Protein AF-0000000087419426 (afdb_homodimer)

Secondary structure (DSSP, 8-state):
----GGGTGGGGTT-----------PPBP-SEEEEEEEE--SSSPPPEEEEEEEETTEEEEEES--B---SEEEE-TT-EEEEPEEESSB--TTGGGSTTTTT-HHHHTTTEEEEEESGGG-S-S-HHHHHHHHHHH-BSSEEEE-EEHHHHHHHHHTT--SPPPHHHHHHHHHHHHHHHHTT--EEEEETTSTTGGG--HHHHHHHHHHHHHTT-EEEEE-S-SSTTHHHHHHHHHHHHHHHTS-EEETT----SGGGTTHHHHHHHHHHHHHHTT--EEEEE-S-S-EEEEHHHHHS-HHHHTT-HHHHHHHHT-TTTHHHHHHHHHHHHHHHTTTS-EEEEE-TT-GGGTTSBHHHHHHHHTS-HHHHHHHHHHTT--EEEE----HHHHHHHHTSTTEEE---B-----SS----THHHHHHHIIIIIIIIIS-SS-HHHHHHHHTHHHHHHHT-TTSSS--TTSB--EEEE-TTT-B----SS----PPB-EEEEEETTEEEEETTEE-----B-B--HHHHS--GGGG-/------GGGGGGS-----------PPPBP-SEEEEEEEE--SSSPPPEEEEEEEETTEEEEEES--B---SEEEE-TT-EEEEPEEESSB--TTGGGSTTTTT-HHHHTTTEEEEEESGGG-S-S-HHHHHHHHHHH-BSSEEEE-EEHHHHHHHHHTT--SPPPHHHHHHHHHHHHHHHHTT--EEEEETTSTTGGG--HHHHHHHHHHHHHTT-EEEEE-S-SSTTHHHHHHHHHHHHHHHTS-EEETT----SGGGTTHHHHHHHHHHHHHHTT--EEEEE-S-S-EEEEHHHHHS-HHHHTT-HHHHHHHHT-TTTHHHHHHHHHHHHHHHTTTS-EEEEE-TT-GGGTTSBHHHHHHHHTS-HHHHHHHHHHTT--EEEE----HHHHHHHHTSTTEEE---B-----SS----THHHHHHHIIIIIIIIIS-SS-HHHHHHHHTHHHHHHHT-TTSSS--TTSB--EEEE-TTT-B----SS----PPB-EEEEEETTEEEEETTEE-----B-B--HHHHS--GGGG-

Sequence (1070 aa):
MLLNRYSLLLLLLLGYLAIGTLPAAEPIDGDILLKGGTVFDGSGSPGLVGDVALRGNRIVAVGTFEVGEFPLVIDCNGLVVAPGFIDLHNHSDEQIVEPETRGCVNYLMQGCTTIVTGNCGFGPVNVGEYYSKINSSGAGVNVAHLLPQGSLRADVMGLADRAPTDDELQRMRALAEQAMQDGAWGMTTGLIYVPGASTKTDELVEIAKVIAAHQGFYASHMRDEGTGLLGAVQETLEIGKQAQLPVHVSHFKSNGIDAWGLIRRAAEMIEQAQAEGQKITADQYPYIASSTSLSAILFPRWVRAGGKEVMVKRLDDPEKSEEIRELVIETLKERGERAPVQIGRYKPKPDWVGRKVHEIAQAENRPAVEIVYEIVRNGDADAISFGMNEEDVRFGMQLPWVATASDGLAYLPGADKPHPRSYGTFPRKIGHYAIQEKVIPLAQAIRSCSSLPADILGLADRGRLQPGLVADIVVIDPQTFRDTADFSAPHRYATGIKYVYVAGKPAVFDGAPTGALAGRALNRREAKPDSTSNEMLLNRYSLLLLLLLGYLAIGTLPAAEPIDGDILLKGGTVFDGSGSPGLVGDVALRGNRIVAVGTFEVGEFPLVIDCNGLVVAPGFIDLHNHSDEQIVEPETRGCVNYLMQGCTTIVTGNCGFGPVNVGEYYSKINSSGAGVNVAHLLPQGSLRADVMGLADRAPTDDELQRMRALAEQAMQDGAWGMTTGLIYVPGASTKTDELVEIAKVIAAHQGFYASHMRDEGTGLLGAVQETLEIGKQAQLPVHVSHFKSNGIDAWGLIRRAAEMIEQAQAEGQKITADQYPYIASSTSLSAILFPRWVRAGGKEVMVKRLDDPEKSEEIRELVIETLKERGERAPVQIGRYKPKPDWVGRKVHEIAQAENRPAVEIVYEIVRNGDADAISFGMNEEDVRFGMQLPWVATASDGLAYLPGADKPHPRSYGTFPRKIGHYAIQEKVIPLAQAIRSCSSLPADILGLADRGRLQPGLVADIVVIDPQTFRDTADFSAPHRYATGIKYVYVAGKPAVFDGAPTGALAGRALNRREAKPDSTSNE

Radius of gyration: 34.31 Å; Cα contacts (8 Å, |Δi|>4): 2656; chains: 2; bounding box: 189×92×79 Å

Structure (mmCIF, N/CA/C/O backbone):
data_AF-0000000087419426-model_v1
#
loop_
_entity.id
_entity.type
_entity.pdbx_description
1 polymer D-aminoacylase
#
loop_
_atom_site.group_PDB
_atom_site.id
_atom_site.type_symbol
_atom_site.label_atom_id
_atom_site.label_alt_id
_atom_site.label_comp_id
_atom_site.label_asym_id
_atom_site.label_entity_id
_atom_site.label_seq_id
_atom_site.pdbx_PDB_ins_code
_atom_site.Cartn_x
_atom_site.Cartn_y
_atom_site.Cartn_z
_atom_site.occupancy
_atom_site.B_iso_or_equiv
_atom_site.auth_seq_id
_atom_site.auth_comp_id
_atom_site.auth_asym_id
_atom_site.auth_atom_id
_atom_site.pdbx_PDB_model_num
ATOM 1 N N . MET A 1 1 ? -90.438 -15.539 36.562 1 25 1 MET A N 1
ATOM 2 C CA . MET A 1 1 ? -89.812 -15.25 35.281 1 25 1 MET A CA 1
ATOM 3 C C . MET A 1 1 ? -88.312 -14.992 35.5 1 25 1 MET A C 1
ATOM 5 O O . MET A 1 1 ? -87.938 -13.875 35.844 1 25 1 MET A O 1
ATOM 9 N N . LEU A 1 2 ? -87.625 -15.898 36.188 1 31.45 2 LEU A N 1
ATOM 10 C CA . LEU A 1 2 ? -86.25 -16.094 36.625 1 31.45 2 LEU A CA 1
ATOM 11 C C . LEU A 1 2 ? -85.312 -16.172 35.438 1 31.45 2 LEU A C 1
ATOM 13 O O . LEU A 1 2 ? -85.25 -17.219 34.781 1 31.45 2 LEU A O 1
ATOM 17 N N . LEU A 1 3 ? -85.438 -15.102 34.5 1 30.72 3 LEU A N 1
ATOM 18 C CA . LEU A 1 3 ? -84.562 -14.969 33.312 1 30.72 3 LEU A CA 1
ATOM 19 C C . LEU A 1 3 ? -83.125 -15.141 33.719 1 30.72 3 LEU A C 1
ATOM 21 O O . LEU A 1 3 ? -82.75 -14.875 34.844 1 30.72 3 LEU A O 1
ATOM 25 N N . ASN A 1 4 ? -82.25 -15.703 32.719 1 29.62 4 ASN A N 1
ATOM 26 C CA . ASN A 1 4 ? -81.062 -16.375 32.281 1 29.62 4 ASN A CA 1
ATOM 27 C C . ASN A 1 4 ? -79.875 -15.438 32.25 1 29.62 4 ASN A C 1
ATOM 29 O O . ASN A 1 4 ? -79.75 -14.594 31.375 1 29.62 4 ASN A O 1
ATOM 33 N N . ARG A 1 5 ? -79.375 -14.852 33.469 1 34.78 5 ARG A N 1
ATOM 34 C CA . ARG A 1 5 ? -78.25 -13.984 33.719 1 34.78 5 ARG A CA 1
ATOM 35 C C . ARG A 1 5 ? -77 -14.586 33.156 1 34.78 5 ARG A C 1
ATOM 37 O O . ARG A 1 5 ? -75.875 -14.023 33.344 1 34.78 5 ARG A O 1
ATOM 44 N N . TYR A 1 6 ? -76.938 -15.93 32.875 1 35.84 6 TYR A N 1
ATOM 45 C CA . TYR A 1 6 ? -75.688 -16.578 32.625 1 35.84 6 TYR A CA 1
ATOM 46 C C . TYR A 1 6 ? -75.125 -16.141 31.266 1 35.84 6 TYR A C 1
ATOM 48 O O . TYR A 1 6 ? -74 -16.562 30.875 1 35.84 6 TYR A O 1
ATOM 56 N N . SER A 1 7 ? -75.938 -15.5 30.406 1 36.84 7 SER A N 1
ATOM 57 C CA . SER A 1 7 ? -75.438 -15.391 29.047 1 36.84 7 SER A CA 1
ATOM 58 C C . SER A 1 7 ? -74.25 -14.398 28.969 1 36.84 7 SER A C 1
ATOM 60 O O . SER A 1 7 ? -73.5 -14.383 27.984 1 36.84 7 SER A O 1
ATOM 62 N N . LEU A 1 8 ? -74.312 -13.367 29.859 1 37.06 8 LEU A N 1
ATOM 63 C CA . LEU A 1 8 ? -73.438 -12.258 29.516 1 37.06 8 LEU A CA 1
ATOM 64 C C . LEU A 1 8 ? -71.938 -12.617 29.797 1 37.06 8 LEU A C 1
ATOM 66 O O . LEU A 1 8 ? -71.062 -11.961 29.297 1 37.06 8 LEU A O 1
ATOM 70 N N . LEU A 1 9 ? -71.75 -13.594 30.75 1 38 9 LEU A N 1
ATOM 71 C CA . LEU A 1 9 ? -70.375 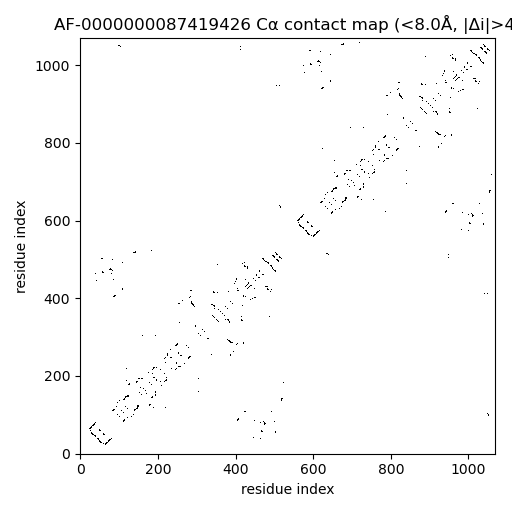-13.711 31.172 1 38 9 LEU A CA 1
ATOM 72 C C . LEU A 1 9 ? -69.5 -14.25 30.031 1 38 9 LEU A C 1
ATOM 74 O O . LEU A 1 9 ? -68.25 -14.016 30 1 38 9 LEU A O 1
ATOM 78 N N . LEU A 1 10 ? -70.125 -15.039 29.141 1 38.59 10 LEU A N 1
ATOM 79 C CA . LEU A 1 10 ? -69.25 -15.781 28.266 1 38.59 10 LEU A CA 1
ATOM 80 C C . LEU A 1 10 ? -68.562 -14.859 27.25 1 38.59 10 LEU A C 1
ATOM 82 O O . LEU A 1 10 ? -67.562 -15.211 26.656 1 38.59 10 LEU A O 1
ATOM 86 N N . LEU A 1 11 ? -69.188 -13.688 26.969 1 37.84 11 LEU A N 1
ATOM 87 C CA . LEU A 1 11 ? -68.625 -13.016 25.812 1 37.84 11 LEU A CA 1
ATOM 88 C C . LEU A 1 11 ? -67.25 -12.422 26.125 1 37.84 11 LEU A C 1
ATOM 90 O O . LEU A 1 11 ? -66.562 -11.898 25.25 1 37.84 11 LEU A O 1
ATOM 94 N N . LEU A 1 12 ? -67 -12.227 27.406 1 37.16 12 LEU A N 1
ATOM 95 C CA . LEU A 1 12 ? -65.812 -11.414 27.562 1 37.16 12 LEU A CA 1
ATOM 96 C C . LEU A 1 12 ? -64.562 -12.172 27.109 1 37.16 12 LEU A C 1
ATOM 98 O O . LEU A 1 12 ? -63.5 -11.578 26.922 1 37.16 12 LEU A O 1
ATOM 102 N N . LEU A 1 13 ? -64.625 -13.5 27.234 1 38.25 13 LEU A N 1
ATOM 103 C CA . LEU A 1 13 ? -63.25 -14.062 27.297 1 38.25 13 LEU A CA 1
ATOM 104 C C . LEU A 1 13 ? -62.594 -14.023 25.922 1 38.25 13 LEU A C 1
ATOM 106 O O . LEU A 1 13 ? -61.375 -14.234 25.812 1 38.25 13 LEU A O 1
ATOM 110 N N . LEU A 1 14 ? -63.375 -14.062 24.859 1 39.25 14 LEU A N 1
ATOM 111 C CA . LEU A 1 14 ? -62.594 -14.562 23.734 1 39.25 14 LEU A CA 1
ATOM 112 C C . LEU A 1 14 ? -61.719 -13.453 23.156 1 39.25 14 LEU A C 1
ATOM 114 O O . LEU A 1 14 ? -61.875 -13.078 22 1 39.25 14 LEU A O 1
ATOM 118 N N . GLY A 1 15 ? -61.719 -12.273 23.75 1 37.97 15 GLY A N 1
ATOM 119 C CA . GLY A 1 15 ? -60.781 -11.477 22.953 1 37.97 15 GLY A CA 1
ATOM 120 C C . GLY A 1 15 ? -59.406 -12.055 22.922 1 37.97 15 GLY A C 1
ATOM 121 O O . GLY A 1 15 ? -58.625 -11.938 23.891 1 37.97 15 GLY A O 1
ATOM 122 N N . TYR A 1 16 ? -59.219 -13.344 22.469 1 37.44 16 TYR A N 1
ATOM 123 C CA . TYR A 1 16 ? -57.844 -13.734 22.141 1 37.44 16 TYR A CA 1
ATOM 124 C C . TYR A 1 16 ? -57.125 -12.633 21.375 1 37.44 16 TYR A C 1
ATOM 126 O O . TYR A 1 16 ? -57.562 -12.219 20.312 1 37.44 16 TYR A O 1
ATOM 134 N N . LEU A 1 17 ? -56.5 -11.703 22.047 1 35.38 17 LEU A N 1
ATOM 135 C CA . LEU A 1 17 ? -55.469 -10.852 21.422 1 35.38 17 LEU A CA 1
ATOM 136 C C . LEU A 1 17 ? -54.594 -11.656 20.484 1 35.38 17 LEU A C 1
ATOM 138 O O . LEU A 1 17 ? -53.875 -12.562 20.922 1 35.38 17 LEU A O 1
ATOM 142 N N . ALA A 1 18 ? -55.031 -11.812 19.234 1 40.31 18 ALA A N 1
ATOM 143 C CA . ALA A 1 18 ? -54.031 -12.141 18.219 1 40.31 18 ALA A CA 1
ATOM 144 C C . ALA A 1 18 ? -52.719 -11.359 18.453 1 40.31 18 ALA A C 1
ATOM 146 O O . ALA A 1 18 ? -52.656 -10.156 18.188 1 40.31 18 ALA A O 1
ATOM 147 N N . ILE A 1 19 ? -52.094 -11.648 19.516 1 40.72 19 ILE A N 1
ATOM 148 C CA . ILE A 1 19 ? -50.719 -11.164 19.469 1 40.72 19 ILE A CA 1
ATOM 149 C C . ILE A 1 19 ? -50.125 -11.391 18.078 1 40.72 19 ILE A C 1
ATOM 151 O O . ILE A 1 19 ? -49.875 -12.531 17.688 1 40.72 19 ILE A O 1
ATOM 155 N N . GLY A 1 20 ? -50.594 -10.648 17.141 1 40.06 20 GLY A N 1
ATOM 156 C CA . GLY A 1 20 ? -49.812 -10.688 15.922 1 40.06 20 GLY A CA 1
ATOM 157 C C . GLY A 1 20 ? -48.344 -10.852 16.172 1 40.06 20 GLY A C 1
ATOM 158 O O . GLY A 1 20 ? -47.75 -10.094 16.953 1 40.06 20 GLY A O 1
ATOM 159 N N . THR A 1 21 ? -47.844 -12.086 16.094 1 42.97 21 THR A N 1
ATOM 160 C CA . THR A 1 21 ? -46.375 -12.25 16.031 1 42.97 21 THR A CA 1
ATOM 161 C C . THR A 1 21 ? -45.75 -11.133 15.211 1 42.97 21 THR A C 1
ATOM 163 O O . THR A 1 21 ? -46.156 -10.891 14.07 1 42.97 21 THR A O 1
ATOM 166 N N . LEU A 1 22 ? -45.375 -9.992 15.742 1 45.34 22 LEU A N 1
ATOM 167 C CA . LEU A 1 22 ? -44.5 -9.094 15 1 45.34 22 LEU A CA 1
ATOM 168 C C . LEU A 1 22 ? -43.594 -9.883 14.062 1 45.34 22 LEU A C 1
ATOM 170 O O . LEU A 1 22 ? -43 -10.875 14.469 1 45.34 22 LEU A O 1
ATOM 174 N N . PRO A 1 23 ? -43.812 -9.828 12.805 1 50.38 23 PRO A N 1
ATOM 175 C CA . PRO A 1 23 ? -42.906 -10.555 11.914 1 50.38 23 PRO A CA 1
ATOM 176 C C . PRO A 1 23 ? -41.469 -10.523 12.383 1 50.38 23 PRO A C 1
ATOM 178 O O . PRO A 1 23 ? -40.969 -9.477 12.82 1 50.38 23 PRO A O 1
ATOM 181 N N . ALA A 1 24 ? -41 -11.633 12.742 1 55.06 24 ALA A N 1
ATOM 182 C CA . ALA A 1 24 ? -39.562 -11.742 13.023 1 55.06 24 ALA A CA 1
ATOM 183 C C . ALA A 1 24 ? -38.75 -10.992 11.969 1 55.06 24 ALA A C 1
ATOM 185 O O . ALA A 1 24 ? -38.969 -11.164 10.766 1 55.06 24 ALA A O 1
ATOM 186 N N . ALA A 1 25 ? -38.062 -9.82 12.383 1 74.12 25 ALA A N 1
ATOM 187 C CA . ALA A 1 25 ? -37.188 -9.07 11.477 1 74.12 25 ALA A CA 1
ATOM 188 C C . ALA A 1 25 ? -36.344 -10.016 10.625 1 74.12 25 ALA A C 1
ATOM 190 O O . ALA A 1 25 ? -35.812 -11.016 11.125 1 74.12 25 ALA A O 1
ATOM 191 N N . GLU A 1 26 ? -36.5 -9.961 9.281 1 90.06 26 GLU A N 1
ATOM 192 C CA . GLU A 1 26 ? -35.75 -10.773 8.336 1 90.06 26 GLU A CA 1
ATOM 193 C C . GLU A 1 26 ? -34.25 -10.672 8.609 1 90.06 26 GLU A C 1
ATOM 195 O O . GLU A 1 26 ? -33.75 -9.594 8.906 1 90.06 26 GLU A O 1
ATOM 200 N N . PRO A 1 27 ? -33.625 -11.844 8.766 1 95.88 27 PRO A N 1
ATOM 201 C CA . PRO A 1 27 ? -32.188 -11.828 8.961 1 95.88 27 PRO A CA 1
ATOM 202 C C . PRO A 1 27 ? -31.469 -10.938 7.953 1 95.88 27 PRO A C 1
ATOM 204 O O . PRO A 1 27 ? -31.906 -10.82 6.805 1 95.88 27 PRO A O 1
ATOM 207 N N . ILE A 1 28 ? -30.484 -10.227 8.406 1 96.88 28 ILE A N 1
ATOM 208 C CA . ILE A 1 28 ? -29.688 -9.352 7.555 1 96.88 28 ILE A CA 1
ATOM 209 C C . ILE A 1 28 ? -28.484 -10.125 7.004 1 96.88 28 ILE A C 1
ATOM 211 O O . ILE A 1 28 ? -27.719 -10.727 7.766 1 96.88 28 ILE A O 1
ATOM 215 N N . ASP A 1 29 ? -28.375 -10.156 5.613 1 96.19 29 ASP A N 1
ATOM 216 C CA . ASP A 1 29 ? -27.219 -10.719 4.918 1 96.19 29 ASP A CA 1
ATOM 217 C C . ASP A 1 29 ? -26.234 -9.625 4.516 1 96.19 29 ASP A C 1
ATOM 219 O O . ASP A 1 29 ? -26.594 -8.445 4.461 1 96.19 29 ASP A O 1
ATOM 223 N N . GLY A 1 30 ? -25.031 -9.992 4.359 1 96.5 30 GLY A N 1
ATOM 224 C CA . GLY A 1 30 ? -24.016 -9.055 3.908 1 96.5 30 GLY A CA 1
ATOM 225 C C . GLY A 1 30 ? -22.688 -9.719 3.553 1 96.5 30 GLY A C 1
ATOM 226 O O . GLY A 1 30 ? -22.641 -10.938 3.348 1 96.5 30 GLY A O 1
ATOM 227 N N . ASP A 1 31 ? -21.703 -8.945 3.375 1 97.12 31 ASP A N 1
ATOM 228 C CA . ASP A 1 31 ? -20.391 -9.438 2.982 1 97.12 31 ASP A CA 1
ATOM 229 C C . ASP A 1 31 ? -19.5 -9.656 4.203 1 97.12 31 ASP A C 1
ATOM 231 O O . ASP A 1 31 ? -18.766 -10.656 4.281 1 97.12 31 ASP A O 1
ATOM 235 N N . ILE A 1 32 ? -19.531 -8.734 5.188 1 98.38 32 ILE A N 1
ATOM 236 C CA . ILE A 1 32 ? -18.656 -8.758 6.359 1 98.38 32 ILE A CA 1
ATOM 237 C C . ILE A 1 32 ? -19.469 -8.453 7.613 1 98.38 32 ILE A C 1
ATOM 239 O O . ILE A 1 32 ? -20.297 -7.535 7.613 1 98.38 32 ILE A O 1
ATOM 243 N N . LEU A 1 33 ? -19.297 -9.172 8.594 1 98.75 33 LEU A N 1
ATOM 244 C CA . LEU A 1 33 ? -19.875 -8.914 9.906 1 98.75 33 LEU A CA 1
ATOM 245 C C . LEU A 1 33 ? -18.781 -8.664 10.945 1 98.75 33 LEU A C 1
ATOM 247 O O . LEU A 1 33 ? -17.969 -9.547 11.219 1 98.75 33 LEU A O 1
ATOM 251 N N . LEU A 1 34 ? -18.656 -7.457 11.391 1 98.94 34 LEU A N 1
ATOM 252 C CA . LEU A 1 34 ? -17.875 -7.172 12.586 1 98.94 34 LEU A CA 1
ATOM 253 C C . LEU A 1 34 ? -18.688 -7.488 13.844 1 98.94 34 LEU A C 1
ATOM 255 O O . LEU A 1 34 ? -19.578 -6.734 14.219 1 98.94 34 LEU A O 1
ATOM 259 N N . LYS A 1 35 ? -18.344 -8.516 14.523 1 98.81 35 LYS A N 1
ATOM 260 C CA . LYS A 1 35 ? -19.25 -9.125 15.5 1 98.81 35 LYS A CA 1
ATOM 261 C C . LYS A 1 35 ? -18.797 -8.828 16.922 1 98.81 35 LYS A C 1
ATOM 263 O O . LYS A 1 35 ? -17.641 -9.078 17.281 1 98.81 35 LYS A O 1
ATOM 268 N N . GLY A 1 36 ? -19.672 -8.25 17.641 1 98.69 36 GLY A N 1
ATOM 269 C CA . GLY A 1 36 ? -19.547 -8.266 19.094 1 98.69 36 GLY A CA 1
ATOM 270 C C . GLY A 1 36 ? -18.625 -7.191 19.625 1 98.69 36 GLY A C 1
ATOM 271 O O . GLY A 1 36 ? -18.125 -7.301 20.75 1 98.69 36 GLY A O 1
ATOM 272 N N . GLY A 1 37 ? -18.312 -6.172 18.922 1 98.75 37 GLY A N 1
ATOM 273 C CA . GLY A 1 37 ? -17.453 -5.098 19.406 1 98.75 37 GLY A CA 1
ATOM 274 C C . GLY A 1 37 ? -18.203 -4.059 20.219 1 98.75 37 GLY A C 1
ATOM 275 O O . GLY A 1 37 ? -19.422 -4.086 20.297 1 98.75 37 GLY A O 1
ATOM 276 N N . THR A 1 38 ? -17.453 -3.26 20.984 1 98.88 38 THR A N 1
ATOM 277 C CA . THR A 1 38 ? -18.016 -2.045 21.547 1 98.88 38 THR A CA 1
ATOM 278 C C . THR A 1 38 ? -18.125 -0.948 20.484 1 98.88 38 THR A C 1
ATOM 280 O O . THR A 1 38 ? -17.109 -0.359 20.109 1 98.88 38 THR A O 1
ATOM 283 N N . VAL A 1 39 ? -19.328 -0.656 20.094 1 98.88 39 VAL A N 1
ATOM 284 C CA . VAL A 1 39 ? -19.562 0.223 18.953 1 98.88 39 VAL A CA 1
ATOM 285 C C . VAL A 1 39 ? -19.75 1.659 19.438 1 98.88 39 VAL A C 1
ATOM 287 O O . VAL A 1 39 ? -20.641 1.943 20.234 1 98.88 39 VAL A O 1
ATOM 290 N N . PHE A 1 40 ? -18.828 2.535 19.078 1 98.88 40 PHE A N 1
ATOM 291 C CA . PHE A 1 40 ? -19.016 3.98 19.125 1 98.88 40 PHE A CA 1
ATOM 292 C C . PHE A 1 40 ? -19.453 4.508 17.766 1 98.88 40 PHE A C 1
ATOM 294 O O . PHE A 1 40 ? -18.672 4.539 16.812 1 98.88 40 PHE A O 1
ATOM 301 N N . ASP A 1 41 ? -20.641 4.969 17.641 1 98.31 41 ASP A N 1
ATOM 302 C CA . ASP A 1 41 ? -21.219 5.219 16.312 1 98.31 41 ASP A CA 1
ATOM 303 C C . ASP A 1 41 ? -20.812 6.594 15.789 1 98.31 41 ASP A C 1
ATOM 305 O O . ASP A 1 41 ? -21.234 7.004 14.711 1 98.31 41 ASP A O 1
ATOM 309 N N . GLY A 1 42 ? -20.031 7.355 16.562 1 97.94 42 GLY A N 1
ATOM 310 C CA . GLY A 1 42 ? -19.516 8.648 16.141 1 97.94 42 GLY A CA 1
ATOM 311 C C . GLY A 1 42 ? -20.359 9.812 16.609 1 97.94 42 GLY A C 1
ATOM 312 O O . GLY A 1 42 ? -19.984 10.969 16.453 1 97.94 42 GLY A O 1
ATOM 313 N N . SER A 1 43 ? -21.484 9.562 17.25 1 95.5 43 SER A N 1
ATOM 314 C CA . SER A 1 43 ? -22.422 10.609 17.641 1 95.5 43 SER A CA 1
ATOM 315 C C . SER A 1 43 ? -22 11.289 18.938 1 95.5 43 SER A C 1
ATOM 317 O O . SER A 1 43 ? -22.516 12.359 19.281 1 95.5 43 SER A O 1
ATOM 319 N N . GLY A 1 44 ? -21.109 10.719 19.609 1 95.81 44 GLY A N 1
ATOM 320 C CA . GLY A 1 44 ? -20.75 11.195 20.938 1 95.81 44 GLY A CA 1
ATOM 321 C C . GLY A 1 44 ? -21.422 10.406 22.047 1 95.81 44 GLY A C 1
ATOM 322 O O . GLY A 1 44 ? -21.094 10.57 23.234 1 95.81 44 GLY A O 1
ATOM 323 N N . SER A 1 45 ? -22.25 9.461 21.719 1 95.88 45 SER A N 1
ATOM 324 C CA . SER A 1 45 ? -22.906 8.609 22.703 1 95.88 45 SER A CA 1
ATOM 325 C C . SER A 1 45 ? -21.969 7.531 23.219 1 95.88 45 SER A C 1
ATOM 327 O O . SER A 1 45 ? -21 7.16 22.547 1 95.88 45 SER A O 1
ATOM 329 N N . PRO A 1 46 ? -22.266 7.031 24.391 1 96.5 46 PRO A N 1
ATOM 330 C CA . PRO A 1 46 ? -21.438 5.957 24.922 1 96.5 46 PRO A CA 1
ATOM 331 C C . PRO A 1 46 ? -21.438 4.715 24.031 1 96.5 46 PRO A C 1
ATOM 333 O O . PRO A 1 46 ? -22.406 4.461 23.312 1 96.5 46 PRO A O 1
ATOM 336 N N . GLY A 1 47 ? -20.406 3.949 24.172 1 97.62 47 GLY A N 1
ATOM 337 C CA . GLY A 1 47 ? -20.281 2.719 23.406 1 97.62 47 GLY A CA 1
ATOM 338 C C . GLY A 1 47 ? -21.25 1.635 23.859 1 97.62 47 GLY A C 1
ATOM 339 O O . GLY A 1 47 ? -21.547 1.516 25.047 1 97.62 47 GLY A O 1
ATOM 340 N N . LEU A 1 48 ? -21.672 0.861 22.859 1 97.88 48 LEU A N 1
ATOM 341 C CA . LEU A 1 48 ? -22.531 -0.288 23.141 1 97.88 48 LEU A CA 1
ATOM 342 C C . LEU A 1 48 ? -22.016 -1.531 22.406 1 97.88 48 LEU A C 1
ATOM 344 O O . LEU A 1 48 ? -21.594 -1.452 21.266 1 97.88 48 LEU A O 1
ATOM 348 N N . VAL A 1 49 ? -22.125 -2.656 23.078 1 98.44 49 VAL A N 1
ATOM 349 C CA . VAL A 1 49 ? -21.719 -3.908 22.453 1 98.44 49 VAL A CA 1
ATOM 350 C C . VAL A 1 49 ? -22.719 -4.27 21.344 1 98.44 49 VAL A C 1
ATOM 352 O O . VAL A 1 49 ? -23.938 -4.199 21.547 1 98.44 49 VAL A O 1
ATOM 355 N N . GLY A 1 50 ? -22.203 -4.559 20.156 1 98.38 50 GLY A N 1
ATOM 356 C CA . GLY A 1 50 ? -23.062 -4.902 19.031 1 98.38 50 GLY A CA 1
ATOM 357 C C . GLY A 1 50 ? -22.281 -5.266 17.766 1 98.38 50 GLY A C 1
ATOM 358 O O . GLY A 1 50 ? -21.062 -5.418 17.812 1 98.38 50 GLY A O 1
ATOM 359 N N . ASP A 1 51 ? -23.078 -5.492 16.734 1 98.75 51 ASP A N 1
ATOM 360 C CA . ASP A 1 51 ? -22.516 -5.898 15.453 1 98.75 51 ASP A CA 1
ATOM 361 C C . ASP A 1 51 ? -22.594 -4.766 14.43 1 98.75 51 ASP A C 1
ATOM 363 O O . ASP A 1 51 ? -23.422 -3.854 14.578 1 98.75 51 ASP A O 1
ATOM 367 N N . VAL A 1 52 ? -21.703 -4.777 13.5 1 98.94 52 VAL A N 1
ATOM 368 C CA . VAL A 1 52 ? -21.766 -3.914 12.328 1 98.94 52 VAL A CA 1
ATOM 369 C C . VAL A 1 52 ? -21.703 -4.762 11.062 1 98.94 52 VAL A C 1
ATOM 371 O O . VAL A 1 52 ? -20.75 -5.535 10.867 1 98.94 52 VAL A O 1
ATOM 374 N N . ALA A 1 53 ? -22.719 -4.648 10.211 1 98.88 53 ALA A N 1
ATOM 375 C CA . ALA A 1 53 ? -22.812 -5.434 8.984 1 98.88 53 ALA A CA 1
ATOM 376 C C . ALA A 1 53 ? -22.516 -4.566 7.758 1 98.88 53 ALA A C 1
ATOM 378 O O . ALA A 1 53 ? -23.047 -3.459 7.633 1 98.88 53 ALA A O 1
ATOM 379 N N . LEU A 1 54 ? -21.688 -5.066 6.945 1 98.75 54 LEU A N 1
ATOM 380 C CA . LEU A 1 54 ? -21.328 -4.379 5.715 1 98.75 54 LEU A CA 1
ATOM 381 C C . LEU A 1 54 ? -21.812 -5.16 4.492 1 98.75 54 LEU A C 1
ATOM 383 O O . LEU A 1 54 ? -21.766 -6.391 4.484 1 98.75 54 LEU A O 1
ATOM 387 N N . ARG A 1 55 ? -22.266 -4.539 3.457 1 98 55 ARG A N 1
ATOM 388 C CA . ARG A 1 55 ? -22.562 -5.051 2.121 1 98 55 ARG A CA 1
ATOM 389 C C . ARG A 1 55 ? -22.031 -4.109 1.046 1 98 55 ARG A C 1
ATOM 391 O O . ARG A 1 55 ? -22.5 -2.971 0.932 1 98 55 ARG A O 1
ATOM 398 N N . GLY A 1 56 ? -21.078 -4.598 0.313 1 97.12 56 GLY A N 1
ATOM 399 C CA . GLY A 1 56 ? -20.406 -3.684 -0.593 1 97.12 56 GLY A CA 1
ATOM 400 C C . GLY A 1 56 ? -19.688 -2.557 0.124 1 97.12 56 GLY A C 1
ATOM 401 O O . GLY A 1 56 ? -18.875 -2.803 1.024 1 97.12 56 GLY A O 1
ATOM 402 N N . ASN A 1 57 ? -20.016 -1.376 -0.292 1 98.44 57 ASN A N 1
ATOM 403 C CA . ASN A 1 57 ? -19.344 -0.222 0.29 1 98.44 57 ASN A CA 1
ATOM 404 C C . ASN A 1 57 ? -20.203 0.471 1.334 1 98.44 57 ASN A C 1
ATOM 406 O O . ASN A 1 57 ? -19.953 1.626 1.686 1 98.44 57 ASN A O 1
ATOM 410 N N . ARG A 1 58 ? -21.234 -0.243 1.856 1 98.69 58 ARG A N 1
ATOM 411 C CA . ARG A 1 58 ? -22.188 0.406 2.758 1 98.69 58 ARG A CA 1
ATOM 412 C C . ARG A 1 58 ? -22.344 -0.384 4.051 1 98.69 58 ARG A C 1
ATOM 414 O O . ARG A 1 58 ? -22.172 -1.606 4.062 1 98.69 58 ARG A O 1
ATOM 421 N N . ILE A 1 59 ? -22.625 0.333 5.035 1 98.81 59 ILE A N 1
ATOM 422 C CA . ILE A 1 59 ? -23.094 -0.265 6.277 1 98.81 59 ILE A CA 1
ATOM 423 C C . ILE A 1 59 ? -24.578 -0.629 6.152 1 98.81 59 ILE A C 1
ATOM 425 O O . ILE A 1 59 ? -25.391 0.183 5.699 1 98.81 59 ILE A O 1
ATOM 429 N N . VAL A 1 60 ? -24.938 -1.843 6.547 1 98.56 60 VAL A N 1
ATOM 430 C CA . VAL A 1 60 ? -26.328 -2.221 6.32 1 98.56 60 VAL A CA 1
ATOM 431 C C . VAL A 1 60 ? -27.047 -2.418 7.656 1 98.56 60 VAL A C 1
ATOM 433 O O . VAL A 1 60 ? -28.266 -2.398 7.723 1 98.56 60 VAL A O 1
ATOM 436 N N . ALA A 1 61 ? -26.266 -2.58 8.742 1 98.62 61 ALA A N 1
ATOM 437 C CA . ALA A 1 61 ? -26.875 -2.693 10.07 1 98.62 61 ALA A CA 1
ATOM 438 C C . ALA A 1 61 ? -25.844 -2.438 11.164 1 98.62 61 ALA A C 1
ATOM 440 O O . ALA A 1 61 ? -24.656 -2.756 11 1 98.62 61 ALA A O 1
ATOM 441 N N . VAL A 1 62 ? -26.281 -1.931 12.234 1 98.62 62 VAL A N 1
ATOM 442 C CA . VAL A 1 62 ? -25.469 -1.649 13.406 1 98.62 62 VAL A CA 1
ATOM 443 C C . VAL A 1 62 ? -26.234 -2.002 14.672 1 98.62 62 VAL A C 1
ATOM 445 O O . VAL A 1 62 ? -27.422 -1.698 14.789 1 98.62 62 VAL A O 1
ATOM 448 N N . GLY A 1 63 ? -25.641 -2.598 15.609 1 97.69 63 GLY A N 1
ATOM 449 C CA . GLY A 1 63 ? -26.281 -2.93 16.875 1 97.69 63 GLY A CA 1
ATOM 450 C C . GLY A 1 63 ? -26.766 -4.363 16.938 1 97.69 63 GLY A C 1
ATOM 451 O O . GLY A 1 63 ? -26.031 -5.293 16.609 1 97.69 63 GLY A O 1
ATOM 452 N N . THR A 1 64 ? -27.922 -4.551 17.5 1 96.88 64 THR A N 1
ATOM 453 C CA . THR A 1 64 ? -28.531 -5.871 17.609 1 96.88 64 THR A CA 1
ATOM 454 C C . THR A 1 64 ? -29.5 -6.113 16.453 1 96.88 64 THR A C 1
ATOM 456 O O . THR A 1 64 ? -30.422 -5.32 16.219 1 96.88 64 THR A O 1
ATOM 459 N N . PHE A 1 65 ? -29.266 -7.156 15.656 1 97.25 65 PHE A N 1
ATOM 460 C CA . PHE A 1 65 ? -30.125 -7.566 14.555 1 97.25 65 PHE A CA 1
ATOM 461 C C . PHE A 1 65 ? -29.984 -9.062 14.289 1 97.25 65 PHE A C 1
ATOM 463 O O . PHE A 1 65 ? -29.078 -9.711 14.82 1 97.25 65 PHE A O 1
ATOM 470 N N . GLU A 1 66 ? -30.953 -9.617 13.625 1 97.25 66 GLU A N 1
ATOM 471 C CA . GLU A 1 66 ? -30.844 -11.031 13.258 1 97.25 66 GLU A CA 1
ATOM 472 C C . GLU A 1 66 ? -29.812 -11.234 12.156 1 97.25 66 GLU A C 1
ATOM 474 O O . GLU A 1 66 ? -29.938 -10.688 11.062 1 97.25 66 GLU A O 1
ATOM 479 N N . VAL A 1 67 ? -28.844 -11.977 12.414 1 97.12 67 VAL A N 1
ATOM 480 C CA . VAL A 1 67 ? -27.703 -12.172 11.516 1 97.12 67 VAL A CA 1
ATOM 481 C C . VAL A 1 67 ? -28.047 -13.258 10.5 1 97.12 67 VAL A C 1
ATOM 483 O O . VAL A 1 67 ? -28.469 -14.359 10.867 1 97.12 67 VAL A O 1
ATOM 486 N N . GLY A 1 68 ? -27.906 -12.906 9.25 1 96.62 68 GLY A N 1
ATOM 487 C CA . GLY A 1 68 ? -28.047 -13.859 8.156 1 96.62 68 GLY A CA 1
ATOM 488 C C . GLY A 1 68 ? -26.719 -14.43 7.707 1 96.62 68 GLY A C 1
ATOM 489 O O . GLY A 1 68 ? -25.906 -14.852 8.531 1 96.62 68 GLY A O 1
ATOM 490 N N . GLU A 1 69 ? -26.547 -14.477 6.418 1 94.56 69 GLU A N 1
ATOM 491 C CA . GLU A 1 69 ? -25.344 -15.07 5.848 1 94.56 69 GLU A CA 1
ATOM 492 C C . GLU A 1 69 ? -24.25 -14.023 5.641 1 94.56 69 GLU A C 1
ATOM 494 O O . GLU A 1 69 ? -24.5 -12.992 5.02 1 94.56 69 GLU A O 1
ATOM 499 N N . PHE A 1 70 ? -23.125 -14.32 6.168 1 96.06 70 PHE A N 1
ATOM 500 C CA . PHE A 1 70 ? -21.938 -13.492 5.984 1 96.06 70 PHE A CA 1
ATOM 501 C C . PHE A 1 70 ? -20.734 -14.359 5.633 1 96.06 70 PHE A C 1
ATOM 503 O O . PHE A 1 70 ? -20.25 -15.125 6.469 1 96.06 70 PHE A O 1
ATOM 510 N N . PRO A 1 71 ? -20.219 -14.203 4.445 1 94.94 71 PRO A N 1
ATOM 511 C CA . PRO A 1 71 ? -19.031 -14.977 4.059 1 94.94 71 PRO A CA 1
ATOM 512 C C . PRO A 1 71 ? -17.828 -14.703 4.965 1 94.94 71 PRO A C 1
ATOM 514 O O . PRO A 1 71 ? -16.969 -15.57 5.121 1 94.94 71 PRO A O 1
ATOM 517 N N . LEU A 1 72 ? -17.734 -13.523 5.547 1 95.94 72 LEU A N 1
ATOM 518 C CA . LEU A 1 72 ? -16.641 -13.18 6.445 1 95.94 72 LEU A CA 1
ATOM 519 C C . LEU A 1 72 ? -17.188 -12.625 7.766 1 95.94 72 LEU A C 1
ATOM 521 O O . LEU A 1 72 ? -17.891 -11.625 7.781 1 95.94 72 LEU A O 1
ATOM 525 N N . VAL A 1 73 ? -16.891 -13.258 8.812 1 97.56 73 VAL A N 1
ATOM 526 C CA . VAL A 1 73 ? -17.25 -12.82 10.164 1 97.56 73 VAL A CA 1
ATOM 527 C C . VAL A 1 73 ? -15.977 -12.539 10.961 1 97.56 73 VAL A C 1
ATOM 529 O O . VAL A 1 73 ? -15.117 -13.414 11.094 1 97.56 73 VAL A O 1
ATOM 532 N N . ILE A 1 74 ? -15.805 -11.406 11.445 1 98.44 74 ILE A N 1
ATOM 533 C CA . ILE A 1 74 ? -14.648 -10.992 12.234 1 98.44 74 ILE A CA 1
ATOM 534 C C . ILE A 1 74 ? -15.055 -10.805 13.695 1 98.44 74 ILE A C 1
ATOM 536 O O . ILE A 1 74 ? -15.961 -10.023 14 1 98.44 74 ILE A O 1
ATOM 540 N N . ASP A 1 75 ? -14.438 -11.516 14.539 1 98.56 75 ASP A N 1
ATOM 541 C CA . ASP A 1 75 ? -14.695 -11.383 15.969 1 98.56 75 ASP A CA 1
ATOM 542 C C . ASP A 1 75 ? -14.094 -10.086 16.516 1 98.56 75 ASP A C 1
ATOM 544 O O . ASP A 1 75 ? -12.867 -9.922 16.531 1 98.56 75 ASP A O 1
ATOM 548 N N . CYS A 1 76 ? -14.938 -9.219 17.031 1 98.75 76 CYS A N 1
ATOM 549 C CA . CYS A 1 76 ? -14.484 -7.934 17.547 1 98.75 76 CYS A CA 1
ATOM 550 C C . CYS A 1 76 ? -14.672 -7.852 19.047 1 98.75 76 CYS A C 1
ATOM 552 O O . CYS A 1 76 ? -14.711 -6.758 19.625 1 98.75 76 CYS A O 1
ATOM 554 N N . ASN A 1 77 ? -14.852 -9 19.703 1 98.5 77 ASN A N 1
ATOM 555 C CA . ASN A 1 77 ? -14.977 -8.992 21.156 1 98.5 77 ASN A CA 1
ATOM 556 C C . ASN A 1 77 ? -13.789 -8.312 21.828 1 98.5 77 ASN A C 1
ATOM 558 O O . ASN A 1 77 ? -12.641 -8.664 21.547 1 98.5 77 ASN A O 1
ATOM 562 N N . GLY A 1 78 ? -14.062 -7.371 22.625 1 98.38 78 GLY A N 1
ATOM 563 C CA . GLY A 1 78 ? -13.023 -6.656 23.344 1 98.38 78 GLY A CA 1
ATOM 564 C C . GLY A 1 78 ? -12.422 -5.512 22.547 1 98.38 78 GLY A C 1
ATOM 565 O O . GLY A 1 78 ? -11.594 -4.758 23.062 1 98.38 78 GLY A O 1
ATOM 566 N N . LEU A 1 79 ? -12.867 -5.336 21.359 1 98.88 79 LEU A N 1
ATOM 567 C CA . LEU A 1 79 ? -12.352 -4.277 20.5 1 98.88 79 LEU A CA 1
ATOM 568 C C . LEU A 1 79 ? -13.359 -3.135 20.391 1 98.88 79 LEU A C 1
ATOM 570 O O . LEU A 1 79 ? -14.531 -3.301 20.719 1 98.88 79 LEU A O 1
ATOM 574 N N . VAL A 1 80 ? -12.898 -1.992 20.016 1 98.94 80 VAL A N 1
ATOM 575 C CA . VAL A 1 80 ? -13.727 -0.831 19.719 1 98.94 80 VAL A CA 1
ATOM 576 C C . VAL A 1 80 ? -13.969 -0.743 18.203 1 98.94 80 VAL A C 1
ATOM 578 O O . VAL A 1 80 ? -13.031 -0.87 17.422 1 98.94 80 VAL A O 1
ATOM 581 N N . VAL A 1 81 ? -15.211 -0.619 17.797 1 98.94 81 VAL A N 1
ATOM 582 C CA . VAL A 1 81 ? -15.594 -0.374 16.406 1 98.94 81 VAL A CA 1
ATOM 583 C C . VAL A 1 81 ? -16.109 1.053 16.266 1 98.94 81 VAL A C 1
ATOM 585 O O . VAL A 1 81 ? -17.047 1.455 16.953 1 98.94 81 VAL A O 1
ATOM 588 N N . ALA A 1 82 ? -15.523 1.866 15.383 1 98.94 82 ALA A N 1
ATOM 589 C CA . ALA A 1 82 ? -15.867 3.273 15.195 1 98.94 82 ALA A CA 1
ATOM 590 C C . ALA A 1 82 ? -15.82 3.652 13.719 1 98.94 82 ALA A C 1
ATOM 592 O O . ALA A 1 82 ? -15.328 2.887 12.891 1 98.94 82 ALA A O 1
ATOM 593 N N . PRO A 1 83 ? -16.484 4.809 13.352 1 98.94 83 PRO A N 1
ATOM 594 C CA . PRO A 1 83 ? -16.234 5.297 11.992 1 98.94 83 PRO A CA 1
ATOM 595 C C . PRO A 1 83 ? -14.766 5.574 11.711 1 98.94 83 PRO A C 1
ATOM 597 O O . PRO A 1 83 ? -14.023 5.945 12.625 1 98.94 83 PRO A O 1
ATOM 600 N N . GLY A 1 84 ? -14.383 5.316 10.492 1 98.94 84 GLY A N 1
ATOM 601 C CA . GLY A 1 84 ? -13.055 5.762 10.125 1 98.94 84 GLY A CA 1
ATOM 602 C C . GLY A 1 84 ? -12.812 7.23 10.422 1 98.94 84 GLY A C 1
ATOM 603 O O . GLY A 1 84 ? -13.695 8.062 10.227 1 98.94 84 GLY A O 1
ATOM 604 N N . PHE A 1 85 ? -11.68 7.574 10.898 1 98.94 85 PHE A N 1
ATOM 605 C CA . PHE A 1 85 ? -11.383 8.945 11.312 1 98.94 85 PHE A CA 1
ATOM 606 C C . PHE A 1 85 ? -11.18 9.844 10.109 1 98.94 85 PHE A C 1
ATOM 608 O O . PHE A 1 85 ? -10.766 9.383 9.039 1 98.94 85 PHE A O 1
ATOM 615 N N . ILE A 1 86 ? -11.531 11.086 10.25 1 98.94 86 ILE A N 1
ATOM 616 C CA . ILE A 1 86 ? -11.391 12.125 9.234 1 98.94 86 ILE A CA 1
ATOM 617 C C . ILE A 1 86 ? -10.375 13.164 9.703 1 98.94 86 ILE A C 1
ATOM 619 O O . ILE A 1 86 ? -10.602 13.867 10.688 1 98.94 86 ILE A O 1
ATOM 623 N N . ASP A 1 87 ? -9.266 13.227 9.039 1 98.94 87 ASP A N 1
ATOM 624 C CA . ASP A 1 87 ? -8.258 14.25 9.328 1 98.94 87 ASP A CA 1
ATOM 625 C C . ASP A 1 87 ? -8.578 15.547 8.586 1 98.94 87 ASP A C 1
ATOM 627 O O . ASP A 1 87 ? -8.148 15.742 7.445 1 98.94 87 ASP A O 1
ATOM 631 N N . LEU A 1 88 ? -9.102 16.469 9.281 1 98.31 88 LEU A N 1
ATOM 632 C CA . LEU A 1 88 ? -9.625 17.703 8.719 1 98.31 88 LEU A CA 1
ATOM 633 C C . LEU A 1 88 ? -8.492 18.625 8.258 1 98.31 88 LEU A C 1
ATOM 635 O O . LEU A 1 88 ? -8.711 19.562 7.5 1 98.31 88 LEU A O 1
ATOM 639 N N . HIS A 1 89 ? -7.293 18.359 8.695 1 98.81 89 HIS A N 1
ATOM 640 C CA . HIS A 1 89 ? -6.156 19.234 8.414 1 98.81 89 HIS A CA 1
ATOM 641 C C . HIS A 1 89 ? -4.914 18.422 8.062 1 98.81 89 HIS A C 1
ATOM 643 O O . HIS A 1 89 ? -4.109 18.109 8.938 1 98.81 89 HIS A O 1
ATOM 649 N N . ASN A 1 90 ? -4.762 18.219 6.766 1 98.75 90 ASN A N 1
ATOM 650 C CA . ASN A 1 90 ? -3.664 17.406 6.254 1 98.75 90 ASN A CA 1
ATOM 651 C C . ASN A 1 90 ? -2.957 18.094 5.086 1 98.75 90 ASN A C 1
ATOM 653 O O . ASN A 1 90 ? -3.604 18.719 4.242 1 98.75 90 ASN A O 1
ATOM 657 N N . HIS A 1 91 ? -1.675 18 5.008 1 98.62 91 HIS A N 1
ATOM 658 C CA . HIS A 1 91 ? -0.882 18.672 3.994 1 98.62 91 HIS A CA 1
ATOM 659 C C . HIS A 1 91 ? -0.368 17.703 2.941 1 98.62 91 HIS A C 1
ATOM 661 O O . HIS A 1 91 ? 0.63 17.969 2.271 1 98.62 91 HIS A O 1
ATOM 667 N N . SER A 1 92 ? -0.994 16.562 2.76 1 98.62 92 SER A N 1
ATOM 668 C CA . SER A 1 92 ? -0.562 15.57 1.781 1 98.62 92 SER A CA 1
ATOM 669 C C . SER A 1 92 ? -1.024 15.938 0.376 1 98.62 92 SER A C 1
ATOM 671 O O . SER A 1 92 ? -1.477 15.078 -0.382 1 98.62 92 SER A O 1
ATOM 673 N N . ASP A 1 93 ? -0.873 17.141 -0.017 1 98.62 93 ASP A N 1
ATOM 674 C CA . ASP A 1 93 ? -1.352 17.625 -1.305 1 98.62 93 ASP A CA 1
ATOM 675 C C . ASP A 1 93 ? -0.62 16.953 -2.459 1 98.62 93 ASP A C 1
ATOM 677 O O . ASP A 1 93 ? -1.251 16.453 -3.396 1 98.62 93 ASP A O 1
ATOM 681 N N . GLU A 1 94 ? 0.66 16.906 -2.373 1 98 94 GLU A N 1
ATOM 682 C CA . GLU A 1 94 ? 1.452 16.266 -3.418 1 98 94 GLU A CA 1
ATOM 683 C C . GLU A 1 94 ? 1.622 14.773 -3.143 1 98 94 GLU A C 1
ATOM 685 O O . GLU A 1 94 ? 1.594 13.961 -4.066 1 98 94 GLU A O 1
ATOM 690 N N . GLN A 1 95 ? 1.738 14.43 -1.919 1 98 95 GLN A N 1
ATOM 691 C CA . GLN A 1 95 ? 2.037 13.062 -1.503 1 98 95 GLN A CA 1
ATOM 692 C C . GLN A 1 95 ? 0.921 12.109 -1.914 1 98 95 GLN A C 1
ATOM 694 O O . GLN A 1 95 ? 1.178 10.945 -2.229 1 98 95 GLN A O 1
ATOM 699 N N . ILE A 1 96 ? -0.337 12.586 -1.965 1 98.31 96 ILE A N 1
ATOM 700 C CA . ILE A 1 96 ? -1.493 11.719 -2.182 1 98.31 96 ILE A CA 1
ATOM 701 C C . ILE A 1 96 ? -1.59 11.344 -3.658 1 98.31 96 ILE A C 1
ATOM 703 O O . ILE A 1 96 ? -2.332 10.438 -4.027 1 98.31 96 ILE A O 1
ATOM 707 N N . VAL A 1 97 ? -0.781 12.031 -4.574 1 97.44 97 VAL A N 1
ATOM 708 C CA . VAL A 1 97 ? -0.824 11.711 -5.996 1 97.44 97 VAL A CA 1
ATOM 709 C C . VAL A 1 97 ? 0.517 11.125 -6.434 1 97.44 97 VAL A C 1
ATOM 711 O O . VAL A 1 97 ? 0.749 10.914 -7.625 1 97.44 97 VAL A O 1
ATOM 714 N N . GLU A 1 98 ? 1.392 10.898 -5.453 1 96.94 98 GLU A N 1
ATOM 715 C CA . GLU A 1 98 ? 2.689 10.297 -5.734 1 96.94 98 GLU A CA 1
ATOM 716 C C . GLU A 1 98 ? 2.676 8.797 -5.434 1 96.94 98 GLU A C 1
ATOM 718 O O . GLU A 1 98 ? 2.199 8.375 -4.379 1 96.94 98 GLU A O 1
ATOM 723 N N . PRO A 1 99 ? 3.232 7.953 -6.305 1 96.62 99 PRO A N 1
ATOM 724 C CA . PRO A 1 99 ? 3.18 6.496 -6.148 1 96.62 99 PRO A CA 1
ATOM 725 C C . PRO A 1 99 ? 3.773 6.023 -4.828 1 96.62 99 PRO A C 1
ATOM 727 O O . PRO A 1 99 ? 3.289 5.051 -4.238 1 96.62 99 PRO A O 1
ATOM 730 N N . GLU A 1 100 ? 4.738 6.707 -4.316 1 96.31 100 GLU A N 1
ATOM 731 C CA . GLU A 1 100 ? 5.465 6.238 -3.141 1 96.31 100 GLU A CA 1
ATOM 732 C C . GLU A 1 100 ? 4.699 6.547 -1.857 1 96.31 100 GLU A C 1
ATOM 734 O O . GLU A 1 100 ? 4.922 5.91 -0.827 1 96.31 100 GLU A O 1
ATOM 739 N N . THR A 1 101 ? 3.756 7.543 -1.968 1 98 101 THR A N 1
ATOM 740 C CA . THR A 1 101 ? 3.166 7.98 -0.708 1 98 101 THR A CA 1
ATOM 741 C C . THR A 1 101 ? 1.643 7.977 -0.794 1 98 101 THR A C 1
ATOM 743 O O . THR A 1 101 ? 0.958 8.164 0.214 1 98 101 THR A O 1
ATOM 746 N N . ARG A 1 102 ? 1.022 7.695 -1.932 1 98.19 102 ARG A N 1
ATOM 747 C CA . ARG A 1 102 ? -0.418 7.824 -2.131 1 98.19 102 ARG A CA 1
ATOM 748 C C . ARG A 1 102 ? -1.182 6.82 -1.273 1 98.19 102 ARG A C 1
ATOM 750 O O . ARG A 1 102 ? -2.389 6.965 -1.07 1 98.19 102 ARG A O 1
ATOM 757 N N . GLY A 1 103 ? -0.503 5.805 -0.766 1 98.25 103 GLY A N 1
ATOM 758 C CA . GLY A 1 103 ? -1.148 4.844 0.114 1 98.25 103 GLY A CA 1
ATOM 759 C C . GLY A 1 103 ? -1.5 5.418 1.473 1 98.25 103 GLY A C 1
ATOM 760 O O . GLY A 1 103 ? -2.371 4.895 2.168 1 98.25 103 GLY A O 1
ATOM 761 N N . CYS A 1 104 ? -0.756 6.504 1.886 1 98.5 104 CYS A N 1
ATOM 762 C CA . CYS A 1 104 ? -1.018 7.191 3.145 1 98.5 104 CYS A CA 1
ATOM 763 C C . CYS A 1 104 ? -1.056 6.211 4.309 1 98.5 104 CYS A C 1
ATOM 765 O O . CYS A 1 104 ? -1.93 6.301 5.172 1 98.5 104 CYS A O 1
ATOM 767 N N . VAL A 1 105 ? -0.145 5.324 4.371 1 98.75 105 VAL A N 1
ATOM 768 C CA . VAL A 1 105 ? -0.198 4.219 5.324 1 98.75 105 VAL A CA 1
ATOM 769 C C . VAL A 1 105 ? -0.035 4.754 6.746 1 98.75 105 VAL A C 1
ATOM 771 O O . VAL A 1 105 ? -0.654 4.242 7.68 1 98.75 105 VAL A O 1
ATOM 774 N N . ASN A 1 106 ? 0.805 5.828 6.895 1 98.62 106 ASN A N 1
ATOM 775 C CA . ASN A 1 106 ? 0.962 6.379 8.234 1 98.62 106 ASN A CA 1
ATOM 776 C C . ASN A 1 106 ? -0.359 6.914 8.781 1 98.62 106 ASN A C 1
ATOM 778 O O . ASN A 1 106 ? -0.551 6.98 10 1 98.62 106 ASN A O 1
ATOM 782 N N . TYR A 1 107 ? -1.309 7.23 7.957 1 98.88 107 TYR A N 1
ATOM 783 C CA . TYR A 1 107 ? -2.617 7.684 8.414 1 98.88 107 TYR A CA 1
ATOM 784 C C . TYR A 1 107 ? -3.576 6.508 8.57 1 98.88 107 TYR A C 1
ATOM 786 O O . TYR A 1 107 ? -4.371 6.469 9.516 1 98.88 107 TYR A O 1
ATOM 794 N N . LEU A 1 108 ? -3.506 5.555 7.625 1 98.88 108 LEU A N 1
ATOM 795 C CA . LEU A 1 108 ? -4.316 4.352 7.781 1 98.88 108 LEU A CA 1
ATOM 796 C C . LEU A 1 108 ? -4.02 3.67 9.109 1 98.88 108 LEU A C 1
ATOM 798 O O . LEU A 1 108 ? -4.938 3.205 9.789 1 98.88 108 LEU A O 1
ATOM 802 N N . MET A 1 109 ? -2.795 3.684 9.516 1 98.81 109 MET A N 1
ATOM 803 C CA . MET A 1 109 ? -2.371 3.008 10.742 1 98.81 109 MET A CA 1
ATOM 804 C C . MET A 1 109 ? -2.771 3.812 11.977 1 98.81 109 MET A C 1
ATOM 806 O O . MET A 1 109 ? -2.574 3.361 13.102 1 98.81 109 MET A O 1
ATOM 810 N N . GLN A 1 110 ? -3.348 4.98 11.742 1 98.88 110 GLN A N 1
ATOM 811 C CA . GLN A 1 110 ? -3.939 5.762 12.82 1 98.88 110 GLN A CA 1
ATOM 812 C C . GLN A 1 110 ? -5.457 5.617 12.844 1 98.88 110 GLN A C 1
ATOM 814 O O . GLN A 1 110 ? -6.125 6.133 13.742 1 98.88 110 GLN A O 1
ATOM 819 N N . GLY A 1 111 ? -6.016 4.969 11.82 1 98.88 111 GLY A N 1
ATOM 820 C CA . GLY A 1 111 ? -7.457 4.797 11.727 1 98.88 111 GLY A CA 1
ATOM 821 C C . GLY A 1 111 ? -8.117 5.789 10.789 1 98.88 111 GLY A C 1
ATOM 822 O O . GLY A 1 111 ? -9.344 5.801 10.648 1 98.88 111 GLY A O 1
ATOM 823 N N . CYS A 1 112 ? -7.32 6.57 10.07 1 98.94 112 CYS A N 1
ATOM 824 C CA . CYS A 1 112 ? -7.883 7.582 9.18 1 98.94 112 CYS A CA 1
ATOM 825 C C . CYS A 1 112 ? -8.305 6.969 7.852 1 98.94 112 CYS A C 1
ATOM 827 O O . CYS A 1 112 ? -7.543 6.215 7.242 1 98.94 112 CYS A O 1
ATOM 829 N N . THR A 1 113 ? -9.523 7.262 7.461 1 98.94 113 THR A N 1
ATOM 830 C CA . THR A 1 113 ? -10.016 6.812 6.164 1 98.94 113 THR A CA 1
ATOM 831 C C . THR A 1 113 ? -10.227 7.996 5.223 1 98.94 113 THR A C 1
ATOM 833 O O . THR A 1 113 ? -10.43 7.809 4.02 1 98.94 113 THR A O 1
ATOM 836 N N . THR A 1 114 ? -10.141 9.227 5.734 1 98.88 114 THR A N 1
ATOM 837 C CA . THR A 1 114 ? -10.344 10.445 4.953 1 98.88 114 THR A CA 1
ATOM 838 C C . THR A 1 114 ? -9.383 11.539 5.406 1 98.88 114 THR A C 1
ATOM 840 O O . THR A 1 114 ? -9.172 11.734 6.605 1 98.88 114 THR A O 1
ATOM 843 N N . ILE A 1 115 ? -8.781 12.188 4.449 1 98.88 115 ILE A N 1
ATOM 844 C CA . ILE A 1 115 ? -7.988 13.375 4.762 1 98.88 115 ILE A CA 1
ATOM 845 C C . ILE A 1 115 ? -8.516 14.57 3.982 1 98.88 115 ILE A C 1
ATOM 847 O O . ILE A 1 115 ? -9.109 14.414 2.91 1 98.88 115 ILE A O 1
ATOM 851 N N . VAL A 1 116 ? -8.352 15.758 4.539 1 98.88 116 VAL A N 1
ATOM 852 C CA . VAL A 1 116 ? -8.695 17.016 3.875 1 98.88 116 VAL A CA 1
ATOM 853 C C . VAL A 1 116 ? -7.418 17.766 3.504 1 98.88 116 VAL A C 1
ATOM 855 O O . VAL A 1 116 ? -6.586 18.047 4.367 1 98.88 116 VAL A O 1
ATOM 858 N N . THR A 1 117 ? -7.234 18.031 2.215 1 98.81 117 THR A N 1
ATOM 859 C CA . THR A 1 117 ? -6.047 18.703 1.701 1 98.81 117 THR A CA 1
ATOM 860 C C . THR A 1 117 ? -6.359 20.172 1.376 1 98.81 117 THR A C 1
ATOM 862 O O . THR A 1 117 ? -7.5 20.609 1.516 1 98.81 117 THR A O 1
ATOM 865 N N . GLY A 1 118 ? -5.336 20.938 1.015 1 98.81 118 GLY A N 1
ATOM 866 C CA . GLY A 1 118 ? -5.488 22.328 0.648 1 98.81 118 GLY A CA 1
ATOM 867 C C . GLY A 1 118 ? -5.438 23.266 1.84 1 98.81 118 GLY A C 1
ATOM 868 O O . GLY A 1 118 ? -5.887 24.422 1.756 1 98.81 118 GLY A O 1
ATOM 869 N N . ASN A 1 119 ? -4.914 22.797 2.904 1 98.75 119 ASN A N 1
ATOM 870 C CA . ASN A 1 119 ? -4.953 23.562 4.152 1 98.75 119 ASN A CA 1
ATOM 871 C C . ASN A 1 119 ? -3.871 24.625 4.191 1 98.75 119 ASN A C 1
ATOM 873 O O . ASN A 1 119 ? -2.9 24.578 3.434 1 98.75 119 ASN A O 1
ATOM 877 N N . CYS A 1 120 ? -4.094 25.672 4.973 1 98.31 120 CYS A N 1
ATOM 878 C CA . CYS A 1 120 ? -3.176 26.766 5.281 1 98.31 120 CYS A CA 1
ATOM 879 C C . CYS A 1 120 ? -2.848 27.578 4.031 1 98.31 120 CYS A C 1
ATOM 881 O O . CYS A 1 120 ? -1.769 28.156 3.932 1 98.31 120 CYS A O 1
ATOM 883 N N . GLY A 1 121 ? -3.715 27.469 3.029 1 98.25 121 GLY A N 1
ATOM 884 C CA . GLY A 1 121 ? -3.582 28.328 1.857 1 98.25 121 GLY A CA 1
ATOM 885 C C . GLY A 1 121 ? -2.607 27.781 0.83 1 98.25 121 GLY A C 1
ATOM 886 O O . GLY A 1 121 ? -2.236 28.484 -0.114 1 98.25 121 GLY A O 1
ATOM 887 N N . PHE A 1 122 ? -2.195 26.516 0.946 1 97.62 122 PHE A N 1
ATOM 888 C CA . PHE A 1 122 ? -1.244 25.938 0.003 1 97.62 122 PHE A CA 1
ATOM 889 C C . PHE A 1 122 ? -1.797 24.656 -0.606 1 97.62 122 PHE A C 1
ATOM 891 O O . PHE A 1 122 ? -2.463 23.875 0.076 1 97.62 122 PHE A O 1
ATOM 898 N N . GLY A 1 123 ? -1.506 24.391 -1.896 1 98.12 123 GLY A N 1
ATOM 899 C CA . GLY A 1 123 ? -1.943 23.188 -2.588 1 98.12 123 GLY A CA 1
ATOM 900 C C . GLY A 1 123 ? -2.461 23.469 -3.988 1 98.12 123 GLY A C 1
ATOM 901 O O . GLY A 1 123 ? -2.334 24.578 -4.496 1 98.12 123 GLY A O 1
ATOM 902 N N . PRO A 1 124 ? -3.045 22.516 -4.605 1 98.56 124 PRO A N 1
ATOM 903 C CA . PRO A 1 124 ? -3.564 22.656 -5.965 1 98.56 124 PRO A CA 1
ATOM 904 C C . PRO A 1 124 ? -4.762 23.609 -6.039 1 98.56 124 PRO A C 1
ATOM 906 O O . PRO A 1 124 ? -5.691 23.5 -5.234 1 98.56 124 PRO A O 1
ATOM 909 N N . VAL A 1 125 ? -4.691 24.469 -6.977 1 98.75 125 VAL A N 1
ATOM 910 C CA . VAL A 1 125 ? -5.785 25.422 -7.188 1 98.75 125 VAL A CA 1
ATOM 911 C C . VAL A 1 125 ? -6.805 24.828 -8.156 1 98.75 125 VAL A C 1
ATOM 913 O O . VAL A 1 125 ? -8.016 25.016 -7.992 1 98.75 125 VAL A O 1
ATOM 916 N N . ASN A 1 126 ? -6.273 24.031 -9.18 1 98.69 126 ASN A N 1
ATOM 917 C CA . ASN A 1 126 ? -7.141 23.359 -10.141 1 98.69 126 ASN A CA 1
ATOM 918 C C . ASN A 1 126 ? -7.746 22.078 -9.555 1 98.69 126 ASN A C 1
ATOM 920 O O . ASN A 1 126 ? -7.242 20.984 -9.797 1 98.69 126 ASN A O 1
ATOM 924 N N . VAL A 1 127 ? -8.867 22.234 -8.945 1 98.69 127 VAL A N 1
ATOM 925 C CA . VAL A 1 127 ? -9.5 21.172 -8.172 1 98.69 127 VAL A CA 1
ATOM 926 C C . VAL A 1 127 ? -9.891 20.031 -9.094 1 98.69 127 VAL A C 1
ATOM 928 O O . VAL A 1 127 ? -9.711 18.859 -8.75 1 98.69 127 VAL A O 1
ATOM 931 N N . GLY A 1 128 ? -10.367 20.297 -10.242 1 98.56 128 GLY A N 1
ATOM 932 C CA . GLY A 1 128 ? -10.758 19.25 -11.188 1 98.56 128 GLY A CA 1
ATOM 933 C C . GLY A 1 128 ? -9.609 18.344 -11.586 1 98.56 128 GLY A C 1
ATOM 934 O O . GLY A 1 128 ? -9.742 17.125 -11.57 1 98.56 128 GLY A O 1
ATOM 935 N N . GLU A 1 129 ? -8.578 18.938 -11.961 1 98.56 129 GLU A N 1
ATOM 936 C CA . GLU A 1 129 ? -7.387 18.172 -12.336 1 98.56 129 GLU A CA 1
ATOM 937 C C . GLU A 1 129 ? -6.852 17.375 -11.156 1 98.56 129 GLU A C 1
ATOM 939 O O . GLU A 1 129 ? -6.449 16.219 -11.312 1 98.56 129 GLU A O 1
ATOM 944 N N . TYR A 1 130 ? -6.844 18.031 -10.023 1 98.69 130 TYR A N 1
ATOM 945 C CA . TYR A 1 130 ? -6.359 17.391 -8.805 1 98.69 130 TYR A CA 1
ATOM 946 C C . TYR A 1 130 ? -7.176 16.141 -8.484 1 98.69 130 TYR A C 1
ATOM 948 O O . TYR A 1 130 ? -6.617 15.07 -8.242 1 98.69 130 TYR A O 1
ATOM 956 N N . TYR A 1 131 ? -8.492 16.234 -8.539 1 98.69 131 TYR A N 1
ATOM 957 C CA . TYR A 1 131 ? -9.375 15.102 -8.289 1 98.69 131 TYR A CA 1
ATOM 958 C C . TYR A 1 131 ? -9.203 14.023 -9.352 1 98.69 131 TYR A C 1
ATOM 960 O O . TYR A 1 131 ? -9.242 12.828 -9.039 1 98.69 131 TYR A O 1
ATOM 968 N N . SER A 1 132 ? -8.953 14.414 -10.555 1 98.19 132 SER A N 1
ATOM 969 C CA . SER A 1 132 ? -8.727 13.453 -11.625 1 98.19 132 SER A CA 1
ATOM 970 C C . SER A 1 132 ? -7.473 12.625 -11.375 1 98.19 132 SER A C 1
ATOM 972 O O . SER A 1 132 ? -7.469 11.414 -11.594 1 98.19 132 SER A O 1
ATOM 974 N N . LYS A 1 133 ? -6.445 13.305 -10.961 1 97.25 133 LYS A N 1
ATOM 975 C CA . LYS A 1 133 ? -5.199 12.609 -10.648 1 97.25 133 LYS A CA 1
ATOM 976 C C . LYS A 1 133 ? -5.406 11.578 -9.539 1 97.25 133 LYS A C 1
ATOM 978 O O . LYS A 1 133 ? -4.871 10.469 -9.602 1 97.25 133 LYS A O 1
ATOM 983 N N . ILE A 1 134 ? -6.152 11.938 -8.523 1 98 134 ILE A N 1
ATOM 984 C CA . ILE A 1 134 ? -6.422 11.047 -7.402 1 98 134 ILE A CA 1
ATOM 985 C C . ILE A 1 134 ? -7.227 9.844 -7.883 1 98 134 ILE A C 1
ATOM 987 O O . ILE A 1 134 ? -6.875 8.695 -7.594 1 98 134 ILE A O 1
ATOM 991 N N . ASN A 1 135 ? -8.234 10.086 -8.664 1 97.12 135 ASN A N 1
ATOM 992 C CA . ASN A 1 135 ? -9.164 9.039 -9.07 1 97.12 135 ASN A CA 1
ATOM 993 C C . ASN A 1 135 ? -8.539 8.102 -10.102 1 97.12 135 ASN A C 1
ATOM 995 O O . ASN A 1 135 ? -8.883 6.918 -10.164 1 97.12 135 ASN A O 1
ATOM 999 N N . SER A 1 136 ? -7.664 8.586 -10.875 1 94.62 136 SER A N 1
ATOM 1000 C CA . SER A 1 136 ? -7.078 7.785 -11.945 1 94.62 136 SER A CA 1
ATOM 1001 C C . SER A 1 136 ? -6.18 6.684 -11.391 1 94.62 136 SER A C 1
ATOM 1003 O O . SER A 1 136 ? -6.16 5.566 -11.914 1 94.62 136 S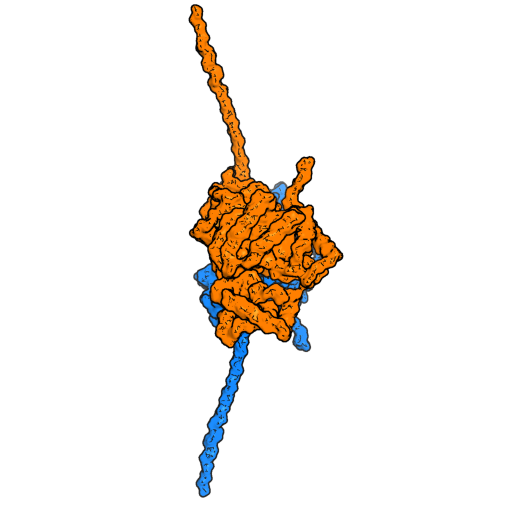ER A O 1
ATOM 1005 N N . SER A 1 137 ? -5.523 6.934 -10.352 1 92.88 137 SER A N 1
ATOM 1006 C CA . SER A 1 137 ? -4.547 5.98 -9.836 1 92.88 137 SER A CA 1
ATOM 1007 C C . SER A 1 137 ? -5.008 5.363 -8.523 1 92.88 137 SER A C 1
ATOM 1009 O O . SER A 1 137 ? -4.488 4.332 -8.094 1 92.88 137 SER A O 1
ATOM 1011 N N . GLY A 1 138 ? -5.977 5.996 -7.922 1 94.31 138 GLY A N 1
ATOM 1012 C CA . GLY A 1 138 ? -6.418 5.547 -6.613 1 94.31 138 GLY A CA 1
ATOM 1013 C C . GLY A 1 138 ? -5.602 6.133 -5.477 1 94.31 138 GLY A C 1
ATOM 1014 O O . GLY A 1 138 ? -4.535 6.707 -5.699 1 94.31 138 GLY A O 1
ATOM 1015 N N . ALA A 1 139 ? -6.121 6.062 -4.254 1 97.75 139 ALA A N 1
ATOM 1016 C CA . ALA A 1 139 ? -5.48 6.52 -3.023 1 97.75 139 ALA A CA 1
ATOM 1017 C C . ALA A 1 139 ? -5.855 5.621 -1.847 1 97.75 139 ALA A C 1
ATOM 1019 O O . ALA A 1 139 ? -6.883 4.938 -1.882 1 97.75 139 ALA A O 1
ATOM 1020 N N . GLY A 1 140 ? -4.969 5.59 -0.879 1 98.62 140 GLY A N 1
ATOM 1021 C CA . GLY A 1 140 ? -5.254 4.762 0.282 1 98.62 140 GLY A CA 1
ATOM 1022 C C . GLY A 1 140 ? -6.418 5.27 1.109 1 98.62 140 GLY A C 1
ATOM 1023 O O . GLY A 1 140 ? -7.098 4.492 1.781 1 98.62 140 GLY A O 1
ATOM 1024 N N . VAL A 1 141 ? -6.617 6.586 1.072 1 98.81 141 VAL A N 1
ATOM 1025 C CA . VAL A 1 141 ? -7.68 7.227 1.844 1 98.81 141 VAL A CA 1
ATOM 1026 C C . VAL A 1 141 ? -8.531 8.102 0.926 1 98.81 141 VAL A C 1
ATOM 1028 O O . VAL A 1 141 ? -8.102 8.461 -0.172 1 98.81 141 VAL A O 1
ATOM 1031 N N . ASN A 1 142 ? -9.773 8.406 1.395 1 98.81 142 ASN A N 1
ATOM 1032 C CA . ASN A 1 142 ? -10.578 9.414 0.711 1 98.81 142 ASN A CA 1
ATOM 1033 C C . ASN A 1 142 ? -9.977 10.812 0.878 1 98.81 142 ASN A C 1
ATOM 1035 O O . ASN A 1 142 ? -9.336 11.094 1.891 1 98.81 142 ASN A O 1
ATOM 1039 N N . VAL A 1 143 ? -10.266 11.672 -0.158 1 98.81 143 VAL A N 1
ATOM 1040 C CA . VAL A 1 143 ? -9.648 12.992 -0.116 1 98.81 143 VAL A CA 1
ATOM 1041 C C . VAL A 1 143 ? -10.703 14.062 -0.386 1 98.81 143 VAL A C 1
ATOM 1043 O O . VAL A 1 143 ? -11.375 14.039 -1.423 1 98.81 143 VAL A O 1
ATOM 1046 N N . ALA A 1 144 ? -10.922 14.883 0.557 1 98.81 144 ALA A N 1
ATOM 1047 C CA . ALA A 1 144 ? -11.602 16.156 0.335 1 98.81 144 ALA A CA 1
ATOM 1048 C C . ALA A 1 144 ? -10.602 17.297 0.201 1 98.81 144 ALA A C 1
ATOM 1050 O O . ALA A 1 144 ? -9.539 17.281 0.826 1 98.81 144 ALA A O 1
ATOM 1051 N N . HIS A 1 145 ? -10.945 18.281 -0.668 1 98.81 145 HIS A N 1
ATOM 1052 C CA . HIS A 1 145 ? -9.969 19.328 -0.94 1 98.81 145 HIS A CA 1
ATOM 1053 C C . HIS A 1 145 ? -10.57 20.719 -0.728 1 98.81 145 HIS A C 1
ATOM 1055 O O . HIS A 1 145 ? -11.727 20.953 -1.092 1 98.81 145 HIS A O 1
ATOM 1061 N N . LEU A 1 146 ? -9.852 21.562 -0.067 1 98.88 146 LEU A N 1
ATOM 1062 C CA . LEU A 1 146 ? -10.18 22.984 0.092 1 98.88 146 LEU A CA 1
ATOM 1063 C C . LEU A 1 146 ? -9.336 23.844 -0.834 1 98.88 146 LEU A C 1
ATOM 1065 O O . LEU A 1 146 ? -8.172 23.531 -1.086 1 98.88 146 LEU A O 1
ATOM 1069 N N . LEU A 1 147 ? -9.922 24.922 -1.35 1 98.81 147 LEU A N 1
ATOM 1070 C CA . LEU A 1 147 ? -9.203 25.844 -2.205 1 98.81 147 LEU A CA 1
ATOM 1071 C C . LEU A 1 147 ? -8.172 26.641 -1.399 1 98.81 147 LEU A C 1
ATOM 1073 O O . LEU A 1 147 ? -8.523 27.391 -0.49 1 98.81 147 LEU A O 1
ATOM 1077 N N . PRO A 1 148 ? -6.941 26.484 -1.738 1 98.88 148 PRO A N 1
ATOM 1078 C CA . PRO A 1 148 ? -5.902 27.203 -1.008 1 98.88 148 PRO A CA 1
ATOM 1079 C C . PRO A 1 148 ? -5.742 28.641 -1.496 1 98.88 148 PRO A C 1
ATOM 1081 O O . PRO A 1 148 ? -5.184 28.875 -2.572 1 98.88 148 PRO A O 1
ATOM 1084 N N . GLN A 1 149 ? -6.145 29.562 -0.732 1 98.62 149 GLN A N 1
ATOM 1085 C CA . GLN A 1 149 ? -6.207 30.969 -1.116 1 98.62 149 GLN A CA 1
ATOM 1086 C C . GLN A 1 149 ? -4.812 31.516 -1.399 1 98.62 149 GLN A C 1
ATOM 1088 O O . GLN A 1 149 ? -4.641 32.344 -2.299 1 98.62 149 GLN A O 1
ATOM 1093 N N . GLY A 1 150 ? -3.803 31.141 -0.57 1 97.94 150 GLY A N 1
ATOM 1094 C CA . GLY A 1 150 ? -2.449 31.609 -0.832 1 97.94 150 GLY A CA 1
ATOM 1095 C C . GLY A 1 150 ? -1.936 31.203 -2.201 1 97.94 150 GLY A C 1
ATOM 1096 O O . GLY A 1 150 ? -1.354 32.031 -2.916 1 97.94 150 GLY A O 1
ATOM 1097 N N . SER A 1 151 ? -2.15 29.953 -2.57 1 98.38 151 SER A N 1
ATOM 1098 C CA . SER A 1 151 ? -1.769 29.469 -3.893 1 98.38 151 SER A CA 1
ATOM 1099 C C . SER A 1 151 ? -2.557 30.172 -4.992 1 98.38 151 SER A C 1
ATOM 1101 O O . SER A 1 151 ? -2.004 30.5 -6.039 1 98.38 151 SER A O 1
ATOM 1103 N N . LEU A 1 152 ? -3.801 30.344 -4.738 1 98.5 152 LEU A N 1
ATOM 1104 C CA . LEU A 1 152 ? -4.664 31.062 -5.672 1 98.5 152 LEU A CA 1
ATOM 1105 C C . LEU A 1 152 ? -4.145 32.469 -5.93 1 98.5 152 LEU A C 1
ATOM 1107 O O . LEU A 1 152 ? -4.051 32.906 -7.078 1 98.5 152 LEU A O 1
ATOM 1111 N N . ARG A 1 153 ? -3.881 33.156 -4.859 1 98 153 ARG A N 1
ATOM 1112 C CA . ARG A 1 153 ? -3.365 34.531 -4.953 1 98 153 ARG A CA 1
ATOM 1113 C C . ARG A 1 153 ? -2.047 34.562 -5.715 1 98 153 ARG A C 1
ATOM 1115 O O . ARG A 1 153 ? -1.839 35.438 -6.566 1 98 153 ARG A O 1
ATOM 1122 N N . ALA A 1 154 ? -1.14 33.656 -5.426 1 97.5 154 ALA A N 1
ATOM 1123 C CA . ALA A 1 154 ? 0.153 33.562 -6.102 1 97.5 154 ALA A CA 1
ATOM 1124 C C . ALA A 1 154 ? -0.022 33.344 -7.598 1 97.5 154 ALA A C 1
ATOM 1126 O O . ALA A 1 154 ? 0.743 33.875 -8.406 1 97.5 154 ALA A O 1
ATOM 1127 N N . ASP A 1 155 ? -1.004 32.531 -7.984 1 97.62 155 ASP A N 1
ATOM 1128 C CA . ASP A 1 155 ? -1.273 32.25 -9.391 1 97.62 155 ASP A CA 1
ATOM 1129 C C . ASP A 1 155 ? -1.661 33.531 -10.141 1 97.62 155 ASP A C 1
ATOM 1131 O O . ASP A 1 155 ? -1.381 33.656 -11.328 1 97.62 155 ASP A O 1
ATOM 1135 N N . VAL A 1 156 ? -2.285 34.438 -9.414 1 97.94 156 VAL A N 1
ATOM 1136 C CA . VAL A 1 156 ? -2.865 35.594 -10.078 1 97.94 156 VAL A CA 1
ATOM 1137 C C . VAL A 1 156 ? -1.895 36.781 -9.992 1 97.94 156 VAL A C 1
ATOM 1139 O O . VAL A 1 156 ? -1.751 37.531 -10.953 1 97.94 156 VAL A O 1
ATOM 1142 N N . MET A 1 157 ? -1.178 36.938 -8.844 1 95.81 157 MET A N 1
ATOM 1143 C CA . MET A 1 157 ? -0.415 38.188 -8.688 1 95.81 157 MET A CA 1
ATOM 1144 C C . MET A 1 157 ? 0.95 37.906 -8.07 1 95.81 157 MET A C 1
ATOM 1146 O O . MET A 1 157 ? 1.617 38.812 -7.59 1 95.81 157 MET A O 1
ATOM 1150 N N . GLY A 1 158 ? 1.367 36.594 -8.078 1 94.81 158 GLY A N 1
ATOM 1151 C CA . GLY A 1 158 ? 2.664 36.25 -7.527 1 94.81 158 GLY A CA 1
ATOM 1152 C C . GLY A 1 158 ? 2.742 36.438 -6.023 1 94.81 158 GLY A C 1
ATOM 1153 O O . GLY A 1 158 ? 1.797 36.094 -5.301 1 94.81 158 GLY A O 1
ATOM 1154 N N . LEU A 1 159 ? 3.889 36.906 -5.547 1 92.94 159 LEU A N 1
ATOM 1155 C CA . LEU A 1 159 ? 4.125 37.031 -4.109 1 92.94 159 LEU A CA 1
ATOM 1156 C C . LEU A 1 159 ? 4.121 38.469 -3.68 1 92.94 159 LEU A C 1
ATOM 1158 O O . LEU A 1 159 ? 4.695 38.844 -2.646 1 92.94 159 LEU A O 1
ATOM 1162 N N . ALA A 1 160 ? 3.416 39.312 -4.402 1 89.81 160 ALA A N 1
ATOM 1163 C CA . ALA A 1 160 ? 3.422 40.75 -4.191 1 89.81 160 ALA A CA 1
ATOM 1164 C C . ALA A 1 160 ? 2.779 41.125 -2.854 1 89.81 160 ALA A C 1
ATOM 1166 O O . ALA A 1 160 ? 1.762 40.531 -2.471 1 89.81 160 ALA A O 1
ATOM 1167 N N . ASP A 1 161 ? 3.35 42.062 -2.209 1 90.56 161 ASP A N 1
ATOM 1168 C CA . ASP A 1 161 ? 2.807 42.562 -0.953 1 90.56 161 ASP A CA 1
ATOM 1169 C C . ASP A 1 161 ? 1.997 43.844 -1.179 1 90.56 161 ASP A C 1
ATOM 1171 O O . ASP A 1 161 ? 2.387 44.906 -0.724 1 90.56 161 ASP A O 1
ATOM 1175 N N . ARG A 1 162 ? 0.92 43.688 -1.821 1 92.81 162 ARG A N 1
ATOM 1176 C CA . ARG A 1 162 ? -0.004 44.781 -2.115 1 92.81 162 ARG A CA 1
ATOM 1177 C C . ARG A 1 162 ? -1.43 44.281 -2.277 1 92.81 162 ARG A C 1
ATOM 1179 O O . ARG A 1 162 ? -1.644 43.062 -2.424 1 92.81 162 ARG A O 1
ATOM 1186 N N . ALA A 1 163 ? -2.361 45.188 -2.289 1 95.75 163 ALA A N 1
ATOM 1187 C CA . ALA A 1 163 ? -3.744 44.812 -2.602 1 95.75 163 ALA A CA 1
ATOM 1188 C C . ALA A 1 163 ? -3.896 44.438 -4.074 1 95.75 163 ALA A C 1
ATOM 1190 O O . ALA A 1 163 ? -3.188 44.969 -4.934 1 95.75 163 ALA A O 1
ATOM 1191 N N . PRO A 1 164 ? -4.816 43.625 -4.352 1 97.62 164 PRO A N 1
ATOM 1192 C CA . PRO A 1 164 ? -5.062 43.312 -5.758 1 97.62 164 PRO A CA 1
ATOM 1193 C C . PRO A 1 164 ? -5.758 44.438 -6.508 1 97.62 164 PRO A C 1
ATOM 1195 O O . PRO A 1 164 ? -6.504 45.219 -5.906 1 97.62 164 PRO A O 1
ATOM 1198 N N . THR A 1 165 ? -5.473 44.531 -7.828 1 97.88 165 THR A N 1
ATOM 1199 C CA . THR A 1 165 ? -6.316 45.375 -8.695 1 97.88 165 THR A CA 1
ATOM 1200 C C . THR A 1 165 ? -7.707 44.75 -8.836 1 97.88 165 THR A C 1
ATOM 1202 O O . THR A 1 165 ? -7.926 43.594 -8.445 1 97.88 165 THR A O 1
ATOM 1205 N N . ASP A 1 166 ? -8.594 45.562 -9.328 1 97.75 166 ASP A N 1
ATOM 1206 C CA . ASP A 1 166 ? -9.945 45.062 -9.555 1 97.75 166 ASP A CA 1
ATOM 1207 C C . ASP A 1 166 ? -9.922 43.844 -10.469 1 97.75 166 ASP A C 1
ATOM 1209 O O . ASP A 1 166 ? -10.648 42.875 -10.234 1 97.75 166 ASP A O 1
ATOM 1213 N N . ASP A 1 167 ? -9.102 43.875 -11.453 1 98.25 167 ASP A N 1
ATOM 1214 C CA . ASP A 1 167 ? -8.992 42.781 -12.391 1 98.25 167 ASP A CA 1
ATOM 1215 C C . ASP A 1 167 ? -8.422 41.531 -11.719 1 98.25 167 ASP A C 1
ATOM 1217 O O . ASP A 1 167 ? -8.875 40.406 -11.969 1 98.25 167 ASP A O 1
ATOM 1221 N N . GLU A 1 168 ? -7.445 41.719 -10.922 1 98.38 168 GLU A N 1
ATOM 1222 C CA . GLU A 1 168 ? -6.832 40.625 -10.188 1 98.38 168 GLU A CA 1
ATOM 1223 C C . GLU A 1 168 ? -7.828 39.969 -9.227 1 98.38 168 GLU A C 1
ATOM 1225 O O . GLU A 1 168 ? -7.902 38.75 -9.125 1 98.38 168 GLU A O 1
ATOM 1230 N N . LEU A 1 169 ? -8.547 40.812 -8.547 1 98.44 169 LEU A N 1
ATOM 1231 C CA . LEU A 1 169 ? -9.555 40.312 -7.617 1 98.44 169 LEU A CA 1
ATOM 1232 C C . LEU A 1 169 ? -10.633 39.5 -8.352 1 98.44 169 LEU A C 1
ATOM 1234 O O . LEU A 1 169 ? -11.07 38.469 -7.879 1 98.44 169 LEU A O 1
ATOM 1238 N N . GLN A 1 170 ? -11.023 40.031 -9.523 1 98.44 170 GLN A N 1
ATOM 1239 C CA . GLN A 1 170 ? -12.031 39.344 -10.312 1 98.44 170 GLN A CA 1
ATOM 1240 C C . GLN A 1 170 ? -11.516 37.969 -10.797 1 98.44 170 GLN A C 1
ATOM 1242 O O . GLN A 1 170 ? -12.273 37 -10.852 1 98.44 170 GLN A O 1
ATOM 1247 N N . ARG A 1 171 ? -10.289 37.969 -11.141 1 98.5 171 ARG A N 1
ATOM 1248 C CA . ARG A 1 171 ? -9.688 36.688 -11.562 1 98.5 171 ARG A CA 1
ATOM 1249 C C . ARG A 1 171 ? -9.648 35.688 -10.406 1 98.5 171 ARG A C 1
ATOM 1251 O O . ARG A 1 171 ? -9.93 34.531 -10.602 1 98.5 171 ARG A O 1
ATOM 1258 N N . MET A 1 172 ? -9.273 36.156 -9.211 1 98.62 172 MET A N 1
ATOM 1259 C CA . MET A 1 172 ? -9.266 35.281 -8.039 1 98.62 172 MET A CA 1
ATOM 1260 C C . MET A 1 172 ? -10.664 34.75 -7.746 1 98.62 172 MET A C 1
ATOM 1262 O O . MET A 1 172 ? -10.836 33.562 -7.441 1 98.62 172 MET A O 1
ATOM 1266 N N . ARG A 1 173 ? -11.648 35.625 -7.871 1 98.69 173 ARG A N 1
ATOM 1267 C CA . ARG A 1 173 ? -13.031 35.219 -7.641 1 98.69 173 ARG A CA 1
ATOM 1268 C C . ARG A 1 173 ? -13.469 34.188 -8.656 1 98.69 173 ARG A C 1
ATOM 1270 O O . ARG A 1 173 ? -14.156 33.219 -8.305 1 98.69 173 ARG A O 1
ATOM 1277 N N . ALA A 1 174 ? -13.078 34.312 -9.898 1 98.69 174 ALA A N 1
ATOM 1278 C CA . ALA A 1 174 ? -13.438 33.375 -10.953 1 98.69 174 ALA A CA 1
ATOM 1279 C C . ALA A 1 174 ? -12.812 32 -10.711 1 98.69 174 ALA A C 1
ATOM 1281 O O . ALA A 1 174 ? -13.445 30.969 -10.938 1 98.69 174 ALA A O 1
ATOM 1282 N N . LEU A 1 175 ? -11.586 32 -10.305 1 98.62 175 LEU A N 1
ATOM 1283 C CA . LEU A 1 175 ? -10.898 30.766 -10 1 98.62 175 LEU A CA 1
ATOM 1284 C C . LEU A 1 175 ? -11.547 30.062 -8.805 1 98.62 175 LEU A C 1
ATOM 1286 O O . LEU A 1 175 ? -11.672 28.844 -8.781 1 98.62 175 LEU A O 1
ATOM 1290 N N . ALA A 1 176 ? -11.922 30.859 -7.832 1 98.81 176 ALA A N 1
ATOM 1291 C CA . ALA A 1 176 ? -12.625 30.312 -6.676 1 98.81 176 ALA A CA 1
ATOM 1292 C C . ALA A 1 176 ? -13.945 29.672 -7.09 1 98.81 176 ALA A C 1
ATOM 1294 O O . ALA A 1 176 ? -14.297 28.594 -6.613 1 98.81 176 ALA A O 1
ATOM 1295 N N . GLU A 1 177 ? -14.648 30.359 -7.938 1 98.62 177 GLU A N 1
ATOM 1296 C CA . GLU A 1 177 ? -15.906 29.844 -8.453 1 98.62 177 GLU A CA 1
ATOM 1297 C C . GLU A 1 177 ? -15.703 28.5 -9.148 1 98.62 177 GLU A C 1
ATOM 1299 O O . GLU A 1 177 ? -16.438 27.547 -8.906 1 98.62 177 GLU A O 1
ATOM 1304 N N . GLN A 1 178 ? -14.703 28.453 -9.977 1 98.62 178 GLN A N 1
ATOM 1305 C CA . GLN A 1 178 ? -14.406 27.219 -10.703 1 98.62 178 GLN A CA 1
ATOM 1306 C C . GLN A 1 178 ? -14.039 26.094 -9.742 1 98.62 178 GLN A C 1
ATOM 1308 O O . GLN A 1 178 ? -14.477 24.953 -9.922 1 98.62 178 GLN A O 1
ATOM 1313 N N . ALA A 1 179 ? -13.219 26.406 -8.75 1 98.75 179 ALA A N 1
ATOM 1314 C CA . ALA A 1 179 ? -12.82 25.406 -7.77 1 98.75 179 ALA A CA 1
ATOM 1315 C C . ALA A 1 179 ? -14.039 24.812 -7.059 1 98.75 179 ALA A C 1
ATOM 1317 O O . ALA A 1 179 ? -14.133 23.594 -6.875 1 98.75 179 ALA A O 1
ATOM 1318 N N . MET A 1 180 ? -14.953 25.688 -6.688 1 98.44 180 MET A N 1
ATOM 1319 C CA . MET A 1 180 ? -16.156 25.234 -6 1 98.44 180 MET A CA 1
ATOM 1320 C C . MET A 1 180 ? -17.031 24.391 -6.926 1 98.44 180 MET A C 1
ATOM 1322 O O . MET A 1 180 ? -17.594 23.391 -6.504 1 98.44 180 MET A O 1
ATOM 1326 N N . GLN A 1 181 ? -17.078 24.734 -8.18 1 98.06 181 GLN A N 1
ATOM 1327 C CA . GLN A 1 181 ? -17.844 23.984 -9.164 1 98.06 181 GLN A CA 1
ATOM 1328 C C . GLN A 1 181 ? -17.219 22.609 -9.414 1 98.06 181 GLN A C 1
ATOM 1330 O O . GLN A 1 181 ? -17.922 21.641 -9.703 1 98.06 181 GLN A O 1
ATOM 1335 N N . ASP A 1 182 ? -15.93 22.625 -9.258 1 98.19 182 ASP A N 1
ATOM 1336 C CA . ASP A 1 182 ? -15.211 21.375 -9.484 1 98.19 182 ASP A CA 1
ATOM 1337 C C . ASP A 1 182 ? -15.281 20.469 -8.258 1 98.19 182 ASP A C 1
ATOM 1339 O O . ASP A 1 182 ? -14.828 19.312 -8.297 1 98.19 182 ASP A O 1
ATOM 1343 N N . GLY A 1 183 ? -15.758 20.984 -7.156 1 98.06 183 GLY A N 1
ATOM 1344 C CA . GLY A 1 183 ? -16.062 20.078 -6.055 1 98.06 183 GLY A CA 1
ATOM 1345 C C . GLY A 1 183 ? -15.273 20.406 -4.797 1 98.06 183 GLY A C 1
ATOM 1346 O O . GLY A 1 183 ? -15.203 19.578 -3.881 1 98.06 183 GLY A O 1
ATOM 1347 N N . ALA A 1 184 ? -14.625 21.594 -4.664 1 98.62 184 ALA A N 1
ATOM 1348 C CA . ALA A 1 184 ? -13.969 21.984 -3.42 1 98.62 184 ALA A CA 1
ATOM 1349 C C . ALA A 1 184 ? -14.992 22.156 -2.295 1 98.62 184 ALA A C 1
ATOM 1351 O O . ALA A 1 184 ? -16.172 22.422 -2.549 1 98.62 184 ALA A O 1
ATOM 1352 N N . TRP A 1 185 ? -14.508 22.016 -1.086 1 98.5 185 TRP A N 1
ATOM 1353 C CA . TRP A 1 185 ? -15.422 22.031 0.051 1 98.5 185 TRP A CA 1
ATOM 1354 C C . TRP A 1 185 ? -15.398 23.375 0.759 1 98.5 185 TRP A C 1
ATOM 1356 O O . TRP A 1 185 ? -16.203 23.641 1.647 1 98.5 185 TRP A O 1
ATOM 1366 N N . GLY A 1 186 ? -14.547 24.219 0.411 1 98.69 186 GLY A N 1
ATOM 1367 C CA . GLY A 1 186 ? -14.336 25.547 0.979 1 98.69 186 GLY A CA 1
ATOM 1368 C C . GLY A 1 186 ? -12.992 26.156 0.613 1 98.69 186 GLY A C 1
ATOM 1369 O O . GLY A 1 186 ? -12.406 25.797 -0.411 1 98.69 186 GLY A O 1
ATOM 1370 N N . MET A 1 187 ? -12.586 27.125 1.374 1 98.75 187 MET A N 1
ATOM 1371 C CA . MET A 1 187 ? -11.328 27.828 1.15 1 98.75 187 MET A CA 1
ATOM 1372 C C . MET A 1 187 ? -10.508 27.906 2.436 1 98.75 187 MET A C 1
ATOM 1374 O O . MET A 1 187 ? -11.07 27.938 3.531 1 98.75 187 MET A O 1
ATOM 1378 N N . THR A 1 188 ? -9.203 27.844 2.238 1 98.88 188 THR A N 1
ATOM 1379 C CA . THR A 1 188 ? -8.32 27.969 3.391 1 98.88 188 THR A CA 1
ATOM 1380 C C . THR A 1 188 ? -7.32 29.109 3.191 1 98.88 188 THR A C 1
ATOM 1382 O O . THR A 1 188 ? -7.031 29.484 2.059 1 98.88 188 THR A O 1
ATOM 1385 N N . THR A 1 189 ? -6.852 29.641 4.32 1 98.62 189 THR A N 1
ATOM 1386 C CA . THR A 1 189 ? -5.789 30.625 4.297 1 98.62 189 THR A CA 1
ATOM 1387 C C . THR A 1 189 ? -4.668 30.25 5.258 1 98.62 189 THR A C 1
ATOM 1389 O O . THR A 1 189 ? -4.891 29.516 6.215 1 98.62 189 THR A O 1
ATOM 1392 N N . GLY A 1 190 ? -3.5 30.594 4.941 1 97.75 190 GLY A N 1
ATOM 1393 C CA . GLY A 1 190 ? -2.346 30.703 5.82 1 97.75 190 GLY A CA 1
ATOM 1394 C C . GLY A 1 190 ? -1.812 32.125 5.934 1 97.75 190 GLY A C 1
ATOM 1395 O O . GLY A 1 190 ? -0.88 32.5 5.219 1 97.75 190 GLY A O 1
ATOM 1396 N N . LEU A 1 191 ? -2.328 32.844 6.91 1 96.62 191 LEU A N 1
ATOM 1397 C CA . LEU A 1 191 ? -2.121 34.281 6.934 1 96.62 191 LEU A CA 1
ATOM 1398 C C . LEU A 1 191 ? -0.812 34.625 7.633 1 96.62 191 LEU A C 1
ATOM 1400 O O . LEU A 1 191 ? -0.383 35.781 7.613 1 96.62 191 LEU A O 1
ATOM 1404 N N . ILE A 1 192 ? -0.194 33.594 8.156 1 92.56 192 ILE A N 1
ATOM 1405 C CA . ILE A 1 192 ? 1.139 33.781 8.719 1 92.56 192 ILE A CA 1
ATOM 1406 C C . ILE A 1 192 ? 2.189 33.625 7.617 1 92.56 192 ILE A C 1
ATOM 1408 O O . ILE A 1 192 ? 3.33 34.062 7.773 1 92.56 192 ILE A O 1
ATOM 1412 N N . TYR A 1 193 ? 1.79 33.062 6.496 1 91.94 193 TYR A N 1
ATOM 1413 C CA . TYR A 1 193 ? 2.721 32.688 5.43 1 91.94 193 TYR A CA 1
ATOM 1414 C C . TYR A 1 193 ? 2.584 33.656 4.246 1 91.94 193 TYR A C 1
ATOM 1416 O O . TYR A 1 193 ? 1.487 34.125 3.951 1 91.94 193 TYR A O 1
ATOM 1424 N N . VAL A 1 194 ? 3.691 33.812 3.576 1 90.88 194 VAL A N 1
ATOM 1425 C CA . VAL A 1 194 ? 3.648 34.5 2.285 1 90.88 194 VAL A CA 1
ATOM 1426 C C . VAL A 1 194 ? 3.113 33.531 1.218 1 90.88 194 VAL A C 1
ATOM 1428 O O . VAL A 1 194 ? 3.576 32.406 1.104 1 90.88 194 VAL A O 1
ATOM 1431 N N . PRO A 1 195 ? 2.105 33.969 0.455 1 92.75 195 PRO A N 1
ATOM 1432 C CA . PRO A 1 195 ? 1.613 35.344 0.269 1 92.75 195 PRO A CA 1
ATOM 1433 C C . PRO A 1 195 ? 0.416 35.656 1.161 1 92.75 195 PRO A C 1
ATOM 1435 O O . PRO A 1 195 ? -0.061 36.812 1.174 1 92.75 195 PRO A O 1
ATOM 1438 N N . GLY A 1 196 ? -0.084 34.75 1.902 1 92.75 196 GLY A N 1
ATOM 1439 C CA . GLY A 1 196 ? -1.247 34.969 2.748 1 92.75 196 GLY A CA 1
ATOM 1440 C C . GLY A 1 196 ? -1.065 36.125 3.725 1 92.75 196 GLY A C 1
ATOM 1441 O O . GLY A 1 196 ? -2.006 36.875 3.986 1 92.75 196 GLY A O 1
ATOM 1442 N N . ALA A 1 197 ? 0.108 36.25 4.152 1 91.25 197 ALA A N 1
ATOM 1443 C CA . ALA A 1 197 ? 0.417 37.281 5.148 1 91.25 197 ALA A CA 1
ATOM 1444 C C . ALA A 1 197 ? 0.167 38.688 4.594 1 91.25 197 ALA A C 1
ATOM 1446 O O . ALA A 1 197 ? -0.078 39.625 5.355 1 91.25 197 ALA A O 1
ATOM 1447 N N . SER A 1 198 ? 0.178 38.781 3.301 1 91.06 198 SER A N 1
ATOM 1448 C CA . SER A 1 198 ? 0.021 40.062 2.645 1 91.06 198 SER A CA 1
ATOM 1449 C C . SER A 1 198 ? -1.443 40.375 2.334 1 91.06 198 SER A C 1
ATOM 1451 O O . SER A 1 198 ? -1.783 41.469 1.879 1 91.06 198 SER A O 1
ATOM 1453 N N . THR A 1 199 ? -2.289 39.438 2.582 1 95.25 199 THR A N 1
ATOM 1454 C CA . THR A 1 199 ? -3.686 39.594 2.188 1 95.25 199 THR A CA 1
ATOM 1455 C C . THR A 1 199 ? -4.473 40.375 3.229 1 95.25 199 THR A C 1
ATOM 1457 O O . THR A 1 199 ? -4.453 40.031 4.414 1 95.25 199 THR A O 1
ATOM 1460 N N . LYS A 1 200 ? -5.188 41.312 2.787 1 96 200 LYS A N 1
ATOM 1461 C CA . LYS A 1 200 ? -6.02 42.094 3.686 1 96 200 LYS A CA 1
ATOM 1462 C C . LYS A 1 200 ? -7.391 41.469 3.879 1 96 200 LYS A C 1
ATOM 1464 O O . LYS A 1 200 ? -7.844 40.688 3.033 1 96 200 LYS A O 1
ATOM 1469 N N . THR A 1 201 ? -8.023 41.844 4.945 1 97.88 201 THR A N 1
ATOM 1470 C CA . THR A 1 201 ? -9.289 41.25 5.344 1 97.88 201 THR A CA 1
ATOM 1471 C C . THR A 1 201 ? -10.359 41.469 4.273 1 97.88 201 THR A C 1
ATOM 1473 O O . THR A 1 201 ? -11.141 40.562 3.975 1 97.88 201 THR A O 1
ATOM 1476 N N . ASP A 1 202 ? -10.383 42.625 3.654 1 97.62 202 ASP A N 1
ATOM 1477 C CA . ASP A 1 202 ? -11.391 42.938 2.648 1 97.62 202 ASP A CA 1
ATOM 1478 C C . ASP A 1 202 ? -11.25 42.031 1.428 1 97.62 202 ASP A C 1
ATOM 1480 O O . ASP A 1 202 ? -12.25 41.625 0.823 1 97.62 202 ASP A O 1
ATOM 1484 N N . GLU A 1 203 ? -10.008 41.812 1.042 1 97.88 203 GLU A N 1
ATOM 1485 C CA . GLU A 1 203 ? -9.742 40.875 -0.049 1 97.88 203 GLU A CA 1
ATOM 1486 C C . GLU A 1 203 ? -10.266 39.469 0.272 1 97.88 203 GLU A C 1
ATOM 1488 O O . GLU A 1 203 ? -10.914 38.844 -0.564 1 97.88 203 GLU A O 1
ATOM 1493 N N . LEU A 1 204 ? -10.07 39.031 1.487 1 98.62 204 LEU A N 1
ATOM 1494 C CA . LEU A 1 204 ? -10.523 37.688 1.927 1 98.62 204 LEU A CA 1
ATOM 1495 C C . LEU A 1 204 ? -12.039 37.625 1.923 1 98.62 204 LEU A C 1
ATOM 1497 O O . LEU A 1 204 ? -12.609 36.594 1.523 1 98.62 204 LEU A O 1
ATOM 1501 N N . VAL A 1 205 ? -12.711 38.688 2.373 1 98.69 205 VAL A N 1
ATOM 1502 C CA . VAL A 1 205 ? -14.164 38.719 2.441 1 98.69 205 VAL A CA 1
ATOM 1503 C C . VAL A 1 205 ? -14.75 38.562 1.039 1 98.69 205 VAL A C 1
ATOM 1505 O O . VAL A 1 205 ? -15.727 37.844 0.844 1 98.69 205 VAL A O 1
ATOM 1508 N N . GLU A 1 206 ? -14.164 39.188 0.057 1 98.38 206 GLU A N 1
ATOM 1509 C CA . GLU A 1 206 ? -14.688 39.156 -1.308 1 98.38 206 GLU A CA 1
ATOM 1510 C C . GLU A 1 206 ? -14.602 37.75 -1.888 1 98.38 206 GLU A C 1
ATOM 1512 O O . GLU A 1 206 ? -15.523 37.312 -2.57 1 98.38 206 GLU A O 1
ATOM 1517 N N . ILE A 1 207 ? -13.523 37.094 -1.653 1 98.69 207 ILE A N 1
ATOM 1518 C CA . ILE A 1 207 ? -13.383 35.719 -2.143 1 98.69 207 ILE A CA 1
ATOM 1519 C C . ILE A 1 207 ? -14.281 34.781 -1.334 1 98.69 207 ILE A C 1
ATOM 1521 O O . ILE A 1 207 ? -14.891 33.875 -1.888 1 98.69 207 ILE A O 1
ATOM 1525 N N . ALA A 1 208 ? -14.375 35.031 -0.026 1 98.81 208 ALA A N 1
ATOM 1526 C CA . ALA A 1 208 ? -15.203 34.219 0.864 1 98.81 208 ALA A CA 1
ATOM 1527 C C . ALA A 1 208 ? -16.672 34.281 0.449 1 98.81 208 ALA A C 1
ATOM 1529 O O . ALA A 1 208 ? -17.406 33.312 0.597 1 98.81 208 ALA A O 1
ATOM 1530 N N . LYS A 1 209 ? -17.094 35.406 -0.061 1 98.75 209 LYS A N 1
ATOM 1531 C CA . LYS A 1 209 ? -18.469 35.531 -0.54 1 98.75 209 LYS A CA 1
ATOM 1532 C C . LYS A 1 209 ? -18.766 34.531 -1.663 1 98.75 209 LYS A C 1
ATOM 1534 O O . LYS A 1 209 ? -19.875 34 -1.77 1 98.75 209 LYS A O 1
ATOM 1539 N N . VAL A 1 210 ? -17.766 34.281 -2.551 1 98.69 210 VAL A N 1
ATOM 1540 C CA . VAL A 1 210 ? -17.906 33.281 -3.607 1 98.69 210 VAL A CA 1
ATOM 1541 C C . VAL A 1 210 ? -18.047 31.906 -2.99 1 98.69 210 VAL A C 1
ATOM 1543 O O . VAL A 1 210 ? -18.891 31.109 -3.416 1 98.69 210 VAL A O 1
ATOM 1546 N N . ILE A 1 211 ? -17.266 31.625 -1.981 1 98.75 211 ILE A N 1
ATOM 1547 C CA . ILE A 1 211 ? -17.297 30.344 -1.286 1 98.75 211 ILE A CA 1
ATOM 1548 C C . ILE A 1 211 ? -18.672 30.141 -0.648 1 98.75 211 ILE A C 1
ATOM 1550 O O . ILE A 1 211 ? -19.25 29.047 -0.746 1 98.75 211 ILE A O 1
ATOM 1554 N N . ALA A 1 212 ? -19.172 31.188 -0.058 1 98.5 212 ALA A N 1
ATOM 1555 C CA . ALA A 1 212 ? -20.469 31.172 0.611 1 98.5 212 ALA A CA 1
ATOM 1556 C C . ALA A 1 212 ? -21.594 30.859 -0.377 1 98.5 212 ALA A C 1
ATOM 1558 O O . ALA A 1 212 ? -22.516 30.109 -0.065 1 98.5 212 ALA A O 1
ATOM 1559 N N . ALA A 1 213 ? -21.484 31.438 -1.508 1 98 213 ALA A N 1
ATOM 1560 C CA . ALA A 1 213 ? -22.5 31.25 -2.535 1 98 213 ALA A CA 1
ATOM 1561 C C . ALA A 1 213 ? -22.625 29.797 -2.943 1 98 213 ALA A C 1
ATOM 1563 O O . ALA A 1 213 ? -23.656 29.359 -3.426 1 98 213 ALA A O 1
ATOM 1564 N N . HIS A 1 214 ? -21.578 29.078 -2.707 1 96.69 214 HIS A N 1
ATOM 1565 C CA . HIS A 1 214 ? -21.562 27.656 -3.053 1 96.69 214 HIS A CA 1
ATOM 1566 C C . HIS A 1 214 ? -21.641 26.797 -1.803 1 96.69 214 HIS A C 1
ATOM 1568 O O . HIS A 1 214 ? -21.328 25.609 -1.848 1 96.69 214 HIS A O 1
ATOM 1574 N N . GLN A 1 215 ? -21.906 27.422 -0.666 1 95.38 215 GLN A N 1
ATOM 1575 C CA . GLN A 1 215 ? -22.172 26.75 0.6 1 95.38 215 GLN A CA 1
ATOM 1576 C C . GLN A 1 215 ? -20.922 26.094 1.154 1 95.38 215 GLN A C 1
ATOM 1578 O O . GLN A 1 215 ? -21 25 1.741 1 95.38 215 GLN A O 1
ATOM 1583 N N . GLY A 1 216 ? -19.781 26.641 0.809 1 97.31 216 GLY A N 1
ATOM 1584 C CA . GLY A 1 216 ? -18.531 26.203 1.418 1 97.31 216 GLY A CA 1
ATOM 1585 C C . GLY A 1 216 ? -18.234 26.891 2.74 1 97.31 216 GLY A C 1
ATOM 1586 O O . GLY A 1 216 ? -19.047 27.688 3.225 1 97.31 216 GLY A O 1
ATOM 1587 N N . PHE A 1 217 ? -17.141 26.5 3.371 1 97.94 217 PHE A N 1
ATOM 1588 C CA . PHE A 1 217 ? -16.719 27.156 4.602 1 97.94 217 PHE A CA 1
ATOM 1589 C C . PHE A 1 217 ? -15.32 27.75 4.449 1 97.94 217 PHE A C 1
ATOM 1591 O O . PHE A 1 217 ? -14.664 27.562 3.424 1 97.94 217 PHE A O 1
ATOM 1598 N N . TYR A 1 218 ? -14.93 28.562 5.391 1 98.62 218 TYR A N 1
ATOM 1599 C CA . TYR A 1 218 ? -13.641 29.25 5.41 1 98.62 218 TYR A CA 1
ATOM 1600 C C . TYR A 1 218 ? -12.797 28.781 6.594 1 98.62 218 TYR A C 1
ATOM 1602 O O . TYR A 1 218 ? -13.203 28.953 7.75 1 98.62 218 TYR A O 1
ATOM 1610 N N . ALA A 1 219 ? -11.656 28.125 6.297 1 98.81 219 ALA A N 1
ATOM 1611 C CA . ALA A 1 219 ? -10.719 27.719 7.336 1 98.81 219 ALA A CA 1
ATOM 1612 C C . ALA A 1 219 ? -9.445 28.562 7.297 1 98.81 219 ALA A C 1
ATOM 1614 O O . ALA A 1 219 ? -8.945 28.891 6.219 1 98.81 219 ALA A O 1
ATOM 1615 N N . SER A 1 220 ? -8.859 28.844 8.508 1 98.5 220 SER A N 1
ATOM 1616 C CA . SER A 1 220 ? -7.727 29.75 8.492 1 98.5 220 SER A CA 1
ATOM 1617 C C . SER A 1 220 ? -6.641 29.312 9.461 1 98.5 220 SER A C 1
ATOM 1619 O O . SER A 1 220 ? -6.914 29.047 10.641 1 98.5 220 SER A O 1
ATOM 1621 N N . HIS A 1 221 ? -5.469 29.016 8.906 1 98.38 221 HIS A N 1
ATOM 1622 C CA . HIS A 1 221 ? -4.305 29.312 9.742 1 98.38 221 HIS A CA 1
ATOM 1623 C C . HIS A 1 221 ? -4.176 30.812 9.984 1 98.38 221 HIS A C 1
ATOM 1625 O O . HIS A 1 221 ? -3.676 31.547 9.125 1 98.38 221 HIS A O 1
ATOM 1631 N N . MET A 1 222 ? -4.52 31.25 11.133 1 98.06 222 MET A N 1
ATOM 1632 C CA . MET A 1 222 ? -4.789 32.656 11.398 1 98.06 222 MET A CA 1
ATOM 1633 C C . MET A 1 222 ? -3.502 33.469 11.344 1 98.06 222 MET A C 1
ATOM 1635 O O . MET A 1 222 ? -2.41 32.906 11.234 1 98.06 222 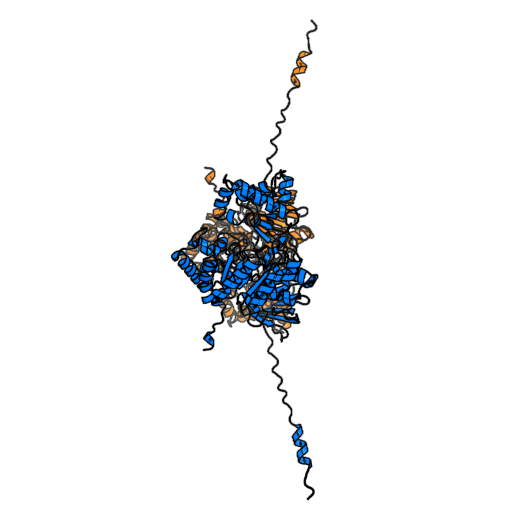MET A O 1
ATOM 1639 N N . ARG A 1 223 ? -3.738 34.719 11.32 1 96.06 223 ARG A N 1
ATOM 1640 C CA . ARG A 1 223 ? -2.654 35.688 11.102 1 96.06 223 ARG A CA 1
ATOM 1641 C C . ARG A 1 223 ? -1.648 35.625 12.25 1 96.06 223 ARG A C 1
ATOM 1643 O O . ARG A 1 223 ? -0.476 35.969 12.062 1 96.06 223 ARG A O 1
ATOM 1650 N N . ASP A 1 224 ? -2.152 35.25 13.391 1 95.19 224 ASP A N 1
ATOM 1651 C CA . ASP A 1 224 ? -1.29 35.188 14.57 1 95.19 224 ASP A CA 1
ATOM 1652 C C . ASP A 1 224 ? -1.772 34.125 15.547 1 95.19 224 ASP A C 1
ATOM 1654 O O . ASP A 1 224 ? -2.977 33.969 15.758 1 95.19 224 ASP A O 1
ATOM 1658 N N . GLU A 1 225 ? -0.821 33.375 16.094 1 95.69 225 GLU A N 1
ATOM 1659 C CA . GLU A 1 225 ? -1.137 32.344 17.078 1 95.69 225 GLU A CA 1
ATOM 1660 C C . GLU A 1 225 ? -0.442 32.625 18.406 1 95.69 225 GLU A C 1
ATOM 1662 O O . GLU A 1 225 ? -0.546 31.812 19.344 1 95.69 225 GLU A O 1
ATOM 1667 N N . GLY A 1 226 ? 0.302 33.719 18.469 1 94.38 226 GLY A N 1
ATOM 1668 C CA . GLY A 1 226 ? 0.976 34.125 19.688 1 94.38 226 GLY A CA 1
ATOM 1669 C C . GLY A 1 226 ? 0.202 35.188 20.453 1 94.38 226 GLY A C 1
ATOM 1670 O O . GLY A 1 226 ? -0.984 35 20.734 1 94.38 226 GLY A O 1
ATOM 1671 N N . THR A 1 227 ? 0.834 36.281 20.734 1 94.19 227 THR A N 1
ATOM 1672 C CA . THR A 1 227 ? 0.217 37.312 21.562 1 94.19 227 THR A CA 1
ATOM 1673 C C . THR A 1 227 ? -0.893 38.031 20.797 1 94.19 227 THR A C 1
ATOM 1675 O O . THR A 1 227 ? -1.75 38.688 21.391 1 94.19 227 THR A O 1
ATOM 1678 N N . GLY A 1 228 ? -0.915 37.906 19.516 1 96.25 228 GLY A N 1
ATOM 1679 C CA . GLY A 1 228 ? -1.963 38.5 18.688 1 96.25 228 GLY A CA 1
ATOM 1680 C C . GLY A 1 228 ? -3.111 37.531 18.422 1 96.25 228 GLY A C 1
ATOM 1681 O O . GLY A 1 228 ? -3.939 37.781 17.547 1 96.25 228 GLY A O 1
ATOM 1682 N N . LEU A 1 229 ? -3.186 36.5 19.188 1 97.88 229 LEU A N 1
ATOM 1683 C CA . LEU A 1 229 ? -4.152 35.438 18.969 1 97.88 229 LEU A CA 1
ATOM 1684 C C . LEU A 1 229 ? -5.578 35.969 18.984 1 97.88 229 LEU A C 1
ATOM 1686 O O . LEU A 1 229 ? -6.375 35.625 18.109 1 97.88 229 LEU A O 1
ATOM 1690 N N . LEU A 1 230 ? -5.965 36.812 19.922 1 98.44 230 LEU A N 1
ATOM 1691 C CA . LEU A 1 230 ? -7.336 37.281 20.062 1 98.44 230 LEU A CA 1
ATOM 1692 C C . LEU A 1 230 ? -7.73 38.156 18.875 1 98.44 230 LEU A C 1
ATOM 1694 O O . LEU A 1 230 ? -8.859 38.062 18.391 1 98.44 230 LEU A O 1
ATOM 1698 N N . GLY A 1 231 ? -6.773 38.969 18.438 1 98.38 231 GLY A N 1
ATOM 1699 C CA . GLY A 1 231 ? -7.023 39.75 17.234 1 98.38 231 GLY A CA 1
ATOM 1700 C C . GLY A 1 231 ? -7.234 38.875 16 1 98.38 231 GLY A C 1
ATOM 1701 O O . GLY A 1 231 ? -8.07 39.219 15.148 1 98.38 231 GLY A O 1
ATOM 1702 N N . ALA A 1 232 ? -6.461 37.875 15.922 1 98.44 232 ALA A N 1
ATOM 1703 C CA . ALA A 1 232 ? -6.578 36.938 14.797 1 98.44 232 ALA A CA 1
ATOM 1704 C C . ALA A 1 232 ? -7.93 36.219 14.812 1 98.44 232 ALA A C 1
ATOM 1706 O O . ALA A 1 232 ? -8.547 36.031 13.766 1 98.44 232 ALA A O 1
ATOM 1707 N N . VAL A 1 233 ? -8.406 35.781 15.977 1 98.75 233 VAL A N 1
ATOM 1708 C CA . VAL A 1 233 ? -9.719 35.188 16.125 1 98.75 233 VAL A CA 1
ATOM 1709 C C . VAL A 1 233 ? -10.805 36.156 15.703 1 98.75 233 VAL A C 1
ATOM 1711 O O . VAL A 1 233 ? -11.734 35.812 14.977 1 98.75 233 VAL A O 1
ATOM 1714 N N . GLN A 1 234 ? -10.625 37.375 16.141 1 98.62 234 GLN A N 1
ATOM 1715 C CA . GLN A 1 234 ? -11.594 38.406 15.773 1 98.62 234 GLN A CA 1
ATOM 1716 C C . GLN A 1 234 ? -11.656 38.594 14.266 1 98.62 234 GLN A C 1
ATOM 1718 O O . GLN A 1 234 ? -12.742 38.75 13.703 1 98.62 234 GLN A O 1
ATOM 1723 N N . GLU A 1 235 ? -10.531 38.594 13.633 1 98.62 235 GLU A N 1
ATOM 1724 C CA . GLU A 1 235 ? -10.5 38.719 12.18 1 98.62 235 GLU A CA 1
ATOM 1725 C C . GLU A 1 235 ? -11.258 37.562 11.516 1 98.62 235 GLU A C 1
ATOM 1727 O O . GLU A 1 235 ? -12.008 37.781 10.562 1 98.62 235 GLU A O 1
ATOM 1732 N N . THR A 1 236 ? -11.047 36.375 11.992 1 98.75 236 THR A N 1
ATOM 1733 C CA . THR A 1 236 ? -11.727 35.219 11.461 1 98.75 236 THR A CA 1
ATOM 1734 C C . THR A 1 236 ? -13.242 35.344 11.625 1 98.75 236 THR A C 1
ATOM 1736 O O . THR A 1 236 ? -14 35.062 10.688 1 98.75 236 THR A O 1
ATOM 1739 N N . LEU A 1 237 ? -13.711 35.781 12.797 1 98.69 237 LEU A N 1
ATOM 1740 C CA . LEU A 1 237 ? -15.125 36 13.07 1 98.69 237 LEU A CA 1
ATOM 1741 C C . LEU A 1 237 ? -15.711 37.031 12.125 1 98.69 237 LEU A C 1
ATOM 1743 O O . LEU A 1 237 ? -16.812 36.844 11.609 1 98.69 237 LEU A O 1
ATOM 1747 N N . GLU A 1 238 ? -14.938 38.062 11.891 1 98.56 238 GLU A N 1
ATOM 1748 C CA . GLU A 1 238 ? -15.391 39.156 11.039 1 98.56 238 GLU A CA 1
ATOM 1749 C C . GLU A 1 238 ? -15.562 38.688 9.594 1 98.56 238 GLU A C 1
ATOM 1751 O O . GLU A 1 238 ? -16.531 39.031 8.93 1 98.56 238 GLU A O 1
ATOM 1756 N N . ILE A 1 239 ? -14.641 37.938 9.109 1 98.69 239 ILE A N 1
ATOM 1757 C CA . ILE A 1 239 ? -14.727 37.406 7.75 1 98.69 239 ILE A CA 1
ATOM 1758 C C . ILE A 1 239 ? -15.977 36.531 7.605 1 98.69 239 ILE A C 1
ATOM 1760 O O . ILE A 1 239 ? -16.719 36.656 6.633 1 98.69 239 ILE A O 1
ATOM 1764 N N . GLY A 1 240 ? -16.203 35.688 8.594 1 98.62 240 GLY A N 1
ATOM 1765 C CA . GLY A 1 240 ? -17.406 34.875 8.578 1 98.62 240 GLY A CA 1
ATOM 1766 C C . GLY A 1 240 ? -18.688 35.656 8.594 1 98.62 240 GLY A C 1
ATOM 1767 O O . GLY A 1 240 ? -19.625 35.344 7.859 1 98.62 240 GLY A O 1
ATOM 1768 N N . LYS A 1 241 ? -18.719 36.688 9.406 1 98.25 241 LYS A N 1
ATOM 1769 C CA . LYS A 1 241 ? -19.906 37.5 9.531 1 98.25 241 LYS A CA 1
ATOM 1770 C C . LYS A 1 241 ? -20.188 38.25 8.234 1 98.25 241 LYS A C 1
ATOM 1772 O O . LYS A 1 241 ? -21.328 38.281 7.754 1 98.25 241 LYS A O 1
ATOM 1777 N N . GLN A 1 242 ? -19.203 38.844 7.66 1 98.44 242 GLN A N 1
ATOM 1778 C CA . GLN A 1 242 ? -19.375 39.688 6.469 1 98.44 242 GLN A CA 1
ATOM 1779 C C . GLN A 1 242 ? -19.719 38.812 5.25 1 98.44 242 GLN A C 1
ATOM 1781 O O . GLN A 1 242 ? -20.531 39.219 4.422 1 98.44 242 GLN A O 1
ATOM 1786 N N . ALA A 1 243 ? -19.094 37.688 5.148 1 98.44 243 ALA A N 1
ATOM 1787 C CA . ALA A 1 243 ? -19.312 36.844 3.986 1 98.44 243 ALA A CA 1
ATOM 1788 C C . ALA A 1 243 ? -20.469 35.875 4.223 1 98.44 243 ALA A C 1
ATOM 1790 O O . ALA A 1 243 ? -20.938 35.219 3.291 1 98.44 243 ALA A O 1
ATOM 1791 N N . GLN A 1 244 ? -20.922 35.781 5.48 1 97.56 244 GLN A N 1
ATOM 1792 C CA . GLN A 1 244 ? -22.047 34.906 5.859 1 97.56 244 GLN A CA 1
ATOM 1793 C C . GLN A 1 244 ? -21.766 33.438 5.543 1 97.56 244 GLN A C 1
ATOM 1795 O O . GLN A 1 244 ? -22.547 32.781 4.855 1 97.56 244 GLN A O 1
ATOM 1800 N N . LEU A 1 245 ? -20.75 32.938 6.035 1 97.88 245 LEU A N 1
ATOM 1801 C CA . LEU A 1 245 ? -20.391 31.547 5.879 1 97.88 245 LEU A CA 1
ATOM 1802 C C . LEU A 1 245 ? -19.766 31 7.156 1 97.88 245 LEU A C 1
ATOM 1804 O O . LEU A 1 245 ? -19.266 31.766 7.984 1 97.88 245 LEU A O 1
ATOM 1808 N N . PRO A 1 246 ? -19.875 29.688 7.367 1 98.62 246 PRO A N 1
ATOM 1809 C CA . PRO A 1 246 ? -19.172 29.078 8.508 1 98.62 246 PRO A CA 1
ATOM 1810 C C . PRO A 1 246 ? -17.656 29.281 8.453 1 98.62 246 PRO A C 1
ATOM 1812 O O . PRO A 1 246 ? -17.078 29.25 7.367 1 98.62 246 PRO A O 1
ATOM 1815 N N . VAL A 1 247 ? -17.047 29.5 9.617 1 98.75 247 VAL A N 1
ATOM 1816 C CA . VAL A 1 247 ? -15.594 29.656 9.664 1 98.75 247 VAL A CA 1
ATOM 1817 C C . VAL A 1 247 ? -14.992 28.594 10.586 1 98.75 247 VAL A C 1
ATOM 1819 O O . VAL A 1 247 ? -15.695 28 11.406 1 98.75 247 VAL A O 1
ATOM 1822 N N . HIS A 1 248 ? -13.75 28.297 10.367 1 98.88 248 HIS A N 1
ATOM 1823 C CA . HIS A 1 248 ? -13 27.25 11.062 1 98.88 248 HIS A CA 1
ATOM 1824 C C . HIS A 1 248 ? -11.586 27.719 11.391 1 98.88 248 HIS A C 1
ATOM 1826 O O . HIS A 1 248 ? -10.867 28.203 10.508 1 98.88 248 HIS A O 1
ATOM 1832 N N . VAL A 1 249 ? -11.211 27.594 12.664 1 98.81 249 VAL A N 1
ATOM 1833 C CA . VAL A 1 249 ? -9.859 27.922 13.109 1 98.81 249 VAL A CA 1
ATOM 1834 C C . VAL A 1 249 ? -8.969 26.688 13.039 1 98.81 249 VAL A C 1
ATOM 1836 O O . VAL A 1 249 ? -9.203 25.719 13.758 1 98.81 249 VAL A O 1
ATOM 1839 N N . SER A 1 250 ? -7.973 26.703 12.242 1 98.62 250 SER A N 1
ATOM 1840 C CA . SER A 1 250 ? -7.055 25.594 12.094 1 98.62 250 SER A CA 1
ATOM 1841 C C . SER A 1 250 ? -6.074 25.516 13.258 1 98.62 250 SER A C 1
ATOM 1843 O O . SER A 1 250 ? -5.566 26.547 13.719 1 98.62 250 SER A O 1
ATOM 1845 N N . HIS A 1 251 ? -5.797 24.25 13.734 1 97.94 251 HIS A N 1
ATOM 1846 C CA . HIS A 1 251 ? -4.848 23.906 14.789 1 97.94 251 HIS A CA 1
ATOM 1847 C C . HIS A 1 251 ? -4.855 24.938 15.906 1 97.94 251 HIS A C 1
ATOM 1849 O O . HIS A 1 251 ? -3.83 25.562 16.188 1 97.94 251 HIS A O 1
ATOM 1855 N N . PHE A 1 252 ? -5.961 25.078 16.562 1 98.5 252 PHE A N 1
ATOM 1856 C CA . PHE A 1 252 ? -6.277 25.984 17.656 1 98.5 252 PHE A CA 1
ATOM 1857 C C . PHE A 1 252 ? -5.266 25.844 18.781 1 98.5 252 PHE A C 1
ATOM 1859 O O . PHE A 1 252 ? -5.164 24.781 19.406 1 98.5 252 PHE A O 1
ATOM 1866 N N . LYS A 1 253 ? -4.492 26.969 19.016 1 97.88 253 LYS A N 1
ATOM 1867 C CA . LYS A 1 253 ? -3.418 26.922 20 1 97.88 253 LYS A CA 1
ATOM 1868 C C . LYS A 1 253 ? -2.998 28.328 20.422 1 97.88 253 LYS A C 1
ATOM 1870 O O . LYS A 1 253 ? -3.373 29.312 19.797 1 97.88 253 LYS A O 1
ATOM 1875 N N . SER A 1 254 ? -2.375 28.391 21.547 1 96 254 SER A N 1
ATOM 1876 C CA . SER A 1 254 ? -1.516 29.5 21.953 1 96 254 SER A CA 1
ATOM 1877 C C . SER A 1 254 ? -0.042 29.141 21.797 1 96 254 SER A C 1
ATOM 1879 O O . SER A 1 254 ? 0.48 28.297 22.547 1 96 254 SER A O 1
ATOM 1881 N N . ASN A 1 255 ? 0.534 29.766 20.859 1 93.56 255 ASN A N 1
ATOM 1882 C CA . ASN A 1 255 ? 1.92 29.438 20.547 1 93.56 255 ASN A CA 1
ATOM 1883 C C . ASN A 1 255 ? 2.881 30.5 21.047 1 93.56 255 ASN A C 1
ATOM 1885 O O . ASN A 1 255 ? 2.699 31.688 20.766 1 93.56 255 ASN A O 1
ATOM 1889 N N . GLY A 1 256 ? 3.947 30.125 21.703 1 91.94 256 GLY A N 1
ATOM 1890 C CA . GLY A 1 256 ? 4.883 31.031 22.359 1 91.94 256 GLY A CA 1
ATOM 1891 C C . GLY A 1 256 ? 4.633 31.156 23.859 1 91.94 256 GLY A C 1
ATOM 1892 O O . GLY A 1 256 ? 3.482 31.25 24.297 1 91.94 256 GLY A O 1
ATOM 1893 N N . ILE A 1 257 ? 5.66 31.281 24.609 1 91.06 257 ILE A N 1
ATOM 1894 C CA . ILE A 1 257 ? 5.574 31.266 26.078 1 91.06 257 ILE A CA 1
ATOM 1895 C C . ILE A 1 257 ? 4.727 32.438 26.547 1 91.06 257 ILE A C 1
ATOM 1897 O O . ILE A 1 257 ? 3.891 32.281 27.438 1 91.06 257 ILE A O 1
ATOM 1901 N N . ASP A 1 258 ? 4.828 33.531 25.938 1 92.25 258 ASP A N 1
ATOM 1902 C CA . ASP A 1 258 ? 4.129 34.75 26.359 1 92.25 258 ASP A CA 1
ATOM 1903 C C . ASP A 1 258 ? 2.639 34.656 26.031 1 92.25 258 ASP A C 1
ATOM 1905 O O . ASP A 1 258 ? 1.842 35.438 26.547 1 92.25 258 ASP A O 1
ATOM 1909 N N . ALA A 1 259 ? 2.293 33.719 25.25 1 95.12 259 ALA A N 1
ATOM 1910 C CA . ALA A 1 259 ? 0.905 33.625 24.797 1 95.12 259 ALA A CA 1
ATOM 1911 C C . ALA A 1 259 ? 0.183 32.5 25.531 1 95.12 259 ALA A C 1
ATOM 1913 O O . ALA A 1 259 ? -1.025 32.312 25.359 1 95.12 259 ALA A O 1
ATOM 1914 N N . TRP A 1 260 ? 0.898 31.734 26.391 1 95.56 260 TRP A N 1
ATOM 1915 C CA . TRP A 1 260 ? 0.291 30.594 27.078 1 95.56 260 TRP A CA 1
ATOM 1916 C C . TRP A 1 260 ? -0.941 31.031 27.85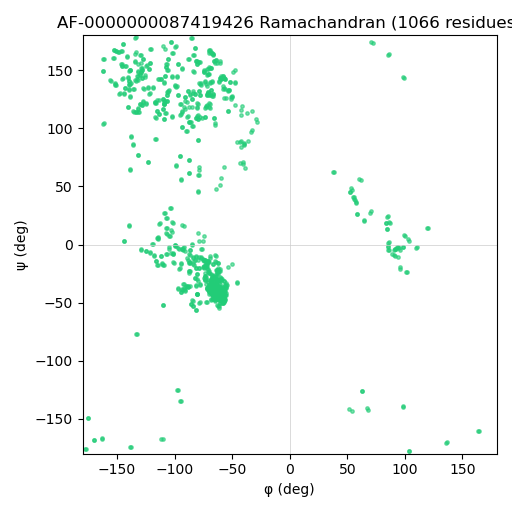9 1 95.56 260 TRP A C 1
ATOM 1918 O O . TRP A 1 260 ? -0.929 32.062 28.531 1 95.56 260 TRP A O 1
ATOM 1928 N N . GLY A 1 261 ? -2.014 30.25 27.703 1 97 261 GLY A N 1
ATOM 1929 C CA . GLY A 1 261 ? -3.248 30.547 28.422 1 97 261 GLY A CA 1
ATOM 1930 C C . GLY A 1 261 ? -4.242 31.344 27.594 1 97 261 GLY A C 1
ATOM 1931 O O . GLY A 1 261 ? -5.441 31.328 27.891 1 97 261 GLY A O 1
ATOM 1932 N N . LEU A 1 262 ? -3.816 32.031 26.578 1 97.81 262 LEU A N 1
ATOM 1933 C CA . LEU A 1 262 ? -4.672 32.906 25.781 1 97.81 262 LEU A CA 1
ATOM 1934 C C . LEU A 1 262 ? -5.75 32.094 25.062 1 97.81 262 LEU A C 1
ATOM 1936 O O . LEU A 1 262 ? -6.781 32.625 24.672 1 97.81 262 LEU A O 1
ATOM 1940 N N . ILE A 1 263 ? -5.488 30.859 24.906 1 98.44 263 ILE A N 1
ATOM 1941 C CA . ILE A 1 263 ? -6.438 29.984 24.219 1 98.44 263 ILE A CA 1
ATOM 1942 C C . ILE A 1 263 ? -7.766 29.969 24.969 1 98.44 263 ILE A C 1
ATOM 1944 O O . ILE A 1 263 ? -8.828 29.828 24.375 1 98.44 263 ILE A O 1
ATOM 1948 N N . ARG A 1 264 ? -7.781 30.156 26.281 1 98.62 264 ARG A N 1
ATOM 1949 C CA . ARG A 1 264 ? -9 30.188 27.078 1 98.62 264 ARG A CA 1
ATOM 1950 C C . ARG A 1 264 ? -9.867 31.391 26.719 1 98.62 264 ARG A C 1
ATOM 1952 O O . ARG A 1 264 ? -11.086 31.281 26.578 1 98.62 264 ARG A O 1
ATOM 1959 N N . ARG A 1 265 ? -9.172 32.5 26.562 1 98.56 265 ARG A N 1
ATOM 1960 C CA . ARG A 1 265 ? -9.891 33.688 26.156 1 98.56 265 ARG A CA 1
ATOM 1961 C C . ARG A 1 265 ? -10.391 33.594 24.719 1 98.56 265 ARG A C 1
ATOM 1963 O O . ARG A 1 265 ? -11.492 34.031 24.406 1 98.56 265 ARG A O 1
ATOM 1970 N N . ALA A 1 266 ? -9.555 33.062 23.891 1 98.81 266 ALA A N 1
ATOM 1971 C CA . ALA A 1 266 ? -9.969 32.812 22.516 1 98.81 266 ALA A CA 1
ATOM 1972 C C . ALA A 1 266 ? -11.203 31.906 22.469 1 98.81 266 ALA A C 1
ATOM 1974 O O . ALA A 1 266 ? -12.125 32.156 21.672 1 98.81 266 ALA A O 1
ATOM 1975 N N . ALA A 1 267 ? -11.25 30.875 23.281 1 98.88 267 ALA A N 1
ATOM 1976 C CA . ALA A 1 267 ? -12.391 29.969 23.344 1 98.88 267 ALA A CA 1
ATOM 1977 C C . ALA A 1 267 ? -13.656 30.703 23.781 1 98.88 267 ALA A C 1
ATOM 1979 O O . ALA A 1 267 ? -14.742 30.453 23.25 1 98.88 267 ALA A O 1
ATOM 1980 N N . GLU A 1 268 ? -13.516 31.578 24.719 1 98.69 268 GLU A N 1
ATOM 1981 C CA . GLU A 1 268 ? -14.648 32.375 25.188 1 98.69 268 GLU A CA 1
ATOM 1982 C C . GLU A 1 268 ? -15.219 33.219 24.047 1 98.69 268 GLU A C 1
ATOM 1984 O O . GLU A 1 268 ? -16.438 33.344 23.906 1 98.69 268 GLU A O 1
ATOM 1989 N N . MET A 1 269 ? -14.289 33.812 23.312 1 98.62 269 MET A N 1
ATOM 1990 C CA . MET A 1 269 ? -14.703 34.625 22.172 1 98.62 269 MET A CA 1
ATOM 1991 C C . MET A 1 269 ? -15.477 33.781 21.172 1 98.62 269 MET A C 1
ATOM 1993 O O . MET A 1 269 ? -16.516 34.219 20.656 1 98.62 269 MET A O 1
ATOM 1997 N N . ILE A 1 270 ? -15 32.625 20.891 1 98.81 270 ILE A N 1
ATOM 1998 C CA . ILE A 1 270 ? -15.617 31.734 19.922 1 98.81 270 ILE A CA 1
ATOM 1999 C C . ILE A 1 270 ? -16.984 31.281 20.422 1 98.81 270 ILE A C 1
ATOM 2001 O O . ILE A 1 270 ? -17.969 31.297 19.688 1 98.81 270 ILE A O 1
ATOM 2005 N N . GLU A 1 271 ? -17.094 30.922 21.672 1 98.75 271 GLU A N 1
ATOM 2006 C CA . GLU A 1 271 ? -18.344 30.453 22.266 1 98.75 271 GLU A CA 1
ATOM 2007 C C . GLU A 1 271 ? -19.391 31.562 22.312 1 98.75 271 GLU A C 1
ATOM 2009 O O . GLU A 1 271 ? -20.578 31.312 22.125 1 98.75 271 GLU A O 1
ATOM 2014 N N . GLN A 1 272 ? -18.906 32.781 22.547 1 98.62 272 GLN A N 1
ATOM 2015 C CA . GLN A 1 272 ? -19.812 33.906 22.484 1 98.62 272 GLN A CA 1
ATOM 2016 C C . GLN A 1 272 ? -20.375 34.094 21.078 1 98.62 272 GLN A C 1
ATOM 2018 O O . GLN A 1 272 ? -21.562 34.344 20.906 1 98.62 272 GLN A O 1
ATOM 2023 N N . ALA A 1 273 ? -19.453 34 20.109 1 98.69 273 ALA A N 1
ATOM 2024 C CA . ALA A 1 273 ? -19.891 34.125 18.719 1 98.69 273 ALA A CA 1
ATOM 2025 C C . ALA A 1 273 ? -20.875 33 18.375 1 98.69 273 ALA A C 1
ATOM 2027 O O . ALA A 1 273 ? -21.859 33.25 17.672 1 98.69 273 ALA A O 1
ATOM 2028 N N . GLN A 1 274 ? -20.656 31.812 18.859 1 98.56 274 GLN A N 1
ATOM 2029 C CA . GLN A 1 274 ? -21.578 30.703 18.656 1 98.56 274 GLN A CA 1
ATOM 2030 C C . GLN A 1 274 ? -22.938 30.984 19.281 1 98.56 274 GLN A C 1
ATOM 2032 O O . GLN A 1 274 ? -23.969 30.719 18.656 1 98.56 274 GLN A O 1
ATOM 2037 N N . ALA A 1 275 ? -22.938 31.531 20.422 1 98.38 275 ALA A N 1
ATOM 2038 C CA . ALA A 1 275 ? -24.172 31.859 21.141 1 98.38 275 ALA A CA 1
ATOM 2039 C C . ALA A 1 275 ? -24.969 32.906 20.375 1 98.38 275 ALA A C 1
ATOM 2041 O O . ALA A 1 275 ? -26.203 32.938 20.453 1 98.38 275 ALA A O 1
ATOM 2042 N N . GLU A 1 276 ? -24.281 33.625 19.625 1 98 276 GLU A N 1
ATOM 2043 C CA . GLU A 1 276 ? -24.922 34.688 18.859 1 98 276 GLU A CA 1
ATOM 2044 C C . GLU A 1 276 ? -25.328 34.188 17.469 1 98 276 GLU A C 1
ATOM 2046 O O . GLU A 1 276 ? -25.797 34.969 16.641 1 98 276 GLU A O 1
ATOM 2051 N N . GLY A 1 277 ? -25 33 17.188 1 97.88 277 GLY A N 1
ATOM 2052 C CA . GLY A 1 277 ? -25.547 32.375 15.992 1 97.88 277 GLY A CA 1
ATOM 2053 C C . GLY A 1 277 ? -24.5 32.156 14.914 1 97.88 277 GLY A C 1
ATOM 2054 O O . GLY A 1 277 ? -24.797 31.594 13.859 1 97.88 277 GLY A O 1
ATOM 2055 N N . GLN A 1 278 ? -23.281 32.562 15.133 1 98.25 278 GLN A N 1
ATOM 2056 C CA . GLN A 1 278 ? -22.234 32.344 14.141 1 98.25 278 GLN A CA 1
ATOM 2057 C C . GLN A 1 278 ? -21.75 30.891 14.164 1 98.25 278 GLN A C 1
ATOM 2059 O O . GLN A 1 278 ? -21.609 30.297 15.242 1 98.25 278 GLN A O 1
ATOM 2064 N N . LYS A 1 279 ? -21.562 30.312 13 1 98.25 279 LYS A N 1
ATOM 2065 C CA . LYS A 1 279 ? -21 28.969 12.891 1 98.25 279 LYS A CA 1
ATOM 2066 C C . LYS A 1 279 ? -19.484 29.016 12.844 1 98.25 279 LYS A C 1
ATOM 2068 O O . LYS A 1 279 ? -18.891 29.359 11.812 1 98.25 279 LYS A O 1
ATOM 2073 N N . ILE A 1 280 ? -18.875 28.656 13.93 1 98.69 280 ILE A N 1
ATOM 2074 C CA . ILE A 1 280 ? -17.406 28.641 14.023 1 98.69 280 ILE A CA 1
ATOM 2075 C C . ILE A 1 280 ? -16.953 27.406 14.781 1 98.69 280 ILE A C 1
ATOM 2077 O O . ILE A 1 280 ? -17.578 27 15.766 1 98.69 280 ILE A O 1
ATOM 2081 N N . THR A 1 281 ? -15.992 26.734 14.266 1 98.88 281 THR A N 1
ATOM 2082 C CA . THR A 1 281 ? -15.367 25.562 14.867 1 98.88 281 THR A CA 1
ATOM 2083 C C . THR A 1 281 ? -13.844 25.672 14.781 1 98.88 281 THR A C 1
ATOM 2085 O O . THR A 1 281 ? -13.312 26.672 14.32 1 98.88 281 THR A O 1
ATOM 2088 N N . ALA A 1 282 ? -13.141 24.672 15.344 1 98.94 282 ALA A N 1
ATOM 2089 C CA . ALA A 1 282 ? -11.68 24.625 15.305 1 98.94 282 ALA A CA 1
ATOM 2090 C C . ALA A 1 282 ? -11.18 23.188 15.266 1 98.94 282 ALA A C 1
ATOM 2092 O O . ALA A 1 282 ? -11.977 22.25 15.383 1 98.94 282 ALA A O 1
ATOM 2093 N N . ASP A 1 283 ? -9.945 23.016 14.945 1 98.88 283 ASP A N 1
ATOM 2094 C CA . ASP A 1 283 ? -9.281 21.734 15.109 1 98.88 283 ASP A CA 1
ATOM 2095 C C . ASP A 1 283 ? -7.961 21.891 15.859 1 98.88 283 ASP A C 1
ATOM 2097 O O . ASP A 1 283 ? -7.5 23 16.094 1 98.88 283 ASP A O 1
ATOM 2101 N N . GLN A 1 284 ? -7.469 20.781 16.344 1 98.75 284 GLN A N 1
ATOM 2102 C CA . GLN A 1 284 ? -6.25 20.766 17.156 1 98.75 284 GLN A CA 1
ATOM 2103 C C . GLN A 1 284 ? -5.52 19.438 17.016 1 98.75 284 GLN A C 1
ATOM 2105 O O . GLN A 1 284 ? -6.152 18.375 16.906 1 98.75 284 GLN A O 1
ATOM 2110 N N . TYR A 1 285 ? -4.219 19.453 16.922 1 98.62 285 TYR A N 1
ATOM 2111 C CA . TYR A 1 285 ? -3.42 18.25 17.125 1 98.62 285 TYR A CA 1
ATOM 2112 C C . TYR A 1 285 ? -2.947 18.141 18.562 1 98.62 285 TYR A C 1
ATOM 2114 O O . TYR A 1 285 ? -2.721 19.156 19.219 1 98.62 285 TYR A O 1
ATOM 2122 N N . PRO A 1 286 ? -2.73 16.953 19.078 1 98.62 286 PRO A N 1
ATOM 2123 C CA . PRO A 1 286 ? -2.457 16.766 20.516 1 98.62 286 PRO A CA 1
ATOM 2124 C C . PRO A 1 286 ? -0.964 16.719 20.828 1 98.62 286 PRO A C 1
ATOM 2126 O O . PRO A 1 286 ? -0.489 15.773 21.453 1 98.62 286 PRO A O 1
ATOM 2129 N N . TYR A 1 287 ? -0.238 17.688 20.469 1 98.38 287 TYR A N 1
ATOM 2130 C CA . TYR A 1 287 ? 1.192 17.812 20.734 1 98.38 287 TYR A CA 1
ATOM 2131 C C . TYR A 1 287 ? 1.534 19.219 21.25 1 98.38 287 TYR A C 1
ATOM 2133 O O . TYR A 1 287 ? 0.771 20.156 21.047 1 98.38 287 TYR A O 1
ATOM 2141 N N . ILE A 1 288 ? 2.729 19.406 21.812 1 97.12 288 ILE A N 1
ATOM 2142 C CA . ILE A 1 288 ? 3.113 20.672 22.438 1 97.12 288 ILE A CA 1
ATOM 2143 C C . ILE A 1 288 ? 4.082 21.406 21.516 1 97.12 288 ILE A C 1
ATOM 2145 O O . ILE A 1 288 ? 4.715 22.391 21.938 1 97.12 288 ILE A O 1
ATOM 2149 N N . ALA A 1 289 ? 4.254 20.844 20.312 1 97.56 289 ALA A N 1
ATOM 2150 C CA . ALA A 1 289 ? 5.148 21.469 19.344 1 97.56 289 ALA A CA 1
ATOM 2151 C C . ALA A 1 289 ? 4.457 21.656 18 1 97.56 289 ALA A C 1
ATOM 2153 O O . ALA A 1 289 ? 3.598 20.844 17.625 1 97.56 289 ALA A O 1
ATOM 2154 N N . SER A 1 290 ? 4.746 22.703 17.359 1 96.69 290 SER A N 1
ATOM 2155 C CA . SER A 1 290 ? 4.324 22.938 15.977 1 96.69 290 SER A CA 1
ATOM 2156 C C . SER A 1 290 ? 5.449 22.625 15 1 96.69 290 SER A C 1
ATOM 2158 O O . SER A 1 290 ? 6.555 22.266 15.406 1 96.69 290 SER A O 1
ATOM 2160 N N . SER A 1 291 ? 5.121 22.609 13.719 1 96.69 291 SER A N 1
ATOM 2161 C CA . SER A 1 291 ? 6.129 22.375 12.695 1 96.69 291 SER A CA 1
ATOM 2162 C C . SER A 1 291 ? 5.859 23.203 11.445 1 96.69 291 SER A C 1
ATOM 2164 O O . SER A 1 291 ? 4.723 23.281 10.977 1 96.69 291 SER A O 1
ATOM 2166 N N . THR A 1 292 ? 6.812 23.859 11.031 1 94.38 292 THR A N 1
ATOM 2167 C CA . THR A 1 292 ? 6.801 24.672 9.828 1 94.38 292 THR A CA 1
ATOM 2168 C C . THR A 1 292 ? 8.219 25 9.375 1 94.38 292 THR A C 1
ATOM 2170 O O . THR A 1 292 ? 9.172 24.328 9.773 1 94.38 292 THR A O 1
ATOM 2173 N N . SER A 1 293 ? 8.375 25.922 8.477 1 94.62 293 SER A N 1
ATOM 2174 C CA . SER A 1 293 ? 9.711 26.297 8.023 1 94.62 293 SER A CA 1
ATOM 2175 C C . SER A 1 293 ? 10.469 27.047 9.117 1 94.62 293 SER A C 1
ATOM 2177 O O . SER A 1 293 ? 9.867 27.781 9.906 1 94.62 293 SER A O 1
ATOM 2179 N N . LEU A 1 294 ? 11.758 26.859 9.156 1 96.31 294 LEU A N 1
ATOM 2180 C CA . LEU A 1 294 ? 12.602 27.531 10.133 1 96.31 294 LEU A CA 1
ATOM 2181 C C . LEU A 1 294 ? 12.453 29.047 10.023 1 96.31 294 LEU A C 1
ATOM 2183 O O . LEU A 1 294 ? 12.375 29.734 11.039 1 96.31 294 LEU A O 1
ATOM 2187 N N . SER A 1 295 ? 12.359 29.516 8.852 1 95.12 295 SER A N 1
ATOM 2188 C CA . SER A 1 295 ? 12.234 30.953 8.641 1 95.12 295 SER A CA 1
ATOM 2189 C C . SER A 1 295 ? 10.93 31.484 9.211 1 95.12 295 SER A C 1
ATOM 2191 O O . SER A 1 295 ? 10.891 32.594 9.781 1 95.12 295 SER A O 1
ATOM 2193 N N . ALA A 1 296 ? 9.867 30.734 9.086 1 91.31 296 ALA A N 1
ATOM 2194 C CA . ALA A 1 296 ? 8.562 31.156 9.609 1 91.31 296 ALA A CA 1
ATOM 2195 C C . ALA A 1 296 ? 8.586 31.219 11.133 1 91.31 296 ALA A C 1
ATOM 2197 O O . ALA A 1 296 ? 7.848 32 11.734 1 91.31 296 ALA A O 1
ATOM 2198 N N . ILE A 1 297 ? 9.422 30.438 11.711 1 92.62 297 ILE A N 1
ATOM 2199 C CA . ILE A 1 297 ? 9.5 30.344 13.172 1 92.62 297 ILE A CA 1
ATOM 2200 C C . ILE A 1 297 ? 10.336 31.5 13.711 1 92.62 297 ILE A C 1
ATOM 2202 O O . ILE A 1 297 ? 9.992 32.094 14.734 1 92.62 297 ILE A O 1
ATOM 2206 N N . LEU A 1 298 ? 11.398 31.922 12.953 1 94.25 298 LEU A N 1
ATOM 2207 C CA . LEU A 1 298 ? 12.43 32.719 13.625 1 94.25 298 LEU A CA 1
ATOM 2208 C C . LEU A 1 298 ? 12.5 34.125 13.031 1 94.25 298 LEU A C 1
ATOM 2210 O O . LEU A 1 298 ? 13.109 35 13.633 1 94.25 298 LEU A O 1
ATOM 2214 N N . PHE A 1 299 ? 11.891 34.281 11.898 1 94.25 299 PHE A N 1
ATOM 2215 C CA . PHE A 1 299 ? 12 35.594 11.25 1 94.25 299 PHE A CA 1
ATOM 2216 C C . PHE A 1 299 ? 10.664 36.312 11.258 1 94.25 299 PHE A C 1
ATOM 2218 O O . PHE A 1 299 ? 9.617 35.688 11.039 1 94.25 299 PHE A O 1
ATOM 2225 N N . PRO A 1 300 ? 10.664 37.562 11.445 1 91.25 300 PRO A N 1
ATOM 2226 C CA . PRO A 1 300 ? 9.406 38.344 11.398 1 91.25 300 PRO A CA 1
ATOM 2227 C C . PRO A 1 300 ? 8.836 38.438 9.984 1 91.25 300 PRO A C 1
ATOM 2229 O O . PRO A 1 300 ? 9.555 38.219 9.008 1 91.25 300 PRO A O 1
ATOM 2232 N N . ARG A 1 301 ? 7.668 38.812 9.938 1 88.12 301 ARG A N 1
ATOM 2233 C CA . ARG A 1 301 ? 6.902 38.812 8.695 1 88.12 301 ARG A CA 1
ATOM 2234 C C . ARG A 1 301 ? 7.555 39.719 7.66 1 88.12 301 ARG A C 1
ATOM 2236 O O . ARG A 1 301 ? 7.633 39.375 6.484 1 88.12 301 ARG A O 1
ATOM 2243 N N . TRP A 1 302 ? 7.98 40.875 8.125 1 89.31 302 TRP A N 1
ATOM 2244 C CA . TRP A 1 302 ? 8.492 41.844 7.164 1 89.31 302 TRP A CA 1
ATOM 2245 C C . TRP A 1 302 ? 9.781 41.344 6.512 1 89.31 302 TRP A C 1
ATOM 2247 O O . TRP A 1 302 ? 10.078 41.656 5.363 1 89.31 302 TRP A O 1
ATOM 2257 N N . VAL A 1 303 ? 10.508 40.531 7.238 1 92.62 303 VAL A N 1
ATOM 2258 C CA . VAL A 1 303 ? 11.734 39.969 6.684 1 92.62 303 VAL A CA 1
ATOM 2259 C C . VAL A 1 303 ? 11.383 38.906 5.633 1 92.62 303 VAL A C 1
ATOM 2261 O O . VAL A 1 303 ? 12.07 38.781 4.617 1 92.62 303 VAL A O 1
ATOM 2264 N N . ARG A 1 304 ? 10.305 38.188 5.828 1 91.69 304 ARG A N 1
ATOM 2265 C CA . ARG A 1 304 ? 9.906 37.094 4.961 1 91.69 304 ARG A CA 1
ATOM 2266 C C . ARG A 1 304 ? 9.125 37.594 3.754 1 91.69 304 ARG A C 1
ATOM 2268 O O . ARG A 1 304 ? 8.922 36.844 2.787 1 91.69 304 ARG A O 1
ATOM 2275 N N . ALA A 1 305 ? 8.734 38.812 3.779 1 88 305 ALA A N 1
ATOM 2276 C CA . ALA A 1 305 ? 7.914 39.406 2.713 1 88 305 ALA A CA 1
ATOM 2277 C C . ALA A 1 305 ? 8.609 39.281 1.359 1 88 305 ALA A C 1
ATOM 2279 O O . ALA A 1 305 ? 9.82 39.469 1.253 1 88 305 ALA A O 1
ATOM 2280 N N . GLY A 1 306 ? 7.852 38.875 0.385 1 87.62 306 GLY A N 1
ATOM 2281 C CA . GLY A 1 306 ? 8.383 38.781 -0.964 1 87.62 306 GLY A CA 1
ATOM 2282 C C . GLY A 1 306 ? 8.914 37.375 -1.288 1 87.62 306 GLY A C 1
ATOM 2283 O O . GLY A 1 306 ? 9.266 37.094 -2.436 1 87.62 306 GLY A O 1
ATOM 2284 N N . GLY A 1 307 ? 9.023 36.531 -0.278 1 87.44 307 GLY A N 1
ATOM 2285 C CA . GLY A 1 307 ? 9.43 35.156 -0.539 1 87.44 307 GLY A CA 1
ATOM 2286 C C . GLY A 1 307 ? 10.875 34.906 -0.163 1 87.44 307 GLY A C 1
ATOM 2287 O O . GLY A 1 307 ? 11.586 35.781 0.287 1 87.44 307 GLY A O 1
ATOM 2288 N N . LYS A 1 308 ? 11.312 33.719 -0.405 1 87.38 308 LYS A N 1
ATOM 2289 C CA . LYS A 1 308 ? 12.594 33.219 0.079 1 87.38 308 LYS A CA 1
ATOM 2290 C C . LYS A 1 308 ? 13.758 33.969 -0.569 1 87.38 308 LYS A C 1
ATOM 2292 O O . LYS A 1 308 ? 14.711 34.344 0.11 1 87.38 308 LYS A O 1
ATOM 2297 N N . GLU A 1 309 ? 13.656 34.188 -1.86 1 89 309 GLU A N 1
ATOM 2298 C CA . GLU A 1 309 ? 14.742 34.875 -2.566 1 89 309 GLU A CA 1
ATOM 2299 C C . GLU A 1 309 ? 14.914 36.312 -2.086 1 89 309 GLU A C 1
ATOM 2301 O O . GLU A 1 309 ? 16.031 36.75 -1.854 1 89 309 GLU A O 1
ATOM 2306 N N . VAL A 1 310 ? 13.852 36.938 -1.93 1 90.31 310 VAL A N 1
ATOM 2307 C CA . VAL A 1 310 ? 13.867 38.312 -1.474 1 90.31 310 VAL A CA 1
ATOM 2308 C C . VAL A 1 310 ? 14.344 38.375 -0.022 1 90.31 310 VAL A C 1
ATOM 2310 O O . VAL A 1 310 ? 15.07 39.281 0.363 1 90.31 310 VAL A O 1
ATOM 2313 N N . MET A 1 311 ? 13.938 37.438 0.727 1 91.25 311 MET A N 1
ATOM 2314 C CA . MET A 1 311 ? 14.352 37.344 2.123 1 91.25 311 MET A CA 1
ATOM 2315 C C . MET A 1 311 ? 15.867 37.219 2.232 1 91.25 311 MET A C 1
ATOM 2317 O O . MET A 1 311 ? 16.5 37.906 3.025 1 91.25 311 MET A O 1
ATOM 2321 N N . VAL A 1 312 ? 16.438 36.344 1.417 1 93.12 312 VAL A N 1
ATOM 2322 C CA . VAL A 1 312 ? 17.875 36.125 1.461 1 93.12 312 VAL A CA 1
ATOM 2323 C C . VAL A 1 312 ? 18.609 37.406 1.069 1 93.12 312 VAL A C 1
ATOM 2325 O O . VAL A 1 312 ? 19.625 37.75 1.675 1 93.12 312 VAL A O 1
ATOM 2328 N N . LYS A 1 313 ? 18.078 38.094 0.089 1 92.62 313 LYS A N 1
ATOM 2329 C CA . LYS A 1 313 ? 18.672 39.375 -0.307 1 92.62 313 LYS A CA 1
ATOM 2330 C C . LYS A 1 313 ? 18.609 40.406 0.832 1 92.62 313 LYS A C 1
ATOM 2332 O O . LYS A 1 313 ? 19.531 41.188 1.013 1 92.62 313 LYS A O 1
ATOM 2337 N N . ARG A 1 314 ? 17.516 40.375 1.6 1 93.25 314 ARG A N 1
ATOM 2338 C CA . ARG A 1 314 ? 17.328 41.281 2.723 1 93.25 314 ARG A CA 1
ATOM 2339 C C . ARG A 1 314 ? 18.312 40.969 3.842 1 93.25 314 ARG A C 1
ATOM 2341 O O . ARG A 1 314 ? 18.781 41.875 4.527 1 93.25 314 ARG A O 1
ATOM 2348 N N . LEU A 1 315 ? 18.672 39.719 3.988 1 93 315 LEU A N 1
ATOM 2349 C CA . LEU A 1 315 ? 19.625 39.312 5.012 1 93 315 LEU A CA 1
ATOM 2350 C C . LEU A 1 315 ? 21 39.906 4.723 1 93 315 LEU A C 1
ATOM 2352 O O . LEU A 1 315 ? 21.797 40.094 5.645 1 93 315 LEU A O 1
ATOM 2356 N N . ASP A 1 316 ? 21.25 40.125 3.475 1 89 316 ASP A N 1
ATOM 2357 C CA . ASP A 1 316 ? 22.562 40.594 3.068 1 89 316 ASP A CA 1
ATOM 2358 C C . ASP A 1 316 ? 22.547 42.094 2.838 1 89 316 ASP A C 1
ATOM 2360 O O . ASP A 1 316 ? 23.547 42.688 2.461 1 89 316 ASP A O 1
ATOM 2364 N N . ASP A 1 317 ? 21.438 42.719 3.01 1 91.5 317 ASP A N 1
ATOM 2365 C CA . ASP A 1 317 ? 21.312 44.156 2.859 1 91.5 317 ASP A CA 1
ATOM 2366 C C . ASP A 1 317 ? 22.047 44.906 3.971 1 91.5 317 ASP A C 1
ATOM 2368 O O . ASP A 1 317 ? 21.75 44.719 5.152 1 91.5 317 ASP A O 1
ATOM 2372 N N . PRO A 1 318 ? 22.969 45.719 3.633 1 88.38 318 PRO A N 1
ATOM 2373 C CA . PRO A 1 318 ? 23.812 46.375 4.641 1 88.38 318 PRO A CA 1
ATOM 2374 C C . PRO A 1 318 ? 23 47.219 5.617 1 88.38 318 PRO A C 1
ATOM 2376 O O . PRO A 1 318 ? 23.391 47.375 6.777 1 88.38 318 PRO A O 1
ATOM 2379 N N . GLU A 1 319 ? 21.891 47.781 5.188 1 89.81 319 GLU A N 1
ATOM 2380 C CA . GLU A 1 319 ? 21.078 48.656 6.035 1 89.81 319 GLU A CA 1
ATOM 2381 C C . GLU A 1 319 ? 20.203 47.844 6.984 1 89.81 319 GLU A C 1
ATOM 2383 O O . GLU A 1 319 ? 19.891 48.281 8.094 1 89.81 319 GLU A O 1
ATOM 2388 N N . LYS A 1 320 ? 19.766 46.625 6.578 1 91.38 320 LYS A N 1
ATOM 2389 C CA . LYS A 1 320 ? 18.766 45.875 7.332 1 91.38 320 LYS A CA 1
ATOM 2390 C C . LYS A 1 320 ? 19.391 44.656 8.016 1 91.38 320 LYS A C 1
ATOM 2392 O O . LYS A 1 320 ? 18.828 44.125 8.977 1 91.38 320 LYS A O 1
ATOM 2397 N N . SER A 1 321 ? 20.516 44.281 7.582 1 91.56 321 SER A N 1
ATOM 2398 C CA . SER A 1 321 ? 21.109 43.031 7.988 1 91.56 321 SER A CA 1
ATOM 2399 C C . SER A 1 321 ? 21.328 42.969 9.492 1 91.56 321 SER A C 1
ATOM 2401 O O . SER A 1 321 ? 21.047 41.969 10.141 1 91.56 321 SER A O 1
ATOM 2403 N N . GLU A 1 322 ? 21.844 44.031 10.008 1 93.25 322 GLU A N 1
ATOM 2404 C CA . GLU A 1 322 ? 22.141 44.062 11.438 1 93.25 322 GLU A CA 1
ATOM 2405 C C . GLU A 1 322 ? 20.859 44.031 12.266 1 93.25 322 GLU A C 1
ATOM 2407 O O . GLU A 1 322 ? 20.812 43.344 13.305 1 93.25 322 GLU A O 1
ATOM 2412 N N . GLU A 1 323 ? 19.953 44.75 11.828 1 95 323 GLU A N 1
ATOM 2413 C CA . GLU A 1 323 ? 18.672 44.75 12.523 1 95 323 GLU A CA 1
ATOM 2414 C C . GLU A 1 323 ? 18.047 43.344 12.531 1 95 323 GLU A C 1
ATOM 2416 O O . GLU A 1 323 ? 17.562 42.875 13.562 1 95 323 GLU A O 1
ATOM 2421 N N . ILE A 1 324 ? 18.047 42.719 11.422 1 96.25 324 ILE A N 1
ATOM 2422 C CA . ILE A 1 324 ? 17.469 41.406 11.281 1 96.25 324 ILE A CA 1
ATOM 2423 C C . ILE A 1 324 ? 18.219 40.406 12.18 1 96.25 324 ILE A C 1
ATOM 2425 O O . ILE A 1 324 ? 17.609 39.594 12.867 1 96.25 324 ILE A O 1
ATOM 2429 N N . ARG A 1 325 ? 19.5 40.5 12.172 1 95.25 325 ARG A N 1
ATOM 2430 C CA . ARG A 1 325 ? 20.328 39.625 12.977 1 95.25 325 ARG A CA 1
ATOM 2431 C C . ARG A 1 325 ? 19.984 39.75 14.461 1 95.25 325 ARG A C 1
ATOM 2433 O O . ARG A 1 325 ? 19.844 38.75 15.156 1 95.25 325 ARG A O 1
ATOM 2440 N N . GLU A 1 326 ? 19.859 40.969 14.883 1 95.38 326 GLU A N 1
ATOM 2441 C CA . GLU A 1 326 ? 19.531 41.219 16.281 1 95.38 326 GLU A CA 1
ATOM 2442 C C . GLU A 1 326 ? 18.172 40.656 16.641 1 95.38 326 GLU A C 1
ATOM 2444 O O . GLU A 1 326 ? 17.969 40.094 17.734 1 95.38 326 GLU A O 1
ATOM 2449 N N . LEU A 1 327 ? 17.281 40.844 15.766 1 94.88 327 LEU A N 1
ATOM 2450 C CA . LEU A 1 327 ? 15.938 40.312 16 1 94.88 327 LEU A CA 1
ATOM 2451 C C . LEU A 1 327 ? 15.961 38.781 16.125 1 94.88 327 LEU A C 1
ATOM 2453 O O . LEU A 1 327 ? 15.281 38.219 17 1 94.88 327 LEU A O 1
ATOM 2457 N N . VAL A 1 328 ? 16.703 38.125 15.32 1 95.44 328 VAL A N 1
ATOM 2458 C CA . VAL A 1 328 ? 16.797 36.656 15.344 1 95.44 328 VAL A CA 1
ATOM 2459 C C . VAL A 1 328 ? 17.484 36.219 16.625 1 95.44 328 VAL A C 1
ATOM 2461 O O . VAL A 1 328 ? 17.062 35.219 17.266 1 95.44 328 VAL A O 1
ATOM 2464 N N . ILE A 1 329 ? 18.531 36.938 17.016 1 95.56 329 ILE A N 1
ATOM 2465 C CA . ILE A 1 329 ? 19.25 36.625 18.25 1 95.56 329 ILE A CA 1
ATOM 2466 C C . ILE A 1 329 ? 18.297 36.719 19.438 1 95.56 329 ILE A C 1
ATOM 2468 O O . ILE A 1 329 ? 18.281 35.875 20.312 1 95.56 329 ILE A O 1
ATOM 2472 N N . GLU A 1 330 ? 17.547 37.781 19.422 1 94 330 GLU A N 1
ATOM 2473 C CA . GLU A 1 330 ? 16.594 38 20.5 1 94 330 GLU A CA 1
ATOM 2474 C C . GLU A 1 330 ? 15.531 36.875 20.531 1 94 330 GLU A C 1
ATOM 2476 O O . GLU A 1 330 ? 15.164 36.406 21.609 1 94 330 GLU A O 1
ATOM 2481 N N . THR A 1 331 ? 15.039 36.562 19.375 1 92.75 331 THR A N 1
ATOM 2482 C CA . THR A 1 331 ? 14.047 35.5 19.281 1 92.75 331 THR A CA 1
ATOM 2483 C C . THR A 1 331 ? 14.602 34.188 19.812 1 92.75 331 THR A C 1
ATOM 2485 O O . THR A 1 331 ? 13.922 33.469 20.562 1 92.75 331 THR A O 1
ATOM 2488 N N . LEU A 1 332 ? 15.805 33.844 19.469 1 93.88 332 LEU A N 1
ATOM 2489 C CA . LEU A 1 332 ? 16.453 32.625 19.922 1 93.88 332 LEU A CA 1
ATOM 2490 C C . LEU A 1 332 ? 16.672 32.656 21.422 1 93.88 332 LEU A C 1
ATOM 2492 O O . LEU A 1 332 ? 16.516 31.641 22.109 1 93.88 332 LEU A O 1
ATOM 2496 N N . LYS A 1 333 ? 17.016 33.812 21.906 1 91.12 333 LYS A N 1
ATOM 2497 C CA . LYS A 1 333 ? 17.234 34 23.344 1 91.12 333 LYS A CA 1
ATOM 2498 C C . LYS A 1 333 ? 15.938 33.844 24.125 1 91.12 333 LYS A C 1
ATOM 2500 O O . LYS A 1 333 ? 15.914 33.188 25.172 1 91.12 333 LYS A O 1
ATOM 2505 N N . GLU A 1 334 ? 14.945 34.469 23.625 1 88.5 334 GLU A N 1
ATOM 2506 C CA . GLU A 1 334 ? 13.641 34.375 24.281 1 88.5 334 GLU A CA 1
ATOM 2507 C C . GLU A 1 334 ? 13.133 32.938 24.344 1 88.5 334 GLU A C 1
ATOM 2509 O O . GLU A 1 334 ? 12.523 32.531 25.328 1 88.5 334 GLU A O 1
ATOM 2514 N N . ARG A 1 335 ? 13.281 32.219 23.297 1 89.19 335 ARG A N 1
ATOM 2515 C CA . ARG A 1 335 ? 12.883 30.828 23.25 1 89.19 335 ARG A CA 1
ATOM 2516 C C . ARG A 1 335 ? 13.742 29.984 24.188 1 89.19 335 ARG A C 1
ATOM 2518 O O . ARG A 1 335 ? 13.219 29.172 24.969 1 89.19 335 ARG A O 1
ATOM 2525 N N . GLY A 1 336 ? 15.039 30.188 24.109 1 80.81 336 GLY A N 1
ATOM 2526 C CA . GLY A 1 336 ? 15.984 29.469 24.938 1 80.81 336 GLY A CA 1
ATOM 2527 C C . GLY A 1 336 ? 15.797 27.953 24.906 1 80.81 336 GLY A C 1
ATOM 2528 O O . GLY A 1 336 ? 15.484 27.391 23.859 1 80.81 336 GLY A O 1
ATOM 2529 N N . GLU A 1 337 ? 16 27.359 26.125 1 79.94 337 GLU A N 1
ATOM 2530 C CA . GLU A 1 337 ? 15.898 25.906 26.234 1 79.94 337 GLU A CA 1
ATOM 2531 C C . GLU A 1 337 ? 14.453 25.484 26.5 1 79.94 337 GLU A C 1
ATOM 2533 O O . GLU A 1 337 ? 14.109 24.312 26.359 1 79.94 337 GLU A O 1
ATOM 2538 N N . ARG A 1 338 ? 13.656 26.438 26.734 1 83.25 338 ARG A N 1
ATOM 2539 C CA . ARG A 1 338 ? 12.266 26.156 27.078 1 83.25 338 ARG A CA 1
ATOM 2540 C C . ARG A 1 338 ? 11.438 25.906 25.812 1 83.25 338 ARG A C 1
ATOM 2542 O O . ARG A 1 338 ? 10.43 25.188 25.875 1 83.25 338 ARG A O 1
ATOM 2549 N N . ALA A 1 339 ? 11.812 26.469 24.766 1 89.62 339 ALA A N 1
ATOM 2550 C CA . ALA A 1 339 ? 11.086 26.312 23.5 1 89.62 339 ALA A CA 1
ATOM 2551 C C . ALA A 1 339 ? 12.055 26.156 22.328 1 89.62 339 ALA A C 1
ATOM 2553 O O . ALA A 1 339 ? 12.094 27 21.438 1 89.62 339 ALA A O 1
ATOM 2554 N N . PRO A 1 340 ? 12.75 25.109 22.391 1 93.44 340 PRO A N 1
ATOM 2555 C CA . PRO A 1 340 ? 13.773 24.922 21.359 1 93.44 340 PRO A CA 1
ATOM 2556 C C . PRO A 1 340 ? 13.188 24.719 19.969 1 93.44 340 PRO A C 1
ATOM 2558 O O . PRO A 1 340 ? 11.977 24.5 19.828 1 93.44 340 PRO A O 1
ATOM 2561 N N . VAL A 1 341 ? 14.047 24.875 18.953 1 96.38 341 VAL A N 1
ATOM 2562 C CA . VAL A 1 341 ? 13.719 24.594 17.547 1 96.38 341 VAL A CA 1
ATOM 2563 C C . VAL A 1 341 ? 14.562 23.438 17.047 1 96.38 341 VAL A C 1
ATOM 2565 O O . VAL A 1 341 ? 15.789 23.453 17.141 1 96.38 341 VAL A O 1
ATOM 2568 N N . GLN A 1 342 ? 13.898 22.422 16.547 1 97.25 342 GLN A N 1
ATOM 2569 C CA . GLN A 1 342 ? 14.555 21.219 16.031 1 97.25 342 GLN A CA 1
ATOM 2570 C C . GLN A 1 342 ? 14.453 21.141 14.516 1 97.25 342 GLN A C 1
ATOM 2572 O O . GLN A 1 342 ? 13.406 21.453 13.938 1 97.25 342 GLN A O 1
ATOM 2577 N N . ILE A 1 343 ? 15.539 20.734 13.875 1 97.19 343 ILE A N 1
ATOM 2578 C CA . ILE A 1 343 ? 15.547 20.594 12.422 1 97.19 343 ILE A CA 1
ATOM 2579 C C . ILE A 1 343 ? 14.883 19.281 12.023 1 97.19 343 ILE A C 1
ATOM 2581 O O . ILE A 1 343 ? 15.305 18.203 12.461 1 97.19 343 ILE A O 1
ATOM 2585 N N . GLY A 1 344 ? 13.844 19.344 11.242 1 96.31 344 GLY A N 1
ATOM 2586 C CA . GLY A 1 344 ? 13.125 18.156 10.812 1 96.31 344 GLY A CA 1
ATOM 2587 C C . GLY A 1 344 ? 13.594 17.609 9.484 1 96.31 344 GLY A C 1
ATOM 2588 O O . GLY A 1 344 ? 13.656 16.406 9.281 1 96.31 344 GLY A O 1
ATOM 2589 N N . ARG A 1 345 ? 13.914 18.484 8.555 1 94.38 345 ARG A N 1
ATOM 2590 C CA . ARG A 1 345 ? 14.406 18.141 7.227 1 94.38 345 ARG A CA 1
ATOM 2591 C C . ARG A 1 345 ? 15.375 19.203 6.711 1 94.38 345 ARG A C 1
ATOM 2593 O O . ARG A 1 345 ? 15.055 20.406 6.727 1 94.38 345 ARG A O 1
ATOM 2600 N N . TYR A 1 346 ? 16.469 18.781 6.281 1 96 346 TYR A N 1
ATOM 2601 C CA . TYR A 1 346 ? 17.5 19.656 5.73 1 96 346 TYR A CA 1
ATOM 2602 C C . TYR A 1 346 ? 18.5 18.875 4.891 1 96 346 TYR A C 1
ATOM 2604 O O . TYR A 1 346 ? 19.422 18.266 5.426 1 96 346 TYR A O 1
ATOM 2612 N N . LYS A 1 347 ? 18.438 18.953 3.604 1 90.12 347 LYS A N 1
ATOM 2613 C CA . LYS A 1 347 ? 19.188 18.109 2.67 1 90.12 347 LYS A CA 1
ATOM 2614 C C . LYS A 1 347 ? 20.672 18.453 2.689 1 90.12 347 LYS A C 1
ATOM 2616 O O . LYS A 1 347 ? 21.516 17.547 2.619 1 90.12 347 LYS A O 1
ATOM 2621 N N . PRO A 1 348 ? 21.031 19.766 2.834 1 92.5 348 PRO A N 1
ATOM 2622 C CA . PRO A 1 348 ? 22.438 20.125 2.703 1 92.5 348 PRO A CA 1
ATOM 2623 C C . PRO A 1 348 ? 23.297 19.547 3.822 1 92.5 348 PRO A C 1
ATOM 2625 O O . PRO A 1 348 ? 24.5 19.297 3.625 1 92.5 348 PRO A O 1
ATOM 2628 N N . LYS A 1 349 ? 22.719 19.406 4.949 1 94.5 349 LYS A N 1
ATOM 2629 C CA . LYS A 1 349 ? 23.453 18.844 6.078 1 94.5 349 LYS A CA 1
ATOM 2630 C C . LYS A 1 349 ? 22.594 17.812 6.824 1 94.5 349 LYS A C 1
ATOM 2632 O O . LYS A 1 349 ? 22.078 18.094 7.902 1 94.5 349 LYS A O 1
ATOM 2637 N N . PRO A 1 350 ? 22.656 16.625 6.359 1 91.81 350 PRO A N 1
ATOM 2638 C CA . PRO A 1 350 ? 21.812 15.57 6.953 1 91.81 350 PRO A CA 1
ATOM 2639 C C . PRO A 1 350 ? 22.156 15.32 8.422 1 91.81 350 PRO A C 1
ATOM 2641 O O . PRO A 1 350 ? 21.281 14.906 9.188 1 91.81 350 PRO A O 1
ATOM 2644 N N . ASP A 1 351 ? 23.312 15.695 8.852 1 92.56 351 ASP A N 1
ATOM 2645 C CA . ASP A 1 351 ? 23.734 15.477 10.227 1 92.56 351 ASP A CA 1
ATOM 2646 C C . ASP A 1 351 ? 23 16.406 11.188 1 92.56 351 ASP A C 1
ATOM 2648 O O . ASP A 1 351 ? 22.984 16.156 12.398 1 92.56 351 ASP A O 1
ATOM 2652 N N . TRP A 1 352 ? 22.422 17.469 10.672 1 96.31 352 TRP A N 1
ATOM 2653 C CA . TRP A 1 352 ? 21.703 18.422 11.508 1 96.31 352 TRP A CA 1
ATOM 2654 C C . TRP A 1 352 ? 20.281 17.969 11.758 1 96.31 352 TRP A C 1
ATOM 2656 O O . TRP A 1 352 ? 19.609 18.453 12.68 1 96.31 352 TRP A O 1
ATOM 2666 N N . VAL A 1 353 ? 19.828 17.031 10.93 1 96 353 VAL A N 1
ATOM 2667 C CA . VAL A 1 353 ? 18.438 16.578 11.016 1 96 353 VAL A CA 1
ATOM 2668 C C . VAL A 1 353 ? 18.203 15.844 12.328 1 96 353 VAL A C 1
ATOM 2670 O O . VAL A 1 353 ? 18.984 14.961 12.703 1 96 353 VAL A O 1
ATOM 2673 N N . GLY A 1 354 ? 17.156 16.25 13.031 1 95.69 354 GLY A N 1
ATOM 2674 C CA . GLY A 1 354 ? 16.812 15.656 14.305 1 95.69 354 GLY A CA 1
ATOM 2675 C C . GLY A 1 354 ? 17.422 16.375 15.492 1 95.69 354 GLY A C 1
ATOM 2676 O O . GLY A 1 354 ? 17.109 16.062 16.641 1 95.69 354 GLY A O 1
ATOM 2677 N N . ARG A 1 355 ? 18.234 17.375 15.227 1 96.25 355 ARG A N 1
ATOM 2678 C CA . ARG A 1 355 ? 18.906 18.109 16.297 1 96.25 355 ARG A CA 1
ATOM 2679 C C . ARG A 1 355 ? 18.297 19.5 16.484 1 96.25 355 ARG A C 1
ATOM 2681 O O . ARG A 1 355 ? 17.781 20.078 15.523 1 96.25 355 ARG A O 1
ATOM 2688 N N . LYS A 1 356 ? 18.469 20 17.672 1 96.81 356 LYS A N 1
ATOM 2689 C CA . LYS A 1 356 ? 18.031 21.359 17.969 1 96.81 356 LYS A CA 1
ATOM 2690 C C . LYS A 1 356 ? 19.078 22.375 17.562 1 96.81 356 LYS A C 1
ATOM 2692 O O . LYS A 1 356 ? 20.281 22.094 17.609 1 96.81 356 LYS A O 1
ATOM 2697 N N . VAL A 1 357 ? 18.625 23.578 17.172 1 96.69 357 VAL A N 1
ATOM 2698 C CA . VAL A 1 357 ? 19.5 24.625 16.672 1 96.69 357 VAL A CA 1
ATOM 2699 C C . VAL A 1 357 ? 20.594 24.922 17.688 1 96.69 357 VAL A C 1
ATOM 2701 O O . VAL A 1 357 ? 21.766 25.047 17.328 1 96.69 357 VAL A O 1
ATOM 2704 N N . HIS A 1 358 ? 20.25 25.016 19 1 94.81 358 HIS A N 1
ATOM 2705 C CA . HIS A 1 358 ? 21.25 25.344 20.016 1 94.81 358 HIS A CA 1
ATOM 2706 C C . HIS A 1 358 ? 22.266 24.219 20.172 1 94.81 358 HIS A C 1
ATOM 2708 O O . HIS A 1 358 ? 23.438 24.469 20.453 1 94.81 358 HIS A O 1
ATOM 2714 N N . GLU A 1 359 ? 21.828 22.938 19.984 1 95.56 359 GLU A N 1
ATOM 2715 C CA . GLU A 1 359 ? 22.75 21.797 20.062 1 95.56 359 GLU A CA 1
ATOM 2716 C C . GLU A 1 359 ? 23.719 21.797 18.891 1 95.56 359 GLU A C 1
ATOM 2718 O O . GLU A 1 359 ? 24.906 21.484 19.047 1 95.56 359 GLU A O 1
ATOM 2723 N N . ILE A 1 360 ? 23.234 22.109 17.703 1 96.69 360 ILE A N 1
ATOM 2724 C CA . ILE A 1 360 ? 24.078 22.203 16.516 1 96.69 360 ILE A CA 1
ATOM 2725 C C . ILE A 1 360 ? 25.109 23.312 16.719 1 96.69 360 ILE A C 1
ATOM 2727 O O . ILE A 1 360 ? 26.297 23.094 16.438 1 96.69 360 ILE A O 1
ATOM 2731 N N . ALA A 1 361 ? 24.656 24.469 17.203 1 96.38 361 ALA A N 1
ATOM 2732 C CA . ALA A 1 361 ? 25.531 25.609 17.453 1 96.38 361 ALA A CA 1
ATOM 2733 C C . ALA A 1 361 ? 26.656 25.234 18.422 1 96.38 361 ALA A C 1
ATOM 2735 O O . ALA A 1 361 ? 27.812 25.578 18.188 1 96.38 361 ALA A O 1
ATOM 2736 N N . GLN A 1 362 ? 26.312 24.562 19.469 1 95.56 362 GLN A N 1
ATOM 2737 C CA . GLN A 1 362 ? 27.281 24.125 20.469 1 95.56 362 GLN A CA 1
ATOM 2738 C C . GLN A 1 362 ? 28.281 23.141 19.859 1 95.56 362 GLN A C 1
ATOM 2740 O O . GLN A 1 362 ? 29.5 23.281 20.047 1 95.56 362 GLN A O 1
ATOM 2745 N N . ALA A 1 363 ? 27.781 22.188 19.141 1 96.25 363 ALA A N 1
ATOM 2746 C CA . ALA A 1 363 ? 28.625 21.156 18.562 1 96.25 363 ALA A CA 1
ATOM 2747 C C . ALA A 1 363 ? 29.594 21.766 17.531 1 96.25 363 ALA A C 1
ATOM 2749 O O . ALA A 1 363 ? 30.719 21.297 17.391 1 96.25 363 ALA A O 1
ATOM 2750 N N . GLU A 1 364 ? 29.172 22.797 16.812 1 96.31 364 GLU A N 1
ATOM 2751 C CA . GLU A 1 364 ? 29.984 23.422 15.758 1 96.31 364 GLU A CA 1
ATOM 2752 C C . GLU A 1 364 ? 30.781 24.609 16.312 1 96.31 364 GLU A C 1
ATOM 2754 O O . GLU A 1 364 ? 31.578 25.219 15.594 1 96.31 364 GLU A O 1
ATOM 2759 N N . ASN A 1 365 ? 30.609 24.938 17.484 1 96.81 365 ASN A N 1
ATOM 2760 C CA . ASN A 1 365 ? 31.25 26.094 18.125 1 96.81 365 ASN A CA 1
ATOM 2761 C C . ASN A 1 365 ? 31.016 27.375 17.328 1 96.81 365 ASN A C 1
ATOM 2763 O O . ASN A 1 365 ? 31.969 28.062 16.969 1 96.81 365 ASN A O 1
ATOM 2767 N N . ARG A 1 366 ? 29.734 27.641 16.938 1 96.69 366 ARG A N 1
ATOM 2768 C CA . ARG A 1 366 ? 29.25 28.812 16.234 1 96.69 366 ARG A CA 1
ATOM 2769 C C . ARG A 1 366 ? 28.016 29.375 16.906 1 96.69 366 ARG A C 1
ATOM 2771 O O . ARG A 1 366 ? 27.234 28.641 17.531 1 96.69 366 ARG A O 1
ATOM 2778 N N . PRO A 1 367 ? 27.844 30.719 16.812 1 96.25 367 PRO A N 1
ATOM 2779 C CA . PRO A 1 367 ? 26.578 31.266 17.328 1 96.25 367 PRO A CA 1
ATOM 2780 C C . PRO A 1 367 ? 25.359 30.688 16.609 1 96.25 367 PRO A C 1
ATOM 2782 O O . PRO A 1 367 ? 25.391 30.453 15.398 1 96.25 367 PRO A O 1
ATOM 2785 N N . ALA A 1 368 ? 24.297 30.484 17.359 1 96.62 368 ALA A N 1
ATOM 2786 C CA . ALA A 1 368 ? 23.062 29.891 16.828 1 96.62 368 ALA A CA 1
ATOM 2787 C C . ALA A 1 368 ? 22.547 30.672 15.625 1 96.62 368 ALA A C 1
ATOM 2789 O O . ALA A 1 368 ? 22.031 30.094 14.672 1 96.62 368 ALA A O 1
ATOM 2790 N N . VAL A 1 369 ? 22.703 32 15.688 1 96.44 369 VAL A N 1
ATOM 2791 C CA . VAL A 1 369 ? 22.203 32.844 14.625 1 96.44 369 VAL A CA 1
ATOM 2792 C C . VAL A 1 369 ? 22.906 32.531 13.312 1 96.44 369 VAL A C 1
ATOM 2794 O O . VAL A 1 369 ? 22.297 32.594 12.242 1 96.44 369 VAL A O 1
ATOM 2797 N N . GLU A 1 370 ? 24.156 32.094 13.367 1 96.06 370 GLU A N 1
ATOM 2798 C CA . GLU A 1 370 ? 24.906 31.75 12.164 1 96.06 370 GLU A CA 1
ATOM 2799 C C . GLU A 1 370 ? 24.391 30.453 11.547 1 96.06 370 GLU A C 1
ATOM 2801 O O . GLU A 1 370 ? 24.406 30.297 10.328 1 96.06 370 GLU A O 1
ATOM 2806 N N . ILE A 1 371 ? 24.031 29.531 12.406 1 96.94 371 ILE A N 1
ATOM 2807 C CA . ILE A 1 371 ? 23.422 28.281 11.945 1 96.94 371 ILE A CA 1
ATOM 2808 C C . ILE A 1 371 ? 22.125 28.578 11.211 1 96.94 371 ILE A C 1
ATOM 2810 O O . ILE A 1 371 ? 21.891 28.078 10.109 1 96.94 371 ILE A O 1
ATOM 2814 N N . VAL A 1 372 ? 21.328 29.438 11.781 1 97.5 372 VAL A N 1
ATOM 2815 C CA . VAL A 1 372 ? 20.031 29.812 11.234 1 97.5 372 VAL A CA 1
ATOM 2816 C C . VAL A 1 372 ? 20.219 30.484 9.867 1 97.5 372 VAL A C 1
ATOM 2818 O O . VAL A 1 372 ? 19.531 30.141 8.906 1 97.5 372 VAL A O 1
ATOM 2821 N N . TYR A 1 373 ? 21.156 31.359 9.789 1 95.94 373 TYR A N 1
ATOM 2822 C CA . TYR A 1 373 ? 21.406 32.062 8.547 1 95.94 373 TYR A CA 1
ATOM 2823 C C . TYR A 1 373 ? 21.891 31.125 7.457 1 95.94 373 TYR A C 1
ATOM 2825 O O . TYR A 1 373 ? 21.484 31.25 6.297 1 95.94 373 TYR A O 1
ATOM 2833 N N . GLU A 1 374 ? 22.703 30.234 7.855 1 96.06 374 GLU A N 1
ATOM 2834 C CA . GLU A 1 374 ? 23.188 29.266 6.887 1 96.06 374 GLU A CA 1
ATOM 2835 C C . GLU A 1 374 ? 22.031 28.438 6.309 1 96.06 374 GLU A C 1
ATOM 2837 O O . GLU A 1 374 ? 21.969 28.219 5.098 1 96.06 374 GLU A O 1
ATOM 2842 N N . ILE A 1 375 ? 21.172 27.969 7.176 1 97.25 375 ILE A N 1
ATOM 2843 C CA . ILE A 1 375 ? 20.031 27.141 6.758 1 97.25 375 ILE A CA 1
ATOM 2844 C C . ILE A 1 375 ? 19.156 27.938 5.797 1 97.25 375 ILE A C 1
ATOM 2846 O O . ILE A 1 375 ? 18.812 27.438 4.719 1 97.25 375 ILE A O 1
ATOM 2850 N N . VAL A 1 376 ? 18.844 29.141 6.145 1 95.81 376 VAL A N 1
ATOM 2851 C CA . VAL A 1 376 ? 17.906 29.938 5.367 1 95.81 376 VAL A CA 1
ATOM 2852 C C . VAL A 1 376 ? 18.531 30.312 4.027 1 95.81 376 VAL A C 1
ATOM 2854 O O . VAL A 1 376 ? 17.859 30.312 2.996 1 95.81 376 VAL A O 1
ATOM 2857 N N . ARG A 1 377 ? 19.844 30.578 3.971 1 94.75 377 ARG A N 1
ATOM 2858 C CA . ARG A 1 377 ? 20.547 30.922 2.742 1 94.75 377 ARG A CA 1
ATOM 2859 C C . ARG A 1 377 ? 20.609 29.734 1.79 1 94.75 377 ARG A C 1
ATOM 2861 O O . ARG A 1 377 ? 20.734 29.922 0.576 1 94.75 377 ARG A O 1
ATOM 2868 N N . ASN A 1 378 ? 20.531 28.562 2.41 1 94.81 378 ASN A N 1
ATOM 2869 C CA . ASN A 1 378 ? 20.641 27.344 1.604 1 94.81 378 ASN A CA 1
ATOM 2870 C C . ASN A 1 378 ? 19.281 26.688 1.398 1 94.81 378 ASN A C 1
ATOM 2872 O O . ASN A 1 378 ? 19.172 25.453 1.437 1 94.81 378 ASN A O 1
ATOM 2876 N N . GLY A 1 379 ? 18.219 27.438 1.348 1 92.31 379 GLY A N 1
ATOM 2877 C CA . GLY A 1 379 ? 16.922 26.922 0.939 1 92.31 379 GLY A CA 1
ATOM 2878 C C . GLY A 1 379 ? 15.984 26.672 2.105 1 92.31 379 GLY A C 1
ATOM 2879 O O . GLY A 1 379 ? 14.898 26.125 1.926 1 92.31 379 GLY A O 1
ATOM 2880 N N . ASP A 1 380 ? 16.375 27.031 3.348 1 95.31 380 ASP A N 1
ATOM 2881 C CA . ASP A 1 380 ? 15.547 26.906 4.543 1 95.31 380 ASP A CA 1
ATOM 2882 C C . ASP A 1 380 ? 15.375 25.438 4.941 1 95.31 380 ASP A C 1
ATOM 2884 O O . ASP A 1 380 ? 15.992 24.547 4.352 1 95.31 380 ASP A O 1
ATOM 2888 N N . ALA A 1 381 ? 14.734 25.109 6.082 1 96.25 381 ALA A N 1
ATOM 2889 C CA . ALA A 1 381 ? 14.5 23.766 6.613 1 96.25 381 ALA A CA 1
ATOM 2890 C C . ALA A 1 381 ? 13.094 23.641 7.191 1 96.25 381 ALA A C 1
ATOM 2892 O O . ALA A 1 381 ? 12.484 24.641 7.57 1 96.25 381 ALA A O 1
ATOM 2893 N N . ASP A 1 382 ? 12.562 22.438 7.125 1 96.31 382 ASP A N 1
ATOM 2894 C CA . ASP A 1 382 ? 11.43 22.125 7.992 1 96.31 382 ASP A CA 1
ATOM 2895 C C . ASP A 1 382 ? 11.875 22 9.445 1 96.31 382 ASP A C 1
ATOM 2897 O O . ASP A 1 382 ? 12.891 21.359 9.742 1 96.31 382 ASP A O 1
ATOM 2901 N N . ALA A 1 383 ? 11.164 22.656 10.305 1 97.38 383 ALA A N 1
ATOM 2902 C CA . ALA A 1 383 ? 11.586 22.688 11.703 1 97.38 383 ALA A CA 1
ATOM 2903 C C . ALA A 1 383 ? 10.406 22.438 12.633 1 97.38 383 ALA A C 1
ATOM 2905 O O . ALA A 1 383 ? 9.25 22.594 12.234 1 97.38 383 ALA A O 1
ATOM 2906 N N . ILE A 1 384 ? 10.672 22 13.812 1 97.75 384 ILE A N 1
ATOM 2907 C CA . ILE A 1 384 ? 9.719 21.766 14.891 1 97.75 384 ILE A CA 1
ATOM 2908 C C . ILE A 1 384 ? 9.938 22.797 16 1 97.75 384 ILE A C 1
ATOM 2910 O O . ILE A 1 384 ? 11.062 23 16.453 1 97.75 384 ILE A O 1
ATOM 2914 N N . SER A 1 385 ? 8.914 23.484 16.344 1 96.56 385 SER A N 1
ATOM 2915 C CA . SER A 1 385 ? 8.969 24.547 17.344 1 96.56 385 SER A CA 1
ATOM 2916 C C . SER A 1 385 ? 8.234 24.141 18.609 1 96.56 385 SER A C 1
ATOM 2918 O O . SER A 1 385 ? 7.016 23.953 18.594 1 96.56 385 SER A O 1
ATOM 2920 N N . PHE A 1 386 ? 8.945 24.047 19.688 1 95.75 386 PHE A N 1
ATOM 2921 C CA . PHE A 1 386 ? 8.359 23.672 20.969 1 95.75 386 PHE A CA 1
ATOM 2922 C C . PHE A 1 386 ? 7.844 24.906 21.703 1 95.75 386 PHE A C 1
ATOM 2924 O O . PHE A 1 386 ? 8.383 25.281 22.734 1 95.75 386 PHE A O 1
ATOM 2931 N N . GLY A 1 387 ? 6.738 25.422 21.188 1 93.69 387 GLY A N 1
ATOM 2932 C CA . GLY A 1 387 ? 6.258 26.688 21.734 1 93.69 387 GLY A CA 1
ATOM 2933 C C . GLY A 1 387 ? 4.918 26.562 22.438 1 93.69 387 GLY A C 1
ATOM 2934 O O . GLY A 1 387 ? 4.367 27.562 22.906 1 93.69 387 GLY A O 1
ATOM 2935 N N . MET A 1 388 ? 4.363 25.375 22.578 1 96.06 388 MET A N 1
ATOM 2936 C CA . MET A 1 388 ? 3.053 25.172 23.188 1 96.06 388 MET A CA 1
ATOM 2937 C C . MET A 1 388 ? 3.184 24.516 24.562 1 96.06 388 MET A C 1
ATOM 2939 O O . MET A 1 388 ? 4.285 24.172 24.984 1 96.06 388 MET A O 1
ATOM 2943 N N . ASN A 1 389 ? 2.143 24.5 25.297 1 94.38 389 ASN A N 1
ATOM 2944 C CA . ASN A 1 389 ? 2.23 23.844 26.609 1 94.38 389 ASN A CA 1
ATOM 2945 C C . ASN A 1 389 ? 1.105 22.844 26.812 1 94.38 389 ASN A C 1
ATOM 2947 O O . ASN A 1 389 ? 0.026 22.984 26.234 1 94.38 389 ASN A O 1
ATOM 2951 N N . GLU A 1 390 ? 1.326 21.922 27.656 1 97.62 390 GLU A N 1
ATOM 2952 C CA . GLU A 1 390 ? 0.469 20.75 27.859 1 97.62 390 GLU A CA 1
ATOM 2953 C C . GLU A 1 390 ? -0.898 21.172 28.391 1 97.62 390 GLU A C 1
ATOM 2955 O O . GLU A 1 390 ? -1.922 20.609 28 1 97.62 390 GLU A O 1
ATOM 2960 N N . GLU A 1 391 ? -0.956 22.094 29.266 1 98.06 391 GLU A N 1
ATOM 2961 C CA . GLU A 1 391 ? -2.217 22.531 29.844 1 98.06 391 GLU A CA 1
ATOM 2962 C C . GLU A 1 391 ? -3.156 23.094 28.781 1 98.06 391 GLU A C 1
ATOM 2964 O O . GLU A 1 391 ? -4.355 22.812 28.797 1 98.06 391 GLU A O 1
ATOM 2969 N N . ASP A 1 392 ? -2.604 23.891 27.875 1 98.44 392 ASP A N 1
ATOM 2970 C CA . ASP A 1 392 ? -3.396 24.469 26.797 1 98.44 392 ASP A CA 1
ATOM 2971 C C . ASP A 1 392 ? -3.891 23.375 25.844 1 98.44 392 ASP A C 1
ATOM 2973 O O . ASP A 1 392 ? -5.023 23.422 25.375 1 98.44 392 ASP A O 1
ATOM 2977 N N . VAL A 1 393 ? -3.033 22.375 25.578 1 98.62 393 VAL A N 1
ATOM 2978 C CA . VAL A 1 393 ? -3.408 21.266 24.703 1 98.62 393 VAL A CA 1
ATOM 2979 C C . VAL A 1 393 ? -4.578 20.5 25.312 1 98.62 393 VAL A C 1
ATOM 2981 O O . VAL A 1 393 ? -5.57 20.234 24.641 1 98.62 393 VAL A O 1
ATOM 2984 N N . ARG A 1 394 ? -4.496 20.219 26.594 1 98.69 394 ARG A N 1
ATOM 2985 C CA . ARG A 1 394 ? -5.535 19.484 27.312 1 98.69 394 ARG A CA 1
ATOM 2986 C C . ARG A 1 394 ? -6.836 20.281 27.359 1 98.69 394 ARG A C 1
ATOM 2988 O O . ARG A 1 394 ? -7.922 19.719 27.203 1 98.69 394 ARG A O 1
ATOM 2995 N N . PHE A 1 395 ? -6.711 21.547 27.562 1 98.62 395 PHE A N 1
ATOM 2996 C CA . PHE A 1 395 ? -7.895 22.391 27.594 1 98.62 395 PHE A CA 1
ATOM 2997 C C . PHE A 1 395 ? -8.617 22.375 26.266 1 98.62 395 PHE A C 1
ATOM 2999 O O . PHE A 1 395 ? -9.828 22.125 26.203 1 98.62 395 PHE A O 1
ATOM 3006 N N . GLY A 1 396 ? -7.871 22.656 25.188 1 98.62 396 GLY A N 1
ATOM 3007 C CA . GLY A 1 396 ? -8.461 22.75 23.859 1 98.62 396 GLY A CA 1
ATOM 3008 C C . GLY A 1 396 ? -9.156 21.469 23.422 1 98.62 396 GLY A C 1
ATOM 3009 O O . GLY A 1 396 ? -10.219 21.516 22.812 1 98.62 396 GLY A O 1
ATOM 3010 N N . MET A 1 397 ? -8.594 20.297 23.797 1 98.62 397 MET A N 1
ATOM 3011 C CA . MET A 1 397 ? -9.102 19.047 23.266 1 98.62 397 MET A CA 1
ATOM 3012 C C . MET A 1 397 ? -10.422 18.672 23.938 1 98.62 397 MET A C 1
ATOM 3014 O O . MET A 1 397 ? -11.148 17.797 23.453 1 98.62 397 MET A O 1
ATOM 3018 N N . GLN A 1 398 ? -10.75 19.328 25.016 1 98.62 398 GLN A N 1
ATOM 3019 C CA . GLN A 1 398 ? -11.977 19.016 25.734 1 98.62 398 GLN A CA 1
ATOM 3020 C C . GLN A 1 398 ? -13.164 19.781 25.188 1 98.62 398 GLN A C 1
ATOM 3022 O O . GLN A 1 398 ? -14.312 19.484 25.516 1 98.62 398 GLN A O 1
ATOM 3027 N N . LEU A 1 399 ? -12.914 20.828 24.391 1 98.69 399 LEU A N 1
ATOM 3028 C CA . LEU A 1 399 ? -13.984 21.656 23.828 1 98.69 399 LEU A CA 1
ATOM 3029 C C . LEU A 1 399 ? -14.758 20.875 22.766 1 98.69 399 LEU A C 1
ATOM 3031 O O . LEU A 1 399 ? -14.164 20.328 21.844 1 98.69 399 LEU A O 1
ATOM 3035 N N . PRO A 1 400 ? -16.062 20.812 22.812 1 97.88 400 PRO A N 1
ATOM 3036 C CA . PRO A 1 400 ? -16.859 19.938 21.953 1 97.88 400 PRO A CA 1
ATOM 3037 C C . PRO A 1 400 ? -16.875 20.375 20.484 1 97.88 400 PRO A C 1
ATOM 3039 O O . PRO A 1 400 ? -17.297 19.625 19.609 1 97.88 400 PRO A O 1
ATOM 3042 N N . TRP A 1 401 ? -16.453 21.625 20.203 1 98.5 401 TRP A N 1
ATOM 3043 C CA . TRP A 1 401 ? -16.469 22.156 18.844 1 98.5 401 TRP A CA 1
ATOM 3044 C C . TRP A 1 401 ? -15.062 22.156 18.25 1 98.5 401 TRP A C 1
ATOM 3046 O O . TRP A 1 401 ? -14.828 22.734 17.188 1 98.5 401 TRP A O 1
ATOM 3056 N N . VAL A 1 402 ? -14.102 21.453 18.906 1 98.88 402 VAL A N 1
ATOM 3057 C CA . VAL A 1 402 ? -12.734 21.328 18.422 1 98.88 402 VAL A CA 1
ATOM 3058 C C . VAL A 1 402 ? -12.492 19.906 17.906 1 98.88 402 VAL A C 1
ATOM 3060 O O . VAL A 1 402 ? -12.477 18.953 18.703 1 98.88 402 VAL A O 1
ATOM 3063 N N . ALA A 1 403 ? -12.289 19.781 16.641 1 98.88 403 ALA A N 1
ATOM 3064 C CA . ALA A 1 403 ? -12 18.484 16.016 1 98.88 403 ALA A CA 1
ATOM 3065 C C . ALA A 1 403 ? -10.531 18.109 16.203 1 98.88 403 ALA A C 1
ATOM 3067 O O . ALA A 1 403 ? -9.695 18.969 16.5 1 98.88 403 ALA A O 1
ATOM 3068 N N . THR A 1 404 ? -10.25 16.828 16.109 1 98.88 404 THR A N 1
ATOM 3069 C CA . THR A 1 404 ? -8.875 16.344 16.078 1 98.88 404 THR A CA 1
ATOM 3070 C C . THR A 1 404 ? -8.344 16.344 14.641 1 98.88 404 THR A C 1
ATOM 3072 O O . THR A 1 404 ? -9.016 15.867 13.727 1 98.88 404 THR A O 1
ATOM 3075 N N . ALA A 1 405 ? -7.195 16.922 14.398 1 98.88 405 ALA A N 1
ATOM 3076 C CA . ALA A 1 405 ? -6.559 16.953 13.086 1 98.88 405 ALA A CA 1
ATOM 3077 C C . ALA A 1 405 ? -5.039 16.891 13.211 1 98.88 405 ALA A C 1
ATOM 3079 O O . ALA A 1 405 ? -4.477 17.281 14.234 1 98.88 405 ALA A O 1
ATOM 3080 N N . SER A 1 406 ? -4.395 16.438 12.219 1 98.75 406 SER A N 1
ATOM 3081 C CA . SER A 1 406 ? -2.986 16.109 12.391 1 98.75 406 SER A CA 1
ATOM 3082 C C . SER A 1 406 ? -2.09 17.297 12.039 1 98.75 406 SER A C 1
ATOM 3084 O O . SER A 1 406 ? -1.062 17.516 12.688 1 98.75 406 SER A O 1
ATOM 3086 N N . ASP A 1 407 ? -2.531 18.062 10.961 1 98.62 407 ASP A N 1
ATOM 3087 C CA . ASP A 1 407 ? -1.64 19.094 10.422 1 98.62 407 ASP A CA 1
ATOM 3088 C C . ASP A 1 407 ? -0.323 18.484 9.953 1 98.62 407 ASP A C 1
ATOM 3090 O O . ASP A 1 407 ? 0.737 19.094 10.094 1 98.62 407 ASP A O 1
ATOM 3094 N N . GLY A 1 408 ? -0.366 17.219 9.586 1 98.06 408 GLY A N 1
ATOM 3095 C CA . GLY A 1 408 ? 0.789 16.484 9.102 1 98.06 408 GLY A CA 1
ATOM 3096 C C . GLY A 1 408 ? 0.694 16.125 7.629 1 98.06 408 GLY A C 1
ATOM 3097 O O . GLY A 1 408 ? -0.079 16.734 6.887 1 98.06 408 GLY A O 1
ATOM 3098 N N . LEU A 1 409 ? 1.52 15.289 7.156 1 96.81 409 LEU A N 1
ATOM 3099 C CA . LEU A 1 409 ? 1.455 14.836 5.773 1 96.81 409 LEU A CA 1
ATOM 3100 C C . LEU A 1 409 ? 1.895 13.375 5.66 1 96.81 409 LEU A C 1
ATOM 3102 O O . LEU A 1 409 ? 2.348 12.781 6.641 1 96.81 409 LEU A O 1
ATOM 3106 N N . ALA A 1 410 ? 1.638 12.773 4.562 1 98.06 410 ALA A N 1
ATOM 3107 C CA . ALA A 1 410 ? 2.027 11.391 4.285 1 98.06 410 ALA A CA 1
ATOM 3108 C C . ALA A 1 410 ? 3.531 11.281 4.062 1 98.06 410 ALA A C 1
ATOM 3110 O O . ALA A 1 410 ? 4.133 12.133 3.402 1 98.06 410 ALA A O 1
ATOM 3111 N N . TYR A 1 411 ? 4.125 10.227 4.672 1 96.56 411 TYR A N 1
ATOM 3112 C CA . TYR A 1 411 ? 5.562 10.016 4.578 1 96.56 411 TYR A CA 1
ATOM 3113 C C . TYR A 1 411 ? 5.879 8.57 4.203 1 96.56 411 TYR A C 1
ATOM 3115 O O . TYR A 1 411 ? 5.137 7.652 4.559 1 96.56 411 TYR A O 1
ATOM 3123 N N . LEU A 1 412 ? 6.906 8.445 3.457 1 96.12 412 LEU A N 1
ATOM 3124 C CA . LEU A 1 412 ? 7.66 7.191 3.455 1 96.12 412 LEU A CA 1
ATOM 3125 C C . LEU A 1 412 ? 8.734 7.203 4.535 1 96.12 412 LEU A C 1
ATOM 3127 O O . LEU A 1 412 ? 9.438 8.203 4.703 1 96.12 412 LEU A O 1
ATOM 3131 N N . PRO A 1 413 ? 8.836 6.152 5.336 1 96.44 413 PRO A N 1
ATOM 3132 C CA . PRO A 1 413 ? 9.891 6.148 6.355 1 96.44 413 PRO A CA 1
ATOM 3133 C C . PRO A 1 413 ? 11.281 6.352 5.77 1 96.44 413 PRO A C 1
ATOM 3135 O O . PRO A 1 413 ? 11.578 5.848 4.684 1 96.44 413 PRO A O 1
ATOM 3138 N N . GLY A 1 414 ? 12.125 7.086 6.465 1 94 414 GLY A N 1
ATOM 3139 C CA . GLY A 1 414 ? 13.453 7.414 5.969 1 94 414 GLY A CA 1
ATOM 3140 C C . GLY A 1 414 ? 14.297 8.172 6.977 1 94 414 GLY A C 1
ATOM 3141 O O . GLY A 1 414 ? 14.156 7.969 8.188 1 94 414 GLY A O 1
ATOM 3142 N N . ALA A 1 415 ? 15.188 9.039 6.457 1 93.75 415 ALA A N 1
ATOM 3143 C CA . ALA A 1 415 ? 16.203 9.672 7.293 1 93.75 415 ALA A CA 1
ATOM 3144 C C . ALA A 1 415 ? 15.672 10.953 7.926 1 93.75 415 ALA A C 1
ATOM 3146 O O . ALA A 1 415 ? 16.188 11.398 8.953 1 93.75 415 ALA A O 1
ATOM 3147 N N . ASP A 1 416 ? 14.625 11.562 7.305 1 94.19 416 ASP A N 1
ATOM 3148 C CA . ASP A 1 416 ? 14.047 12.789 7.859 1 94.19 416 ASP A CA 1
ATOM 3149 C C . ASP A 1 416 ? 13.414 12.523 9.227 1 94.19 416 ASP A C 1
ATOM 3151 O O . ASP A 1 416 ? 13.156 11.375 9.586 1 94.19 416 ASP A O 1
ATOM 3155 N N . LYS A 1 417 ? 13.281 13.609 9.969 1 96.31 417 LYS A N 1
ATOM 3156 C CA . LYS A 1 417 ? 12.664 13.539 11.289 1 96.31 417 LYS A CA 1
ATOM 3157 C C . LYS A 1 417 ? 11.469 14.492 11.391 1 96.31 417 LYS A C 1
ATOM 3159 O O . LYS A 1 417 ? 11.508 15.461 12.148 1 96.31 417 LYS A O 1
ATOM 3164 N N . PRO A 1 418 ? 10.445 14.109 10.688 1 96.62 418 PRO A N 1
ATOM 3165 C CA . PRO A 1 418 ? 9.258 14.969 10.742 1 96.62 418 PRO A CA 1
ATOM 3166 C C . PRO A 1 418 ? 8.594 14.977 12.117 1 96.62 418 PRO A C 1
ATOM 3168 O O . PRO A 1 418 ? 8.93 14.156 12.969 1 96.62 418 PRO A O 1
ATOM 3171 N N . HIS A 1 419 ? 7.738 15.961 12.297 1 98.06 419 HIS A N 1
ATOM 3172 C CA . HIS A 1 419 ? 6.906 15.992 13.492 1 98.06 419 HIS A CA 1
ATOM 3173 C C . HIS A 1 419 ? 6.145 14.688 13.664 1 98.06 419 HIS A C 1
ATOM 3175 O O . HIS A 1 419 ? 5.551 14.172 12.711 1 98.06 419 HIS A O 1
ATOM 3181 N N . PRO A 1 420 ? 6.121 14.078 14.844 1 98.31 420 PRO A N 1
ATOM 3182 C CA . PRO A 1 420 ? 5.469 12.789 15.062 1 98.31 420 PRO A CA 1
ATOM 3183 C C . PRO A 1 420 ? 3.957 12.852 14.867 1 98.31 420 PRO A C 1
ATOM 3185 O O . PRO A 1 420 ? 3.297 11.812 14.789 1 98.31 420 PRO A O 1
ATOM 3188 N N . ARG A 1 421 ? 3.389 14 14.719 1 98.75 421 ARG A N 1
ATOM 3189 C CA . ARG A 1 421 ? 1.947 14.164 14.555 1 98.75 421 ARG A CA 1
ATOM 3190 C C . ARG A 1 421 ? 1.466 13.492 13.273 1 98.75 421 ARG A C 1
ATOM 3192 O O . ARG A 1 421 ? 0.289 13.148 13.148 1 98.75 421 ARG A O 1
ATOM 3199 N N . SER A 1 422 ? 2.348 13.297 12.305 1 98.44 422 SER A N 1
ATOM 3200 C CA . SER A 1 422 ? 1.996 12.641 11.055 1 98.44 422 SER A CA 1
ATOM 3201 C C . SER A 1 422 ? 1.773 11.141 11.258 1 98.44 422 SER A C 1
ATOM 3203 O O . SER A 1 422 ? 1.189 10.469 10.406 1 98.44 422 SER A O 1
ATOM 3205 N N . TYR A 1 423 ? 2.197 10.562 12.43 1 98.56 423 TYR A N 1
ATOM 3206 C CA . TYR A 1 423 ? 2.123 9.125 12.703 1 98.56 423 TYR A CA 1
ATOM 3207 C C . TYR A 1 423 ? 1.293 8.859 13.953 1 98.56 423 TYR A C 1
ATOM 3209 O O . TYR A 1 423 ? 0.968 7.703 14.25 1 98.56 423 TYR A O 1
ATOM 3217 N N . GLY A 1 424 ? 0.896 9.945 14.664 1 98.75 424 GLY A N 1
ATOM 3218 C CA . GLY A 1 424 ? 0.459 9.578 16 1 98.75 424 GLY A CA 1
ATOM 3219 C C . GLY A 1 424 ? -0.708 10.414 16.5 1 98.75 424 GLY A C 1
ATOM 3220 O O . GLY A 1 424 ? -1.213 10.195 17.594 1 98.75 424 GLY A O 1
ATOM 3221 N N . THR A 1 425 ? -1.246 11.305 15.727 1 98.88 425 THR A N 1
ATOM 3222 C CA . THR A 1 425 ? -2.24 12.273 16.188 1 98.88 425 THR A CA 1
ATOM 3223 C C . THR A 1 425 ? -3.457 11.555 16.766 1 98.88 425 THR A C 1
ATOM 3225 O O . THR A 1 425 ? -3.836 11.805 17.922 1 98.88 425 THR A O 1
ATOM 3228 N N . PHE A 1 426 ? -4.023 10.648 16.141 1 98.94 426 PHE A N 1
ATOM 3229 C CA . PHE A 1 426 ? -5.293 10.047 16.516 1 98.94 426 PHE A CA 1
ATOM 3230 C C . PHE A 1 426 ? -5.094 9.008 17.609 1 98.94 426 PHE A C 1
ATOM 3232 O O . PHE A 1 426 ? -5.812 9.008 18.609 1 98.94 426 PHE A O 1
ATOM 3239 N N . PRO A 1 427 ? -4.059 8.156 17.516 1 98.88 427 PRO A N 1
ATOM 3240 C CA . PRO A 1 427 ? -3.809 7.25 18.641 1 98.88 427 PRO A CA 1
ATOM 3241 C C . PRO A 1 427 ? -3.41 7.984 19.922 1 98.88 427 PRO A C 1
ATOM 3243 O O . PRO A 1 427 ? -3.709 7.52 21.016 1 98.88 427 PRO A O 1
ATOM 3246 N N . ARG A 1 428 ? -2.738 9.125 19.766 1 98.81 428 ARG A N 1
ATOM 3247 C CA . ARG A 1 428 ? -2.398 9.906 20.953 1 98.81 428 ARG A CA 1
ATOM 3248 C C . ARG A 1 428 ? -3.646 10.492 21.594 1 98.81 428 ARG A C 1
ATOM 3250 O O . ARG A 1 428 ? -3.812 10.422 22.812 1 98.81 428 ARG A O 1
ATOM 3257 N N . LYS A 1 429 ? -4.527 11.109 20.797 1 98.88 429 LYS A N 1
ATOM 3258 C CA . LYS A 1 429 ? -5.789 11.648 21.297 1 98.88 429 LYS A CA 1
ATOM 3259 C C . LYS A 1 429 ? -6.613 10.562 21.984 1 98.88 429 LYS A C 1
ATOM 3261 O O . LYS A 1 429 ? -7.07 10.75 23.109 1 98.88 429 LYS A O 1
ATOM 3266 N N . ILE A 1 430 ? -6.773 9.422 21.328 1 98.81 430 ILE A N 1
ATOM 3267 C CA . ILE A 1 430 ? -7.688 8.383 21.797 1 98.81 430 ILE A CA 1
ATOM 3268 C C . ILE A 1 430 ? -6.992 7.512 22.844 1 98.81 430 ILE A C 1
ATOM 3270 O O . ILE A 1 430 ? -7.5 7.344 23.953 1 98.81 430 ILE A O 1
ATOM 3274 N N . GLY A 1 431 ? -5.832 6.98 22.516 1 98.69 431 GLY A N 1
ATOM 3275 C CA . GLY A 1 431 ? -5.145 6.043 23.391 1 98.69 431 GLY A CA 1
ATOM 3276 C C . GLY A 1 431 ? -4.551 6.699 24.625 1 98.69 431 GLY A C 1
ATOM 3277 O O . GLY A 1 431 ? -4.75 6.223 25.75 1 98.69 431 GLY A O 1
ATOM 3278 N N . HIS A 1 432 ? -3.832 7.758 24.438 1 98.31 432 HIS A N 1
ATOM 3279 C CA . HIS A 1 432 ? -3.133 8.406 25.531 1 98.31 432 HIS A CA 1
ATOM 3280 C C . HIS A 1 432 ? -4.07 9.312 26.328 1 98.31 432 HIS A C 1
ATOM 3282 O O . HIS A 1 432 ? -4.27 9.117 27.531 1 98.31 432 HIS A O 1
ATOM 3288 N N . TYR A 1 433 ? -4.723 10.266 25.719 1 98.81 433 TYR A N 1
ATOM 3289 C CA . TYR A 1 433 ? -5.441 11.312 26.422 1 98.81 433 TYR A CA 1
ATOM 3290 C C . TYR A 1 433 ? -6.809 10.812 26.891 1 98.81 433 TYR A C 1
ATOM 3292 O O . TYR A 1 433 ? -7.25 11.141 28 1 98.81 433 TYR A O 1
ATOM 3300 N N . ALA A 1 434 ? -7.5 10.07 26.031 1 98.75 434 ALA A N 1
ATOM 3301 C CA . ALA A 1 434 ? -8.867 9.68 26.391 1 98.75 434 ALA A CA 1
ATOM 3302 C C . ALA A 1 434 ? -8.867 8.422 27.25 1 98.75 434 ALA A C 1
ATOM 3304 O O . ALA A 1 434 ? -9.539 8.367 28.281 1 98.75 434 ALA A O 1
ATOM 3305 N N . ILE A 1 435 ? -8.117 7.387 26.844 1 98.44 435 ILE A N 1
ATOM 3306 C CA . ILE A 1 435 ? -8.203 6.094 27.5 1 98.44 435 ILE A CA 1
ATOM 3307 C C . ILE A 1 435 ? -7.262 6.07 28.703 1 98.44 435 ILE A C 1
ATOM 3309 O O . ILE A 1 435 ? -7.688 5.801 29.828 1 98.44 435 ILE A O 1
ATOM 3313 N N . GLN A 1 436 ? -6.02 6.422 28.562 1 98.12 436 GLN A N 1
ATOM 3314 C CA . GLN A 1 436 ? -5.027 6.285 29.625 1 98.12 436 GLN A CA 1
ATOM 3315 C C . GLN A 1 436 ? -5.164 7.406 30.656 1 98.12 436 GLN A C 1
ATOM 3317 O O . GLN A 1 436 ? -5.266 7.145 31.859 1 98.12 436 GLN A O 1
ATOM 3322 N N . GLU A 1 437 ? -5.223 8.695 30.188 1 98.31 437 GLU A N 1
ATOM 3323 C CA . GLU A 1 437 ? -5.199 9.852 31.094 1 98.31 437 GLU A CA 1
ATOM 3324 C C . GLU A 1 437 ? -6.613 10.32 31.422 1 98.31 437 GLU A C 1
ATOM 3326 O O . GLU A 1 437 ? -6.812 11.078 32.375 1 98.31 437 GLU A O 1
ATOM 3331 N N . LYS A 1 438 ? -7.59 9.891 30.641 1 98.31 438 LYS A N 1
ATOM 3332 C CA . LYS A 1 438 ? -9 10.195 30.859 1 98.31 438 LYS A CA 1
ATOM 3333 C C . LYS A 1 438 ? -9.234 11.703 30.891 1 98.31 438 LYS A C 1
ATOM 3335 O O . LYS A 1 438 ? -9.961 12.203 31.75 1 98.31 438 LYS A O 1
ATOM 3340 N N . VAL A 1 439 ? -8.477 12.375 30.031 1 98.5 439 VAL A N 1
ATOM 3341 C CA . VAL A 1 439 ? -8.625 13.82 29.906 1 98.5 439 VAL A CA 1
ATOM 3342 C C . VAL A 1 439 ? -9.977 14.141 29.266 1 98.5 439 VAL A C 1
ATOM 3344 O O . VAL A 1 439 ? -10.594 15.164 29.594 1 98.5 439 VAL A O 1
ATOM 3347 N N . ILE A 1 440 ? -10.461 13.375 28.391 1 98.12 440 ILE A N 1
ATOM 3348 C CA . ILE A 1 440 ? -11.703 13.516 27.641 1 98.12 440 ILE A CA 1
ATOM 3349 C C . ILE A 1 440 ? -12.391 12.164 27.516 1 98.12 440 ILE A C 1
ATOM 3351 O O . ILE A 1 440 ? -11.727 11.133 27.359 1 98.12 440 ILE A O 1
ATOM 3355 N N . PRO A 1 441 ? -13.75 12.102 27.625 1 98.31 441 PRO A N 1
ATOM 3356 C CA . PRO A 1 441 ? -14.422 10.82 27.406 1 98.31 441 PRO A CA 1
ATOM 3357 C C . PRO A 1 441 ? -14.133 10.211 26.047 1 98.31 441 PRO A C 1
ATOM 3359 O O . PRO A 1 441 ? -14.047 10.938 25.047 1 98.31 441 PRO A O 1
ATOM 3362 N N . LEU A 1 442 ? -14.023 8.906 26.031 1 98.56 442 LEU A N 1
ATOM 3363 C CA . LEU A 1 442 ? -13.688 8.203 24.797 1 98.56 442 LEU A CA 1
ATOM 3364 C C . LEU A 1 442 ? -14.688 8.523 23.703 1 98.56 442 LEU A C 1
ATOM 3366 O O . LEU A 1 442 ? -14.305 8.734 22.547 1 98.56 442 LEU A O 1
ATOM 3370 N N . ALA A 1 443 ? -15.961 8.586 24.031 1 98.75 443 ALA A N 1
ATOM 3371 C CA . ALA A 1 443 ? -17 8.883 23.047 1 98.75 443 ALA A CA 1
ATOM 3372 C C . ALA A 1 443 ? -16.766 10.258 22.422 1 98.75 443 ALA A C 1
ATOM 3374 O O . ALA A 1 443 ? -16.953 10.422 21.203 1 98.75 443 ALA A O 1
ATOM 3375 N N . GLN A 1 444 ? -16.406 11.195 23.203 1 98.56 444 GLN A N 1
ATOM 3376 C CA . GLN A 1 444 ? -16.141 12.539 22.703 1 98.56 444 GLN A CA 1
ATOM 3377 C C . GLN A 1 444 ? -14.867 12.562 21.844 1 98.56 444 GLN A C 1
ATOM 3379 O O . GLN A 1 444 ? -14.805 13.266 20.844 1 98.56 444 GLN A O 1
ATOM 3384 N N . ALA A 1 445 ? -13.852 11.836 22.281 1 98.81 445 ALA A N 1
ATOM 3385 C CA . ALA A 1 445 ? -12.625 11.758 21.5 1 98.81 445 ALA A CA 1
ATOM 3386 C C . ALA A 1 445 ? -12.891 11.172 20.109 1 98.81 445 ALA A C 1
ATOM 3388 O O . ALA A 1 445 ? -12.406 11.703 19.109 1 98.81 445 ALA A O 1
ATOM 3389 N N . ILE A 1 446 ? -13.68 10.141 20.078 1 98.88 446 ILE A N 1
ATOM 3390 C CA . ILE A 1 446 ? -14.016 9.5 18.797 1 98.88 446 ILE A CA 1
ATOM 3391 C C . ILE A 1 446 ? -14.852 10.453 17.953 1 98.88 446 ILE A C 1
ATOM 3393 O O . ILE A 1 446 ? -14.617 10.586 16.75 1 98.88 446 ILE A O 1
ATOM 3397 N N . ARG A 1 447 ? -15.797 11.148 18.547 1 98.88 447 ARG A N 1
ATOM 3398 C CA . ARG A 1 447 ? -16.594 12.133 17.812 1 98.88 447 ARG A CA 1
ATOM 3399 C C . ARG A 1 447 ? -15.695 13.211 17.219 1 98.88 447 ARG A C 1
ATOM 3401 O O . ARG A 1 447 ? -15.898 13.633 16.078 1 98.88 447 ARG A O 1
ATOM 3408 N N . SER A 1 448 ? -14.719 13.68 17.953 1 98.88 448 SER A N 1
ATOM 3409 C CA . SER A 1 448 ? -13.828 14.734 17.484 1 98.88 448 SER A CA 1
ATOM 3410 C C . SER A 1 448 ? -13.016 14.281 16.281 1 98.88 448 SER A C 1
ATOM 3412 O O . SER A 1 448 ? -12.43 15.109 15.57 1 98.88 448 SER A O 1
ATOM 3414 N N . CYS A 1 449 ? -12.977 12.945 16.016 1 98.88 449 CYS A N 1
ATOM 3415 C CA . CYS A 1 449 ? -12.195 12.367 14.922 1 98.88 449 CYS A CA 1
ATOM 3416 C C . CYS A 1 449 ? -13.102 11.906 13.781 1 98.88 449 CYS A C 1
ATOM 3418 O O . CYS A 1 449 ? -12.617 11.508 12.727 1 98.88 449 CYS A O 1
ATOM 3420 N N . SER A 1 450 ? -14.406 11.914 13.953 1 98.75 450 SER A N 1
ATOM 3421 C CA . SER A 1 450 ? -15.266 11.234 12.992 1 98.75 450 SER A CA 1
ATOM 3422 C C . SER A 1 450 ? -16.438 12.117 12.586 1 98.75 450 SER A C 1
ATOM 3424 O O . SER A 1 450 ? -16.328 12.922 11.664 1 98.75 450 SER A O 1
ATOM 3426 N N . SER A 1 451 ? -17.469 12.25 13.43 1 98.69 451 SER A N 1
ATOM 3427 C CA . SER A 1 451 ? -18.672 12.961 13.023 1 98.69 451 SER A CA 1
ATOM 3428 C C . SER A 1 451 ? -18.469 14.469 13.078 1 98.69 451 SER A C 1
ATOM 3430 O O . SER A 1 451 ? -19.047 15.211 12.273 1 98.69 451 SER A O 1
ATOM 3432 N N . LEU A 1 452 ? -17.703 14.977 14.008 1 98.75 452 LEU A N 1
ATOM 3433 C CA . LEU A 1 452 ? -17.516 16.422 14.078 1 98.75 452 LEU A CA 1
ATOM 3434 C C . LEU A 1 452 ? -16.828 16.938 12.82 1 98.75 452 LEU A C 1
ATOM 3436 O O . LEU A 1 452 ? -17.328 17.859 12.172 1 98.75 452 LEU A O 1
ATOM 3440 N N . PRO A 1 453 ? -15.68 16.328 12.445 1 98.81 453 PRO A N 1
ATOM 3441 C CA . PRO A 1 453 ? -15.117 16.797 11.18 1 98.81 453 PRO A CA 1
ATOM 3442 C C . PRO A 1 453 ? -16.062 16.594 10 1 98.81 453 PRO A C 1
ATOM 3444 O O . PRO A 1 453 ? -16.078 17.406 9.07 1 98.81 453 PRO A O 1
ATOM 3447 N N . ALA A 1 454 ? -16.812 15.508 9.969 1 98.31 454 ALA A N 1
ATOM 3448 C CA . ALA A 1 454 ? -17.812 15.305 8.914 1 98.31 454 ALA A CA 1
ATOM 3449 C C . ALA A 1 454 ? -18.828 16.438 8.898 1 98.31 454 ALA A C 1
ATOM 3451 O O . ALA A 1 454 ? -19.156 16.969 7.84 1 98.31 454 ALA A O 1
ATOM 3452 N N . ASP A 1 455 ? -19.312 16.828 10.055 1 97.75 455 ASP A N 1
ATOM 3453 C CA . ASP A 1 455 ? -20.281 17.922 10.195 1 97.75 455 ASP A CA 1
ATOM 3454 C C . ASP A 1 455 ? -19.688 19.25 9.75 1 97.75 455 ASP A C 1
ATOM 3456 O O . ASP A 1 455 ? -20.344 20.047 9.078 1 97.75 455 ASP A O 1
ATOM 3460 N N . ILE A 1 456 ? -18.469 19.453 10.117 1 97.94 456 ILE A N 1
ATOM 3461 C CA . ILE A 1 456 ? -17.797 20.703 9.75 1 97.94 456 ILE A CA 1
ATOM 3462 C C . ILE A 1 456 ? -17.688 20.797 8.234 1 97.94 456 ILE A C 1
ATOM 3464 O O . ILE A 1 456 ? -17.922 21.859 7.652 1 97.94 456 ILE A O 1
ATOM 3468 N N . LEU A 1 457 ? -17.359 19.703 7.598 1 96 457 LEU A N 1
ATOM 3469 C CA . LEU A 1 457 ? -17.219 19.641 6.148 1 96 457 LEU A CA 1
ATOM 3470 C C . LEU A 1 457 ? -18.578 19.672 5.469 1 96 457 LEU A C 1
ATOM 3472 O O . LEU A 1 457 ? -18.703 20.125 4.328 1 96 457 LEU A O 1
ATOM 3476 N N . GLY A 1 458 ? -19.516 19.188 6.082 1 95.06 458 GLY A N 1
ATOM 3477 C CA . GLY A 1 458 ? -20.797 18.906 5.465 1 95.06 458 GLY A CA 1
ATOM 3478 C C . GLY A 1 458 ? -20.844 17.562 4.766 1 95.06 458 GLY A C 1
ATOM 3479 O O . GLY A 1 458 ? -21.578 17.391 3.785 1 95.06 458 GLY A O 1
ATOM 3480 N N . LEU A 1 459 ? -20.016 16.703 5.188 1 95 459 LEU A N 1
ATOM 3481 C CA . LEU A 1 459 ? -19.969 15.344 4.656 1 95 459 LEU A CA 1
ATOM 3482 C C . LEU A 1 459 ? -21.062 14.477 5.277 1 95 459 LEU A C 1
ATOM 3484 O O . LEU A 1 459 ? -20.922 14.008 6.41 1 95 459 LEU A O 1
ATOM 3488 N N . ALA A 1 460 ? -22.047 14.078 4.512 1 93.06 460 ALA A N 1
ATOM 3489 C CA . ALA A 1 460 ? -23.281 13.539 5.078 1 93.06 460 ALA A CA 1
ATOM 3490 C C . ALA A 1 460 ? -23.234 12.016 5.109 1 93.06 460 ALA A C 1
ATOM 3492 O O . ALA A 1 460 ? -23.984 11.383 5.859 1 93.06 460 ALA A O 1
ATOM 3493 N N . ASP A 1 461 ? -22.422 11.445 4.324 1 96.56 461 ASP A N 1
ATOM 3494 C CA . ASP A 1 461 ? -22.531 10 4.176 1 96.56 461 ASP A CA 1
ATOM 3495 C C . ASP A 1 461 ? -21.391 9.273 4.887 1 96.56 461 ASP A C 1
ATOM 3497 O O . ASP A 1 461 ? -21.156 8.086 4.641 1 96.56 461 ASP A O 1
ATOM 3501 N N . ARG A 1 462 ? -20.688 9.961 5.734 1 97.25 462 ARG A N 1
ATOM 3502 C CA . ARG A 1 462 ? -19.562 9.391 6.473 1 97.25 462 ARG A CA 1
ATOM 3503 C C . ARG A 1 462 ? -19.484 9.984 7.875 1 97.25 462 ARG A C 1
ATOM 3505 O O . ARG A 1 462 ? -20.219 10.906 8.219 1 97.25 462 ARG A O 1
ATOM 3512 N N . GLY A 1 463 ? -18.625 9.453 8.656 1 98.31 463 GLY A N 1
ATOM 3513 C CA . GLY A 1 463 ? -18.328 9.992 9.969 1 98.31 463 GLY A CA 1
ATOM 3514 C C . GLY A 1 463 ? -19.188 9.398 11.07 1 98.31 463 GLY A C 1
ATOM 3515 O O . GLY A 1 463 ? -19 9.711 12.25 1 98.31 463 GLY A O 1
ATOM 3516 N N . ARG A 1 464 ? -20.156 8.539 10.703 1 98.69 464 ARG A N 1
ATOM 3517 C CA . ARG A 1 464 ? -21.016 7.832 11.641 1 98.69 464 ARG A CA 1
ATOM 3518 C C . ARG A 1 464 ? -21.219 6.383 11.211 1 98.69 464 ARG A C 1
ATOM 3520 O O . ARG A 1 464 ? -21.062 6.055 10.031 1 98.69 464 ARG A O 1
ATOM 3527 N N . LEU A 1 465 ? -21.422 5.496 12.164 1 98.75 465 LEU A N 1
ATOM 3528 C CA . LEU A 1 465 ? -21.875 4.145 11.859 1 98.75 465 LEU A CA 1
ATOM 3529 C C . LEU A 1 465 ? -23.391 4.066 11.844 1 98.75 465 LEU A C 1
ATOM 3531 O O . LEU A 1 465 ? -24.031 3.906 12.891 1 98.75 465 LEU A O 1
ATOM 3535 N N . GLN A 1 466 ? -23.906 4.141 10.664 1 98.31 466 GLN A N 1
ATOM 3536 C CA . GLN A 1 466 ? -25.344 4.086 10.438 1 98.31 466 GLN A CA 1
ATOM 3537 C C . GLN A 1 466 ? -25.672 3.365 9.133 1 98.31 466 GLN A C 1
ATOM 3539 O O . GLN A 1 466 ? -24.938 3.49 8.148 1 98.31 466 GLN A O 1
ATOM 3544 N N . PRO A 1 467 ? -26.812 2.582 9.195 1 98.31 467 PRO A N 1
ATOM 3545 C CA . PRO A 1 467 ? -27.203 1.953 7.934 1 98.31 467 PRO A CA 1
ATOM 3546 C C . PRO A 1 467 ? -27.328 2.955 6.789 1 98.31 467 PRO A C 1
ATOM 3548 O O . PRO A 1 467 ? -27.859 4.051 6.977 1 98.31 467 PRO A O 1
ATOM 3551 N N . GLY A 1 468 ? -26.75 2.605 5.668 1 98.12 468 GLY A N 1
ATOM 3552 C CA . GLY A 1 468 ? -26.828 3.463 4.496 1 98.12 468 GLY A CA 1
ATOM 3553 C C . GLY A 1 468 ? -25.562 4.27 4.262 1 98.12 468 GLY A C 1
ATOM 3554 O O . GLY A 1 468 ? -25.281 4.672 3.131 1 98.12 468 GLY A O 1
ATOM 3555 N N . LEU A 1 469 ? -24.781 4.512 5.262 1 98.5 469 LEU A N 1
ATOM 3556 C CA . LEU A 1 469 ? -23.562 5.305 5.129 1 98.5 469 LEU A CA 1
ATOM 3557 C C . LEU A 1 469 ? -22.422 4.461 4.586 1 98.5 469 LEU A C 1
ATOM 3559 O O . LEU A 1 469 ? -22.5 3.229 4.574 1 98.5 469 LEU A O 1
ATOM 3563 N N . VAL A 1 470 ? -21.438 5.105 4.004 1 98.62 470 VAL A N 1
ATOM 3564 C CA . VAL A 1 470 ? -20.281 4.434 3.438 1 98.62 470 VAL A CA 1
ATOM 3565 C C . VAL A 1 470 ? -19.531 3.68 4.531 1 98.62 470 VAL A C 1
ATOM 3567 O O . VAL A 1 470 ? -19.406 4.164 5.66 1 98.62 470 VAL A O 1
ATOM 3570 N N . ALA A 1 471 ? -19.062 2.512 4.203 1 98.81 471 ALA A N 1
ATOM 3571 C CA . ALA A 1 471 ? -18.391 1.627 5.152 1 98.81 471 ALA A CA 1
ATOM 3572 C C . ALA A 1 471 ? -16.938 2.051 5.367 1 98.81 471 ALA A C 1
ATOM 3574 O O . ALA A 1 471 ? -16.016 1.286 5.082 1 98.81 471 ALA A O 1
ATOM 3575 N N . ASP A 1 472 ? -16.734 3.223 5.828 1 98.88 472 ASP A N 1
ATOM 3576 C CA . ASP A 1 472 ? -15.477 3.664 6.41 1 98.88 472 ASP A CA 1
ATOM 3577 C C . ASP A 1 472 ? -15.43 3.379 7.91 1 98.88 472 ASP A C 1
ATOM 3579 O O . ASP A 1 472 ? -16.109 4.039 8.695 1 98.88 472 ASP A O 1
ATOM 3583 N N . ILE A 1 473 ? -14.562 2.393 8.289 1 98.94 473 ILE A N 1
ATOM 3584 C CA . ILE A 1 473 ? -14.641 1.871 9.648 1 98.94 473 ILE A CA 1
ATOM 3585 C C . ILE A 1 473 ? -13.234 1.633 10.195 1 98.94 473 ILE A C 1
ATOM 3587 O O . ILE A 1 473 ? -12.328 1.262 9.453 1 98.94 473 ILE A O 1
ATOM 3591 N N . VAL A 1 474 ? -13.055 1.879 11.453 1 98.94 474 VAL A N 1
ATOM 3592 C CA . VAL A 1 474 ? -11.828 1.509 12.148 1 98.94 474 VAL A CA 1
ATOM 3593 C C . VAL A 1 474 ? -12.148 0.613 13.336 1 98.94 474 VAL A C 1
ATOM 3595 O O . VAL A 1 474 ? -13.148 0.825 14.023 1 98.94 474 VAL A O 1
ATOM 3598 N N . VAL A 1 475 ? -11.43 -0.446 13.547 1 98.94 475 VAL A N 1
ATOM 3599 C CA . VAL A 1 475 ? -11.492 -1.35 14.695 1 98.94 475 VAL A CA 1
ATOM 3600 C C . VAL A 1 475 ? -10.172 -1.312 15.453 1 98.94 475 VAL A C 1
ATOM 3602 O O . VAL A 1 475 ? -9.109 -1.571 14.883 1 98.94 475 VAL A O 1
ATOM 3605 N N . ILE A 1 476 ? -10.18 -0.972 16.766 1 98.88 476 ILE A N 1
ATOM 3606 C CA . ILE A 1 476 ? -8.945 -0.828 17.516 1 98.88 476 ILE A CA 1
ATOM 3607 C C . ILE A 1 476 ? -9.031 -1.649 18.797 1 98.88 476 ILE A C 1
ATOM 3609 O O . ILE A 1 476 ? -10.125 -1.92 19.312 1 98.88 476 ILE A O 1
ATOM 3613 N N . ASP A 1 477 ? -7.902 -2.08 19.266 1 98.88 477 ASP A N 1
ATOM 3614 C CA . ASP A 1 477 ? -7.75 -2.621 20.609 1 98.88 477 ASP A CA 1
ATOM 3615 C C . ASP A 1 477 ? -7.477 -1.508 21.625 1 98.88 477 ASP A C 1
ATOM 3617 O O . ASP A 1 477 ? -6.375 -0.962 21.672 1 98.88 477 ASP A O 1
ATOM 3621 N N . PRO A 1 478 ? -8.453 -1.191 22.391 1 98.38 478 PRO A N 1
ATOM 3622 C CA . PRO A 1 478 ? -8.305 -0.038 23.281 1 98.38 478 PRO A CA 1
ATOM 3623 C C . PRO A 1 478 ? -7.18 -0.22 24.297 1 98.38 478 PRO A C 1
ATOM 3625 O O . PRO A 1 478 ? -6.707 0.758 24.875 1 98.38 478 PRO A O 1
ATOM 3628 N N . GLN A 1 479 ? -6.688 -1.389 24.516 1 97.94 479 GLN A N 1
ATOM 3629 C CA . GLN A 1 479 ? -5.629 -1.646 25.484 1 97.94 479 GLN A CA 1
ATOM 3630 C C . GLN A 1 479 ? -4.262 -1.288 24.906 1 97.94 479 GLN A C 1
ATOM 3632 O O . GLN A 1 479 ? -3.34 -0.941 25.656 1 97.94 479 GLN A O 1
ATOM 3637 N N . THR A 1 480 ? -4.195 -1.34 23.609 1 98.38 480 THR A N 1
ATOM 3638 C CA . THR A 1 480 ? -2.863 -1.213 23.031 1 98.38 480 THR A CA 1
ATOM 3639 C C . THR A 1 480 ? -2.82 -0.074 22.016 1 98.38 480 THR A C 1
ATOM 3641 O O . THR A 1 480 ? -1.75 0.281 21.516 1 98.38 480 THR A O 1
ATOM 3644 N N . PHE A 1 481 ? -3.973 0.528 21.734 1 98.56 481 PHE A N 1
ATOM 3645 C CA . PHE A 1 481 ? -3.984 1.615 20.766 1 98.56 481 PHE A CA 1
ATOM 3646 C C . PHE A 1 481 ? -3.199 2.814 21.281 1 98.56 481 PHE A C 1
ATOM 3648 O O . PHE A 1 481 ? -3.666 3.531 22.172 1 98.56 481 PHE A O 1
ATOM 3655 N N . ARG A 1 482 ? -1.932 3.047 20.594 1 98.12 482 ARG A N 1
ATOM 3656 C CA . ARG A 1 482 ? -1.006 4.059 21.094 1 98.12 482 ARG A CA 1
ATOM 3657 C C . ARG A 1 482 ? -0.088 4.555 19.984 1 98.12 482 ARG A C 1
ATOM 3659 O O . ARG A 1 482 ? 0.294 3.789 19.094 1 98.12 482 ARG A O 1
ATOM 3666 N N . ASP A 1 483 ? 0.15 5.93 20.062 1 98.12 483 ASP A N 1
ATOM 3667 C CA . ASP A 1 483 ? 1.242 6.422 19.234 1 98.12 483 ASP A CA 1
ATOM 3668 C C . ASP A 1 483 ? 2.594 5.941 19.75 1 98.12 483 ASP A C 1
ATOM 3670 O O . ASP A 1 483 ? 2.803 5.867 20.969 1 98.12 483 ASP A O 1
ATOM 3674 N N . THR A 1 484 ? 3.457 5.574 18.859 1 97.69 484 THR A N 1
ATOM 3675 C CA . THR A 1 484 ? 4.801 5.152 19.234 1 97.69 484 THR A CA 1
ATOM 3676 C C . THR A 1 484 ? 5.852 6.078 18.625 1 97.69 484 THR A C 1
ATOM 3678 O O . THR A 1 484 ? 7.016 6.055 19.031 1 97.69 484 THR A O 1
ATOM 3681 N N . ALA A 1 485 ? 5.418 6.934 17.75 1 97.62 485 ALA A N 1
ATOM 3682 C CA . ALA A 1 485 ? 6.305 7.922 17.141 1 97.62 485 ALA A CA 1
ATOM 3683 C C . ALA A 1 485 ? 6.664 9.023 18.125 1 97.62 485 ALA A C 1
ATOM 3685 O O . ALA A 1 485 ? 5.816 9.461 18.906 1 97.62 485 ALA A O 1
ATOM 3686 N N . ASP A 1 486 ? 7.883 9.453 18.109 1 97 486 ASP A N 1
ATOM 3687 C CA . ASP A 1 486 ? 8.32 10.594 18.906 1 97 486 ASP A CA 1
ATOM 3688 C C . ASP A 1 486 ? 9.25 11.508 18.109 1 97 486 ASP A C 1
ATOM 3690 O O . ASP A 1 486 ? 9.391 11.344 16.891 1 97 486 ASP A O 1
ATOM 3694 N N . PHE A 1 487 ? 9.812 12.492 18.703 1 96.06 487 PHE A N 1
ATOM 3695 C CA . PHE A 1 487 ? 10.547 13.531 18 1 96.06 487 PHE A CA 1
ATOM 3696 C C . PHE A 1 487 ? 11.914 13.016 17.547 1 96.06 487 PHE A C 1
ATOM 3698 O O . PHE A 1 487 ? 12.539 13.602 16.656 1 96.06 487 PHE A O 1
ATOM 3705 N N . SER A 1 488 ? 12.398 11.922 18.172 1 94.38 488 SER A N 1
ATOM 3706 C CA . SER A 1 488 ? 13.672 11.328 17.797 1 94.38 488 SER A CA 1
ATOM 3707 C C . SER A 1 488 ? 13.492 10.227 16.75 1 94.38 488 SER A C 1
ATOM 3709 O O . SER A 1 488 ? 14.359 10.031 15.898 1 94.38 488 SER A O 1
ATOM 3711 N N . ALA A 1 489 ? 12.344 9.484 16.844 1 95.56 489 ALA A N 1
ATOM 3712 C CA . ALA A 1 489 ? 12 8.398 15.938 1 95.56 489 ALA A CA 1
ATOM 3713 C C . ALA A 1 489 ? 10.562 8.539 15.43 1 95.56 489 ALA A C 1
ATOM 3715 O O . ALA A 1 489 ? 9.688 7.754 15.805 1 95.56 489 ALA A O 1
ATOM 3716 N N . PRO A 1 490 ? 10.43 9.422 14.523 1 96.31 490 PRO A N 1
ATOM 3717 C CA . PRO A 1 490 ? 9.047 9.773 14.156 1 96.31 490 PRO A CA 1
ATOM 3718 C C . PRO A 1 490 ? 8.406 8.742 13.227 1 96.31 490 PRO A C 1
ATOM 3720 O O . PRO A 1 490 ? 7.184 8.672 13.133 1 96.31 490 PRO A O 1
ATOM 3723 N N . HIS A 1 491 ? 9.227 7.906 12.523 1 96.88 491 HIS A N 1
ATOM 3724 C CA . HIS A 1 491 ? 8.68 6.965 11.547 1 96.88 491 HIS A CA 1
ATOM 3725 C C . HIS A 1 491 ? 8.297 5.648 12.219 1 96.88 491 HIS A C 1
ATOM 3727 O O . HIS A 1 491 ? 8.812 4.59 11.859 1 96.88 491 HIS A O 1
ATOM 3733 N N . ARG A 1 492 ? 7.371 5.715 13.141 1 97.56 492 ARG A N 1
ATOM 3734 C CA . ARG A 1 492 ? 6.824 4.539 13.812 1 97.56 492 ARG A CA 1
ATOM 3735 C C . ARG A 1 492 ? 5.301 4.531 13.742 1 97.56 492 ARG A C 1
ATOM 3737 O O . ARG A 1 492 ? 4.648 5.5 14.141 1 97.56 492 ARG A O 1
ATOM 3744 N N . TYR A 1 493 ? 4.797 3.451 13.195 1 98.12 493 TYR A N 1
ATOM 3745 C CA . TYR A 1 493 ? 3.348 3.314 13.102 1 98.12 493 TYR A CA 1
ATOM 3746 C C . TYR A 1 493 ? 2.74 3.061 14.477 1 98.12 493 TYR A C 1
ATOM 3748 O O . TYR A 1 493 ? 3.389 2.488 15.359 1 98.12 493 TYR A O 1
ATOM 3756 N N . ALA A 1 494 ? 1.545 3.49 14.625 1 98.12 494 ALA A N 1
ATOM 3757 C CA . ALA A 1 494 ? 0.81 3.262 15.867 1 98.12 494 ALA A CA 1
ATOM 3758 C C . ALA A 1 494 ? 0.536 1.776 16.078 1 98.12 494 ALA A C 1
ATOM 3760 O O . ALA A 1 494 ? 0.562 0.992 15.133 1 98.12 494 ALA A O 1
ATOM 3761 N N . THR A 1 495 ? 0.293 1.367 17.312 1 98.12 495 THR A N 1
ATOM 3762 C CA . THR A 1 495 ? -0.099 0.008 17.656 1 98.12 495 THR A CA 1
ATOM 3763 C C . THR A 1 495 ? -1.599 -0.068 17.938 1 98.12 495 THR A C 1
ATOM 3765 O O . THR A 1 495 ? -2.271 0.961 18.031 1 98.12 495 THR A O 1
ATOM 3768 N N . GLY A 1 496 ? -2.123 -1.232 17.953 1 98.62 496 GLY A N 1
ATOM 3769 C CA . GLY A 1 496 ? -3.473 -1.468 18.453 1 98.62 496 GLY A CA 1
ATOM 3770 C C . GLY A 1 496 ? -4.527 -1.354 17.359 1 98.62 496 GLY A C 1
ATOM 3771 O O . GLY A 1 496 ? -5.707 -1.619 17.609 1 98.62 496 GLY A O 1
ATOM 3772 N N . ILE A 1 497 ? -4.172 -0.899 16.188 1 98.44 497 ILE A N 1
ATOM 3773 C CA . ILE A 1 497 ? -5.086 -0.908 15.055 1 98.44 497 ILE A CA 1
ATOM 3774 C C . ILE A 1 497 ? -5.293 -2.342 14.562 1 98.44 497 ILE A C 1
ATOM 3776 O O . ILE A 1 497 ? -4.328 -3.084 14.375 1 98.44 497 ILE A O 1
ATOM 3780 N N . LYS A 1 498 ? -6.52 -2.785 14.383 1 98.75 498 LYS A N 1
ATOM 3781 C CA . LYS A 1 498 ? -6.777 -4.156 13.961 1 98.75 498 LYS A CA 1
ATOM 3782 C C . LYS A 1 498 ? -7.309 -4.195 12.531 1 98.75 498 LYS A C 1
ATOM 3784 O O . LYS A 1 498 ? -6.809 -4.953 11.695 1 98.75 498 LYS A O 1
ATOM 3789 N N . TYR A 1 499 ? -8.375 -3.408 12.266 1 98.88 499 TYR A N 1
ATOM 3790 C CA . TYR A 1 499 ? -8.977 -3.352 10.938 1 98.88 499 TYR A CA 1
ATOM 3791 C C . TYR A 1 499 ? -9.328 -1.917 10.562 1 98.88 499 TYR A C 1
ATOM 3793 O O . TYR A 1 499 ? -9.781 -1.14 11.406 1 98.88 499 TYR A O 1
ATOM 3801 N N . VAL A 1 500 ? -9.086 -1.557 9.359 1 98.94 500 VAL A N 1
ATOM 3802 C CA . VAL A 1 500 ? -9.57 -0.327 8.742 1 98.94 500 VAL A CA 1
ATOM 3803 C C . VAL A 1 500 ? -10.211 -0.644 7.395 1 98.94 500 VAL A C 1
ATOM 3805 O O . VAL A 1 500 ? -9.594 -1.279 6.539 1 98.94 500 VAL A O 1
ATOM 3808 N N . TYR A 1 501 ? -11.398 -0.313 7.27 1 98.88 501 TYR A N 1
ATOM 3809 C CA . TYR A 1 501 ? -12.094 -0.43 5.988 1 98.88 501 TYR A CA 1
ATOM 3810 C C . TYR A 1 501 ? -12.305 0.941 5.359 1 98.88 501 TYR A C 1
ATOM 3812 O O . TYR A 1 501 ? -12.75 1.876 6.031 1 98.88 501 TYR A O 1
ATOM 3820 N N . VAL A 1 502 ? -11.938 1.11 4.148 1 98.88 502 VAL A N 1
ATOM 3821 C CA . VAL A 1 502 ? -12.25 2.273 3.326 1 98.88 502 VAL A CA 1
ATOM 3822 C C . VAL A 1 502 ? -13.25 1.884 2.244 1 98.88 502 VAL A C 1
ATOM 3824 O O . VAL A 1 502 ? -12.938 1.093 1.352 1 98.88 502 VAL A O 1
ATOM 3827 N N . ALA A 1 503 ? -14.461 2.326 2.385 1 98.38 503 ALA A N 1
ATOM 3828 C CA . ALA A 1 503 ? -15.547 1.983 1.474 1 98.38 503 ALA A CA 1
ATOM 3829 C C . ALA A 1 503 ? -15.711 0.47 1.36 1 98.38 503 ALA A C 1
ATOM 3831 O O . ALA A 1 503 ? -15.812 -0.069 0.256 1 98.38 503 ALA A O 1
ATOM 3832 N N . GLY A 1 504 ? -15.602 -0.162 2.465 1 98.5 504 GLY A N 1
ATOM 3833 C CA . GLY A 1 504 ? -15.875 -1.588 2.531 1 98.5 504 GLY A CA 1
ATOM 3834 C C . GLY A 1 504 ? -14.68 -2.447 2.162 1 98.5 504 GLY A C 1
ATOM 3835 O O . GLY A 1 504 ? -14.742 -3.676 2.26 1 98.5 504 GLY A O 1
ATOM 3836 N N . LYS A 1 505 ? -13.586 -1.889 1.74 1 98.56 505 LYS A N 1
ATOM 3837 C CA . LYS A 1 505 ? -12.375 -2.629 1.38 1 98.56 505 LYS A CA 1
ATOM 3838 C C . LYS A 1 505 ? -11.352 -2.598 2.512 1 98.56 505 LYS A C 1
ATOM 3840 O O . LYS A 1 505 ? -11.141 -1.555 3.135 1 98.56 505 LYS A O 1
ATOM 3845 N N . PRO A 1 506 ? -10.703 -3.689 2.834 1 98.62 506 PRO A N 1
ATOM 3846 C CA . PRO A 1 506 ? -9.75 -3.715 3.945 1 98.62 506 PRO A CA 1
ATOM 3847 C C . PRO A 1 506 ? -8.445 -2.998 3.617 1 98.62 506 PRO A C 1
ATOM 3849 O O . PRO A 1 506 ? -7.648 -3.496 2.818 1 98.62 506 PRO A O 1
ATOM 3852 N N . ALA A 1 507 ? -8.211 -1.892 4.211 1 98.81 507 ALA A N 1
ATOM 3853 C CA . ALA A 1 507 ? -6.957 -1.154 4.09 1 98.81 507 ALA A CA 1
ATOM 3854 C C . ALA A 1 507 ? -5.941 -1.618 5.129 1 98.81 507 ALA A C 1
ATOM 3856 O O . ALA A 1 507 ? -4.734 -1.573 4.895 1 98.81 507 ALA A O 1
ATOM 3857 N N . VAL A 1 508 ? -6.371 -1.93 6.281 1 98.81 508 VAL A N 1
ATOM 3858 C CA . VAL A 1 508 ? -5.629 -2.633 7.324 1 98.81 508 VAL A CA 1
ATOM 3859 C C . VAL A 1 508 ? -6.367 -3.914 7.707 1 98.81 508 VAL A C 1
ATOM 3861 O O . VAL A 1 508 ? -7.578 -3.895 7.941 1 98.81 508 VAL A O 1
ATOM 3864 N N . PHE A 1 509 ? -5.77 -5.008 7.754 1 98.25 509 PHE A N 1
ATOM 3865 C CA . PHE A 1 509 ? -6.34 -6.312 8.07 1 98.25 509 PHE A CA 1
ATOM 3866 C C . PHE A 1 509 ? -5.488 -7.039 9.109 1 98.25 509 PHE A C 1
ATOM 3868 O O . PHE A 1 509 ? -4.324 -7.348 8.852 1 98.25 509 PHE A O 1
ATOM 3875 N N . ASP A 1 510 ? -6.047 -7.234 10.258 1 96.81 510 ASP A N 1
ATOM 3876 C CA . ASP A 1 510 ? -5.375 -7.875 11.391 1 96.81 510 ASP A CA 1
ATOM 3877 C C . ASP A 1 510 ? -4.078 -7.152 11.734 1 96.81 510 ASP A C 1
ATOM 3879 O O . ASP A 1 510 ? -3.031 -7.789 11.891 1 96.81 510 ASP A O 1
ATOM 3883 N N . GLY A 1 511 ? -4.113 -5.883 11.664 1 97.69 511 GLY A N 1
ATOM 3884 C CA . GLY A 1 511 ? -3.031 -5.035 12.141 1 97.69 511 GLY A CA 1
ATOM 3885 C C . GLY A 1 511 ? -2.033 -4.68 11.055 1 97.69 511 GLY A C 1
ATOM 3886 O O . GLY A 1 511 ? -1.123 -3.879 11.281 1 97.69 511 GLY A O 1
ATOM 3887 N N . ALA A 1 512 ? -2.201 -5.191 9.844 1 97.44 512 ALA A N 1
ATOM 3888 C CA . ALA A 1 512 ? -1.212 -4.953 8.797 1 97.44 512 ALA A CA 1
ATOM 3889 C C . ALA A 1 512 ? -1.829 -4.207 7.621 1 97.44 512 ALA A C 1
ATOM 3891 O O . ALA A 1 512 ? -2.934 -4.535 7.18 1 97.44 512 ALA A O 1
ATOM 3892 N N . PRO A 1 513 ? -1.102 -3.166 7.117 1 98.56 513 PRO A N 1
ATOM 3893 C CA . PRO A 1 513 ? -1.591 -2.525 5.895 1 98.56 513 PRO A CA 1
ATOM 3894 C C . PRO A 1 513 ? -1.674 -3.492 4.715 1 98.56 513 PRO A C 1
ATOM 3896 O O . PRO A 1 513 ? -0.808 -4.359 4.559 1 98.56 513 PRO A O 1
ATOM 3899 N N . THR A 1 514 ? -2.715 -3.33 3.871 1 98.56 514 THR A N 1
ATOM 3900 C CA . THR A 1 514 ? -2.938 -4.277 2.783 1 98.56 514 THR A CA 1
ATOM 3901 C C . THR A 1 514 ? -2.43 -3.711 1.461 1 98.56 514 THR A C 1
ATOM 3903 O O . THR A 1 514 ? -2.295 -4.441 0.478 1 98.56 514 THR A O 1
ATOM 3906 N N . GLY A 1 515 ? -2.191 -2.359 1.455 1 98.12 515 GLY A N 1
ATOM 3907 C CA . GLY A 1 515 ? -1.774 -1.714 0.22 1 98.12 515 GLY A CA 1
ATOM 3908 C C . GLY A 1 515 ? -2.939 -1.305 -0.662 1 98.12 515 GLY A C 1
ATOM 3909 O O . GLY A 1 515 ? -2.74 -0.729 -1.733 1 98.12 515 GLY A O 1
ATOM 3910 N N . ALA A 1 516 ? -4.184 -1.513 -0.243 1 98.44 516 ALA A N 1
ATOM 3911 C CA . ALA A 1 516 ? -5.355 -1.194 -1.053 1 98.44 516 ALA A CA 1
ATOM 3912 C C . ALA A 1 516 ? -5.496 0.312 -1.248 1 98.44 516 ALA A C 1
ATOM 3914 O O . ALA A 1 516 ? -5.414 1.079 -0.286 1 98.44 516 ALA A O 1
ATOM 3915 N N . LEU A 1 517 ? -5.617 0.699 -2.447 1 98.56 517 LEU A N 1
ATOM 3916 C CA . LEU A 1 517 ? -5.973 2.076 -2.771 1 98.56 517 LEU A CA 1
ATOM 3917 C C . LEU A 1 517 ? -7.473 2.215 -3.002 1 98.56 517 LEU A C 1
ATOM 3919 O O . LEU A 1 517 ? -7.918 2.4 -4.137 1 98.56 517 LEU A O 1
ATOM 3923 N N . ALA A 1 518 ? -8.219 2.205 -1.888 1 98.12 518 ALA A N 1
ATOM 3924 C CA . ALA A 1 518 ? -9.68 2.113 -1.94 1 98.12 518 ALA A CA 1
ATOM 3925 C C . ALA A 1 518 ? -10.32 3.488 -1.771 1 98.12 518 ALA A C 1
ATOM 3927 O O . ALA A 1 518 ? -11.547 3.615 -1.802 1 98.12 518 ALA A O 1
ATOM 3928 N N . GLY A 1 519 ? -9.492 4.535 -1.58 1 98.19 519 GLY A N 1
ATOM 3929 C CA . GLY A 1 519 ? -10.008 5.891 -1.425 1 98.19 519 GLY A CA 1
ATOM 3930 C C . GLY A 1 519 ? -10.305 6.566 -2.746 1 98.19 519 GLY A C 1
ATOM 3931 O O . GLY A 1 519 ? -9.953 6.055 -3.811 1 98.19 519 GLY A O 1
ATOM 3932 N N . ARG A 1 520 ? -10.953 7.66 -2.678 1 97.38 520 ARG A N 1
ATOM 3933 C CA . ARG A 1 520 ? -11.297 8.469 -3.846 1 97.38 520 ARG A CA 1
ATOM 3934 C C . ARG A 1 520 ? -11.398 9.945 -3.479 1 97.38 520 ARG A C 1
ATOM 3936 O O . ARG A 1 520 ? -11.469 10.289 -2.299 1 97.38 520 ARG A O 1
ATOM 3943 N N . ALA A 1 521 ? -11.422 10.727 -4.512 1 98.38 521 ALA A N 1
ATOM 3944 C CA . ALA A 1 521 ? -11.734 12.141 -4.297 1 98.38 521 ALA A CA 1
ATOM 3945 C C . ALA A 1 521 ? -13.203 12.328 -3.949 1 98.38 521 ALA A C 1
ATOM 3947 O O . ALA A 1 521 ? -14.086 11.758 -4.598 1 98.38 521 ALA A O 1
ATOM 3948 N N . LEU A 1 522 ? -13.445 13.016 -2.904 1 98.19 522 LEU A N 1
ATOM 3949 C CA . LEU A 1 522 ? -14.812 13.336 -2.504 1 98.19 522 LEU A CA 1
ATOM 3950 C C . LEU A 1 522 ? -15.242 14.688 -3.064 1 98.19 522 LEU A C 1
ATOM 3952 O O . LEU A 1 522 ? -14.883 15.727 -2.52 1 98.19 522 LEU A O 1
ATOM 3956 N N . ASN A 1 523 ? -15.992 14.641 -4.102 1 96.12 523 ASN A N 1
ATOM 3957 C CA . ASN A 1 523 ? -16.531 15.836 -4.746 1 96.12 523 ASN A CA 1
ATOM 3958 C C . ASN A 1 523 ? -17.766 16.359 -4.02 1 96.12 523 ASN A C 1
ATOM 3960 O O . ASN A 1 523 ? -18.766 15.648 -3.891 1 96.12 523 ASN A O 1
ATOM 3964 N N . ARG A 1 524 ? -17.656 17.516 -3.543 1 92.44 524 ARG A N 1
ATOM 3965 C CA . ARG A 1 524 ? -18.75 18.078 -2.74 1 92.44 524 ARG A CA 1
ATOM 3966 C C . ARG A 1 524 ? -20.062 18.062 -3.508 1 92.44 524 ARG A C 1
ATOM 3968 O O . ARG A 1 524 ? -21.125 17.844 -2.92 1 92.44 524 ARG A O 1
ATOM 3975 N N . ARG A 1 525 ? -20.109 18.219 -4.746 1 83.25 525 ARG A N 1
ATOM 3976 C CA . ARG A 1 525 ? -21.312 18.297 -5.555 1 83.25 525 ARG A CA 1
ATOM 3977 C C . ARG A 1 525 ? -21.969 16.922 -5.695 1 83.25 525 ARG A C 1
ATOM 3979 O O . ARG A 1 525 ? -23.172 16.812 -5.871 1 83.25 525 ARG A O 1
ATOM 3986 N N . GLU A 1 526 ? -21.109 15.953 -5.613 1 75.25 526 GLU A N 1
ATOM 3987 C CA . GLU A 1 526 ? -21.609 14.594 -5.75 1 75.25 526 GLU A CA 1
ATOM 3988 C C . GLU A 1 526 ? -22.062 14.039 -4.402 1 75.25 526 GLU A C 1
ATOM 3990 O O . GLU A 1 526 ? -22.859 13.086 -4.348 1 75.25 526 GLU A O 1
ATOM 3995 N N . ALA A 1 527 ? -21.531 14.555 -3.334 1 67.12 527 ALA A N 1
ATOM 3996 C CA . ALA A 1 527 ? -21.828 14.055 -1.993 1 67.12 527 ALA A CA 1
ATOM 3997 C C . ALA A 1 527 ? -23.172 14.578 -1.497 1 67.12 527 ALA A C 1
ATOM 3999 O O . ALA A 1 527 ? -23.703 14.078 -0.504 1 67.12 527 ALA A O 1
ATOM 4000 N N . LYS A 1 528 ? -23.828 15.508 -2.109 1 56.66 528 LYS A N 1
ATOM 4001 C CA . LYS A 1 528 ? -25.094 16.062 -1.674 1 56.66 528 LYS A CA 1
ATOM 4002 C C . LYS A 1 528 ? -26.266 15.242 -2.227 1 56.66 528 LYS A C 1
ATOM 4004 O O . LYS A 1 528 ? -26.312 14.938 -3.42 1 56.66 528 LYS A O 1
ATOM 4009 N N . PRO A 1 529 ? -27.125 14.609 -1.239 1 47.88 529 PRO A N 1
ATOM 4010 C CA . PRO A 1 529 ? -28.344 13.938 -1.718 1 47.88 529 PRO A CA 1
ATOM 4011 C C . PRO A 1 529 ? -29.172 14.812 -2.648 1 47.88 529 PRO A C 1
ATOM 4013 O O . PRO A 1 529 ? -29.125 16.047 -2.551 1 47.88 529 PRO A O 1
ATOM 4016 N N . ASP A 1 530 ? -29.516 14.273 -3.826 1 36.66 530 ASP A N 1
ATOM 4017 C CA . ASP A 1 530 ? -30.469 14.969 -4.695 1 36.66 530 ASP A CA 1
ATOM 4018 C C . ASP A 1 530 ? -31.625 15.539 -3.893 1 36.66 530 ASP A C 1
ATOM 4020 O O . ASP A 1 530 ? -32.344 14.805 -3.23 1 36.66 530 ASP A O 1
ATOM 4024 N N . SER A 1 531 ? -31.562 16.656 -3.422 1 35.88 531 SER A N 1
ATOM 4025 C CA . SER A 1 531 ? -32.781 17.266 -2.863 1 35.88 531 SER A CA 1
ATOM 4026 C C . SER A 1 531 ? -33.969 17.078 -3.791 1 35.88 531 SER A C 1
ATOM 4028 O O . SER A 1 531 ? -35.094 17.391 -3.422 1 35.88 531 SER A O 1
ATOM 4030 N N . THR A 1 532 ? -33.781 17.062 -5.148 1 32.44 532 THR A N 1
ATOM 4031 C CA . THR A 1 532 ? -34.969 17.219 -5.965 1 32.44 532 THR A CA 1
ATOM 4032 C C . THR A 1 532 ? -35.812 15.938 -5.957 1 32.44 532 THR A C 1
ATOM 4034 O O . THR A 1 532 ? -36.781 15.82 -6.688 1 32.44 532 THR A O 1
ATOM 4037 N N . SER A 1 533 ? -35.344 14.812 -5.516 1 28.84 533 SER A N 1
ATOM 4038 C CA . SER A 1 533 ? -36.344 13.766 -5.766 1 28.84 533 SER A CA 1
ATOM 4039 C C . SER A 1 533 ? -37.562 13.945 -4.879 1 28.84 533 SER A C 1
ATOM 4041 O O . SER A 1 533 ? -38.438 13.07 -4.828 1 28.84 533 SER A O 1
ATOM 4043 N N . ASN A 1 534 ? -37.5 14.836 -3.848 1 25.7 534 ASN A N 1
ATOM 4044 C CA . ASN A 1 534 ? -38.875 14.922 -3.305 1 25.7 534 ASN A CA 1
ATOM 4045 C C . ASN A 1 534 ? -39.781 15.719 -4.227 1 25.7 534 ASN A C 1
ATOM 4047 O O . ASN A 1 534 ? -40.875 16.141 -3.812 1 25.7 534 ASN A O 1
ATOM 4051 N N . GLU A 1 535 ? -39.438 16.188 -5.5 1 20.06 535 GLU A N 1
ATOM 4052 C CA . GLU A 1 535 ? -40.719 16.562 -6.094 1 20.06 535 GLU A CA 1
ATOM 4053 C C . GLU A 1 535 ? -41.406 15.336 -6.684 1 20.06 535 GLU A C 1
ATOM 4055 O O . GLU A 1 535 ? -40.75 14.477 -7.297 1 20.06 535 GLU A O 1
ATOM 4060 N N . MET B 1 1 ? 100 -5.289 2.695 1 25.16 1 MET B N 1
ATOM 4061 C CA . MET B 1 1 ? 99.062 -4.508 1.896 1 25.16 1 MET B CA 1
ATOM 4062 C C . MET B 1 1 ? 97.625 -4.945 2.166 1 25.16 1 MET B C 1
ATOM 4064 O O . MET B 1 1 ? 97.125 -5.93 1.593 1 25.16 1 MET B O 1
ATOM 4068 N N . LEU B 1 2 ? 97.188 -4.984 3.475 1 31.38 2 LEU B N 1
ATOM 4069 C CA . LEU B 1 2 ? 96.062 -5.332 4.285 1 31.38 2 LEU B CA 1
ATOM 4070 C C . LEU B 1 2 ? 94.875 -4.43 3.951 1 31.38 2 LEU B C 1
ATOM 4072 O O . LEU B 1 2 ? 94.75 -3.301 4.445 1 31.38 2 LEU B O 1
ATOM 4076 N N . LEU B 1 3 ? 94.562 -4.262 2.533 1 29.58 3 LEU B N 1
ATOM 4077 C CA . LEU B 1 3 ? 93.438 -3.473 1.999 1 29.58 3 LEU B CA 1
ATOM 4078 C C . LEU B 1 3 ? 92.125 -3.83 2.693 1 29.58 3 LEU B C 1
ATOM 4080 O O . LEU B 1 3 ? 92 -4.961 3.158 1 29.58 3 LEU B O 1
ATOM 4084 N N . ASN B 1 4 ? 91.188 -2.779 2.805 1 28.09 4 ASN B N 1
ATOM 4085 C CA . ASN B 1 4 ? 90.062 -2.152 3.441 1 28.09 4 ASN B CA 1
ATOM 4086 C C . ASN B 1 4 ? 88.75 -2.807 3.002 1 28.09 4 ASN B C 1
ATOM 4088 O O . ASN B 1 4 ? 88.312 -2.613 1.87 1 28.09 4 ASN B O 1
ATOM 4092 N N . ARG B 1 5 ? 88.438 -4.137 3.357 1 33.75 5 ARG B N 1
ATOM 4093 C CA . ARG B 1 5 ? 87.25 -4.984 3.176 1 33.75 5 ARG B CA 1
ATOM 4094 C C . ARG B 1 5 ? 86 -4.273 3.633 1 33.75 5 ARG B C 1
ATOM 4096 O O . ARG B 1 5 ? 84.875 -4.863 3.645 1 33.75 5 ARG B O 1
ATOM 4103 N N . TYR B 1 6 ? 86.062 -3.141 4.449 1 34.28 6 TYR B N 1
ATOM 4104 C CA . TYR B 1 6 ? 84.875 -2.666 5.18 1 34.28 6 TYR B CA 1
ATOM 4105 C C . TYR B 1 6 ? 83.875 -1.98 4.246 1 34.28 6 TYR B C 1
ATOM 4107 O O . TYR B 1 6 ? 82.812 -1.57 4.668 1 34.28 6 TYR B O 1
ATOM 4115 N N . SER B 1 7 ? 84.312 -1.556 3.027 1 35.66 7 SER B N 1
ATOM 4116 C CA . SER B 1 7 ? 83.438 -0.57 2.377 1 35.66 7 SER B CA 1
ATOM 4117 C C . SER B 1 7 ? 82.125 -1.203 1.89 1 35.66 7 SER B C 1
ATOM 4119 O O . SER B 1 7 ? 81.188 -0.497 1.547 1 35.66 7 SER B O 1
ATOM 4121 N N . LEU B 1 8 ? 82.188 -2.498 1.528 1 35.78 8 LEU B N 1
ATOM 4122 C CA . LEU B 1 8 ? 81.062 -2.943 0.7 1 35.78 8 LEU B CA 1
ATOM 4123 C C . LEU B 1 8 ? 79.812 -3.102 1.535 1 35.78 8 LEU B C 1
ATOM 4125 O O . LEU B 1 8 ? 78.688 -3.318 0.991 1 35.78 8 LEU B O 1
ATOM 4129 N N . LEU B 1 9 ? 79.938 -3.205 2.91 1 36.81 9 LEU B N 1
ATOM 4130 C CA . LEU B 1 9 ? 78.75 -3.629 3.623 1 36.81 9 LEU B CA 1
ATOM 4131 C C . LEU B 1 9 ? 77.688 -2.525 3.617 1 36.81 9 LEU B C 1
ATOM 4133 O O . LEU B 1 9 ? 76.562 -2.777 3.914 1 36.81 9 LEU B O 1
ATOM 4137 N N . LEU B 1 10 ? 78.125 -1.271 3.393 1 37.44 10 LEU B N 1
ATOM 4138 C CA . LEU B 1 10 ? 77.188 -0.223 3.738 1 37.44 10 LEU B CA 1
ATOM 4139 C C . LEU B 1 10 ? 76.062 -0.163 2.719 1 37.44 10 LEU B C 1
ATOM 4141 O O . LEU B 1 10 ? 74.938 0.32 3.027 1 37.44 10 LEU B O 1
ATOM 4145 N N . LEU B 1 11 ? 76.312 -0.582 1.466 1 37.22 11 LEU B N 1
ATOM 4146 C CA . LEU B 1 11 ? 75.312 -0.119 0.502 1 37.22 11 LEU B CA 1
ATOM 4147 C C . LEU B 1 11 ? 74 -0.895 0.652 1 37.22 11 LEU B C 1
ATOM 4149 O O . LEU B 1 11 ? 73 -0.603 -0.034 1 37.22 11 LEU B O 1
ATOM 4153 N N . LEU B 1 12 ? 74.062 -2.035 1.261 1 36.78 12 LEU B N 1
ATOM 4154 C CA . LEU B 1 12 ? 72.812 -2.801 1.019 1 36.78 12 LEU B CA 1
ATOM 4155 C C . LEU B 1 12 ? 71.625 -2.174 1.742 1 36.78 12 LEU B C 1
ATOM 4157 O O . LEU B 1 12 ? 70.5 -2.605 1.559 1 36.78 12 LEU B O 1
ATOM 4161 N N . LEU B 1 13 ? 71.938 -1.4 2.795 1 36.88 13 LEU B N 1
ATOM 4162 C CA . LEU B 1 13 ? 70.75 -1.354 3.691 1 36.88 13 LEU B CA 1
ATOM 4163 C C . LEU B 1 13 ? 69.625 -0.515 3.09 1 36.88 13 LEU B C 1
ATOM 4165 O O . LEU B 1 13 ? 68.438 -0.69 3.441 1 36.88 13 LEU B O 1
ATOM 4169 N N . LEU B 1 14 ? 69.938 0.583 2.404 1 39.69 14 LEU B N 1
ATOM 4170 C CA . LEU B 1 14 ? 68.875 1.562 2.551 1 39.69 14 LEU B CA 1
ATOM 4171 C C . LEU B 1 14 ? 67.688 1.25 1.604 1 39.69 14 LEU B C 1
ATOM 4173 O O . LEU B 1 14 ? 67.5 1.948 0.607 1 39.69 14 LEU B O 1
ATOM 4177 N N . GLY B 1 15 ? 67.625 0.113 0.947 1 38.97 15 GLY B N 1
ATOM 4178 C CA . GLY B 1 15 ? 66.438 0.143 0.183 1 38.97 15 GLY B CA 1
ATOM 4179 C C . GLY B 1 15 ? 65.188 0.36 1.045 1 38.97 15 GLY B C 1
ATOM 4180 O O . GLY B 1 15 ? 64.75 -0.548 1.76 1 38.97 15 GLY B O 1
ATOM 4181 N N . TYR B 1 16 ? 65 1.552 1.701 1 38.34 16 TYR B N 1
ATOM 4182 C CA . TYR B 1 16 ? 63.719 1.878 2.264 1 38.34 16 TYR B CA 1
ATOM 4183 C C . TYR B 1 16 ? 62.625 1.562 1.272 1 38.34 16 TYR B C 1
ATOM 4185 O O . TYR B 1 16 ? 62.562 2.133 0.18 1 38.34 16 TYR B O 1
ATOM 4193 N N . LEU B 1 17 ? 62.094 0.368 1.235 1 38.34 17 LEU B N 1
ATOM 4194 C CA . LEU B 1 17 ? 60.781 0.099 0.625 1 38.34 17 LEU B CA 1
ATOM 4195 C C . LEU B 1 17 ? 59.781 1.175 1.004 1 38.34 17 LEU B C 1
ATOM 4197 O O . LEU B 1 17 ? 59.406 1.309 2.176 1 38.34 17 LEU B O 1
ATOM 4201 N N . ALA B 1 18 ? 59.812 2.266 0.257 1 41.91 18 ALA B N 1
ATOM 4202 C CA . ALA B 1 18 ? 58.594 3.088 0.3 1 41.91 18 ALA B CA 1
ATOM 4203 C C . ALA B 1 18 ? 57.344 2.219 0.294 1 41.91 18 ALA B C 1
ATOM 4205 O O . ALA B 1 18 ? 57 1.623 -0.729 1 41.91 18 ALA B O 1
ATOM 4206 N N . ILE B 1 19 ? 57.125 1.542 1.341 1 42.75 19 ILE B N 1
ATOM 4207 C CA . ILE B 1 19 ? 55.75 1.049 1.444 1 42.75 19 ILE B CA 1
ATOM 4208 C C . ILE B 1 19 ? 54.781 2.148 1.038 1 42.75 19 ILE B C 1
ATOM 4210 O O . ILE B 1 19 ? 54.562 3.119 1.775 1 42.75 19 ILE B O 1
ATOM 4214 N N . GLY B 1 20 ? 54.75 2.477 -0.224 1 41.47 20 GLY B N 1
ATOM 4215 C CA . GLY B 1 20 ? 53.594 3.271 -0.625 1 41.47 20 GLY B CA 1
ATOM 4216 C C . GLY B 1 20 ? 52.344 2.932 0.151 1 41.47 20 GLY B C 1
ATOM 4217 O O . GLY B 1 20 ? 51.938 1.769 0.211 1 41.47 20 GLY B O 1
ATOM 4218 N N . THR B 1 21 ? 52.031 3.684 1.146 1 42.09 21 THR B N 1
ATOM 4219 C CA . THR B 1 21 ? 50.688 3.572 1.741 1 42.09 21 THR B CA 1
ATOM 4220 C C . THR B 1 21 ? 49.625 3.373 0.663 1 42.09 21 THR B C 1
ATOM 4222 O O . THR B 1 21 ? 49.562 4.148 -0.292 1 42.09 21 THR B O 1
ATOM 4225 N N . LEU B 1 22 ? 49.312 2.176 0.232 1 48.94 22 LEU B N 1
ATOM 4226 C CA . LEU B 1 22 ? 48.094 2.023 -0.554 1 48.94 22 LEU B CA 1
ATOM 4227 C C . LEU B 1 22 ? 47.062 3.08 -0.171 1 48.94 22 LEU B C 1
ATOM 4229 O O . LEU B 1 22 ? 46.812 3.32 1.015 1 48.94 22 LEU B O 1
ATOM 4233 N N . PRO B 1 23 ? 46.875 4.059 -0.997 1 52.12 23 PRO B N 1
ATOM 4234 C CA . PRO B 1 23 ? 45.844 5.047 -0.64 1 52.12 23 PRO B CA 1
ATOM 4235 C C . PRO B 1 23 ? 44.688 4.434 0.124 1 52.12 23 PRO B C 1
ATOM 4237 O O . PRO B 1 23 ? 44.188 3.367 -0.248 1 52.12 23 PRO B O 1
ATOM 4240 N N . ALA B 1 24 ? 44.531 4.816 1.341 1 58.44 24 ALA B N 1
ATOM 4241 C CA . ALA B 1 24 ? 43.344 4.477 2.107 1 58.44 24 ALA B CA 1
ATOM 4242 C C . ALA B 1 24 ? 42.094 4.641 1.26 1 58.44 24 ALA B C 1
ATOM 4244 O O . ALA B 1 24 ? 41.938 5.645 0.56 1 58.44 24 ALA B O 1
ATOM 4245 N N . ALA B 1 25 ? 41.312 3.545 0.956 1 71.81 25 ALA B N 1
ATOM 4246 C CA . ALA B 1 25 ? 40.094 3.588 0.191 1 71.81 25 ALA B CA 1
ATOM 4247 C C . ALA B 1 25 ? 39.156 4.707 0.688 1 71.81 25 ALA B C 1
ATOM 4249 O O . ALA B 1 25 ? 39 4.887 1.896 1 71.81 25 ALA B O 1
ATOM 4250 N N . GLU B 1 26 ? 38.844 5.645 -0.196 1 90.06 26 GLU B N 1
ATOM 4251 C CA . GLU B 1 26 ? 37.938 6.75 0.121 1 90.06 26 GLU B CA 1
ATOM 4252 C C . GLU B 1 26 ? 36.656 6.242 0.728 1 90.06 26 GLU B C 1
ATOM 4254 O O . GLU B 1 26 ? 36.094 5.234 0.28 1 90.06 26 GLU B O 1
ATOM 4259 N N . PRO B 1 27 ? 36.312 6.75 1.895 1 96 27 PRO B N 1
ATOM 4260 C CA . PRO B 1 27 ? 35.062 6.355 2.5 1 96 27 PRO B CA 1
ATOM 4261 C C . PRO B 1 27 ? 33.875 6.41 1.513 1 96 27 PRO B C 1
ATOM 4263 O O . PRO B 1 27 ? 33.875 7.27 0.628 1 96 27 PRO B O 1
ATOM 4266 N N . ILE B 1 28 ? 33.031 5.449 1.578 1 96.81 28 ILE B N 1
ATOM 4267 C CA . ILE B 1 28 ? 31.844 5.379 0.725 1 96.81 28 ILE B CA 1
ATOM 4268 C C . ILE B 1 28 ? 30.672 6.09 1.406 1 96.81 28 ILE B C 1
ATOM 4270 O O . ILE B 1 28 ? 30.328 5.781 2.553 1 96.81 28 ILE B O 1
ATOM 4274 N N . ASP B 1 29 ? 30.094 7.129 0.674 1 96.12 29 ASP B N 1
ATOM 4275 C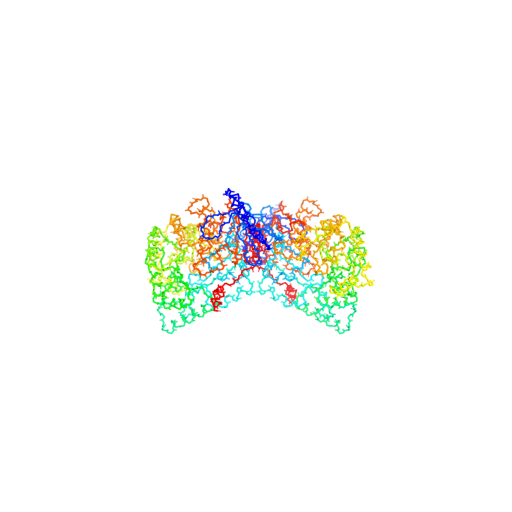 CA . ASP B 1 29 ? 28.875 7.816 1.101 1 96.12 29 ASP B CA 1
ATOM 4276 C C . ASP B 1 29 ? 27.641 7.234 0.407 1 96.12 29 ASP B C 1
ATOM 4278 O O . ASP B 1 29 ? 27.766 6.562 -0.62 1 96.12 29 ASP B O 1
ATOM 4282 N N . GLY B 1 30 ? 26.531 7.391 1.02 1 96.5 30 GLY B N 1
ATOM 4283 C CA . GLY B 1 30 ? 25.281 6.945 0.423 1 96.5 30 GLY B CA 1
ATOM 4284 C C . GLY B 1 30 ? 24.062 7.422 1.18 1 96.5 30 GLY B C 1
ATOM 4285 O O . GLY B 1 30 ? 24.141 8.352 1.982 1 96.5 30 GLY B O 1
ATOM 4286 N N . ASP B 1 31 ? 22.953 6.887 0.855 1 97.12 31 ASP B N 1
ATOM 4287 C CA . ASP B 1 31 ? 21.688 7.281 1.465 1 97.12 31 ASP B CA 1
ATOM 4288 C C . ASP B 1 31 ? 21.328 6.367 2.635 1 97.12 31 ASP B C 1
ATOM 4290 O O . ASP B 1 31 ? 20.875 6.832 3.676 1 97.12 31 ASP B O 1
ATOM 4294 N N . ILE B 1 32 ? 21.547 5.035 2.492 1 98.38 32 ILE B N 1
ATOM 4295 C CA . ILE B 1 32 ? 21.172 4.035 3.48 1 98.38 32 ILE B CA 1
ATOM 4296 C C . ILE B 1 32 ? 22.312 3.043 3.68 1 98.38 32 ILE B C 1
ATOM 4298 O O . ILE B 1 32 ? 22.922 2.584 2.709 1 98.38 32 ILE B O 1
ATOM 4302 N N . LEU B 1 33 ? 22.625 2.756 4.84 1 98.75 33 LEU B N 1
ATOM 4303 C CA . LEU B 1 33 ? 23.578 1.712 5.191 1 98.75 33 LEU B CA 1
ATOM 4304 C C . LEU B 1 33 ? 22.906 0.597 5.98 1 98.75 33 LEU B C 1
ATOM 4306 O O . LEU B 1 33 ? 22.406 0.829 7.082 1 98.75 33 LEU B O 1
ATOM 4310 N N . LEU B 1 34 ? 22.75 -0.54 5.379 1 98.94 34 LEU B N 1
ATOM 4311 C CA . LEU B 1 34 ? 22.406 -1.747 6.121 1 98.94 34 LEU B CA 1
ATOM 4312 C C . LEU B 1 34 ? 23.641 -2.342 6.789 1 98.94 34 LEU B C 1
ATOM 4314 O O . LEU B 1 34 ? 24.484 -2.947 6.121 1 98.94 34 LEU B O 1
ATOM 4318 N N . LYS B 1 35 ? 23.734 -2.236 8.07 1 98.81 35 LYS B N 1
ATOM 4319 C CA . LYS B 1 35 ? 25.016 -2.422 8.758 1 98.81 35 LYS B CA 1
ATOM 4320 C C . LYS B 1 35 ? 25.047 -3.748 9.508 1 98.81 35 LYS B C 1
ATOM 4322 O O . LYS B 1 35 ? 24.156 -4.039 10.297 1 98.81 35 LYS B O 1
ATOM 4327 N N . GLY B 1 36 ? 26 -4.508 9.18 1 98.69 36 GLY B N 1
ATOM 4328 C CA . GLY B 1 36 ? 26.406 -5.594 10.062 1 98.69 36 GLY B CA 1
ATOM 4329 C C . GLY B 1 36 ? 25.562 -6.844 9.891 1 98.69 36 GLY B C 1
ATOM 4330 O O . GLY B 1 36 ? 25.516 -7.695 10.781 1 98.69 36 GLY B O 1
ATOM 4331 N N . GLY B 1 37 ? 24.859 -7.027 8.844 1 98.75 37 GLY B N 1
ATOM 4332 C CA . GLY B 1 37 ? 24.062 -8.227 8.617 1 98.75 37 GLY B CA 1
ATOM 4333 C C . GLY B 1 37 ? 24.859 -9.383 8.055 1 98.75 37 GLY B C 1
ATOM 4334 O O . GLY B 1 37 ? 26.031 -9.211 7.68 1 98.75 37 GLY B O 1
ATOM 4335 N N . THR B 1 38 ? 24.297 -10.586 8.148 1 98.88 38 THR B N 1
ATOM 4336 C CA . THR B 1 38 ? 24.828 -11.695 7.371 1 98.88 38 THR B CA 1
ATOM 4337 C C . THR B 1 38 ? 24.359 -11.609 5.918 1 98.88 38 THR B C 1
ATOM 4339 O O . THR B 1 38 ? 23.203 -11.883 5.621 1 98.88 38 THR B O 1
ATOM 4342 N N . VAL B 1 39 ? 25.281 -11.305 5.047 1 98.88 39 VAL B N 1
ATOM 4343 C CA . VAL B 1 39 ? 24.953 -10.992 3.662 1 98.88 39 VAL B CA 1
ATOM 4344 C C . VAL B 1 39 ? 25.047 -12.25 2.807 1 98.88 39 VAL B C 1
ATOM 4346 O O . VAL B 1 39 ? 26.109 -12.883 2.738 1 98.88 39 VAL B O 1
ATOM 4349 N N . PHE B 1 40 ? 23.938 -12.711 2.283 1 98.88 40 PHE B N 1
ATOM 4350 C CA . PHE B 1 40 ? 23.891 -13.641 1.165 1 98.88 40 PHE B CA 1
ATOM 4351 C C . PHE B 1 40 ? 23.734 -12.898 -0.156 1 98.88 40 PHE B C 1
ATOM 4353 O O . PHE B 1 40 ? 22.672 -12.344 -0.436 1 98.88 40 PHE B O 1
ATOM 4360 N N . ASP B 1 41 ? 24.703 -12.906 -0.989 1 98.31 41 ASP B N 1
ATOM 4361 C CA . ASP B 1 41 ? 24.719 -12 -2.129 1 98.31 41 ASP B CA 1
ATOM 4362 C C . ASP B 1 41 ? 23.938 -12.562 -3.305 1 98.31 41 ASP B C 1
ATOM 4364 O O . ASP B 1 41 ? 23.875 -11.945 -4.371 1 98.31 41 ASP B O 1
ATOM 4368 N N . GLY B 1 42 ? 23.344 -13.766 -3.152 1 97.94 42 GLY B N 1
ATOM 4369 C CA . GLY B 1 42 ? 22.5 -14.375 -4.176 1 97.94 42 GLY B CA 1
ATOM 4370 C C . GLY B 1 42 ? 23.266 -15.336 -5.074 1 97.94 42 GLY B C 1
ATOM 4371 O O . GLY B 1 42 ? 22.656 -16.047 -5.879 1 97.94 42 GLY B O 1
ATOM 4372 N N . SER B 1 43 ? 24.547 -15.469 -4.902 1 95.56 43 SER B N 1
ATOM 4373 C CA . SER B 1 43 ? 25.375 -16.266 -5.793 1 95.56 43 SER B CA 1
ATOM 4374 C C . SER B 1 43 ? 25.328 -17.75 -5.414 1 95.56 43 SER B C 1
ATOM 4376 O O . SER B 1 43 ? 25.75 -18.609 -6.191 1 95.56 43 SER B O 1
ATOM 4378 N N . GLY B 1 44 ? 24.844 -18.031 -4.293 1 95.81 44 GLY B N 1
ATOM 4379 C CA . GLY B 1 44 ? 24.906 -19.391 -3.766 1 95.81 44 GLY B CA 1
ATOM 4380 C C . GLY B 1 44 ? 26.047 -19.594 -2.789 1 95.81 44 GLY B C 1
ATOM 4381 O O . GLY B 1 44 ? 26.125 -20.625 -2.123 1 95.81 44 GLY B O 1
ATOM 4382 N N . SER B 1 45 ? 26.844 -18.594 -2.559 1 95.88 45 SER B N 1
ATOM 4383 C CA . SER B 1 45 ? 27.938 -18.656 -1.599 1 95.88 45 SER B CA 1
ATOM 4384 C C . SER B 1 45 ? 27.438 -18.5 -0.169 1 95.88 45 SER B C 1
ATOM 4386 O O . SER B 1 45 ? 26.375 -17.906 0.059 1 95.88 45 SER B O 1
ATOM 4388 N N . PRO B 1 46 ? 28.219 -19 0.755 1 96.56 46 PRO B N 1
ATOM 4389 C CA . PRO B 1 46 ? 27.812 -18.828 2.152 1 96.56 46 PRO B CA 1
ATOM 4390 C C . PRO B 1 46 ? 27.703 -17.359 2.57 1 96.56 46 PRO B C 1
ATOM 4392 O O . PRO B 1 46 ? 28.391 -16.5 2.002 1 96.56 46 PRO B O 1
ATOM 4395 N N . GLY B 1 47 ? 26.953 -17.156 3.58 1 97.62 47 GLY B N 1
ATOM 4396 C CA . GLY B 1 47 ? 26.766 -15.805 4.105 1 97.62 47 GLY B CA 1
ATOM 4397 C C . GLY B 1 47 ? 28 -15.273 4.82 1 97.62 47 GLY B C 1
ATOM 4398 O O . GLY B 1 47 ? 28.719 -16.031 5.484 1 97.62 47 GLY B O 1
ATOM 4399 N N . LEU B 1 48 ? 28.172 -13.953 4.664 1 97.88 48 LEU B N 1
ATOM 4400 C CA . LEU B 1 48 ? 29.25 -13.273 5.371 1 97.88 48 LEU B CA 1
ATOM 4401 C C . LEU B 1 48 ? 28.734 -12.016 6.062 1 97.88 48 LEU B C 1
ATOM 4403 O O . LEU B 1 48 ? 27.922 -11.281 5.5 1 97.88 48 LEU B O 1
ATOM 4407 N N . VAL B 1 49 ? 29.25 -11.766 7.242 1 98.38 49 VAL B N 1
ATOM 4408 C CA . VAL B 1 49 ? 28.875 -10.555 7.953 1 98.38 49 VAL B CA 1
ATOM 4409 C C . VAL B 1 49 ? 29.453 -9.336 7.246 1 98.38 49 VAL B C 1
ATOM 4411 O O . VAL B 1 49 ? 30.641 -9.328 6.879 1 98.38 49 VAL B O 1
ATOM 4414 N N . GLY B 1 50 ? 28.609 -8.336 6.965 1 98.38 50 GLY B N 1
ATOM 4415 C CA . GLY B 1 50 ? 29.047 -7.133 6.277 1 98.38 50 GLY B CA 1
ATOM 4416 C C . GLY B 1 50 ? 27.953 -6.102 6.109 1 98.38 50 GLY B C 1
ATOM 4417 O O . GLY B 1 50 ? 26.875 -6.242 6.676 1 98.38 50 GLY B O 1
ATOM 4418 N N . ASP B 1 51 ? 28.375 -5.047 5.402 1 98.75 51 ASP B N 1
ATOM 4419 C CA . ASP B 1 51 ? 27.469 -3.926 5.172 1 98.75 51 ASP B CA 1
ATOM 4420 C C . ASP B 1 51 ? 27 -3.891 3.721 1 98.75 51 ASP B C 1
ATOM 4422 O O . ASP B 1 51 ? 27.641 -4.453 2.838 1 98.75 51 ASP B O 1
ATOM 4426 N N . VAL B 1 52 ? 25.844 -3.334 3.52 1 98.94 52 VAL B N 1
ATOM 4427 C CA . VAL B 1 52 ? 25.328 -3.012 2.189 1 98.94 52 VAL B CA 1
ATOM 4428 C C . VAL B 1 52 ? 24.969 -1.531 2.123 1 98.94 52 VAL B C 1
ATOM 4430 O O . VAL B 1 52 ? 24.156 -1.05 2.918 1 98.94 52 VAL B O 1
ATOM 4433 N N . ALA B 1 53 ? 25.594 -0.807 1.2 1 98.88 53 ALA B N 1
ATOM 4434 C CA . ALA B 1 53 ? 25.375 0.629 1.048 1 98.88 53 ALA B CA 1
ATOM 4435 C C . ALA B 1 53 ? 24.531 0.928 -0.186 1 98.88 53 ALA B C 1
ATOM 4437 O O . ALA B 1 53 ? 24.781 0.391 -1.267 1 98.88 53 ALA B O 1
ATOM 4438 N N . LEU B 1 54 ? 23.562 1.717 0.006 1 98.81 54 LEU B N 1
ATOM 4439 C CA . LEU B 1 54 ? 22.672 2.123 -1.082 1 98.81 54 LEU B CA 1
ATOM 4440 C C . LEU B 1 54 ? 22.812 3.615 -1.364 1 98.81 54 LEU B C 1
ATOM 4442 O O . LEU B 1 54 ? 22.969 4.414 -0.438 1 98.81 54 LEU B O 1
ATOM 4446 N N . ARG B 1 55 ? 22.75 4.059 -2.576 1 98.06 55 ARG B N 1
ATOM 4447 C CA . ARG B 1 55 ? 22.641 5.43 -3.057 1 98.06 55 ARG B CA 1
ATOM 4448 C C . ARG B 1 55 ? 21.609 5.531 -4.188 1 98.06 55 ARG B C 1
ATOM 4450 O O . ARG B 1 55 ? 21.812 4.957 -5.262 1 98.06 55 ARG B O 1
ATOM 4457 N N . GLY B 1 56 ? 20.578 6.23 -3.902 1 97.06 56 GLY B N 1
ATOM 4458 C CA . GLY B 1 56 ? 19.484 6.199 -4.859 1 97.06 56 GLY B CA 1
ATOM 4459 C C . GLY B 1 56 ? 18.875 4.816 -5.035 1 97.06 56 GLY B C 1
ATOM 4460 O O . GLY B 1 56 ? 18.5 4.168 -4.059 1 97.06 56 GLY B O 1
ATOM 4461 N N . ASN B 1 57 ? 18.844 4.418 -6.25 1 98.44 57 ASN B N 1
ATOM 4462 C CA . ASN B 1 57 ? 18.234 3.125 -6.539 1 98.44 57 ASN B CA 1
ATOM 4463 C C . ASN B 1 57 ? 19.297 2.047 -6.77 1 98.44 57 ASN B C 1
ATOM 4465 O O . ASN B 1 57 ? 19 0.998 -7.344 1 98.44 57 ASN B O 1
ATOM 4469 N N . ARG B 1 58 ? 20.547 2.295 -6.305 1 98.69 58 ARG B N 1
ATOM 4470 C CA . ARG B 1 58 ? 21.625 1.369 -6.609 1 98.69 58 ARG B CA 1
ATOM 4471 C C . ARG B 1 58 ? 22.359 0.944 -5.344 1 98.69 58 ARG B C 1
ATOM 4473 O O . ARG B 1 58 ? 22.422 1.702 -4.371 1 98.69 58 ARG B O 1
ATOM 4480 N N . ILE B 1 59 ? 22.844 -0.205 -5.414 1 98.81 59 ILE B N 1
ATOM 4481 C CA . ILE B 1 59 ? 23.812 -0.666 -4.43 1 98.81 59 ILE B CA 1
ATOM 4482 C C . ILE B 1 59 ? 25.188 -0.088 -4.75 1 98.81 59 ILE B C 1
ATOM 4484 O O . ILE B 1 59 ? 25.641 -0.145 -5.895 1 98.81 59 ILE B O 1
ATOM 4488 N N . VAL B 1 60 ? 25.875 0.471 -3.754 1 98.56 60 VAL B N 1
ATOM 4489 C CA . VAL B 1 60 ? 27.141 1.117 -4.094 1 98.56 60 VAL B CA 1
ATOM 4490 C C . VAL B 1 60 ? 28.297 0.37 -3.436 1 98.56 60 VAL B C 1
ATOM 4492 O O . VAL B 1 60 ? 29.453 0.513 -3.848 1 98.56 60 VAL B O 1
ATOM 4495 N N . ALA B 1 61 ? 28 -0.454 -2.426 1 98.62 61 ALA B N 1
ATOM 4496 C CA . ALA B 1 61 ? 29.047 -1.265 -1.801 1 98.62 61 ALA B CA 1
ATOM 4497 C C . ALA B 1 61 ? 28.438 -2.416 -1.003 1 98.62 61 ALA B C 1
ATOM 4499 O O . ALA B 1 61 ? 27.344 -2.287 -0.446 1 98.62 61 ALA B O 1
ATOM 4500 N N . VAL B 1 62 ? 29.141 -3.473 -0.932 1 98.62 62 VAL B N 1
ATOM 4501 C CA . VAL B 1 62 ? 28.75 -4.66 -0.181 1 98.62 62 VAL B CA 1
ATOM 4502 C C . VAL B 1 62 ? 29.969 -5.246 0.531 1 98.62 62 VAL B C 1
ATOM 4504 O O . VAL B 1 62 ? 31.047 -5.324 -0.046 1 98.62 62 VAL B O 1
ATOM 4507 N N . GLY B 1 63 ? 29.844 -5.66 1.716 1 97.75 63 GLY B N 1
ATOM 4508 C CA . GLY B 1 63 ? 30.938 -6.285 2.453 1 97.75 63 GLY B CA 1
ATOM 4509 C C . GLY B 1 63 ? 31.641 -5.32 3.385 1 97.75 63 GLY B C 1
ATOM 4510 O O . GLY B 1 63 ? 31 -4.605 4.156 1 97.75 63 GLY B O 1
ATOM 4511 N N . THR B 1 64 ? 32.938 -5.422 3.422 1 96.88 64 THR B N 1
ATOM 4512 C CA . THR B 1 64 ? 33.781 -4.543 4.25 1 96.88 64 THR B CA 1
ATOM 4513 C C . THR B 1 64 ? 34.281 -3.363 3.434 1 96.88 64 THR B C 1
ATOM 4515 O O . THR B 1 64 ? 34.906 -3.551 2.393 1 96.88 64 THR B O 1
ATOM 4518 N N . PHE B 1 65 ? 33.969 -2.145 3.838 1 97.25 65 PHE B N 1
ATOM 4519 C CA . PHE B 1 65 ? 34.406 -0.912 3.215 1 97.25 65 PHE B CA 1
ATOM 4520 C C . PHE B 1 65 ? 34.469 0.227 4.227 1 97.25 65 PHE B C 1
ATOM 4522 O O . PHE B 1 65 ? 33.906 0.102 5.328 1 97.25 65 PHE B O 1
ATOM 4529 N N . GLU B 1 66 ? 35.188 1.25 3.922 1 97.25 66 GLU B N 1
ATOM 4530 C CA . GLU B 1 66 ? 35.219 2.422 4.793 1 97.25 66 GLU B CA 1
ATOM 4531 C C . GLU B 1 66 ? 33.906 3.199 4.688 1 97.25 66 GLU B C 1
ATOM 4533 O O . GLU B 1 66 ? 33.531 3.682 3.611 1 97.25 66 GLU B O 1
ATOM 4538 N N . VAL B 1 67 ? 33.219 3.334 5.73 1 97.12 67 VAL B N 1
ATOM 4539 C CA . VAL B 1 67 ? 31.891 3.936 5.766 1 97.12 67 VAL B CA 1
ATOM 4540 C C . VAL B 1 67 ? 32.031 5.453 5.879 1 97.12 67 VAL B C 1
ATOM 4542 O O . VAL B 1 67 ? 32.719 5.965 6.758 1 97.12 67 VAL B O 1
ATOM 4545 N N . GLY B 1 68 ? 31.406 6.137 4.938 1 96.62 68 GLY B N 1
ATOM 4546 C CA . GLY B 1 68 ? 31.297 7.586 4.984 1 96.62 68 GLY B CA 1
ATOM 4547 C C . GLY B 1 68 ? 30 8.07 5.625 1 96.62 68 GLY B C 1
ATOM 4548 O O . GLY B 1 68 ? 29.625 7.59 6.691 1 96.62 68 GLY B O 1
ATOM 4549 N N . GLU B 1 69 ? 29.422 9.016 4.98 1 94.56 69 GLU B N 1
ATOM 4550 C CA . GLU B 1 69 ? 28.203 9.625 5.527 1 94.56 69 GLU B CA 1
ATOM 4551 C C . GLU B 1 69 ? 26.953 8.914 5.016 1 94.56 69 GLU B C 1
ATOM 4553 O O . GLU B 1 69 ? 26.781 8.742 3.807 1 94.56 69 GLU B O 1
ATOM 4558 N N . PHE B 1 70 ? 26.156 8.531 5.93 1 95.88 70 PHE B N 1
ATOM 4559 C CA . PHE B 1 70 ? 24.859 7.934 5.633 1 95.88 70 PHE B CA 1
ATOM 4560 C C . PHE B 1 70 ? 23.766 8.555 6.5 1 95.88 70 PHE B C 1
ATOM 4562 O O . PHE B 1 70 ? 23.734 8.352 7.715 1 95.88 70 PHE B O 1
ATOM 4569 N N . PRO B 1 71 ? 22.844 9.258 5.887 1 94.81 71 PRO B N 1
ATOM 4570 C CA . PRO B 1 71 ? 21.75 9.844 6.656 1 94.81 71 PRO B CA 1
ATOM 4571 C C . PRO B 1 71 ? 20.922 8.797 7.395 1 94.81 71 PRO B C 1
ATOM 4573 O O . PRO B 1 71 ? 20.328 9.094 8.43 1 94.81 71 PRO B O 1
ATOM 4576 N N . LEU B 1 72 ? 20.844 7.574 6.879 1 95.81 72 LEU B N 1
ATOM 4577 C CA . LEU B 1 72 ? 20.094 6.5 7.52 1 95.81 72 LEU B CA 1
ATOM 4578 C C . LEU B 1 72 ? 20.969 5.254 7.676 1 95.81 72 LEU B C 1
ATOM 4580 O O . LEU B 1 72 ? 21.469 4.711 6.684 1 95.81 72 LEU B O 1
ATOM 4584 N N . VAL B 1 73 ? 21.172 4.828 8.844 1 97.56 73 VAL B N 1
ATOM 4585 C CA . VAL B 1 73 ? 21.906 3.604 9.156 1 97.56 73 VAL B CA 1
ATOM 4586 C C . VAL B 1 73 ? 20.969 2.617 9.859 1 97.56 73 VAL B C 1
ATOM 4588 O O . VAL B 1 73 ? 20.375 2.943 10.883 1 97.56 73 VAL B O 1
ATOM 4591 N N . ILE B 1 74 ? 20.797 1.484 9.352 1 98.44 74 ILE B N 1
ATOM 4592 C CA . ILE B 1 74 ? 19.938 0.441 9.906 1 98.44 74 ILE B CA 1
ATOM 4593 C C . ILE B 1 74 ? 20.797 -0.695 10.453 1 98.44 74 ILE B C 1
ATOM 4595 O O . ILE B 1 74 ? 21.609 -1.273 9.727 1 98.44 74 ILE B O 1
ATOM 4599 N N . ASP B 1 75 ? 20.641 -0.961 11.68 1 98.56 75 ASP B N 1
ATOM 4600 C CA . ASP B 1 75 ? 21.359 -2.068 12.305 1 98.56 75 ASP B CA 1
ATOM 4601 C C . ASP B 1 75 ? 20.781 -3.414 11.867 1 98.56 75 ASP B C 1
ATOM 4603 O O . ASP B 1 75 ? 19.641 -3.736 12.18 1 98.56 75 ASP B O 1
ATOM 4607 N N . CYS B 1 76 ? 21.594 -4.215 11.203 1 98.75 76 CYS B N 1
ATOM 4608 C CA . CYS B 1 76 ? 21.141 -5.508 10.703 1 98.75 76 CYS B CA 1
ATOM 4609 C C . CYS B 1 76 ? 21.844 -6.648 11.438 1 98.75 76 CYS B C 1
ATOM 4611 O O . CYS B 1 76 ? 21.891 -7.773 10.938 1 98.75 76 CYS B O 1
ATOM 4613 N N . ASN B 1 77 ? 22.422 -6.355 12.602 1 98.5 77 ASN B N 1
ATOM 4614 C CA . ASN B 1 77 ? 23.062 -7.418 13.375 1 98.5 77 ASN B CA 1
ATOM 4615 C C . ASN B 1 77 ? 22.078 -8.547 13.68 1 98.5 77 ASN B C 1
ATOM 4617 O O . ASN B 1 77 ? 20.984 -8.312 14.188 1 98.5 77 ASN B O 1
ATOM 4621 N N . GLY B 1 78 ? 22.453 -9.719 13.336 1 98.38 78 GLY B N 1
ATOM 4622 C CA . GLY B 1 78 ? 21.625 -10.891 13.578 1 98.38 78 GLY B CA 1
ATOM 4623 C C . GLY B 1 78 ? 20.609 -11.133 12.484 1 98.38 78 GLY B C 1
ATOM 4624 O O . GLY B 1 78 ? 19.891 -12.148 12.5 1 98.38 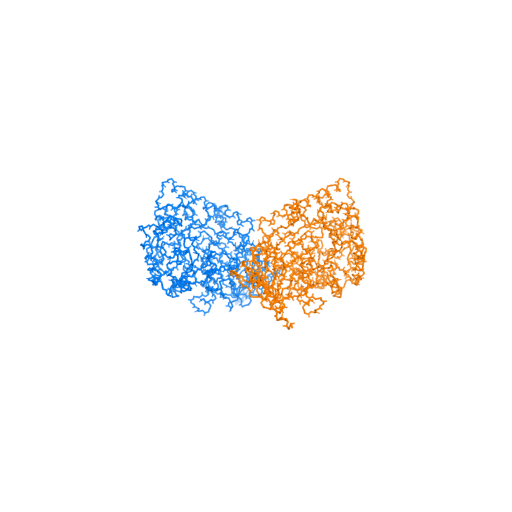78 GLY B O 1
ATOM 4625 N N . LEU B 1 79 ? 20.562 -10.297 11.523 1 98.88 79 LEU B N 1
ATOM 4626 C CA . LEU B 1 79 ? 19.609 -10.43 10.43 1 98.88 79 LEU B CA 1
ATOM 4627 C C . LEU B 1 79 ? 20.312 -10.914 9.164 1 98.88 79 LEU B C 1
ATOM 4629 O O . LEU B 1 79 ? 21.531 -10.867 9.062 1 98.88 79 LEU B O 1
ATOM 4633 N N . VAL B 1 80 ? 19.562 -11.453 8.266 1 98.94 80 VAL B N 1
ATOM 4634 C CA . VAL B 1 80 ? 20.031 -11.852 6.938 1 98.94 80 VAL B CA 1
ATOM 4635 C C . VAL B 1 80 ? 19.703 -10.75 5.93 1 98.94 80 VAL B C 1
ATOM 4637 O O . VAL B 1 80 ? 18.594 -10.234 5.906 1 98.94 80 VAL B O 1
ATOM 4640 N N . VAL B 1 81 ? 20.688 -10.32 5.164 1 98.94 81 VAL B N 1
ATOM 4641 C CA . VAL B 1 81 ? 20.5 -9.383 4.059 1 98.94 81 VAL B CA 1
ATOM 4642 C C . VAL B 1 81 ? 20.688 -10.109 2.73 1 98.94 81 VAL B C 1
ATOM 4644 O O . VAL B 1 81 ? 21.734 -10.734 2.5 1 98.94 81 VAL B O 1
ATOM 4647 N N . ALA B 1 82 ? 19.703 -10.078 1.829 1 98.94 82 ALA B N 1
ATOM 4648 C CA . ALA B 1 82 ? 19.719 -10.789 0.554 1 98.94 82 ALA B CA 1
ATOM 4649 C C . ALA B 1 82 ? 19.094 -9.945 -0.552 1 98.94 82 ALA B C 1
ATOM 4651 O O . ALA B 1 82 ? 18.469 -8.914 -0.28 1 98.94 82 ALA B O 1
ATOM 4652 N N . PRO B 1 83 ? 19.375 -10.312 -1.845 1 98.94 83 PRO B N 1
ATOM 4653 C CA . PRO B 1 83 ? 18.594 -9.656 -2.9 1 98.94 83 PRO B CA 1
ATOM 4654 C C . PRO B 1 83 ? 17.094 -9.875 -2.746 1 98.94 83 PRO B C 1
ATOM 4656 O O . PRO B 1 83 ? 16.656 -10.914 -2.242 1 98.94 83 PRO B O 1
ATOM 4659 N N . GLY B 1 84 ? 16.359 -8.867 -3.109 1 98.94 84 GLY B N 1
ATOM 4660 C CA . GLY B 1 84 ? 14.93 -9.109 -3.184 1 98.94 84 GLY B CA 1
ATOM 4661 C C . GLY B 1 84 ? 14.562 -10.32 -4.023 1 98.94 84 GLY B C 1
ATOM 4662 O O . GLY B 1 84 ? 15.18 -10.562 -5.062 1 98.94 84 GLY B O 1
ATOM 4663 N N . PHE B 1 85 ? 13.633 -11.078 -3.611 1 98.94 85 PHE B N 1
ATOM 4664 C CA . PHE B 1 85 ? 13.281 -12.32 -4.289 1 98.94 85 PHE B CA 1
ATOM 4665 C C . PHE B 1 85 ? 12.516 -12.039 -5.574 1 98.94 85 PHE B C 1
ATOM 4667 O O . PHE B 1 85 ? 11.836 -11.016 -5.691 1 98.94 85 PHE B O 1
ATOM 4674 N N . ILE B 1 86 ? 12.688 -12.898 -6.531 1 98.94 86 ILE B N 1
ATOM 4675 C CA . ILE B 1 86 ? 12.023 -12.844 -7.832 1 98.94 86 ILE B CA 1
ATOM 4676 C C . ILE B 1 86 ? 11.078 -14.031 -7.984 1 98.94 86 ILE B C 1
ATOM 4678 O O . ILE B 1 86 ? 11.523 -15.188 -8.016 1 98.94 86 ILE B O 1
ATOM 4682 N N . ASP B 1 87 ? 9.812 -13.766 -8.016 1 98.94 87 ASP B N 1
ATOM 4683 C CA . ASP B 1 87 ? 8.82 -14.805 -8.258 1 98.94 87 ASP B CA 1
ATOM 4684 C C . ASP B 1 87 ? 8.633 -15.047 -9.75 1 98.94 87 ASP B C 1
ATOM 4686 O O . ASP B 1 87 ? 7.805 -14.398 -10.391 1 98.94 87 ASP B O 1
ATOM 4690 N N . LEU B 1 88 ? 9.203 -16.078 -10.227 1 98.31 88 LEU B N 1
ATOM 4691 C CA . LEU B 1 88 ? 9.273 -16.375 -11.656 1 98.31 88 LEU B CA 1
ATOM 4692 C C . LEU B 1 88 ? 7.914 -16.812 -12.188 1 98.31 88 LEU B C 1
ATOM 4694 O O . LEU B 1 88 ? 7.691 -16.812 -13.398 1 98.31 88 LEU B O 1
ATOM 4698 N N . HIS B 1 89 ? 7.02 -17.172 -11.328 1 98.81 89 HIS B N 1
ATOM 4699 C CA . HIS B 1 89 ? 5.73 -17.719 -11.742 1 98.81 89 HIS B CA 1
ATOM 4700 C C . HIS B 1 89 ? 4.598 -17.141 -10.898 1 98.81 89 HIS B C 1
ATOM 4702 O O . HIS B 1 89 ? 4.223 -17.703 -9.875 1 98.81 89 HIS B O 1
ATOM 4708 N N . ASN B 1 90 ? 4.023 -16.078 -11.438 1 98.81 90 ASN B N 1
ATOM 4709 C CA . ASN B 1 90 ? 2.969 -15.352 -10.734 1 98.81 90 ASN B CA 1
ATOM 4710 C C . ASN B 1 90 ? 1.795 -15.039 -11.656 1 98.81 90 ASN B C 1
ATOM 4712 O O . ASN B 1 90 ? 1.991 -14.711 -12.828 1 98.81 90 ASN B O 1
ATOM 4716 N N . HIS B 1 91 ? 0.608 -15.125 -11.172 1 98.62 91 HIS B N 1
ATOM 4717 C CA . HIS B 1 91 ? -0.592 -14.945 -11.984 1 98.62 91 HIS B CA 1
ATOM 4718 C C . HIS B 1 91 ? -1.273 -13.617 -11.672 1 98.62 91 HIS B C 1
ATOM 4720 O O . HIS B 1 91 ? -2.475 -13.461 -11.906 1 98.62 91 HIS B O 1
ATOM 4726 N N . SER B 1 92 ? -0.58 -12.648 -11.148 1 98.62 92 SER B N 1
ATOM 4727 C CA . SER B 1 92 ? -1.155 -11.344 -10.812 1 98.62 92 SER B CA 1
ATOM 4728 C C . SER B 1 92 ? -1.282 -10.469 -12.055 1 98.62 92 SER B C 1
ATOM 4730 O O . SER B 1 92 ? -0.984 -9.273 -12.008 1 98.62 92 SER B O 1
ATOM 4732 N N . ASP B 1 93 ? -1.762 -10.977 -13.117 1 98.62 93 ASP B N 1
ATOM 4733 C CA . ASP B 1 93 ? -1.856 -10.258 -14.383 1 98.62 93 ASP B CA 1
ATOM 4734 C C . ASP B 1 93 ? -2.824 -9.078 -14.281 1 98.62 93 ASP B C 1
ATOM 4736 O O . ASP B 1 93 ? -2.486 -7.957 -14.664 1 98.62 93 ASP B O 1
ATOM 4740 N N . GLU B 1 94 ? -3.965 -9.336 -13.766 1 98 94 GLU B N 1
ATOM 4741 C CA . GLU B 1 94 ? -4.957 -8.273 -13.602 1 98 94 GLU B CA 1
ATOM 4742 C C . GLU B 1 94 ? -4.766 -7.539 -12.281 1 98 94 GLU B C 1
ATOM 4744 O O . GLU B 1 94 ? -4.93 -6.32 -12.211 1 98 94 GLU B O 1
ATOM 4749 N N . GLN B 1 95 ? -4.387 -8.242 -11.281 1 98 95 GLN B N 1
ATOM 4750 C CA . GLN B 1 95 ? -4.289 -7.715 -9.93 1 98 95 GLN B CA 1
ATOM 4751 C C . GLN B 1 95 ? -3.248 -6.605 -9.836 1 98 95 GLN B C 1
ATOM 4753 O O . GLN B 1 95 ? -3.406 -5.656 -9.062 1 98 95 GLN B O 1
ATOM 4758 N N . ILE B 1 96 ? -2.182 -6.664 -10.656 1 98.31 96 ILE B N 1
ATOM 4759 C CA . ILE B 1 96 ? -1.049 -5.75 -10.547 1 98.31 96 ILE B CA 1
ATOM 4760 C C . ILE B 1 96 ? -1.417 -4.395 -11.148 1 98.31 96 ILE B C 1
ATOM 4762 O O . ILE B 1 96 ? -0.708 -3.406 -10.945 1 98.31 96 ILE B O 1
ATOM 4766 N N . VAL B 1 97 ? -2.605 -4.289 -11.883 1 97.44 97 VAL B N 1
ATOM 4767 C CA . VAL B 1 97 ? -3.012 -3.016 -12.469 1 97.44 97 VAL B CA 1
ATOM 4768 C C . VAL B 1 97 ? -4.305 -2.535 -11.812 1 97.44 97 VAL B C 1
ATOM 4770 O O . VAL B 1 97 ? -4.902 -1.549 -12.25 1 97.44 97 VAL B O 1
ATOM 4773 N N . GLU B 1 98 ? -4.73 -3.268 -10.789 1 96.94 98 GLU B N 1
ATOM 4774 C CA . GLU B 1 98 ? -5.926 -2.883 -10.039 1 96.94 98 GLU B CA 1
ATOM 4775 C C . GLU B 1 98 ? -5.559 -2.133 -8.766 1 96.94 98 GLU B C 1
ATOM 4777 O O . GLU B 1 98 ? -4.68 -2.561 -8.016 1 96.94 98 GLU B O 1
ATOM 4782 N N . PRO B 1 99 ? -6.238 -1.042 -8.438 1 96.62 99 PRO B N 1
ATOM 4783 C CA . PRO B 1 99 ? -5.895 -0.203 -7.285 1 96.62 99 PRO B CA 1
ATOM 4784 C C . PRO B 1 99 ? -5.895 -0.978 -5.969 1 96.62 99 PRO B C 1
ATOM 4786 O O . PRO B 1 99 ? -5.074 -0.702 -5.086 1 96.62 99 PRO B O 1
ATOM 4789 N N . GLU B 1 100 ? -6.715 -1.959 -5.848 1 96.31 100 GLU B N 1
ATOM 4790 C CA . GLU B 1 100 ? -6.891 -2.648 -4.574 1 96.31 100 GLU B CA 1
ATOM 4791 C C . GLU B 1 100 ? -5.785 -3.678 -4.344 1 96.31 100 GLU B C 1
ATOM 4793 O O . GLU B 1 100 ? -5.516 -4.059 -3.203 1 96.31 100 GLU B O 1
ATOM 4798 N N . THR B 1 101 ? -5.129 -4.086 -5.477 1 98.06 101 THR B N 1
ATOM 4799 C CA . THR B 1 101 ? -4.215 -5.207 -5.297 1 98.06 101 THR B CA 1
ATOM 4800 C C . THR B 1 101 ? -2.842 -4.891 -5.883 1 98.06 101 THR B C 1
ATOM 4802 O O . THR B 1 101 ? -1.888 -5.648 -5.691 1 98.06 101 THR B O 1
ATOM 4805 N N . ARG B 1 102 ? -2.621 -3.758 -6.531 1 98.19 102 ARG B N 1
ATOM 4806 C CA . ARG B 1 102 ? -1.388 -3.453 -7.25 1 98.19 102 ARG B CA 1
ATOM 4807 C C . ARG B 1 102 ? -0.212 -3.318 -6.289 1 98.19 102 ARG B C 1
ATOM 4809 O O . ARG B 1 102 ? 0.947 -3.363 -6.707 1 98.19 102 ARG B O 1
ATOM 4816 N N . GLY B 1 103 ? -0.488 -3.15 -5.004 1 98.25 103 GLY B N 1
ATOM 4817 C CA . GLY B 1 103 ? 0.579 -3.072 -4.02 1 98.25 103 GLY B CA 1
ATOM 4818 C C . GLY B 1 103 ? 1.286 -4.395 -3.801 1 98.25 103 GLY B C 1
ATOM 4819 O O . GLY B 1 103 ? 2.422 -4.426 -3.322 1 98.25 103 GLY B O 1
ATOM 4820 N N . CYS B 1 104 ? 0.564 -5.523 -4.105 1 98.5 104 CYS B N 1
ATOM 4821 C CA . CYS B 1 104 ? 1.133 -6.863 -3.99 1 98.5 104 CYS B CA 1
ATOM 4822 C C . CYS B 1 104 ? 1.742 -7.082 -2.611 1 98.5 104 CYS B C 1
ATOM 4824 O O . CYS B 1 104 ? 2.838 -7.637 -2.492 1 98.5 104 CYS B O 1
ATOM 4826 N N . VAL B 1 105 ? 1.078 -6.703 -1.603 1 98.75 105 VAL B N 1
ATOM 4827 C CA . VAL B 1 105 ? 1.648 -6.684 -0.259 1 98.75 105 VAL B CA 1
ATOM 4828 C C . VAL B 1 105 ? 1.911 -8.109 0.214 1 98.75 105 VAL B C 1
ATOM 4830 O O . VAL B 1 105 ? 2.898 -8.367 0.908 1 98.75 105 VAL B O 1
ATOM 4833 N N . ASN B 1 106 ? 1.018 -9.062 -0.198 1 98.62 106 ASN B N 1
ATOM 4834 C CA . ASN B 1 106 ? 1.256 -10.438 0.217 1 98.62 106 ASN B CA 1
ATOM 4835 C C . ASN B 1 106 ? 2.576 -10.969 -0.334 1 98.62 106 ASN B C 1
ATOM 4837 O O . ASN B 1 106 ? 3.174 -11.883 0.245 1 98.62 106 ASN B O 1
ATOM 4841 N N . TYR B 1 107 ? 3.104 -10.406 -1.374 1 98.88 107 TYR B N 1
ATOM 4842 C CA . TYR B 1 107 ? 4.395 -10.828 -1.908 1 98.88 107 TYR B CA 1
ATOM 4843 C C . TYR B 1 107 ? 5.527 -10.023 -1.29 1 98.88 107 TYR B C 1
ATOM 4845 O O . TYR B 1 107 ? 6.602 -10.562 -1.007 1 98.88 107 TYR B O 1
ATOM 4853 N N . LEU B 1 108 ? 5.289 -8.711 -1.101 1 98.94 108 LEU B N 1
ATOM 4854 C CA . LEU B 1 108 ? 6.289 -7.91 -0.401 1 98.94 108 LEU B CA 1
ATOM 4855 C C . LEU B 1 108 ? 6.602 -8.508 0.967 1 98.94 108 LEU B C 1
ATOM 4857 O O . LEU B 1 108 ? 7.762 -8.562 1.376 1 98.94 108 LEU B O 1
ATOM 4861 N N . MET B 1 109 ? 5.617 -9.016 1.621 1 98.81 109 MET B N 1
ATOM 4862 C CA . MET B 1 109 ? 5.77 -9.562 2.969 1 98.81 109 MET B CA 1
ATOM 4863 C C . MET B 1 109 ? 6.438 -10.93 2.932 1 98.81 109 MET B C 1
ATOM 4865 O O . MET B 1 109 ? 6.738 -11.508 3.979 1 98.81 109 MET B O 1
ATOM 4869 N N . GLN B 1 110 ? 6.684 -11.422 1.736 1 98.88 110 GLN B N 1
ATOM 4870 C CA . GLN B 1 110 ? 7.48 -12.633 1.56 1 98.88 110 GLN B CA 1
ATOM 4871 C C . GLN B 1 110 ? 8.906 -12.297 1.142 1 98.88 110 GLN B C 1
ATOM 4873 O O . GLN B 1 110 ? 9.75 -13.188 1.033 1 98.88 110 GLN B O 1
ATOM 4878 N N . GLY B 1 111 ? 9.172 -11.031 0.848 1 98.88 111 GLY B N 1
ATOM 4879 C CA . GLY B 1 111 ? 10.492 -10.609 0.414 1 98.88 111 GLY B CA 1
ATOM 4880 C C . GLY B 1 111 ? 10.609 -10.453 -1.091 1 98.88 111 GLY B C 1
ATOM 4881 O O . GLY B 1 111 ? 11.68 -10.148 -1.61 1 98.88 111 GLY B O 1
ATOM 4882 N N . CYS B 1 112 ? 9.484 -10.547 -1.803 1 98.94 112 CYS B N 1
ATOM 4883 C CA . CYS B 1 112 ? 9.523 -10.453 -3.258 1 98.94 112 CYS B CA 1
ATOM 4884 C C . CYS B 1 112 ? 9.547 -9 -3.709 1 98.94 112 CYS B C 1
ATOM 4886 O O . CYS B 1 112 ? 8.75 -8.188 -3.234 1 98.94 112 CYS B O 1
ATOM 4888 N N . THR B 1 113 ? 10.477 -8.695 -4.574 1 98.94 113 THR B N 1
ATOM 4889 C CA . THR B 1 113 ? 10.555 -7.352 -5.148 1 98.94 113 THR B CA 1
ATOM 4890 C C . THR B 1 113 ? 10.219 -7.383 -6.637 1 98.94 113 THR B C 1
ATOM 4892 O O . THR B 1 113 ? 10.016 -6.336 -7.254 1 98.94 113 THR B O 1
ATOM 4895 N N . THR B 1 114 ? 10.117 -8.578 -7.234 1 98.88 114 THR B N 1
ATOM 4896 C CA . THR B 1 114 ? 9.82 -8.75 -8.656 1 98.88 114 THR B CA 1
ATOM 4897 C C . THR B 1 114 ? 8.914 -9.961 -8.875 1 98.88 114 THR B C 1
ATOM 4899 O O . THR B 1 114 ? 9.117 -11.008 -8.266 1 98.88 114 THR B O 1
ATOM 4902 N N . ILE B 1 115 ? 7.922 -9.766 -9.68 1 98.94 115 ILE B N 1
ATOM 4903 C CA . ILE B 1 115 ? 7.102 -10.898 -10.102 1 98.94 115 ILE B CA 1
ATOM 4904 C C . ILE B 1 115 ? 7.113 -11.008 -11.625 1 98.94 115 ILE B C 1
ATOM 4906 O O . ILE B 1 115 ? 7.305 -10.008 -12.32 1 98.94 115 ILE B O 1
ATOM 4910 N N . VAL B 1 116 ? 6.961 -12.219 -12.125 1 98.88 116 VAL B N 1
ATOM 4911 C CA . VAL B 1 116 ? 6.832 -12.477 -13.555 1 98.88 116 VAL B CA 1
ATOM 4912 C C . VAL B 1 116 ? 5.402 -12.906 -13.875 1 98.88 116 VAL B C 1
ATOM 4914 O O . VAL B 1 116 ? 4.891 -13.867 -13.305 1 98.88 116 VAL B O 1
ATOM 4917 N N . THR B 1 117 ? 4.734 -12.148 -14.742 1 98.81 117 THR B N 1
ATOM 4918 C CA . THR B 1 117 ? 3.352 -12.406 -15.125 1 98.81 117 THR B CA 1
ATOM 4919 C C . THR B 1 117 ? 3.279 -13.055 -16.5 1 98.81 117 THR B C 1
ATOM 4921 O O . THR B 1 117 ? 4.305 -13.25 -17.156 1 98.81 117 THR B O 1
ATOM 4924 N N . GLY B 1 118 ? 2.084 -13.453 -16.922 1 98.81 118 GLY B N 1
ATOM 4925 C CA . GLY B 1 118 ? 1.861 -14.062 -18.219 1 98.81 118 GLY B CA 1
ATOM 4926 C C . GLY B 1 118 ? 2.084 -15.562 -18.219 1 98.81 118 GLY B C 1
ATOM 4927 O O . GLY B 1 118 ? 2.289 -16.156 -19.281 1 98.81 118 GLY B O 1
ATOM 4928 N N . ASN B 1 119 ? 2.047 -16.141 -17.078 1 98.75 119 ASN B N 1
ATOM 4929 C CA . ASN B 1 119 ? 2.395 -17.547 -16.953 1 98.75 119 ASN B CA 1
ATOM 4930 C C . ASN B 1 119 ? 1.232 -18.453 -17.344 1 98.75 119 ASN B C 1
ATOM 4932 O O . ASN B 1 119 ? 0.083 -18.016 -17.391 1 98.75 119 ASN B O 1
ATOM 4936 N N . CYS B 1 120 ? 1.54 -19.672 -17.75 1 98.38 120 CYS B N 1
ATOM 4937 C CA . CYS B 1 120 ? 0.621 -20.766 -18.062 1 98.38 120 CYS B CA 1
ATOM 4938 C C . CYS B 1 120 ? -0.252 -20.422 -19.266 1 98.38 120 CYS B C 1
ATOM 4940 O O . CYS B 1 120 ? -1.378 -20.906 -19.375 1 98.38 120 CYS B O 1
ATOM 4942 N N . GLY B 1 121 ? 0.213 -19.469 -20.062 1 98.25 121 GLY B N 1
ATOM 4943 C CA . GLY B 1 121 ? -0.462 -19.172 -21.312 1 98.25 121 GLY B CA 1
ATOM 4944 C C . GLY B 1 121 ? -1.63 -18.219 -21.156 1 98.25 121 GLY B C 1
ATOM 4945 O O . GLY B 1 121 ? -2.426 -18.031 -22.078 1 98.25 121 GLY B O 1
ATOM 4946 N N . PHE B 1 122 ? -1.759 -17.547 -20 1 97.69 122 PHE B N 1
ATOM 4947 C CA . PHE B 1 122 ? -2.869 -16.625 -19.781 1 97.69 122 PHE B CA 1
ATOM 4948 C C . PHE B 1 122 ? -2.357 -15.258 -19.375 1 97.69 122 PHE B C 1
ATOM 4950 O O . PHE B 1 122 ? -1.372 -15.148 -18.641 1 97.69 122 PHE B O 1
ATOM 4957 N N . GLY B 1 123 ? -3.051 -14.18 -19.797 1 98.19 123 GLY B N 1
ATOM 4958 C CA . GLY B 1 123 ? -2.689 -12.82 -19.453 1 98.19 123 GLY B CA 1
ATOM 4959 C C . GLY B 1 123 ? -2.75 -11.867 -20.625 1 98.19 123 GLY B C 1
ATOM 4960 O O . GLY B 1 123 ? -3.227 -12.234 -21.703 1 98.19 123 GLY B O 1
ATOM 4961 N N . PRO B 1 124 ? -2.275 -10.688 -20.469 1 98.62 124 PRO B N 1
ATOM 4962 C CA . PRO B 1 124 ? -2.301 -9.688 -21.547 1 98.62 124 PRO B CA 1
ATOM 4963 C C . PRO B 1 124 ? -1.382 -10.039 -22.703 1 98.62 124 PRO B C 1
ATOM 4965 O O . PRO B 1 124 ? -0.223 -10.414 -22.5 1 98.62 124 PRO B O 1
ATOM 4968 N N . VAL B 1 125 ? -1.922 -9.914 -23.859 1 98.75 125 VAL B N 1
ATOM 4969 C CA . VAL B 1 125 ? -1.148 -10.188 -25.078 1 98.75 125 VAL B CA 1
ATOM 4970 C C . VAL B 1 125 ? -0.453 -8.914 -25.547 1 98.75 125 VAL B C 1
ATOM 4972 O O . VAL B 1 125 ? 0.683 -8.953 -26.016 1 98.75 125 VAL B O 1
ATOM 4975 N N . ASN B 1 126 ? -1.17 -7.727 -25.344 1 98.69 126 ASN B N 1
ATOM 4976 C CA . ASN B 1 126 ? -0.6 -6.434 -25.703 1 98.69 126 ASN B CA 1
ATOM 4977 C C . ASN B 1 126 ? 0.378 -5.941 -24.641 1 98.69 126 ASN B C 1
ATOM 4979 O O . ASN B 1 126 ? 0.014 -5.141 -23.781 1 98.69 126 ASN B O 1
ATOM 4983 N N . VAL B 1 127 ? 1.6 -6.309 -24.812 1 98.69 127 VAL B N 1
ATOM 4984 C CA . VAL B 1 127 ? 2.635 -6.09 -23.797 1 98.69 127 VAL B CA 1
ATOM 4985 C C . VAL B 1 127 ? 2.863 -4.594 -23.609 1 98.69 127 VAL B C 1
ATOM 4987 O O . VAL B 1 127 ? 3.008 -4.121 -22.484 1 98.69 127 VAL B O 1
ATOM 4990 N N . GLY B 1 128 ? 2.838 -3.83 -24.625 1 98.56 128 GLY B N 1
ATOM 4991 C CA . GLY B 1 128 ? 3.037 -2.393 -24.531 1 98.56 128 GLY B CA 1
ATOM 4992 C C . GLY B 1 128 ? 1.994 -1.701 -23.672 1 98.56 128 GLY B C 1
ATOM 4993 O O . GLY B 1 128 ? 2.332 -0.895 -22.812 1 98.56 128 GLY B O 1
ATOM 4994 N N . GLU B 1 129 ? 0.823 -1.979 -23.953 1 98.56 129 GLU B N 1
ATOM 4995 C CA . GLU B 1 129 ? -0.276 -1.405 -23.188 1 98.56 129 GLU B CA 1
ATOM 4996 C C . GLU B 1 129 ? -0.219 -1.851 -21.734 1 98.56 129 GLU B C 1
ATOM 4998 O O . GLU B 1 129 ? -0.454 -1.051 -20.812 1 98.56 129 GLU B O 1
ATOM 5003 N N . TYR B 1 130 ? 0.059 -3.123 -21.578 1 98.69 130 TYR B N 1
ATOM 5004 C CA . TYR B 1 130 ? 0.149 -3.689 -20.234 1 98.69 130 TYR B CA 1
ATOM 5005 C C . TYR B 1 130 ? 1.223 -2.982 -19.422 1 98.69 130 TYR B C 1
ATOM 5007 O O . TYR B 1 130 ? 0.973 -2.564 -18.281 1 98.69 130 TYR B O 1
ATOM 5015 N N . TYR B 1 131 ? 2.404 -2.771 -19.984 1 98.69 131 TYR B N 1
ATOM 5016 C CA . TYR B 1 131 ? 3.498 -2.078 -19.312 1 98.69 131 TYR B CA 1
ATOM 5017 C C . TYR B 1 131 ? 3.143 -0.619 -19.047 1 98.69 131 TYR B C 1
ATOM 5019 O O . TYR B 1 131 ? 3.482 -0.066 -18 1 98.69 131 TYR B O 1
ATOM 5027 N N . SER B 1 132 ? 2.412 -0.019 -19.938 1 98.19 132 SER B N 1
ATOM 5028 C CA . SER B 1 132 ? 1.985 1.364 -19.75 1 98.19 132 SER B CA 1
ATOM 5029 C C . SER B 1 132 ? 1.058 1.504 -18.547 1 98.19 132 SER B C 1
ATOM 5031 O O . SER B 1 132 ? 1.179 2.453 -17.766 1 98.19 132 SER B O 1
ATOM 5033 N N . LYS B 1 133 ? 0.144 0.573 -18.453 1 97.31 133 LYS B N 1
ATOM 5034 C CA . LYS B 1 133 ? -0.776 0.59 -17.328 1 97.31 133 LYS B CA 1
ATOM 5035 C C . LYS B 1 133 ? -0.023 0.465 -16 1 97.31 133 LYS B C 1
ATOM 5037 O O . LYS B 1 133 ? -0.348 1.147 -15.023 1 97.31 133 LYS B O 1
ATOM 5042 N N . ILE B 1 134 ? 0.963 -0.394 -15.953 1 98.06 134 ILE B N 1
ATOM 5043 C CA . ILE B 1 134 ? 1.755 -0.605 -14.742 1 98.06 134 ILE B CA 1
ATOM 5044 C C . ILE B 1 134 ? 2.529 0.667 -14.406 1 98.06 134 ILE B C 1
ATOM 5046 O O . ILE B 1 134 ? 2.5 1.135 -13.266 1 98.06 134 ILE B O 1
ATOM 5050 N N . ASN B 1 135 ? 3.143 1.26 -15.391 1 97.19 135 ASN B N 1
ATOM 5051 C CA . ASN B 1 135 ? 4.031 2.396 -15.164 1 97.19 135 ASN B CA 1
ATOM 5052 C C . ASN B 1 135 ? 3.248 3.664 -14.844 1 97.19 135 ASN B C 1
ATOM 5054 O O . ASN B 1 135 ? 3.732 4.527 -14.109 1 97.19 135 ASN B O 1
ATOM 5058 N N . SER B 1 136 ? 2.092 3.785 -15.328 1 94.75 136 SER B N 1
ATOM 5059 C CA . SER B 1 136 ? 1.304 5 -15.141 1 94.75 136 SER B CA 1
ATOM 5060 C C . SER B 1 136 ? 0.854 5.141 -13.688 1 94.75 136 SER B C 1
ATOM 5062 O O . SER B 1 136 ? 0.839 6.25 -13.141 1 94.75 136 SER B O 1
ATOM 5064 N N . SER B 1 137 ? 0.57 4.102 -13.055 1 93.06 137 SER B N 1
ATOM 5065 C CA . SER B 1 137 ? 0.006 4.168 -11.711 1 93.06 137 SER B CA 1
ATOM 5066 C C . SER B 1 137 ? 1 3.67 -10.664 1 93.06 137 SER B C 1
ATOM 5068 O O . SER B 1 137 ? 0.842 3.938 -9.469 1 93.06 137 SER B O 1
ATOM 5070 N N . GLY B 1 138 ? 1.998 2.971 -11.133 1 94.38 138 GLY B N 1
ATOM 5071 C CA . GLY B 1 138 ? 2.941 2.361 -10.211 1 94.38 138 GLY B CA 1
ATOM 5072 C C . GLY B 1 138 ? 2.498 0.996 -9.719 1 94.38 138 GLY B C 1
ATOM 5073 O O . GLY B 1 138 ? 1.339 0.613 -9.898 1 94.38 138 GLY B O 1
ATOM 5074 N N . ALA B 1 139 ? 3.42 0.229 -9.148 1 97.81 139 ALA B N 1
ATOM 5075 C CA . ALA B 1 139 ? 3.193 -1.09 -8.562 1 97.81 139 ALA B CA 1
ATOM 5076 C C . ALA B 1 139 ? 4.098 -1.317 -7.355 1 97.81 139 ALA B C 1
ATOM 5078 O O . ALA B 1 139 ? 5.141 -0.668 -7.223 1 97.81 139 ALA B O 1
ATOM 5079 N N . GLY B 1 140 ? 3.623 -2.17 -6.477 1 98.62 140 GLY B N 1
ATOM 5080 C CA . GLY B 1 140 ? 4.43 -2.447 -5.301 1 98.62 140 GLY B CA 1
ATOM 5081 C C . GLY B 1 140 ? 5.707 -3.197 -5.613 1 98.62 140 GLY B C 1
ATOM 5082 O O . GLY B 1 140 ? 6.699 -3.08 -4.887 1 98.62 140 GLY B O 1
ATOM 5083 N N . VAL B 1 141 ? 5.664 -3.984 -6.68 1 98.81 141 VAL B N 1
ATOM 5084 C CA . VAL B 1 141 ? 6.809 -4.797 -7.086 1 98.81 141 VAL B CA 1
ATOM 5085 C C . VAL B 1 141 ? 7.125 -4.539 -8.562 1 98.81 141 VAL B C 1
ATOM 5087 O O . VAL B 1 141 ? 6.285 -4.02 -9.297 1 98.81 141 VAL B O 1
ATOM 5090 N N . ASN B 1 142 ? 8.383 -4.875 -8.961 1 98.81 142 ASN B N 1
ATOM 5091 C CA . ASN B 1 142 ? 8.711 -4.887 -10.383 1 98.81 142 ASN B CA 1
ATOM 5092 C C . ASN B 1 142 ? 7.988 -6.016 -11.117 1 98.81 142 ASN B C 1
ATOM 5094 O O . ASN B 1 142 ? 7.707 -7.062 -10.523 1 98.81 142 ASN B O 1
ATOM 5098 N N . VAL B 1 143 ? 7.742 -5.758 -12.445 1 98.81 143 VAL B N 1
ATOM 5099 C CA . VAL B 1 143 ? 6.969 -6.75 -13.188 1 98.81 143 VAL B CA 1
ATOM 5100 C C . VAL B 1 143 ? 7.668 -7.066 -14.508 1 98.81 143 VAL B C 1
ATOM 5102 O O . VAL B 1 143 ? 7.922 -6.168 -15.312 1 98.81 143 VAL B O 1
ATOM 5105 N N . ALA B 1 144 ? 8.07 -8.258 -14.648 1 98.81 144 ALA B N 1
ATOM 5106 C CA . ALA B 1 144 ? 8.406 -8.805 -15.961 1 98.81 144 ALA B CA 1
ATOM 5107 C C . ALA B 1 144 ? 7.25 -9.617 -16.531 1 98.81 144 ALA B C 1
ATOM 5109 O O . ALA B 1 144 ? 6.504 -10.258 -15.789 1 98.81 144 ALA B O 1
ATOM 5110 N N . HIS B 1 145 ? 7.086 -9.539 -17.875 1 98.81 145 HIS B N 1
ATOM 5111 C CA . HIS B 1 145 ? 5.918 -10.18 -18.469 1 98.81 145 HIS B CA 1
ATOM 5112 C C . HIS B 1 145 ? 6.32 -11.133 -19.594 1 98.81 145 HIS B C 1
ATOM 5114 O O . HIS B 1 145 ? 7.211 -10.82 -20.391 1 98.81 145 HIS B O 1
ATOM 5120 N N . LEU B 1 146 ? 5.754 -12.297 -19.578 1 98.88 146 LEU B N 1
ATOM 5121 C CA . LEU B 1 146 ? 5.879 -13.273 -20.656 1 98.88 146 LEU B CA 1
ATOM 5122 C C . LEU B 1 146 ? 4.629 -13.289 -21.531 1 98.88 146 LEU B C 1
ATOM 5124 O O . LEU B 1 146 ? 3.518 -13.102 -21.031 1 98.88 146 LEU B O 1
ATOM 5128 N N . LEU B 1 147 ? 4.812 -13.5 -22.844 1 98.81 147 LEU B N 1
ATOM 5129 C CA . LEU B 1 147 ? 3.688 -13.594 -23.766 1 98.81 147 LEU B CA 1
ATOM 5130 C C . LEU B 1 147 ? 2.891 -14.867 -23.531 1 98.81 147 LEU B C 1
ATOM 5132 O O . LEU B 1 147 ? 3.416 -15.969 -23.703 1 98.81 147 LEU B O 1
ATOM 5136 N N . PRO B 1 148 ? 1.669 -14.727 -23.172 1 98.88 148 PRO B N 1
ATOM 5137 C CA . PRO B 1 148 ? 0.849 -15.922 -22.938 1 98.88 148 PRO B CA 1
ATOM 5138 C C . PRO B 1 148 ? 0.288 -16.516 -24.219 1 98.88 148 PRO B C 1
ATOM 5140 O O . PRO B 1 148 ? -0.643 -15.953 -24.812 1 98.88 148 PRO B O 1
ATOM 5143 N N . GLN B 1 149 ? 0.771 -17.609 -24.609 1 98.62 149 GLN B N 1
ATOM 5144 C CA . GLN B 1 149 ? 0.46 -18.219 -25.891 1 98.62 149 GLN B CA 1
ATOM 5145 C C . GLN B 1 149 ? -1.015 -18.594 -25.969 1 98.62 149 GLN B C 1
ATOM 5147 O O . GLN B 1 149 ? -1.63 -18.5 -27.031 1 98.62 149 GLN B O 1
ATOM 5152 N N . GLY B 1 150 ? -1.592 -19.156 -24.875 1 98 150 GLY B N 1
ATOM 5153 C CA . GLY B 1 150 ? -3.008 -19.484 -24.891 1 98 150 GLY B CA 1
ATOM 5154 C C . GLY B 1 150 ? -3.896 -18.297 -25.203 1 98 150 GLY B C 1
ATOM 5155 O O . GLY B 1 150 ? -4.82 -18.391 -26 1 98 150 GLY B O 1
ATOM 5156 N N . SER B 1 151 ? -3.629 -17.172 -24.531 1 98.44 151 SER B N 1
ATOM 5157 C CA . SER B 1 151 ? -4.363 -15.93 -24.781 1 98.44 151 SER B CA 1
ATOM 5158 C C . SER B 1 151 ? -4.141 -15.438 -26.219 1 98.44 151 SER B C 1
ATOM 5160 O O . SER B 1 151 ? -5.074 -14.961 -26.859 1 98.44 151 SER B O 1
ATOM 5162 N N . LEU B 1 152 ? -2.926 -15.539 -26.641 1 98.56 152 LEU B N 1
ATOM 5163 C CA . LEU B 1 152 ? -2.576 -15.156 -28.016 1 98.56 152 LEU B CA 1
ATOM 5164 C C . LEU B 1 152 ? -3.381 -15.969 -29.016 1 98.56 152 LEU B C 1
ATOM 5166 O O . LEU B 1 152 ? -3.943 -15.406 -29.969 1 98.56 152 LEU B O 1
ATOM 5170 N N . ARG B 1 153 ? -3.375 -17.25 -28.828 1 98.06 153 ARG B N 1
ATOM 5171 C CA . ARG B 1 153 ? -4.109 -18.156 -29.719 1 98.06 153 ARG B CA 1
ATOM 5172 C C . ARG B 1 153 ? -5.602 -17.828 -29.703 1 98.06 153 ARG B C 1
ATOM 5174 O O . ARG B 1 153 ? -6.234 -17.781 -30.766 1 98.06 153 ARG B O 1
ATOM 5181 N N . ALA B 1 154 ? -6.172 -17.594 -28.562 1 97.56 154 ALA B N 1
ATOM 5182 C CA . ALA B 1 154 ? -7.586 -17.266 -28.422 1 97.56 154 ALA B CA 1
ATOM 5183 C C . ALA B 1 154 ? -7.914 -15.977 -29.172 1 97.56 154 ALA B C 1
ATOM 5185 O O . ALA B 1 154 ? -8.992 -15.844 -29.766 1 97.56 154 ALA B O 1
ATOM 5186 N N . ASP B 1 155 ? -7.008 -15 -29.125 1 97.69 155 ASP B N 1
ATOM 5187 C CA . ASP B 1 155 ? -7.207 -13.727 -29.812 1 97.69 155 ASP B CA 1
ATOM 5188 C C . ASP B 1 155 ? -7.328 -13.93 -31.328 1 97.69 155 ASP B C 1
ATOM 5190 O O . ASP B 1 155 ? -8.023 -13.18 -32 1 97.69 155 ASP B O 1
ATOM 5194 N N . VAL B 1 156 ? -6.648 -14.953 -31.812 1 98 156 VAL B N 1
ATOM 5195 C CA . VAL B 1 156 ? -6.539 -15.117 -33.25 1 98 156 VAL B CA 1
ATOM 5196 C C . VAL B 1 156 ? -7.602 -16.109 -33.75 1 98 156 VAL B C 1
ATOM 5198 O O . VAL B 1 156 ? -8.203 -15.906 -34.812 1 98 156 VAL B O 1
ATOM 5201 N N . MET B 1 157 ? -7.883 -17.188 -32.969 1 95.88 157 MET B N 1
ATOM 5202 C CA . MET B 1 157 ? -8.734 -18.234 -33.531 1 95.88 157 MET B CA 1
ATOM 5203 C C . MET B 1 157 ? -9.727 -18.75 -32.469 1 95.88 157 MET B C 1
ATOM 5205 O O . MET B 1 157 ? -10.32 -19.812 -32.656 1 95.88 157 MET B O 1
ATOM 5209 N N . GLY B 1 158 ? -9.906 -17.969 -31.375 1 94.94 158 GLY B N 1
ATOM 5210 C CA . GLY B 1 158 ? -10.844 -18.359 -30.328 1 94.94 158 GLY B CA 1
ATOM 5211 C C . GLY B 1 158 ? -10.414 -19.594 -29.578 1 94.94 158 GLY B C 1
ATOM 5212 O O . GLY B 1 158 ? -9.234 -19.766 -29.25 1 94.94 158 GLY B O 1
ATOM 5213 N N . LEU B 1 159 ? -11.383 -20.453 -29.266 1 93.25 159 LEU B N 1
ATOM 5214 C CA . LEU B 1 159 ? -11.125 -21.641 -28.453 1 93.25 159 LEU B CA 1
ATOM 5215 C C . LEU B 1 159 ? -11.211 -22.906 -29.297 1 93.25 159 LEU B C 1
ATOM 5217 O O . LEU B 1 159 ? -11.43 -24 -28.766 1 93.25 159 LEU B O 1
ATOM 5221 N N . ALA B 1 160 ? -10.938 -22.781 -30.578 1 90 160 ALA B N 1
ATOM 5222 C CA . ALA B 1 160 ? -11.109 -23.875 -31.516 1 90 160 ALA B CA 1
ATOM 5223 C C . ALA B 1 160 ? -10.109 -25 -31.25 1 90 160 ALA B C 1
ATOM 5225 O O . ALA B 1 160 ? -8.945 -24.734 -30.953 1 90 160 ALA B O 1
ATOM 5226 N N . ASP B 1 161 ? -10.578 -26.188 -31.391 1 90.81 161 ASP B N 1
ATOM 5227 C CA . ASP B 1 161 ? -9.719 -27.359 -31.25 1 90.81 161 ASP B CA 1
ATOM 5228 C C . ASP B 1 161 ? -9.273 -27.875 -32.594 1 90.81 161 ASP B C 1
ATOM 5230 O O . ASP B 1 161 ? -9.648 -28.969 -33 1 90.81 161 ASP B O 1
ATOM 5234 N N . ARG B 1 162 ? -8.477 -27.125 -33.25 1 93 162 ARG B N 1
ATOM 5235 C CA . ARG B 1 162 ? -7.914 -27.453 -34.562 1 93 162 ARG B CA 1
ATOM 5236 C C . ARG B 1 162 ? -6.57 -26.766 -34.781 1 93 162 ARG B C 1
ATOM 5238 O O . ARG B 1 162 ? -6.219 -25.844 -34.031 1 93 162 ARG B O 1
ATOM 5245 N N . ALA B 1 163 ? -5.879 -27.188 -35.781 1 95.75 163 ALA B N 1
ATOM 5246 C CA . ALA B 1 163 ? -4.656 -26.5 -36.188 1 95.75 163 ALA B CA 1
ATOM 5247 C C . ALA B 1 163 ? -4.969 -25.141 -36.781 1 95.75 163 ALA B C 1
ATOM 5249 O O . ALA B 1 163 ? -6.012 -24.969 -37.438 1 95.75 163 ALA B O 1
ATOM 5250 N N . PRO B 1 164 ? -4.07 -24.25 -36.656 1 97.69 164 PRO B N 1
ATOM 5251 C CA . PRO B 1 164 ? -4.289 -22.953 -37.312 1 97.69 164 PRO B CA 1
ATOM 5252 C C . PRO B 1 164 ? -4.105 -23.016 -38.812 1 97.69 164 PRO B C 1
ATOM 5254 O O . PRO B 1 164 ? -3.33 -23.828 -39.312 1 97.69 164 PRO B O 1
ATOM 5257 N N . THR B 1 165 ? -4.852 -22.156 -39.531 1 97.88 165 THR B N 1
ATOM 5258 C CA . THR B 1 165 ? -4.516 -21.891 -40.938 1 97.88 165 THR B CA 1
ATOM 5259 C C . THR B 1 165 ? -3.186 -21.156 -41.062 1 97.88 165 THR B C 1
ATOM 5261 O O . THR B 1 165 ? -2.658 -20.656 -40.062 1 97.88 165 THR B O 1
ATOM 5264 N N . ASP B 1 166 ? -2.678 -21.172 -42.25 1 97.81 166 ASP B N 1
ATOM 5265 C CA . ASP B 1 166 ? -1.433 -20.438 -42.5 1 97.81 166 ASP B CA 1
ATOM 5266 C C . ASP B 1 166 ? -1.574 -18.969 -42.094 1 97.81 166 ASP B C 1
ATOM 5268 O O . ASP B 1 166 ? -0.663 -18.406 -41.5 1 97.81 166 ASP B O 1
ATOM 5272 N N . ASP B 1 167 ? -2.678 -18.422 -42.406 1 98.25 167 ASP B N 1
ATOM 5273 C CA . ASP B 1 167 ? -2.928 -17.016 -42.062 1 98.25 167 ASP B CA 1
ATOM 5274 C C . ASP B 1 167 ? -3.008 -16.828 -40.562 1 98.25 167 ASP B C 1
ATOM 5276 O O . ASP B 1 167 ? -2.498 -15.828 -40.031 1 98.25 167 ASP B O 1
ATOM 5280 N N . GLU B 1 168 ? -3.668 -17.688 -39.906 1 98.44 168 GLU B N 1
ATOM 5281 C CA . GLU B 1 168 ? -3.785 -17.625 -38.438 1 98.44 168 GLU B CA 1
ATOM 5282 C C . GLU B 1 168 ? -2.422 -17.766 -37.781 1 98.44 168 GLU B C 1
ATOM 5284 O O . GLU B 1 168 ? -2.113 -17.031 -36.844 1 98.44 168 GLU B O 1
ATOM 5289 N N . LEU B 1 169 ? -1.659 -18.672 -38.25 1 98.44 169 LEU B N 1
ATOM 5290 C CA . LEU B 1 169 ? -0.32 -18.875 -37.719 1 98.44 169 LEU B CA 1
ATOM 5291 C C . LEU B 1 169 ? 0.542 -17.625 -37.906 1 98.44 169 LEU B C 1
ATOM 5293 O O . LEU B 1 169 ? 1.285 -17.234 -37.031 1 98.44 169 LEU B O 1
ATOM 5297 N N . GLN B 1 170 ? 0.416 -17.031 -39.094 1 98.44 170 GLN B N 1
ATOM 5298 C CA . GLN B 1 170 ? 1.184 -15.82 -39.375 1 98.44 170 GLN B CA 1
ATOM 5299 C C . GLN B 1 170 ? 0.761 -14.672 -38.469 1 98.44 170 GLN B C 1
ATOM 5301 O O . GLN B 1 170 ? 1.597 -13.875 -38.031 1 98.44 170 GLN B O 1
ATOM 5306 N N . ARG B 1 171 ? -0.483 -14.617 -38.25 1 98.5 171 ARG B N 1
ATOM 5307 C CA . ARG B 1 171 ? -0.982 -13.594 -37.312 1 98.5 171 ARG B CA 1
ATOM 5308 C C . ARG B 1 171 ? -0.446 -13.805 -35.906 1 98.5 171 ARG B C 1
ATOM 5310 O O . ARG B 1 171 ? -0.058 -12.852 -35.25 1 98.5 171 ARG B O 1
ATOM 5317 N N . MET B 1 172 ? -0.447 -15.047 -35.406 1 98.62 172 MET B N 1
ATOM 5318 C CA . MET B 1 172 ? 0.104 -15.352 -34.094 1 98.62 172 MET B CA 1
ATOM 5319 C C . MET B 1 172 ? 1.585 -15 -34.031 1 98.62 172 MET B C 1
ATOM 5321 O O . MET B 1 172 ? 2.047 -14.43 -33.031 1 98.62 172 MET B O 1
ATOM 5325 N N . ARG B 1 173 ? 2.299 -15.312 -35.125 1 98.69 173 ARG B N 1
ATOM 5326 C CA . ARG B 1 173 ? 3.721 -14.992 -35.156 1 98.69 173 ARG B CA 1
ATOM 5327 C C . ARG B 1 173 ? 3.943 -13.484 -35.125 1 98.69 173 ARG B C 1
ATOM 5329 O O . ARG B 1 173 ? 4.859 -13.008 -34.438 1 98.69 173 ARG B O 1
ATOM 5336 N N . ALA B 1 174 ? 3.119 -12.719 -35.781 1 98.69 174 ALA B N 1
ATOM 5337 C CA . ALA B 1 174 ? 3.232 -11.258 -35.812 1 98.69 174 ALA B CA 1
ATOM 5338 C C . ALA B 1 174 ? 2.975 -10.664 -34.438 1 98.69 174 ALA B C 1
ATOM 5340 O O . ALA B 1 174 ? 3.654 -9.719 -34.031 1 98.69 174 ALA B O 1
ATOM 5341 N N . LEU B 1 175 ? 1.984 -11.164 -33.781 1 98.62 175 LEU B N 1
ATOM 5342 C CA . LEU B 1 175 ? 1.675 -10.703 -32.438 1 98.62 175 LEU B CA 1
ATOM 5343 C C . LEU B 1 175 ? 2.809 -11.039 -31.469 1 98.62 175 LEU B C 1
ATOM 5345 O O . LEU B 1 175 ? 3.135 -10.242 -30.594 1 98.62 175 LEU B O 1
ATOM 5349 N N . ALA B 1 176 ? 3.355 -12.211 -31.641 1 98.81 176 ALA B N 1
ATOM 5350 C CA . ALA B 1 176 ? 4.5 -12.602 -30.828 1 98.81 176 ALA B CA 1
ATOM 5351 C C . ALA B 1 176 ? 5.68 -11.656 -31.047 1 98.81 176 ALA B C 1
ATOM 5353 O O . ALA B 1 176 ? 6.355 -11.258 -30.094 1 98.81 176 ALA B O 1
ATOM 5354 N N . GLU B 1 177 ? 5.91 -11.359 -32.281 1 98.62 177 GLU B N 1
ATOM 5355 C CA . GLU B 1 177 ? 6.977 -10.422 -32.656 1 98.62 177 GLU B CA 1
ATOM 5356 C C . GLU B 1 177 ? 6.766 -9.07 -31.969 1 98.62 177 GLU B C 1
ATOM 5358 O O . GLU B 1 177 ? 7.695 -8.516 -31.375 1 98.62 177 GLU B O 1
ATOM 5363 N N . GLN B 1 178 ? 5.566 -8.594 -32.062 1 98.62 178 GLN B N 1
ATOM 5364 C CA . GLN B 1 178 ? 5.238 -7.309 -31.438 1 98.62 178 GLN B CA 1
ATOM 5365 C C . GLN B 1 178 ? 5.434 -7.352 -29.938 1 98.62 178 GLN B C 1
ATOM 5367 O O . GLN B 1 178 ? 5.961 -6.406 -29.344 1 98.62 178 GLN B O 1
ATOM 5372 N N . ALA B 1 179 ? 4.973 -8.422 -29.312 1 98.75 179 ALA B N 1
ATOM 5373 C CA . ALA B 1 179 ? 5.121 -8.57 -27.859 1 98.75 179 ALA B CA 1
ATOM 5374 C C . ALA B 1 179 ? 6.59 -8.516 -27.453 1 98.75 179 ALA B C 1
ATOM 5376 O O . ALA B 1 179 ? 6.945 -7.844 -26.484 1 98.75 179 ALA B O 1
ATOM 5377 N N . MET B 1 180 ? 7.418 -9.203 -28.219 1 98.44 180 MET B N 1
ATOM 5378 C CA . MET B 1 180 ? 8.844 -9.219 -27.922 1 98.44 180 MET B CA 1
ATOM 5379 C C . MET B 1 180 ? 9.469 -7.844 -28.125 1 98.44 180 MET B C 1
ATOM 5381 O O . MET B 1 180 ? 10.312 -7.41 -27.344 1 98.44 180 MET B O 1
ATOM 5385 N N . GLN B 1 181 ? 9.008 -7.125 -29.109 1 98.12 181 GLN B N 1
ATOM 5386 C CA . GLN B 1 181 ? 9.492 -5.777 -29.375 1 98.12 181 GLN B CA 1
ATOM 5387 C C . GLN B 1 181 ? 9.055 -4.805 -28.281 1 98.12 181 GLN B C 1
ATOM 5389 O O . GLN B 1 181 ? 9.766 -3.848 -27.984 1 98.12 181 GLN B O 1
ATOM 5394 N N . ASP B 1 182 ? 7.926 -5.141 -27.75 1 98.25 182 ASP B N 1
ATOM 5395 C CA . ASP B 1 182 ? 7.391 -4.285 -26.688 1 98.25 182 ASP B CA 1
ATOM 5396 C C . ASP B 1 182 ? 8.039 -4.598 -25.344 1 98.25 182 ASP B C 1
ATOM 5398 O O . ASP B 1 182 ? 7.801 -3.898 -24.359 1 98.25 182 ASP B O 1
ATOM 5402 N N . GLY B 1 183 ? 8.797 -5.668 -25.281 1 98.12 183 GLY B N 1
ATOM 5403 C CA . GLY B 1 183 ? 9.609 -5.855 -24.094 1 98.12 183 GLY B CA 1
ATOM 5404 C C . GLY B 1 183 ? 9.281 -7.125 -23.328 1 98.12 183 GLY B C 1
ATOM 5405 O O . GLY B 1 183 ? 9.664 -7.281 -22.172 1 98.12 183 GLY B O 1
ATOM 5406 N N . ALA B 1 184 ? 8.516 -8.102 -23.906 1 98.62 184 ALA B N 1
ATOM 5407 C CA . ALA B 1 184 ? 8.289 -9.398 -23.266 1 98.62 184 ALA B CA 1
ATOM 5408 C C . ALA B 1 184 ? 9.602 -10.164 -23.109 1 98.62 184 ALA B C 1
ATOM 5410 O O . ALA B 1 184 ? 10.547 -9.945 -23.859 1 98.62 184 ALA B O 1
ATOM 5411 N N . TRP B 1 185 ? 9.602 -11.055 -22.156 1 98.56 185 TRP B N 1
ATOM 5412 C CA . TRP B 1 185 ? 10.844 -11.75 -21.844 1 98.56 185 TRP B CA 1
ATOM 5413 C C . TRP B 1 185 ? 10.844 -13.156 -22.422 1 98.56 185 TRP B C 1
ATOM 5415 O O . TRP B 1 185 ? 11.859 -13.852 -22.406 1 98.56 185 TRP B O 1
ATOM 5425 N N . GLY B 1 186 ? 9.797 -13.594 -22.938 1 98.69 186 GLY B N 1
ATOM 5426 C CA . GLY B 1 186 ? 9.586 -14.906 -23.531 1 98.69 186 GLY B CA 1
ATOM 5427 C C . GLY B 1 186 ? 8.125 -15.25 -23.719 1 98.69 186 GLY B C 1
ATOM 5428 O O . GLY B 1 186 ? 7.281 -14.359 -23.828 1 98.69 186 GLY B O 1
ATOM 5429 N N . MET B 1 187 ? 7.852 -16.516 -23.859 1 98.81 187 MET B N 1
ATOM 5430 C CA . MET B 1 187 ? 6.5 -17.016 -24.078 1 98.81 187 MET B CA 1
ATOM 5431 C C . MET B 1 187 ? 6.184 -18.156 -23.109 1 98.81 187 MET B C 1
ATOM 5433 O O . MET B 1 187 ? 7.078 -18.891 -22.719 1 98.81 187 MET B O 1
ATOM 5437 N N . THR B 1 188 ? 4.918 -18.188 -22.734 1 98.88 188 THR B N 1
ATOM 5438 C CA . THR B 1 188 ? 4.488 -19.266 -21.844 1 98.88 188 THR B CA 1
ATOM 5439 C C . THR B 1 188 ? 3.312 -20.031 -22.453 1 98.88 188 THR B C 1
ATOM 5441 O O . THR B 1 188 ? 2.58 -19.484 -23.281 1 98.88 188 THR B O 1
ATOM 5444 N N . THR B 1 189 ? 3.197 -21.281 -22.047 1 98.62 189 THR B N 1
ATOM 5445 C CA . THR B 1 189 ? 2.043 -22.078 -22.422 1 98.62 189 THR B CA 1
ATOM 5446 C C . THR B 1 189 ? 1.411 -22.734 -21.203 1 98.62 189 THR B C 1
ATOM 5448 O O . THR B 1 189 ? 2.074 -22.922 -20.188 1 98.62 189 THR B O 1
ATOM 5451 N N . GLY B 1 190 ? 0.169 -22.922 -21.219 1 97.81 190 GLY B N 1
ATOM 5452 C CA . GLY B 1 190 ? -0.603 -23.844 -20.391 1 97.81 190 GLY B CA 1
ATOM 5453 C C . GLY B 1 190 ? -1.294 -24.922 -21.188 1 97.81 190 GLY B C 1
ATOM 5454 O O . GLY B 1 190 ? -2.467 -24.797 -21.547 1 97.81 190 GLY B O 1
ATOM 5455 N N . LEU B 1 191 ? -0.594 -26.031 -21.359 1 96.75 191 LEU B N 1
ATOM 5456 C CA . LEU B 1 191 ? -1.021 -27.016 -22.359 1 96.75 191 LEU B CA 1
ATOM 5457 C C . LEU B 1 191 ? -2.039 -27.984 -21.75 1 96.75 191 LEU B C 1
ATOM 5459 O O . LEU B 1 191 ? -2.631 -28.797 -22.469 1 96.75 191 LEU B O 1
ATOM 5463 N N . ILE B 1 192 ? -2.246 -27.797 -20.453 1 92.88 192 ILE B N 1
ATOM 5464 C CA . ILE B 1 192 ? -3.307 -28.562 -19.812 1 92.88 192 ILE B CA 1
ATOM 5465 C C . ILE B 1 192 ? -4.637 -27.828 -19.953 1 92.88 192 ILE B C 1
ATOM 5467 O O . ILE B 1 192 ? -5.703 -28.422 -19.781 1 92.88 192 ILE B O 1
ATOM 5471 N N . TYR B 1 193 ? -4.574 -26.562 -20.297 1 92.19 193 TYR B N 1
ATOM 5472 C CA . TYR B 1 193 ? -5.746 -25.688 -20.312 1 92.19 193 TYR B CA 1
ATOM 5473 C C . TYR B 1 193 ? -6.195 -25.406 -21.734 1 92.19 193 TYR B C 1
ATOM 5475 O O . TYR B 1 193 ? -5.367 -25.297 -22.656 1 92.19 193 TYR B O 1
ATOM 5483 N N . VAL B 1 194 ? -7.469 -25.188 -21.859 1 91.06 194 VAL B N 1
ATOM 5484 C CA . VAL B 1 194 ? -8 -24.656 -23.109 1 91.06 194 VAL B CA 1
ATOM 5485 C C . VAL B 1 194 ? -7.727 -23.156 -23.188 1 91.06 194 VAL B C 1
ATOM 5487 O O . VAL B 1 194 ? -8 -22.422 -22.25 1 91.06 194 VAL B O 1
ATOM 5490 N N . PRO B 1 195 ? -7.148 -22.703 -24.297 1 92.94 195 PRO B N 1
ATOM 5491 C CA . PRO B 1 195 ? -6.984 -23.375 -25.594 1 92.94 195 PRO B CA 1
ATOM 5492 C C . PRO B 1 195 ? -5.621 -24.047 -25.75 1 92.94 195 PRO B C 1
ATOM 5494 O O . PRO B 1 195 ? -5.367 -24.719 -26.75 1 92.94 195 PRO B O 1
ATOM 5497 N N . GLY B 1 196 ? -4.75 -23.922 -24.844 1 93.06 196 GLY B N 1
ATOM 5498 C CA . GLY B 1 196 ? -3.418 -24.5 -24.922 1 93.06 196 GLY B CA 1
ATOM 5499 C C . GLY B 1 196 ? -3.434 -26 -25.156 1 93.06 196 GLY B C 1
ATOM 5500 O O . GLY B 1 196 ? -2.6 -26.531 -25.891 1 93.06 196 GLY B O 1
ATOM 5501 N N . ALA B 1 197 ? -4.387 -26.609 -24.594 1 91.5 197 ALA B N 1
ATOM 5502 C CA . ALA B 1 197 ? -4.496 -28.062 -24.688 1 91.5 197 ALA B CA 1
ATOM 5503 C C . ALA B 1 197 ? -4.695 -28.516 -26.125 1 91.5 197 ALA B C 1
ATOM 5505 O O . ALA B 1 197 ? -4.363 -29.641 -26.484 1 91.5 197 ALA B O 1
ATOM 5506 N N . SER B 1 198 ? -5.172 -27.609 -26.938 1 91.25 198 SER B N 1
ATOM 5507 C CA . SER B 1 198 ? -5.473 -27.938 -28.328 1 91.25 198 SER B CA 1
ATOM 5508 C C . SER B 1 198 ? -4.281 -27.641 -29.234 1 91.25 198 SER B C 1
ATOM 5510 O O . SER B 1 198 ? -4.312 -27.953 -30.422 1 91.25 198 SER B O 1
ATOM 5512 N N . THR B 1 199 ? -3.264 -27.094 -28.719 1 95.38 199 THR B N 1
ATOM 5513 C CA . THR B 1 199 ? -2.137 -26.656 -29.531 1 95.38 199 THR B CA 1
ATOM 5514 C C . THR B 1 199 ? -1.179 -27.812 -29.797 1 95.38 199 THR B C 1
ATOM 5516 O O . THR B 1 199 ? -0.723 -28.484 -28.875 1 95.38 199 THR B O 1
ATOM 5519 N N . LYS B 1 200 ? -0.844 -27.969 -31 1 96.06 200 LYS B N 1
ATOM 5520 C CA . LYS B 1 200 ? 0.104 -29.016 -31.375 1 96.06 200 LYS B CA 1
ATOM 5521 C C . LYS B 1 200 ? 1.542 -28.516 -31.266 1 96.06 200 LYS B C 1
ATOM 5523 O O . LYS B 1 200 ? 1.794 -27.312 -31.328 1 96.06 200 LYS B O 1
ATOM 5528 N N . THR B 1 201 ? 2.436 -29.453 -31.172 1 97.94 201 THR B N 1
ATOM 5529 C CA . THR B 1 201 ? 3.846 -29.156 -30.938 1 97.94 201 THR B CA 1
ATOM 5530 C C . THR B 1 201 ? 4.414 -28.328 -32.094 1 97.94 201 THR B C 1
ATOM 5532 O O . THR B 1 201 ? 5.18 -27.391 -31.875 1 97.94 201 THR B O 1
ATOM 5535 N N . ASP B 1 202 ? 4.02 -28.609 -33.312 1 97.62 202 ASP B N 1
ATOM 5536 C CA . ASP B 1 202 ? 4.547 -27.891 -34.469 1 97.62 202 ASP B CA 1
ATOM 5537 C C . ASP B 1 202 ? 4.137 -26.422 -34.438 1 97.62 202 ASP B C 1
ATOM 5539 O O . ASP B 1 202 ? 4.91 -25.547 -34.844 1 97.62 202 ASP B O 1
ATOM 5543 N N . GLU B 1 203 ? 2.906 -26.203 -34.062 1 97.94 203 GLU B N 1
ATOM 5544 C CA . GLU B 1 203 ? 2.428 -24.828 -33.875 1 97.94 203 GLU B CA 1
ATOM 5545 C C . GLU B 1 203 ? 3.258 -24.078 -32.844 1 97.94 203 GLU B C 1
ATOM 5547 O O . GLU B 1 203 ? 3.662 -22.938 -33.094 1 97.94 203 GLU B O 1
ATOM 5552 N N . LEU B 1 204 ? 3.58 -24.719 -31.75 1 98.62 204 LEU B N 1
ATOM 5553 C CA . LEU B 1 204 ? 4.367 -24.125 -30.688 1 98.62 204 LEU B CA 1
ATOM 5554 C C . LEU B 1 204 ? 5.781 -23.812 -31.156 1 98.62 204 LEU B C 1
ATOM 5556 O O . LEU B 1 204 ? 6.328 -22.75 -30.828 1 98.62 204 LEU B O 1
ATOM 5560 N N . VAL B 1 205 ? 6.375 -24.719 -31.938 1 98.75 205 VAL B N 1
ATOM 5561 C CA . VAL B 1 205 ? 7.734 -24.547 -32.438 1 98.75 205 VAL B CA 1
ATOM 5562 C C . VAL B 1 205 ? 7.805 -23.312 -33.312 1 98.75 205 VAL B C 1
ATOM 5564 O O . VAL B 1 205 ? 8.758 -22.516 -33.219 1 98.75 205 VAL B O 1
ATOM 5567 N N . GLU B 1 206 ? 6.82 -23.094 -34.156 1 98.44 206 GLU B N 1
ATOM 5568 C CA . GLU B 1 206 ? 6.82 -21.969 -35.062 1 98.44 206 GLU B CA 1
ATOM 5569 C C . GLU B 1 206 ? 6.773 -20.641 -34.344 1 98.44 206 GLU B C 1
ATOM 5571 O O . GLU B 1 206 ? 7.457 -19.688 -34.719 1 98.44 206 GLU B O 1
ATOM 5576 N N . ILE B 1 207 ? 5.969 -20.562 -33.344 1 98.75 207 ILE B N 1
ATOM 5577 C CA . ILE B 1 207 ? 5.891 -19.344 -32.531 1 98.75 207 ILE B CA 1
ATOM 5578 C C . ILE B 1 207 ? 7.16 -19.188 -31.703 1 98.75 207 ILE B C 1
ATOM 5580 O O . ILE B 1 207 ? 7.68 -18.078 -31.547 1 98.75 207 ILE B O 1
ATOM 5584 N N . ALA B 1 208 ? 7.664 -20.297 -31.172 1 98.81 208 ALA B N 1
ATOM 5585 C CA . ALA B 1 208 ? 8.875 -20.297 -30.359 1 98.81 208 ALA B CA 1
ATOM 5586 C C . ALA B 1 208 ? 10.07 -19.781 -31.156 1 98.81 208 ALA B C 1
ATOM 5588 O O . ALA B 1 208 ? 10.961 -19.141 -30.594 1 98.81 208 ALA B O 1
ATOM 5589 N N . LYS B 1 209 ? 10.102 -20.047 -32.406 1 98.75 209 LYS B N 1
ATOM 5590 C CA . LYS B 1 209 ? 11.18 -19.547 -33.281 1 98.75 209 LYS B CA 1
ATOM 5591 C C . LYS B 1 209 ? 11.211 -18.031 -33.281 1 98.75 209 LYS B C 1
ATOM 5593 O O . LYS B 1 209 ? 12.281 -17.422 -33.344 1 98.75 209 LYS B O 1
ATOM 5598 N N . VAL B 1 210 ? 10.031 -17.375 -33.25 1 98.75 210 VAL B N 1
ATOM 5599 C CA . VAL B 1 210 ? 9.953 -15.922 -33.156 1 98.75 210 VAL B CA 1
ATOM 5600 C C . VAL B 1 210 ? 10.531 -15.461 -31.828 1 98.75 210 VAL B C 1
ATOM 5602 O O . VAL B 1 210 ? 11.297 -14.492 -31.781 1 98.75 210 VAL B O 1
ATOM 5605 N N . ILE B 1 211 ? 10.211 -16.156 -30.766 1 98.75 211 ILE B N 1
ATOM 5606 C CA . ILE B 1 211 ? 10.711 -15.836 -29.422 1 98.75 211 ILE B CA 1
ATOM 5607 C C . ILE B 1 211 ? 12.227 -15.953 -29.406 1 98.75 211 ILE B C 1
ATOM 5609 O O . ILE B 1 211 ? 12.914 -15.078 -28.859 1 98.75 211 ILE B O 1
ATOM 5613 N N . ALA B 1 212 ? 12.711 -17 -30.031 1 98.5 212 ALA B N 1
ATOM 5614 C CA . ALA B 1 212 ? 14.148 -17.266 -30.094 1 98.5 212 ALA B CA 1
ATOM 5615 C C . ALA B 1 212 ? 14.883 -16.141 -30.828 1 98.5 212 ALA B C 1
ATOM 5617 O O . ALA B 1 212 ? 15.969 -15.727 -30.406 1 98.5 212 ALA B O 1
ATOM 5618 N N . ALA B 1 213 ? 14.297 -15.688 -31.859 1 98 213 ALA B N 1
ATOM 5619 C CA . ALA B 1 213 ? 14.906 -14.641 -32.656 1 98 213 ALA B CA 1
ATOM 5620 C C . ALA B 1 213 ? 15.109 -13.367 -31.844 1 98 213 ALA B C 1
ATOM 5622 O O . ALA B 1 213 ? 15.969 -12.547 -32.156 1 98 213 ALA B O 1
ATOM 5623 N N . HIS B 1 214 ? 14.344 -13.25 -30.812 1 96.75 214 HIS B N 1
ATOM 5624 C CA . HIS B 1 214 ? 14.445 -12.078 -29.953 1 96.75 214 HIS B CA 1
ATOM 5625 C C . HIS B 1 214 ? 15.109 -12.422 -28.625 1 96.75 214 HIS B C 1
ATOM 5627 O O . HIS B 1 214 ? 15 -11.672 -27.656 1 96.75 214 HIS B O 1
ATOM 5633 N N . GLN B 1 215 ? 15.648 -13.625 -28.531 1 95.44 215 GLN B N 1
ATOM 5634 C CA . GLN B 1 215 ? 16.469 -14.086 -27.406 1 95.44 215 GLN B CA 1
ATOM 5635 C C . GLN B 1 215 ? 15.617 -14.273 -26.156 1 95.44 215 GLN B C 1
ATOM 5637 O O . GLN B 1 215 ? 16.078 -13.992 -25.047 1 95.44 215 GLN B O 1
ATOM 5642 N N . GLY B 1 216 ? 14.352 -14.578 -26.375 1 97.38 216 GLY B N 1
ATOM 5643 C CA . GLY B 1 216 ? 13.492 -14.961 -25.25 1 97.38 216 GLY B CA 1
ATOM 5644 C C . GLY B 1 216 ? 13.57 -16.438 -24.922 1 97.38 216 GLY B C 1
ATOM 5645 O O . GLY B 1 216 ? 14.359 -17.172 -25.516 1 97.38 216 GLY B O 1
ATOM 5646 N N . PHE B 1 217 ? 12.836 -16.844 -23.875 1 97.94 217 PHE B N 1
ATOM 5647 C CA . PHE B 1 217 ? 12.773 -18.25 -23.516 1 97.94 217 PHE B CA 1
ATOM 5648 C C . PHE B 1 217 ? 11.336 -18.75 -23.547 1 97.94 217 PHE B C 1
ATOM 5650 O O . PHE B 1 217 ? 10.398 -17.969 -23.75 1 97.94 217 PHE B O 1
ATOM 5657 N N . TYR B 1 218 ? 11.18 -20.047 -23.484 1 98.69 218 TYR B N 1
ATOM 5658 C CA . TYR B 1 218 ? 9.883 -20.719 -23.531 1 98.69 218 TYR B CA 1
ATOM 5659 C C . TYR B 1 218 ? 9.602 -21.438 -22.219 1 98.69 218 TYR B C 1
ATOM 5661 O O . TYR B 1 218 ? 10.359 -22.328 -21.828 1 98.69 218 TYR B O 1
ATOM 5669 N N . ALA B 1 219 ? 8.562 -20.984 -21.5 1 98.81 219 ALA B N 1
ATOM 5670 C CA . ALA B 1 219 ? 8.133 -21.641 -20.266 1 98.81 219 ALA B CA 1
ATOM 5671 C C . ALA B 1 219 ? 6.809 -22.375 -20.469 1 98.81 219 ALA B C 1
ATOM 5673 O O . ALA B 1 219 ? 5.914 -21.875 -21.156 1 98.81 219 ALA B O 1
ATOM 5674 N N . SER B 1 220 ? 6.648 -23.547 -19.781 1 98.5 220 SER B N 1
ATOM 5675 C CA . SER B 1 220 ? 5.449 -24.312 -20.062 1 98.5 220 SER B CA 1
ATOM 5676 C C . SER B 1 220 ? 4.863 -24.922 -18.797 1 98.5 220 SER B C 1
ATOM 5678 O O . SER B 1 220 ? 5.574 -25.594 -18.047 1 98.5 220 SER B O 1
ATOM 5680 N N . HIS B 1 221 ? 3.639 -24.516 -18.484 1 98.44 221 HIS B N 1
ATOM 5681 C CA . HIS B 1 221 ? 2.807 -25.516 -17.828 1 98.44 221 HIS B CA 1
ATOM 5682 C C . HIS B 1 221 ? 2.52 -26.703 -18.75 1 98.44 221 HIS B C 1
ATOM 5684 O O . HIS B 1 221 ? 1.634 -26.609 -19.609 1 98.44 221 HIS B O 1
ATOM 5690 N N . MET B 1 222 ? 3.176 -27.781 -18.547 1 98.12 222 MET B N 1
ATOM 5691 C CA . MET B 1 222 ? 3.279 -28.844 -19.531 1 98.12 222 MET B CA 1
ATOM 5692 C C . MET B 1 222 ? 1.938 -29.547 -19.719 1 98.12 222 MET B C 1
ATOM 5694 O O . MET B 1 222 ? 0.989 -29.297 -18.984 1 98.12 222 MET B O 1
ATOM 5698 N N . ARG B 1 223 ? 1.94 -30.297 -20.75 1 96.19 223 ARG B N 1
ATOM 5699 C CA . ARG B 1 223 ? 0.704 -30.938 -21.203 1 96.19 223 ARG B CA 1
ATOM 5700 C C . ARG B 1 223 ? 0.19 -31.922 -20.156 1 96.19 223 ARG B C 1
ATOM 5702 O O . ARG B 1 223 ? -1.012 -32.188 -20.094 1 96.19 223 ARG B O 1
ATOM 5709 N N . ASP B 1 224 ? 1.119 -32.438 -19.391 1 95.25 224 ASP B N 1
ATOM 5710 C CA . ASP B 1 224 ? 0.751 -33.406 -18.375 1 95.25 224 ASP B CA 1
ATOM 5711 C C . ASP B 1 224 ? 1.718 -33.375 -17.203 1 95.25 224 ASP B C 1
ATOM 5713 O O . ASP B 1 224 ? 2.928 -33.219 -17.375 1 95.25 224 ASP B O 1
ATOM 5717 N N . GLU B 1 225 ? 1.163 -33.438 -16 1 95.81 225 GLU B N 1
ATOM 5718 C CA . GLU B 1 225 ? 1.97 -33.469 -14.781 1 95.81 225 GLU B CA 1
ATOM 5719 C C . GLU B 1 225 ? 1.755 -34.75 -13.984 1 95.81 225 GLU B C 1
ATOM 5721 O O . GLU B 1 225 ? 2.311 -34.906 -12.898 1 95.81 225 GLU B O 1
ATOM 5726 N N . GLY B 1 226 ? 0.911 -35.625 -14.5 1 94.44 226 GLY B N 1
ATOM 5727 C CA . GLY B 1 226 ? 0.648 -36.906 -13.891 1 94.44 226 GLY B CA 1
ATOM 5728 C C . GLY B 1 226 ? 1.456 -38.031 -14.508 1 94.44 226 GLY B C 1
ATOM 5729 O O . GLY B 1 226 ? 2.678 -37.938 -14.633 1 94.44 226 GLY B O 1
ATOM 5730 N N . THR B 1 227 ? 0.782 -39.062 -14.953 1 94.19 227 THR B N 1
ATOM 5731 C CA . THR B 1 227 ? 1.463 -40.25 -15.477 1 94.19 227 THR B CA 1
ATOM 5732 C C . THR B 1 227 ? 2.096 -39.938 -16.828 1 94.19 227 THR B C 1
ATOM 5734 O O . THR B 1 227 ? 2.984 -40.656 -17.281 1 94.19 227 THR B O 1
ATOM 5737 N N . GLY B 1 228 ? 1.692 -38.906 -17.484 1 96.31 228 GLY B N 1
ATOM 5738 C CA . GLY B 1 228 ? 2.271 -38.5 -18.75 1 96.31 228 GLY B CA 1
ATOM 5739 C C . GLY B 1 228 ? 3.398 -37.5 -18.594 1 96.31 228 GLY B C 1
ATOM 5740 O O . GLY B 1 228 ? 3.805 -36.844 -19.562 1 96.31 228 GLY B O 1
ATOM 5741 N N . LEU B 1 229 ? 3.906 -37.375 -17.406 1 97.88 229 LEU B N 1
ATOM 5742 C CA . LEU B 1 229 ? 4.902 -36.375 -17.062 1 97.88 229 LEU B CA 1
ATOM 5743 C C . LEU B 1 229 ? 6.125 -36.5 -17.969 1 97.88 229 LEU B C 1
ATOM 5745 O O . LEU B 1 229 ? 6.609 -35.5 -18.5 1 97.88 229 LEU B O 1
ATOM 5749 N N . LEU B 1 230 ? 6.676 -37.656 -18.188 1 98.5 230 LEU B N 1
ATOM 5750 C CA . LEU B 1 230 ? 7.902 -37.875 -18.953 1 98.5 230 LEU B CA 1
ATOM 5751 C C . LEU B 1 230 ? 7.703 -37.469 -20.406 1 98.5 230 LEU B C 1
ATOM 5753 O O . LEU B 1 230 ? 8.586 -36.844 -21.016 1 98.5 230 LEU B O 1
ATOM 5757 N N . GLY B 1 231 ? 6.535 -37.844 -20.938 1 98.38 231 GLY B N 1
ATOM 5758 C CA . GLY B 1 231 ? 6.211 -37.406 -22.281 1 98.38 231 GLY B CA 1
ATOM 5759 C C . GLY B 1 231 ? 6.117 -35.875 -22.406 1 98.38 231 GLY B C 1
ATOM 5760 O O . GLY B 1 231 ? 6.535 -35.312 -23.422 1 98.38 231 GLY B O 1
ATOM 5761 N N . ALA B 1 232 ? 5.539 -35.281 -21.422 1 98.44 232 ALA B N 1
ATOM 5762 C CA . ALA B 1 232 ? 5.41 -33.844 -21.422 1 98.44 232 ALA B CA 1
ATOM 5763 C C . ALA B 1 232 ? 6.777 -33.156 -21.344 1 98.44 232 ALA B C 1
ATOM 5765 O O . ALA B 1 232 ? 7.012 -32.156 -22.016 1 98.44 232 ALA B O 1
ATOM 5766 N N . VAL B 1 233 ? 7.699 -33.688 -20.547 1 98.75 233 VAL B N 1
ATOM 5767 C CA . VAL B 1 233 ? 9.062 -33.156 -20.469 1 98.75 233 VAL B CA 1
ATOM 5768 C C . VAL B 1 233 ? 9.742 -33.312 -21.828 1 98.75 233 VAL B C 1
ATOM 5770 O O . VAL B 1 233 ? 10.406 -32.375 -22.297 1 98.75 233 VAL B O 1
ATOM 5773 N N . GLN B 1 234 ? 9.539 -34.438 -22.406 1 98.62 234 GLN B N 1
ATOM 5774 C CA . GLN B 1 234 ? 10.125 -34.688 -23.719 1 98.62 234 GLN B CA 1
ATOM 5775 C C . GLN B 1 234 ? 9.617 -33.656 -24.734 1 98.62 234 GLN B C 1
ATOM 5777 O O . GLN B 1 234 ? 10.391 -33.188 -25.562 1 98.62 234 GLN B O 1
ATOM 5782 N N . GLU B 1 235 ? 8.359 -33.406 -24.703 1 98.69 235 GLU B N 1
ATOM 5783 C CA . GLU B 1 235 ? 7.793 -32.406 -25.609 1 98.69 235 GLU B CA 1
ATOM 5784 C C . GLU B 1 235 ? 8.445 -31.031 -25.406 1 98.69 235 GLU B C 1
ATOM 5786 O O . GLU B 1 235 ? 8.766 -30.344 -26.375 1 98.69 235 GLU B O 1
ATOM 5791 N N . THR B 1 236 ? 8.617 -30.656 -24.172 1 98.75 236 THR B N 1
ATOM 5792 C CA . THR B 1 236 ? 9.258 -29.375 -23.844 1 98.75 236 THR B CA 1
ATOM 5793 C C . THR B 1 236 ? 10.68 -29.344 -24.391 1 98.75 236 THR B C 1
ATOM 5795 O O . THR B 1 236 ? 11.094 -28.344 -24.984 1 98.75 236 THR B O 1
ATOM 5798 N N . LEU B 1 237 ? 11.453 -30.406 -24.203 1 98.69 237 LEU B N 1
ATOM 5799 C CA . LEU B 1 237 ? 12.812 -30.516 -24.703 1 98.69 237 LEU B CA 1
ATOM 5800 C C . LEU B 1 237 ? 12.844 -30.391 -26.234 1 98.69 237 LEU B C 1
ATOM 5802 O O . LEU B 1 237 ? 13.703 -29.703 -26.781 1 98.69 237 LEU B O 1
ATOM 5806 N N . GLU B 1 238 ? 11.875 -31 -26.828 1 98.56 238 GLU B N 1
ATOM 5807 C CA . GLU B 1 238 ? 11.812 -31 -28.297 1 98.56 238 GLU B CA 1
ATOM 5808 C C . GLU B 1 238 ? 11.539 -29.609 -28.828 1 98.56 238 GLU B C 1
ATOM 5810 O O . GLU B 1 238 ? 12.148 -29.188 -29.828 1 98.56 238 GLU B O 1
ATOM 5815 N N . ILE B 1 239 ? 10.648 -28.906 -28.219 1 98.69 239 ILE B N 1
ATOM 5816 C CA . ILE B 1 239 ? 10.336 -27.547 -28.641 1 98.69 239 ILE B CA 1
ATOM 5817 C C . ILE B 1 239 ? 11.586 -26.672 -28.516 1 98.69 239 ILE B C 1
ATOM 5819 O O . ILE B 1 239 ? 11.914 -25.906 -29.438 1 98.69 239 ILE B O 1
ATOM 5823 N N . GLY B 1 240 ? 12.289 -26.812 -27.406 1 98.62 240 GLY B N 1
ATOM 5824 C CA . GLY B 1 240 ? 13.531 -26.078 -27.219 1 98.62 240 GLY B CA 1
ATOM 5825 C C . GLY B 1 240 ? 14.578 -26.391 -28.266 1 98.62 240 GLY B C 1
ATOM 5826 O O . GLY B 1 240 ? 15.242 -25.5 -28.781 1 98.62 240 GLY B O 1
ATOM 5827 N N . LYS B 1 241 ? 14.719 -27.641 -28.562 1 98.25 241 LYS B N 1
ATOM 5828 C CA . LYS B 1 241 ? 15.711 -28.094 -29.531 1 98.25 241 LYS B CA 1
ATOM 5829 C C . LYS B 1 241 ? 15.391 -27.562 -30.922 1 98.25 241 LYS B C 1
ATOM 5831 O O . LYS B 1 241 ? 16.266 -27.016 -31.609 1 98.25 241 LYS B O 1
ATOM 5836 N N . GLN B 1 242 ? 14.188 -27.672 -31.328 1 98.44 242 GLN B N 1
ATOM 5837 C CA . GLN B 1 242 ? 13.789 -27.281 -32.688 1 98.44 242 GLN B CA 1
ATOM 5838 C C . GLN B 1 242 ? 13.812 -25.766 -32.875 1 98.44 242 GLN B C 1
ATOM 5840 O O . GLN B 1 242 ? 14.211 -25.266 -33.906 1 98.44 242 GLN B O 1
ATOM 5845 N N . ALA B 1 243 ? 13.383 -25.078 -31.875 1 98.44 243 ALA B N 1
ATOM 5846 C CA . ALA B 1 243 ? 13.32 -23.625 -31.969 1 98.44 243 ALA B CA 1
ATOM 5847 C C . ALA B 1 243 ? 14.633 -22.984 -31.547 1 98.44 243 ALA B C 1
ATOM 5849 O O . ALA B 1 243 ? 14.844 -21.781 -31.734 1 98.44 243 ALA B O 1
ATOM 5850 N N . GLN B 1 244 ? 15.516 -23.766 -30.906 1 97.56 244 GLN B N 1
ATOM 5851 C CA . GLN B 1 244 ? 16.828 -23.312 -30.453 1 97.56 244 GLN B CA 1
ATOM 5852 C C . GLN B 1 244 ? 16.703 -22.188 -29.438 1 97.56 244 GLN B C 1
ATOM 5854 O O . GLN B 1 244 ? 17.297 -21.109 -29.625 1 97.56 244 GLN B O 1
ATOM 5859 N N . LEU B 1 245 ? 16.031 -22.375 -28.438 1 97.88 245 LEU B N 1
ATOM 5860 C CA . LEU B 1 245 ? 15.875 -21.422 -27.359 1 97.88 245 LEU B CA 1
ATOM 5861 C C . LEU B 1 245 ? 15.836 -22.125 -26 1 97.88 245 LEU B C 1
ATOM 5863 O O . LEU B 1 245 ? 15.547 -23.312 -25.922 1 97.88 245 LEU B O 1
ATOM 5867 N N . PRO B 1 246 ? 16.234 -21.406 -24.938 1 98.62 246 PRO B N 1
ATOM 5868 C CA . PRO B 1 246 ? 16.094 -21.984 -23.594 1 98.62 246 PRO B CA 1
ATOM 5869 C C . PRO B 1 246 ? 14.656 -22.328 -23.234 1 98.62 246 PRO B C 1
ATOM 5871 O O . PRO B 1 246 ? 13.734 -21.594 -23.625 1 98.62 246 PRO B O 1
ATOM 5874 N N . VAL B 1 247 ? 14.461 -23.438 -22.531 1 98.75 247 VAL B N 1
ATOM 5875 C CA . VAL B 1 247 ? 13.117 -23.812 -22.109 1 98.75 247 VAL B CA 1
ATOM 5876 C C . VAL B 1 247 ? 13.062 -23.922 -20.578 1 98.75 247 VAL B C 1
ATOM 5878 O O . VAL B 1 247 ? 14.102 -24.031 -19.922 1 98.75 247 VAL B O 1
ATOM 5881 N N . HIS B 1 248 ? 11.898 -23.766 -20.031 1 98.88 248 HIS B N 1
ATOM 5882 C CA . HIS B 1 248 ? 11.633 -23.734 -18.594 1 98.88 248 HIS B CA 1
ATOM 5883 C C . HIS B 1 248 ? 10.367 -24.5 -18.266 1 98.88 248 HIS B C 1
ATOM 5885 O O . HIS B 1 248 ? 9.312 -24.281 -18.875 1 98.88 248 HIS B O 1
ATOM 5891 N N . VAL B 1 249 ? 10.484 -25.438 -17.312 1 98.88 249 VAL B N 1
ATOM 5892 C CA . VAL B 1 249 ? 9.336 -26.203 -16.844 1 98.88 249 VAL B CA 1
ATOM 5893 C C . VAL B 1 249 ? 8.703 -25.5 -15.641 1 98.88 249 VAL B C 1
ATOM 5895 O O . VAL B 1 249 ? 9.336 -25.359 -14.586 1 98.88 249 VAL B O 1
ATOM 5898 N N . SER B 1 250 ? 7.5 -25.109 -15.758 1 98.62 250 SER B N 1
ATOM 5899 C CA . SER B 1 250 ? 6.785 -24.422 -14.688 1 98.62 250 SER B CA 1
ATOM 5900 C C . SER B 1 250 ? 6.301 -25.406 -13.633 1 98.62 250 SER B C 1
ATOM 5902 O O . SER B 1 250 ? 5.828 -26.484 -13.953 1 98.62 250 SER B O 1
ATOM 5904 N N . HIS B 1 251 ? 6.43 -24.984 -12.32 1 97.94 251 HIS B N 1
ATOM 5905 C CA . HIS B 1 251 ? 5.98 -25.688 -11.125 1 97.94 251 HIS B CA 1
ATOM 5906 C C . HIS B 1 251 ? 6.211 -27.188 -11.258 1 97.94 251 HIS B C 1
ATOM 5908 O O . HIS B 1 251 ? 5.258 -27.969 -11.219 1 97.94 251 HIS B O 1
ATOM 5914 N N . PHE B 1 252 ? 7.434 -27.594 -11.383 1 98.5 252 PHE B N 1
ATOM 5915 C CA . PHE B 1 252 ? 7.961 -28.938 -11.555 1 98.5 252 PHE B CA 1
ATOM 5916 C C . PHE B 1 252 ? 7.453 -29.859 -10.445 1 98.5 252 PHE B C 1
ATOM 5918 O O . PHE B 1 252 ? 7.754 -29.656 -9.273 1 98.5 252 PHE B O 1
ATOM 5925 N N . LYS B 1 253 ? 6.629 -30.875 -10.891 1 97.88 253 LYS B N 1
ATOM 5926 C CA . LYS B 1 253 ? 5.996 -31.766 -9.914 1 97.88 253 LYS B CA 1
ATOM 5927 C C . LYS B 1 253 ? 5.527 -33.062 -10.555 1 97.88 253 LYS B C 1
ATOM 5929 O O . LYS B 1 253 ? 5.484 -33.156 -11.781 1 97.88 253 LYS B O 1
ATOM 5934 N N . SER B 1 254 ? 5.348 -34.031 -9.742 1 96 254 SER B N 1
ATOM 5935 C CA . SER B 1 254 ? 4.516 -35.188 -10.023 1 96 254 SER B CA 1
ATOM 5936 C C . SER B 1 254 ? 3.162 -35.094 -9.328 1 96 254 SER B C 1
ATOM 5938 O O . SER B 1 254 ? 3.078 -35.156 -8.102 1 96 254 SER B O 1
ATOM 5940 N N . ASN B 1 255 ? 2.186 -34.906 -10.141 1 93.62 255 ASN B N 1
ATOM 5941 C CA . ASN B 1 255 ? 0.855 -34.688 -9.586 1 93.62 255 ASN B CA 1
ATOM 5942 C C . ASN B 1 255 ? -0.032 -35.906 -9.758 1 93.62 255 ASN B C 1
ATOM 5944 O O . ASN B 1 255 ? -0.169 -36.438 -10.867 1 93.62 255 ASN B O 1
ATOM 5948 N N . GLY B 1 256 ? -0.708 -36.344 -8.734 1 92.06 256 GLY B N 1
ATOM 5949 C CA . GLY B 1 256 ? -1.486 -37.562 -8.703 1 92.06 256 GLY B CA 1
ATOM 5950 C C . GLY B 1 256 ? -0.76 -38.719 -8.039 1 92.06 256 GLY B C 1
ATOM 5951 O O . GLY B 1 256 ? 0.438 -38.906 -8.258 1 92.06 256 GLY B O 1
ATOM 5952 N N . ILE B 1 257 ? -1.482 -39.531 -7.324 1 91.06 257 ILE B N 1
ATOM 5953 C CA . ILE B 1 257 ? -0.894 -40.594 -6.512 1 91.06 257 ILE B CA 1
ATOM 5954 C C . ILE B 1 257 ? -0.147 -41.562 -7.41 1 91.06 257 ILE B C 1
ATOM 5956 O O . ILE B 1 257 ? 0.958 -42 -7.082 1 91.06 257 ILE B O 1
ATOM 5960 N N . ASP B 1 258 ? -0.632 -41.812 -8.531 1 92.12 258 ASP B N 1
ATOM 5961 C CA . ASP B 1 258 ? -0.055 -42.812 -9.445 1 92.12 258 ASP B CA 1
ATOM 5962 C C . ASP B 1 258 ? 1.215 -42.281 -10.102 1 92.12 258 ASP B C 1
ATOM 5964 O O . ASP B 1 258 ? 1.981 -43.031 -10.695 1 92.12 258 ASP B O 1
ATOM 5968 N N . ALA B 1 259 ? 1.432 -41.031 -9.969 1 95.06 259 ALA B N 1
ATOM 5969 C CA . ALA B 1 259 ? 2.574 -40.406 -10.633 1 95.06 259 ALA B CA 1
ATOM 5970 C C . ALA B 1 259 ? 3.684 -40.094 -9.633 1 95.06 259 ALA B C 1
ATOM 5972 O O . ALA B 1 259 ? 4.766 -39.656 -10.016 1 95.06 259 ALA B O 1
ATOM 5973 N N . TRP B 1 260 ? 3.461 -40.375 -8.32 1 95.62 260 TRP B N 1
ATOM 5974 C CA . TRP B 1 260 ? 4.449 -40.031 -7.305 1 95.62 260 TRP B CA 1
ATOM 5975 C C . TRP B 1 260 ? 5.789 -40.688 -7.605 1 95.62 260 TRP B C 1
ATOM 5977 O O . TRP B 1 260 ? 5.844 -41.844 -7.996 1 95.62 260 TRP B O 1
ATOM 5987 N N . GLY B 1 261 ? 6.844 -39.906 -7.508 1 97 261 GLY B N 1
ATOM 5988 C CA . GLY B 1 261 ? 8.188 -40.406 -7.742 1 97 261 GLY B CA 1
ATOM 5989 C C . GLY B 1 261 ? 8.68 -40.156 -9.156 1 97 261 GLY B C 1
ATOM 5990 O O . GLY B 1 261 ? 9.883 -40.156 -9.406 1 97 261 GLY B O 1
ATOM 5991 N N . LEU B 1 262 ? 7.816 -39.906 -10.094 1 97.81 262 LEU B N 1
ATOM 5992 C CA . LEU B 1 262 ? 8.172 -39.719 -11.5 1 97.81 262 LEU B CA 1
ATOM 5993 C C . LEU B 1 262 ? 9.055 -38.5 -11.68 1 97.81 262 LEU B C 1
ATOM 5995 O O . LEU B 1 262 ? 9.773 -38.375 -12.672 1 97.81 262 LEU B O 1
ATOM 5999 N N . ILE B 1 263 ? 8.961 -37.594 -10.773 1 98.44 263 ILE B N 1
ATOM 6000 C CA . ILE B 1 263 ? 9.75 -36.375 -10.844 1 98.44 263 ILE B CA 1
ATOM 6001 C C . ILE B 1 263 ? 11.234 -36.719 -10.875 1 98.44 263 ILE B C 1
ATOM 6003 O O . ILE B 1 263 ? 12.023 -36 -11.484 1 98.44 263 ILE B O 1
ATOM 6007 N N . ARG B 1 264 ? 11.68 -37.812 -10.281 1 98.62 264 ARG B N 1
ATOM 6008 C CA . ARG B 1 264 ? 13.078 -38.219 -10.273 1 98.62 264 ARG B CA 1
ATOM 6009 C C . ARG B 1 264 ? 13.547 -38.594 -11.68 1 98.62 264 ARG B C 1
ATOM 6011 O O . ARG B 1 264 ? 14.641 -38.219 -12.102 1 98.62 264 ARG B O 1
ATOM 6018 N N . ARG B 1 265 ? 12.672 -39.281 -12.352 1 98.62 265 ARG B N 1
ATOM 6019 C CA . ARG B 1 265 ? 12.992 -39.656 -13.727 1 98.62 265 ARG B CA 1
ATOM 6020 C C . ARG B 1 265 ? 12.969 -38.406 -14.625 1 98.62 265 ARG B C 1
ATOM 6022 O O . ARG B 1 265 ? 13.797 -38.281 -15.531 1 98.62 265 ARG B O 1
ATOM 6029 N N . ALA B 1 266 ? 11.992 -37.594 -14.414 1 98.81 266 ALA B N 1
ATOM 6030 C CA . ALA B 1 266 ? 11.938 -36.344 -15.156 1 98.81 266 ALA B CA 1
ATOM 6031 C C . ALA B 1 266 ? 13.203 -35.531 -14.953 1 98.81 266 ALA B C 1
ATOM 6033 O O . ALA B 1 266 ? 13.734 -34.938 -15.898 1 98.81 266 ALA B O 1
ATOM 6034 N N . ALA B 1 267 ? 13.703 -35.438 -13.734 1 98.88 267 ALA B N 1
ATOM 6035 C CA . ALA B 1 267 ? 14.93 -34.719 -13.422 1 98.88 267 ALA B CA 1
ATOM 6036 C C . ALA B 1 267 ? 16.125 -35.312 -14.164 1 98.88 267 ALA B C 1
ATOM 6038 O O . ALA B 1 267 ? 16.969 -34.594 -14.672 1 98.88 267 ALA B O 1
ATOM 6039 N N . GLU B 1 268 ? 16.172 -36.594 -14.234 1 98.69 268 GLU B N 1
ATOM 6040 C CA . GLU B 1 268 ? 17.25 -37.281 -14.969 1 98.69 268 GLU B CA 1
ATOM 6041 C C . GLU B 1 268 ? 17.234 -36.906 -16.438 1 98.69 268 GLU B C 1
ATOM 6043 O O . GLU B 1 268 ? 18.281 -36.656 -17.047 1 98.69 268 GLU B O 1
ATOM 6048 N N . MET B 1 269 ? 16.016 -36.875 -16.969 1 98.62 269 MET B N 1
ATOM 6049 C CA . MET B 1 269 ? 15.859 -36.469 -18.359 1 98.62 269 MET B CA 1
ATOM 6050 C C . MET B 1 269 ? 16.359 -35.062 -18.594 1 98.62 269 MET B C 1
ATOM 6052 O O . MET B 1 269 ? 17.062 -34.781 -19.562 1 98.62 269 MET B O 1
ATOM 6056 N N . ILE B 1 270 ? 16.016 -34.188 -17.719 1 98.81 270 ILE B N 1
ATOM 6057 C CA . ILE B 1 270 ? 16.391 -32.781 -17.828 1 98.81 270 ILE B CA 1
ATOM 6058 C C . ILE B 1 270 ? 17.906 -32.625 -17.672 1 98.81 270 ILE B C 1
ATOM 6060 O O . ILE B 1 270 ? 18.547 -31.938 -18.469 1 98.81 270 ILE B O 1
ATOM 6064 N N . GLU B 1 271 ? 18.516 -33.312 -16.734 1 98.75 271 GLU B N 1
ATOM 6065 C CA . GLU B 1 271 ? 19.953 -33.25 -16.5 1 98.75 271 GLU B CA 1
ATOM 6066 C C . GLU B 1 271 ? 20.734 -33.812 -17.672 1 98.75 271 GLU B C 1
ATOM 6068 O O . GLU B 1 271 ? 21.812 -33.344 -18 1 98.75 271 GLU B O 1
ATOM 6073 N N . GLN B 1 272 ? 20.172 -34.844 -18.25 1 98.62 272 GLN B N 1
ATOM 6074 C CA . GLN B 1 272 ? 20.797 -35.406 -19.453 1 98.62 272 GLN B CA 1
ATOM 6075 C C . GLN B 1 272 ? 20.781 -34.375 -20.578 1 98.62 272 GLN B C 1
ATOM 6077 O O . GLN B 1 272 ? 21.797 -34.219 -21.281 1 98.62 272 GLN B O 1
ATOM 6082 N N . ALA B 1 273 ? 19.625 -33.781 -20.75 1 98.69 273 ALA B N 1
ATOM 6083 C CA . ALA B 1 273 ? 19.516 -32.719 -21.781 1 98.69 273 ALA B CA 1
ATOM 6084 C C . ALA B 1 273 ? 20.484 -31.578 -21.5 1 98.69 273 ALA B C 1
ATOM 6086 O O . ALA B 1 273 ? 21.109 -31.047 -22.422 1 98.69 273 ALA B O 1
ATOM 6087 N N . GLN B 1 274 ? 20.656 -31.203 -20.281 1 98.62 274 GLN B N 1
ATOM 6088 C CA . GLN B 1 274 ? 21.609 -30.172 -19.875 1 98.62 274 GLN B CA 1
ATOM 6089 C C . GLN B 1 274 ? 23.031 -30.594 -20.219 1 98.62 274 GLN B C 1
ATOM 6091 O O . GLN B 1 274 ? 23.828 -29.797 -20.734 1 98.62 274 GLN B O 1
ATOM 6096 N N . ALA B 1 275 ? 23.344 -31.812 -19.938 1 98.38 275 ALA B N 1
ATOM 6097 C CA . ALA B 1 275 ? 24.672 -32.344 -20.219 1 98.38 275 ALA B CA 1
ATOM 6098 C C . ALA B 1 275 ? 24.969 -32.312 -21.719 1 98.38 275 ALA B C 1
ATOM 6100 O O . ALA B 1 275 ? 26.125 -32.188 -22.125 1 98.38 275 ALA B O 1
ATOM 6101 N N . GLU B 1 276 ? 23.953 -32.344 -22.438 1 98 276 GLU B N 1
ATOM 6102 C CA . GLU B 1 276 ? 24.094 -32.344 -23.891 1 98 276 GLU B CA 1
ATOM 6103 C C . GLU B 1 276 ? 24.062 -30.938 -24.453 1 98 276 GLU B C 1
ATOM 6105 O O . GLU B 1 276 ? 24.094 -30.734 -25.672 1 98 276 GLU B O 1
ATOM 6110 N N . GLY B 1 277 ? 23.875 -30 -23.594 1 97.88 277 GLY B N 1
ATOM 6111 C CA . GLY B 1 277 ? 24.047 -28.625 -24.016 1 97.88 277 GLY B CA 1
ATOM 6112 C C . GLY B 1 277 ? 22.75 -27.844 -24.094 1 97.88 277 GLY B C 1
ATOM 6113 O O . GLY B 1 277 ? 22.75 -26.656 -24.391 1 97.88 277 GLY B O 1
ATOM 6114 N N . GLN B 1 278 ? 21.641 -28.484 -23.844 1 98.25 278 GLN B N 1
ATOM 6115 C CA . GLN B 1 278 ? 20.359 -27.766 -23.891 1 98.25 278 GLN B CA 1
ATOM 6116 C C . GLN B 1 278 ? 20.172 -26.938 -22.625 1 98.25 278 GLN B C 1
ATOM 6118 O O . GLN B 1 278 ? 20.5 -27.375 -21.516 1 98.25 278 GLN B O 1
ATOM 6123 N N . LYS B 1 279 ? 19.688 -25.734 -22.797 1 98.25 279 LYS B N 1
ATOM 6124 C CA . LYS B 1 279 ? 19.344 -24.875 -21.656 1 98.25 279 LYS B CA 1
ATOM 6125 C C . LYS B 1 279 ? 17.922 -25.125 -21.188 1 98.25 279 LYS B C 1
ATOM 6127 O O . LYS B 1 279 ? 16.953 -24.688 -21.828 1 98.25 279 LYS B O 1
ATOM 6132 N N . ILE B 1 280 ? 17.797 -25.797 -20.094 1 98.69 280 ILE B N 1
ATOM 6133 C CA . ILE B 1 280 ? 16.484 -26.094 -19.516 1 98.69 280 ILE B CA 1
ATOM 6134 C C . ILE B 1 280 ? 16.547 -25.938 -18 1 98.69 280 ILE B C 1
ATOM 6136 O O . ILE B 1 280 ? 17.531 -26.312 -17.359 1 98.69 280 ILE B O 1
ATOM 6140 N N . THR B 1 281 ? 15.602 -25.281 -17.453 1 98.88 281 THR B N 1
ATOM 6141 C CA . THR B 1 281 ? 15.43 -25.078 -16.031 1 98.88 281 THR B CA 1
ATOM 6142 C C . THR B 1 281 ? 13.984 -25.344 -15.609 1 98.88 281 THR B C 1
ATOM 6144 O O . THR B 1 281 ? 13.156 -25.734 -16.438 1 98.88 281 THR B O 1
ATOM 6147 N N . ALA B 1 282 ? 13.688 -25.219 -14.312 1 98.94 282 ALA B N 1
ATOM 6148 C CA . ALA B 1 282 ? 12.344 -25.406 -13.781 1 98.94 282 ALA B CA 1
ATOM 6149 C C . ALA B 1 282 ? 12.109 -24.516 -12.555 1 98.94 282 ALA B C 1
ATOM 6151 O O . ALA B 1 282 ? 13.039 -23.875 -12.07 1 98.94 282 ALA B O 1
ATOM 6152 N N . ASP B 1 283 ? 10.891 -24.391 -12.18 1 98.88 283 ASP B N 1
ATOM 6153 C CA . ASP B 1 283 ? 10.547 -23.781 -10.891 1 98.88 283 ASP B CA 1
ATOM 6154 C C . ASP B 1 283 ? 9.57 -24.672 -10.109 1 98.88 283 ASP B C 1
ATOM 6156 O O . ASP B 1 283 ? 9.039 -25.641 -10.648 1 98.88 283 ASP B O 1
ATOM 6160 N N . GLN B 1 284 ? 9.477 -24.391 -8.844 1 98.75 284 GLN B N 1
ATOM 6161 C CA . GLN B 1 284 ? 8.641 -25.188 -7.945 1 98.75 284 GLN B CA 1
ATOM 6162 C C . GLN B 1 284 ? 8.141 -24.344 -6.773 1 98.75 284 GLN B C 1
ATOM 6164 O O . GLN B 1 284 ? 8.867 -23.484 -6.273 1 98.75 284 GLN B O 1
ATOM 6169 N N . TYR B 1 285 ? 6.898 -24.5 -6.398 1 98.62 285 TYR B N 1
ATOM 6170 C CA . TYR B 1 285 ? 6.434 -24 -5.105 1 98.62 285 TYR B CA 1
ATOM 6171 C C . TYR B 1 285 ? 6.523 -25.094 -4.039 1 98.62 285 TYR B C 1
ATOM 6173 O O . TYR B 1 285 ? 6.387 -26.281 -4.344 1 98.62 285 TYR B O 1
ATOM 6181 N N . PRO B 1 286 ? 6.707 -24.75 -2.785 1 98.62 286 PRO B N 1
ATOM 6182 C CA . PRO B 1 286 ? 6.992 -25.719 -1.731 1 98.62 286 PRO B CA 1
ATOM 6183 C C . PRO B 1 286 ? 5.734 -26.172 -0.997 1 98.62 286 PRO B C 1
ATOM 6185 O O . PRO B 1 286 ? 5.68 -26.125 0.234 1 98.62 286 PRO B O 1
ATOM 6188 N N . TYR B 1 287 ? 4.773 -26.672 -1.667 1 98.44 287 TYR B N 1
ATOM 6189 C CA . TYR B 1 287 ? 3.527 -27.188 -1.109 1 98.44 287 TYR B CA 1
ATOM 6190 C C . TYR B 1 287 ? 3.16 -28.531 -1.733 1 98.44 287 TYR B C 1
ATOM 6192 O O . TYR B 1 287 ? 3.627 -28.859 -2.826 1 98.44 287 TYR B O 1
ATOM 6200 N N . ILE B 1 288 ? 2.236 -29.281 -1.113 1 97.19 288 ILE B N 1
ATOM 6201 C CA . ILE B 1 288 ? 1.885 -30.609 -1.566 1 97.19 288 ILE B CA 1
ATOM 6202 C C . ILE B 1 288 ? 0.545 -30.578 -2.299 1 97.19 288 ILE B C 1
ATOM 6204 O O . ILE B 1 288 ? -0.058 -31.625 -2.557 1 97.19 288 ILE B O 1
ATOM 6208 N N . ALA B 1 289 ? 0.057 -29.359 -2.506 1 97.56 289 ALA B N 1
ATOM 6209 C CA . ALA B 1 289 ? -1.212 -29.188 -3.209 1 97.56 289 ALA B CA 1
ATOM 6210 C C . ALA B 1 289 ? -1.076 -28.188 -4.352 1 97.56 289 ALA B C 1
ATOM 6212 O O . ALA B 1 289 ? -0.286 -27.25 -4.27 1 97.56 289 ALA B O 1
ATOM 6213 N N . SER B 1 290 ? -1.74 -28.453 -5.398 1 96.75 290 SER B N 1
ATOM 6214 C CA . SER B 1 290 ? -1.874 -27.5 -6.5 1 96.75 290 SER B CA 1
ATOM 6215 C C . SER B 1 290 ? -3.203 -26.75 -6.43 1 96.75 290 SER B C 1
ATOM 6217 O O . SER B 1 290 ? -4.02 -27.016 -5.543 1 96.75 290 SER B O 1
ATOM 6219 N N . SER B 1 291 ? -3.348 -25.734 -7.273 1 96.81 291 SER B N 1
ATOM 6220 C CA . SER B 1 291 ? -4.598 -25 -7.324 1 96.81 291 SER B CA 1
ATOM 6221 C C . SER B 1 291 ? -4.93 -24.562 -8.75 1 96.81 291 SER B C 1
ATOM 6223 O O . SER B 1 291 ? -4.062 -24.078 -9.469 1 96.81 291 SER B O 1
ATOM 6225 N N . THR B 1 292 ? -6.066 -24.828 -9.125 1 94.5 292 THR B N 1
ATOM 6226 C CA . THR B 1 292 ? -6.617 -24.453 -10.43 1 94.5 292 THR B CA 1
ATOM 6227 C C . THR B 1 292 ? -8.141 -24.562 -10.422 1 94.5 292 THR B C 1
ATOM 6229 O O . THR B 1 292 ? -8.758 -24.578 -9.352 1 94.5 292 THR B O 1
ATOM 6232 N N . SER B 1 293 ? -8.75 -24.516 -11.57 1 94.81 293 SER B N 1
ATOM 6233 C CA . SER B 1 293 ? -10.203 -24.641 -11.625 1 94.81 293 SER B CA 1
ATOM 6234 C C . SER B 1 293 ? -10.641 -26.062 -11.297 1 94.81 293 SER B C 1
ATOM 6236 O O . SER B 1 293 ? -9.938 -27.016 -11.609 1 94.81 293 SER B O 1
ATOM 6238 N N . LEU B 1 294 ? -11.789 -26.188 -10.672 1 96.5 294 LEU B N 1
ATOM 6239 C CA . LEU B 1 294 ? -12.336 -27.484 -10.328 1 96.5 294 LEU B CA 1
ATOM 6240 C C . LEU B 1 294 ? -12.492 -28.359 -11.562 1 96.5 294 LEU B C 1
ATOM 6242 O O . LEU B 1 294 ? -12.172 -29.547 -11.531 1 96.5 294 LEU B O 1
ATOM 6246 N N . SER B 1 295 ? -12.891 -27.781 -12.625 1 95.31 295 SER B N 1
ATOM 6247 C CA . SER B 1 295 ? -13.094 -28.531 -13.867 1 95.31 295 SER B CA 1
ATOM 6248 C C . SER B 1 295 ? -11.773 -29.078 -14.391 1 95.31 295 SER B C 1
ATOM 6250 O O . SER B 1 295 ? -11.719 -30.203 -14.891 1 95.31 295 SER B O 1
ATOM 6252 N N . ALA B 1 296 ? -10.711 -28.328 -14.281 1 91.75 296 ALA B N 1
ATOM 6253 C CA . ALA B 1 296 ? -9.398 -28.766 -14.758 1 91.75 296 ALA B CA 1
ATOM 6254 C C . ALA B 1 296 ? -8.891 -29.938 -13.93 1 91.75 296 ALA B C 1
ATOM 6256 O O . ALA B 1 296 ? -8.133 -30.781 -14.43 1 91.75 296 ALA B O 1
ATOM 6257 N N . ILE B 1 297 ? -9.328 -30.016 -12.719 1 92.81 297 ILE B N 1
ATOM 6258 C CA . ILE B 1 297 ? -8.875 -31.047 -11.797 1 92.81 297 ILE B CA 1
ATOM 6259 C C . ILE B 1 297 ? -9.648 -32.344 -12.062 1 92.81 297 ILE B C 1
ATOM 6261 O O . ILE B 1 297 ? -9.07 -33.438 -12.047 1 92.81 297 ILE B O 1
ATOM 6265 N N . LEU B 1 298 ? -10.969 -32.219 -12.43 1 94.38 298 LEU B N 1
ATOM 6266 C CA . LEU B 1 298 ? -11.812 -33.406 -12.273 1 94.38 298 LEU B CA 1
ATOM 6267 C C . LEU B 1 298 ? -12.32 -33.875 -13.625 1 94.38 298 LEU B C 1
ATOM 6269 O O . LEU B 1 298 ? -12.82 -35 -13.742 1 94.38 298 LEU B O 1
ATOM 6273 N N . PHE B 1 299 ? -12.203 -33.062 -14.617 1 94.38 299 PHE B N 1
ATOM 6274 C CA . PHE B 1 299 ? -12.75 -33.438 -15.914 1 94.38 299 PHE B CA 1
ATOM 6275 C C . PHE B 1 299 ? -11.633 -33.688 -16.922 1 94.38 299 PHE B C 1
ATOM 6277 O O . PHE B 1 299 ? -10.641 -32.938 -16.953 1 94.38 299 PHE B O 1
ATOM 6284 N N . PRO B 1 300 ? -11.766 -34.625 -17.75 1 91.44 300 PRO B N 1
ATOM 6285 C CA . PRO B 1 300 ? -10.758 -34.875 -18.781 1 91.44 300 PRO B CA 1
ATOM 6286 C C . PRO B 1 300 ? -10.734 -33.781 -19.859 1 91.44 300 PRO B C 1
ATOM 6288 O O . PRO B 1 300 ? -11.711 -33.062 -20 1 91.44 300 PRO B O 1
ATOM 6291 N N . ARG B 1 301 ? -9.742 -33.812 -20.578 1 88.44 301 ARG B N 1
ATOM 6292 C CA . ARG B 1 301 ? -9.477 -32.781 -21.562 1 88.44 301 ARG B CA 1
ATOM 6293 C C . ARG B 1 301 ? -10.594 -32.719 -22.594 1 88.44 301 ARG B C 1
ATOM 6295 O O . ARG B 1 301 ? -11.023 -31.625 -22.969 1 88.44 301 ARG B O 1
ATOM 6302 N N . TRP B 1 302 ? -11 -33.875 -23.031 1 89.62 302 TRP B N 1
ATOM 6303 C CA . TRP B 1 302 ? -11.977 -33.844 -24.125 1 89.62 302 TRP B CA 1
ATOM 6304 C C . TRP B 1 302 ? -13.297 -33.25 -23.656 1 89.62 302 TRP B C 1
ATOM 6306 O O . TRP B 1 302 ? -14.031 -32.656 -24.453 1 89.62 302 TRP B O 1
ATOM 6316 N N . VAL B 1 303 ? -13.594 -33.406 -22.391 1 92.94 303 VAL B N 1
ATOM 6317 C CA . VAL B 1 303 ? -14.812 -32.812 -21.844 1 92.94 303 VAL B CA 1
ATOM 6318 C C . VAL B 1 303 ? -14.688 -31.297 -21.781 1 92.94 303 VAL B C 1
ATOM 6320 O O . VAL B 1 303 ? -15.656 -30.578 -22.031 1 92.94 303 VAL B O 1
ATOM 6323 N N . ARG B 1 304 ? -13.5 -30.797 -21.516 1 92.06 304 ARG B N 1
ATOM 6324 C CA . ARG B 1 304 ? -13.25 -29.375 -21.328 1 92.06 304 ARG B CA 1
ATOM 6325 C C . ARG B 1 304 ? -13.039 -28.672 -22.656 1 92.06 304 ARG B C 1
ATOM 6327 O O . ARG B 1 304 ? -13.062 -27.438 -22.734 1 92.06 304 ARG B O 1
ATOM 6334 N N . ALA B 1 305 ? -12.883 -29.422 -23.719 1 88.25 305 ALA B N 1
ATOM 6335 C CA . ALA B 1 305 ? -12.602 -28.859 -25.031 1 88.25 305 ALA B CA 1
ATOM 6336 C C . ALA B 1 305 ? -13.688 -27.891 -25.469 1 88.25 305 ALA B C 1
ATOM 6338 O O . ALA B 1 305 ? -14.875 -28.141 -25.25 1 88.25 305 ALA B O 1
ATOM 6339 N N . GLY B 1 306 ? -13.258 -26.797 -26 1 87.94 306 GLY B N 1
ATOM 6340 C CA . GLY B 1 306 ? -14.203 -25.797 -26.484 1 87.94 306 GLY B CA 1
ATOM 6341 C C . GLY B 1 306 ? -14.57 -24.75 -25.453 1 87.94 306 GLY B C 1
ATOM 6342 O O . GLY B 1 306 ? -15.242 -23.766 -25.781 1 87.94 306 GLY B O 1
ATOM 6343 N N . GLY B 1 307 ? -14.18 -24.969 -24.219 1 87.75 307 GLY B N 1
ATOM 6344 C CA . GLY B 1 307 ? -14.414 -23.969 -23.188 1 87.75 307 GLY B CA 1
ATOM 6345 C C . GLY B 1 307 ? -15.57 -24.312 -22.266 1 87.75 307 GLY B C 1
ATOM 6346 O O . GLY B 1 307 ? -16.219 -25.344 -22.438 1 87.75 307 GLY B O 1
ATOM 6347 N N . LYS B 1 308 ? -15.852 -23.438 -21.375 1 87.75 308 LYS B N 1
ATOM 6348 C CA . LYS B 1 308 ? -16.781 -23.688 -20.281 1 87.75 308 LYS B CA 1
ATOM 6349 C C . LYS B 1 308 ? -18.203 -23.875 -20.797 1 87.75 308 LYS B C 1
ATOM 6351 O O . LYS B 1 308 ? -18.906 -24.797 -20.375 1 87.75 308 LYS B O 1
ATOM 6356 N N . GLU B 1 309 ? -18.609 -23.047 -21.734 1 89.19 309 GLU B N 1
ATOM 6357 C CA . GLU B 1 309 ? -19.969 -23.125 -22.25 1 89.19 309 GLU B CA 1
ATOM 6358 C C . GLU B 1 309 ? -20.203 -24.438 -22.984 1 89.19 309 GLU B C 1
ATOM 6360 O O . GLU B 1 309 ? -21.234 -25.078 -22.797 1 89.19 309 GLU B O 1
ATOM 6365 N N . VAL B 1 310 ? -19.281 -24.781 -23.75 1 90.56 310 VAL B N 1
ATOM 6366 C CA . VAL B 1 310 ? -19.375 -26.016 -24.516 1 90.56 310 VAL B CA 1
ATOM 6367 C C . VAL B 1 310 ? -19.312 -27.219 -23.562 1 90.56 310 VAL B C 1
ATOM 6369 O O . VAL B 1 310 ? -20.016 -28.219 -23.766 1 90.56 310 VAL B O 1
ATOM 6372 N N . MET B 1 311 ? -18.516 -27.109 -22.578 1 91.5 311 MET B N 1
ATOM 6373 C CA . MET B 1 311 ? -18.391 -28.172 -21.594 1 91.5 311 MET B CA 1
ATOM 6374 C C . MET B 1 311 ? -19.719 -28.406 -20.891 1 91.5 311 MET B C 1
ATOM 6376 O O . MET B 1 311 ? -20.156 -29.562 -20.734 1 91.5 311 MET B O 1
ATOM 6380 N N . VAL B 1 312 ? -20.391 -27.344 -20.5 1 93.19 312 VAL B N 1
ATOM 6381 C CA . VAL B 1 312 ? -21.656 -27.469 -19.797 1 93.19 312 VAL B CA 1
ATOM 6382 C C . VAL B 1 312 ? -22.688 -28.125 -20.703 1 93.19 312 VAL B C 1
ATOM 6384 O O . VAL B 1 312 ? -23.469 -28.969 -20.266 1 93.19 312 VAL B O 1
ATOM 6387 N N . LYS B 1 313 ? -22.656 -27.75 -21.984 1 92.69 313 LYS B N 1
ATOM 6388 C CA . LYS B 1 313 ? -23.562 -28.375 -22.938 1 92.69 313 LYS B CA 1
ATOM 6389 C C . LYS B 1 313 ? -23.281 -29.875 -23.078 1 92.69 313 LYS B C 1
ATOM 6391 O O . LYS B 1 313 ? -24.188 -30.672 -23.25 1 92.69 313 LYS B O 1
ATOM 6396 N N . ARG B 1 314 ? -22 -30.234 -23 1 93.31 314 ARG B N 1
ATOM 6397 C CA . ARG B 1 314 ? -21.578 -31.641 -23.109 1 93.31 314 ARG B CA 1
ATOM 6398 C C . ARG B 1 314 ? -22.047 -32.438 -21.906 1 93.31 314 ARG B C 1
ATOM 6400 O O . ARG B 1 314 ? -22.391 -33.625 -22.031 1 93.31 314 ARG B O 1
ATOM 6407 N N . LEU B 1 315 ? -22.109 -31.812 -20.766 1 93.12 315 LEU B N 1
ATOM 6408 C CA . LEU B 1 315 ? -22.562 -32.469 -19.547 1 93.12 315 LEU B CA 1
ATOM 6409 C C . LEU B 1 315 ? -24.031 -32.875 -19.656 1 93.12 315 LEU B C 1
ATOM 6411 O O . LEU B 1 315 ? -24.469 -33.812 -19.016 1 93.12 315 LEU B O 1
ATOM 6415 N N . ASP B 1 316 ? -24.719 -32.125 -20.453 1 89 316 ASP B N 1
ATOM 6416 C CA . ASP B 1 316 ? -26.156 -32.344 -20.578 1 89 316 ASP B CA 1
ATOM 6417 C C . ASP B 1 316 ? -26.469 -33.156 -21.844 1 89 316 ASP B C 1
ATOM 6419 O O . ASP B 1 316 ? -27.641 -33.438 -22.141 1 89 316 ASP B O 1
ATOM 6423 N N . ASP B 1 317 ? -25.484 -33.5 -22.578 1 91.56 317 ASP B N 1
ATOM 6424 C CA . ASP B 1 317 ? -25.672 -34.281 -23.797 1 91.56 317 ASP B CA 1
ATOM 6425 C C . ASP B 1 317 ? -26.094 -35.719 -23.453 1 91.56 317 ASP B C 1
ATOM 6427 O O . ASP B 1 317 ? -25.359 -36.438 -22.75 1 91.56 317 ASP B O 1
ATOM 6431 N N . PRO B 1 318 ? -27.188 -36.156 -23.922 1 88.5 318 PRO B N 1
ATOM 6432 C CA . PRO B 1 318 ? -27.719 -37.469 -23.547 1 88.5 318 PRO B CA 1
ATOM 6433 C C . PRO B 1 318 ? -26.766 -38.625 -23.906 1 88.5 318 PRO B C 1
ATOM 6435 O O . PRO B 1 318 ? -26.75 -39.656 -23.234 1 88.5 318 PRO B O 1
ATOM 6438 N N . GLU B 1 319 ? -25.984 -38.469 -24.969 1 89.81 319 GLU B N 1
ATOM 6439 C CA . GLU B 1 319 ? -25.078 -39.531 -25.406 1 89.81 319 GLU B CA 1
ATOM 6440 C C . GLU B 1 319 ? -23.797 -39.562 -24.578 1 89.81 319 GLU B C 1
ATOM 6442 O O . GLU B 1 319 ? -23.203 -40.625 -24.391 1 89.81 319 GLU B O 1
ATOM 6447 N N . LYS B 1 320 ? -23.344 -38.406 -24.047 1 91.38 320 LYS B N 1
ATOM 6448 C CA . LYS B 1 320 ? -22.031 -38.312 -23.422 1 91.38 320 LYS B CA 1
ATOM 6449 C C . LYS B 1 320 ? -22.172 -38.125 -21.906 1 91.38 320 LYS B C 1
ATOM 6451 O O . LYS B 1 320 ? -21.219 -38.406 -21.156 1 91.38 320 LYS B O 1
ATOM 6456 N N . SER B 1 321 ? -23.281 -37.75 -21.484 1 91.62 321 SER B N 1
ATOM 6457 C CA . SER B 1 321 ? -23.484 -37.312 -20.109 1 91.62 321 SER B CA 1
ATOM 6458 C C . SER B 1 321 ? -23.156 -38.469 -19.125 1 91.62 321 SER B C 1
ATOM 6460 O O . SER B 1 321 ? -22.484 -38.25 -18.125 1 91.62 321 SER B O 1
ATOM 6462 N N . GLU B 1 322 ? -23.625 -39.625 -19.453 1 93.25 322 GLU B N 1
ATOM 6463 C CA . GLU B 1 322 ? -23.406 -40.75 -18.547 1 93.25 322 GLU B CA 1
ATOM 6464 C C . GLU B 1 322 ? -21.922 -41.125 -18.5 1 93.25 322 GLU B C 1
ATOM 6466 O O . GLU B 1 322 ? -21.406 -41.469 -17.422 1 93.25 322 GLU B O 1
ATOM 6471 N N . GLU B 1 323 ? -21.359 -41.125 -19.609 1 95 323 GLU B N 1
ATOM 6472 C CA . GLU B 1 323 ? -19.938 -41.406 -19.656 1 95 323 GLU B CA 1
ATOM 6473 C C . GLU B 1 323 ? -19.125 -40.406 -18.828 1 95 323 GLU B C 1
ATOM 6475 O O . GLU B 1 323 ? -18.234 -40.781 -18.062 1 95 323 GLU B O 1
ATOM 6480 N N . ILE B 1 324 ? -19.422 -39.188 -19 1 96.31 324 ILE B N 1
ATOM 6481 C CA . ILE B 1 324 ? -18.719 -38.125 -18.297 1 96.31 324 ILE B CA 1
ATOM 6482 C C . ILE B 1 324 ? -18.922 -38.281 -16.781 1 96.31 324 ILE B C 1
ATOM 6484 O O . ILE B 1 324 ? -17.984 -38.156 -16 1 96.31 324 ILE B O 1
ATOM 6488 N N . ARG B 1 325 ? -20.125 -38.531 -16.422 1 95.31 325 ARG B N 1
ATOM 6489 C CA . ARG B 1 325 ? -20.453 -38.719 -15.008 1 95.31 325 ARG B CA 1
ATOM 6490 C C . ARG B 1 325 ? -19.641 -39.844 -14.383 1 95.31 325 ARG B C 1
ATOM 6492 O O . ARG B 1 325 ? -19.094 -39.688 -13.289 1 95.31 325 ARG B O 1
ATOM 6499 N N . GLU B 1 326 ? -19.594 -40.906 -15.078 1 95.44 326 GLU B N 1
ATOM 6500 C CA . GLU B 1 326 ? -18.844 -42.062 -14.578 1 95.44 326 GLU B CA 1
ATOM 6501 C C . GLU B 1 326 ? -17.359 -41.75 -14.438 1 95.44 326 GLU B C 1
ATOM 6503 O O . GLU B 1 326 ? -16.703 -42.156 -13.484 1 95.44 326 GLU B O 1
ATOM 6508 N N . LEU B 1 327 ? -16.875 -41.062 -15.391 1 94.94 327 LEU B N 1
ATOM 6509 C CA . LEU B 1 327 ? -15.477 -40.688 -15.344 1 94.94 327 LEU B CA 1
ATOM 6510 C C . LEU B 1 327 ? -15.195 -39.812 -14.125 1 94.94 327 LEU B C 1
ATOM 6512 O O . LEU B 1 327 ? -14.172 -39.969 -13.461 1 94.94 327 LEU B O 1
ATOM 6516 N N . VAL B 1 328 ? -16.047 -38.875 -13.828 1 95.5 328 VAL B N 1
ATOM 6517 C CA . VAL B 1 328 ? -15.883 -37.969 -12.703 1 95.5 328 VAL B CA 1
ATOM 6518 C C . VAL B 1 328 ? -16 -38.75 -11.391 1 95.5 328 VAL B C 1
ATOM 6520 O O . VAL B 1 328 ? -15.219 -38.531 -10.461 1 95.5 328 VAL B O 1
ATOM 6523 N N . ILE B 1 329 ? -16.938 -39.688 -11.328 1 95.69 329 ILE B N 1
ATOM 6524 C CA . ILE B 1 329 ? -17.109 -40.531 -10.148 1 95.69 329 ILE B CA 1
ATOM 6525 C C . ILE B 1 329 ? -15.844 -41.312 -9.898 1 95.69 329 ILE B C 1
ATOM 6527 O O . ILE B 1 329 ? -15.367 -41.406 -8.758 1 95.69 329 ILE B O 1
ATOM 6531 N N . GLU B 1 330 ? -15.32 -41.844 -10.945 1 94.12 330 GLU B N 1
ATOM 6532 C CA . GLU B 1 330 ? -14.102 -42.625 -10.828 1 94.12 330 GLU B CA 1
ATOM 6533 C C . GLU B 1 330 ? -12.93 -41.781 -10.367 1 94.12 330 GLU B C 1
ATOM 6535 O O . GLU B 1 330 ? -12.133 -42.188 -9.523 1 94.12 330 GLU B O 1
ATOM 6540 N N . THR B 1 331 ? -12.828 -40.625 -10.953 1 92.94 331 THR B N 1
ATOM 6541 C CA . THR B 1 331 ? -11.766 -39.688 -10.57 1 92.94 331 THR B CA 1
ATOM 6542 C C . THR B 1 331 ? -11.875 -39.344 -9.094 1 92.94 331 THR B C 1
ATOM 6544 O O . THR B 1 331 ? -10.867 -39.312 -8.375 1 92.94 331 THR B O 1
ATOM 6547 N N . LEU B 1 332 ? -13.047 -39.062 -8.617 1 94.06 332 LEU B N 1
ATOM 6548 C CA . LEU B 1 332 ? -13.281 -38.719 -7.223 1 94.06 332 LEU B CA 1
ATOM 6549 C C . LEU B 1 332 ? -12.961 -39.875 -6.312 1 94.06 332 LEU B C 1
ATOM 6551 O O . LEU B 1 332 ? -12.398 -39.719 -5.227 1 94.06 332 LEU B O 1
ATOM 6555 N N . LYS B 1 333 ? -13.305 -41.062 -6.781 1 91.31 333 LYS B N 1
ATOM 6556 C CA . LYS B 1 333 ? -13.039 -42.281 -6.016 1 91.31 333 LYS B CA 1
ATOM 6557 C C . LYS B 1 333 ? -11.539 -42.531 -5.906 1 91.31 333 LYS B C 1
ATOM 6559 O O . LYS B 1 333 ? -11.039 -42.906 -4.84 1 91.31 333 LYS B O 1
ATOM 6564 N N . GLU B 1 334 ? -10.891 -42.406 -7.008 1 88.75 334 GLU B N 1
ATOM 6565 C CA . GLU B 1 334 ? -9.445 -42.625 -7.043 1 88.75 334 GLU B CA 1
ATOM 6566 C C . GLU B 1 334 ? -8.719 -41.656 -6.117 1 88.75 334 GLU B C 1
ATOM 6568 O O . GLU B 1 334 ? -7.742 -42.031 -5.461 1 88.75 334 GLU B O 1
ATOM 6573 N N . ARG B 1 335 ? -9.109 -40.438 -6.117 1 89.56 335 ARG B N 1
ATOM 6574 C CA . ARG B 1 335 ? -8.523 -39.438 -5.242 1 89.56 335 ARG B CA 1
ATOM 6575 C C . ARG B 1 335 ? -8.844 -39.719 -3.781 1 89.56 335 ARG B C 1
ATOM 6577 O O . ARG B 1 335 ? -7.953 -39.688 -2.928 1 89.56 335 ARG B O 1
ATOM 6584 N N . GLY B 1 336 ? -10.102 -40 -3.508 1 81.38 336 GLY B N 1
ATOM 6585 C CA . GLY B 1 336 ? -10.555 -40.344 -2.164 1 81.38 336 GLY B CA 1
ATOM 6586 C C . GLY B 1 336 ? -10.156 -39.281 -1.135 1 81.38 336 GLY B C 1
ATOM 6587 O O . GLY B 1 336 ? -10.148 -38.094 -1.424 1 81.38 336 GLY B O 1
ATOM 6588 N N . GLU B 1 337 ? -9.82 -39.844 0.073 1 80.19 337 GLU B N 1
ATOM 6589 C CA . GLU B 1 337 ? -9.445 -38.969 1.176 1 80.19 337 GLU B CA 1
ATOM 6590 C C . GLU B 1 337 ? -7.953 -38.625 1.138 1 80.19 337 GLU B C 1
ATOM 6592 O O . GLU B 1 337 ? -7.492 -37.719 1.815 1 80.19 337 GLU B O 1
ATOM 6597 N N . ARG B 1 338 ? -7.289 -39.281 0.294 1 83.56 338 ARG B N 1
ATOM 6598 C CA . ARG B 1 338 ? -5.84 -39.125 0.217 1 83.56 338 ARG B CA 1
ATOM 6599 C C . ARG B 1 338 ? -5.473 -37.906 -0.604 1 83.56 338 ARG B C 1
ATOM 6601 O O . ARG B 1 338 ? -4.406 -37.312 -0.402 1 83.56 338 ARG B O 1
ATOM 6608 N N . ALA B 1 339 ? -6.277 -37.562 -1.497 1 89.69 339 ALA B N 1
ATOM 6609 C CA . ALA B 1 339 ? -6.027 -36.406 -2.354 1 89.69 339 ALA B CA 1
ATOM 6610 C C . ALA B 1 339 ? -7.301 -35.594 -2.564 1 89.69 339 ALA B C 1
ATOM 6612 O O . ALA B 1 339 ? -7.793 -35.469 -3.691 1 89.69 339 ALA B O 1
ATOM 6613 N N . PRO B 1 340 ? -7.754 -35.062 -1.518 1 93.56 340 PRO B N 1
ATOM 6614 C CA . PRO B 1 340 ? -9.031 -34.344 -1.604 1 93.56 340 PRO B CA 1
ATOM 6615 C C . PRO B 1 340 ? -8.938 -33.094 -2.447 1 93.56 340 PRO B C 1
ATOM 6617 O O . PRO B 1 340 ? -7.84 -32.656 -2.789 1 93.56 340 PRO B O 1
ATOM 6620 N N . VAL B 1 341 ? -10.109 -32.594 -2.852 1 96.44 341 VAL B N 1
ATOM 6621 C CA . VAL B 1 341 ? -10.25 -31.312 -3.551 1 96.44 341 VAL B CA 1
ATOM 6622 C C . VAL B 1 341 ? -11.008 -30.312 -2.672 1 96.44 341 VAL B C 1
ATOM 6624 O O . VAL B 1 341 ? -12.109 -30.609 -2.199 1 96.44 341 VAL B O 1
ATOM 6627 N N . GLN B 1 342 ? -10.414 -29.188 -2.434 1 97.38 342 GLN B N 1
ATOM 6628 C CA . GLN B 1 342 ? -11 -28.141 -1.604 1 97.38 342 GLN B CA 1
ATOM 6629 C C . GLN B 1 342 ? -11.43 -26.938 -2.449 1 97.38 342 GLN B C 1
ATOM 6631 O O . GLN B 1 342 ? -10.719 -26.531 -3.373 1 97.38 342 GLN B O 1
ATOM 6636 N N . ILE B 1 343 ? -12.578 -26.375 -2.121 1 97.25 343 ILE B N 1
ATOM 6637 C CA . ILE B 1 343 ? -13.07 -25.203 -2.842 1 97.25 343 ILE B CA 1
ATOM 6638 C C . ILE B 1 343 ? -12.383 -23.953 -2.322 1 97.25 343 ILE B C 1
ATOM 6640 O O . ILE B 1 343 ? -12.445 -23.656 -1.126 1 97.25 343 ILE B O 1
ATOM 6644 N N . GLY B 1 344 ? -11.711 -23.234 -3.184 1 96.38 344 GLY B N 1
ATOM 6645 C CA . GLY B 1 344 ? -11 -22.031 -2.793 1 96.38 344 GLY B CA 1
ATOM 6646 C C . GLY B 1 344 ? -11.82 -20.766 -2.98 1 96.38 344 GLY B C 1
ATOM 6647 O O . GLY B 1 344 ? -11.742 -19.844 -2.166 1 96.38 344 GLY B O 1
ATOM 6648 N N . ARG B 1 345 ? -12.578 -20.688 -4.047 1 94.5 345 ARG B N 1
ATOM 6649 C CA . ARG B 1 345 ? -13.445 -19.562 -4.375 1 94.5 345 ARG B CA 1
ATOM 6650 C C . ARG B 1 345 ? -14.695 -20.031 -5.121 1 94.5 345 ARG B C 1
ATOM 6652 O O . ARG B 1 345 ? -14.594 -20.75 -6.113 1 94.5 345 ARG B O 1
ATOM 6659 N N . TYR B 1 346 ? -15.789 -19.594 -4.66 1 96.12 346 TYR B N 1
ATOM 6660 C CA . TYR B 1 346 ? -17.078 -19.938 -5.27 1 96.12 346 TYR B CA 1
ATOM 6661 C C . TYR B 1 346 ? -18.156 -18.969 -4.812 1 96.12 346 TYR B C 1
ATOM 6663 O O . TYR B 1 346 ? -18.719 -19.125 -3.729 1 96.12 346 TYR B O 1
ATOM 6671 N N . LYS B 1 347 ? -18.562 -18.047 -5.621 1 90.25 347 LYS B N 1
ATOM 6672 C CA . LYS B 1 347 ? -19.438 -16.938 -5.266 1 90.25 347 LYS B CA 1
ATOM 6673 C C . LYS B 1 347 ? -20.859 -17.422 -4.98 1 90.25 347 LYS B C 1
ATOM 6675 O O . LYS B 1 347 ? -21.516 -16.922 -4.059 1 90.25 347 LYS B O 1
ATOM 6680 N N . PRO B 1 348 ? -21.344 -18.438 -5.754 1 92.75 348 PRO B N 1
ATOM 6681 C CA . PRO B 1 348 ? -22.75 -18.797 -5.598 1 92.75 348 PRO B CA 1
ATOM 6682 C C . PRO B 1 348 ? -23.062 -19.406 -4.23 1 92.75 348 PRO B C 1
ATOM 6684 O O . PRO B 1 348 ? -24.188 -19.297 -3.744 1 92.75 348 PRO B O 1
ATOM 6687 N N . LYS B 1 349 ? -22.094 -20.047 -3.693 1 94.56 349 LYS B N 1
ATOM 6688 C CA . LYS B 1 349 ? -22.281 -20.641 -2.375 1 94.56 349 LYS B CA 1
ATOM 6689 C C . LYS B 1 349 ? -21.078 -20.391 -1.48 1 94.56 349 LYS B C 1
ATOM 6691 O O . LYS B 1 349 ? -20.25 -21.297 -1.267 1 94.56 349 LYS B O 1
ATOM 6696 N N . PRO B 1 350 ? -21.078 -19.281 -0.839 1 92 350 PRO B N 1
ATOM 6697 C CA . PRO B 1 350 ? -19.938 -18.906 -0.012 1 92 350 PRO B CA 1
ATOM 6698 C C . PRO B 1 350 ? -19.672 -19.891 1.127 1 92 350 PRO B C 1
ATOM 6700 O O . PRO B 1 350 ? -18.531 -20.047 1.571 1 92 350 PRO B O 1
ATOM 6703 N N . ASP B 1 351 ? -20.656 -20.656 1.501 1 92.69 351 ASP B N 1
ATOM 6704 C CA . ASP B 1 351 ? -20.531 -21.609 2.6 1 92.69 351 ASP B CA 1
ATOM 6705 C C . ASP B 1 351 ? -19.672 -22.797 2.199 1 92.69 351 ASP B C 1
ATOM 6707 O O . ASP B 1 351 ? -19.188 -23.531 3.057 1 92.69 351 ASP B O 1
ATOM 6711 N N . TRP B 1 352 ? -19.5 -23.016 0.914 1 96.38 352 TRP B N 1
ATOM 6712 C CA . TRP B 1 352 ? -18.703 -24.125 0.421 1 96.38 352 TRP B CA 1
ATOM 6713 C C . TRP B 1 352 ? -17.219 -23.781 0.395 1 96.38 352 TRP B C 1
ATOM 6715 O O . TRP B 1 352 ? -16.375 -24.672 0.325 1 96.38 352 TRP B O 1
ATOM 6725 N N . VAL B 1 353 ? -16.938 -22.484 0.462 1 96.06 353 VAL B N 1
ATOM 6726 C CA . VAL B 1 353 ? -15.562 -22.016 0.349 1 96.06 353 VAL B CA 1
ATOM 6727 C C . VAL B 1 353 ? -14.758 -22.484 1.564 1 96.06 353 VAL B C 1
ATOM 6729 O O . VAL B 1 353 ? -15.203 -22.328 2.705 1 96.06 353 VAL B O 1
ATOM 6732 N N . GLY B 1 354 ? -13.617 -23.094 1.281 1 95.81 354 GLY B N 1
ATOM 6733 C CA . GLY B 1 354 ? -12.75 -23.609 2.332 1 95.81 354 GLY B CA 1
ATOM 6734 C C . GLY B 1 354 ? -13.031 -25.047 2.689 1 95.81 354 GLY B C 1
ATOM 6735 O O . GLY B 1 354 ? -12.281 -25.656 3.463 1 95.81 354 GLY B O 1
ATOM 6736 N N . ARG B 1 355 ? -14.039 -25.641 2.088 1 96.38 355 ARG B N 1
ATOM 6737 C CA . ARG B 1 355 ? -14.406 -27.016 2.393 1 96.38 355 ARG B CA 1
ATOM 6738 C C . ARG B 1 355 ? -14.016 -27.953 1.254 1 96.38 355 ARG B C 1
ATOM 6740 O O . ARG B 1 355 ? -13.969 -27.547 0.093 1 96.38 355 ARG B O 1
ATOM 6747 N N . LYS B 1 356 ? -13.828 -29.188 1.623 1 96.88 356 LYS B N 1
ATOM 6748 C CA . LYS B 1 356 ? -13.547 -30.234 0.632 1 96.88 356 LYS B CA 1
ATOM 6749 C C . LYS B 1 356 ? -14.828 -30.766 0.009 1 96.88 356 LYS B C 1
ATOM 6751 O O . LYS B 1 356 ? -15.867 -30.812 0.67 1 96.88 356 LYS B O 1
ATOM 6756 N N . VAL B 1 357 ? -14.734 -31.172 -1.261 1 96.81 357 VAL B N 1
ATOM 6757 C CA . VAL B 1 357 ? -15.891 -31.609 -2.027 1 96.81 357 VAL B CA 1
ATOM 6758 C C . VAL B 1 357 ? -16.594 -32.75 -1.283 1 96.81 357 VAL B C 1
ATOM 6760 O O . VAL B 1 357 ? -17.828 -32.75 -1.165 1 96.81 357 VAL B O 1
ATOM 6763 N N . HIS B 1 358 ? -15.836 -33.719 -0.735 1 94.94 358 HIS B N 1
ATOM 6764 C CA . HIS B 1 358 ? -16.453 -34.875 -0.055 1 94.94 358 HIS B CA 1
ATOM 6765 C C . HIS B 1 358 ? -17.141 -34.438 1.235 1 94.94 358 HIS B C 1
ATOM 6767 O O . HIS B 1 358 ? -18.172 -35 1.624 1 94.94 358 HIS B O 1
ATOM 6773 N N . GLU B 1 359 ? -16.594 -33.375 1.935 1 95.62 359 GLU B N 1
ATOM 6774 C CA . GLU B 1 359 ? -17.219 -32.844 3.143 1 95.62 359 GLU B CA 1
ATOM 6775 C C . GLU B 1 359 ? -18.53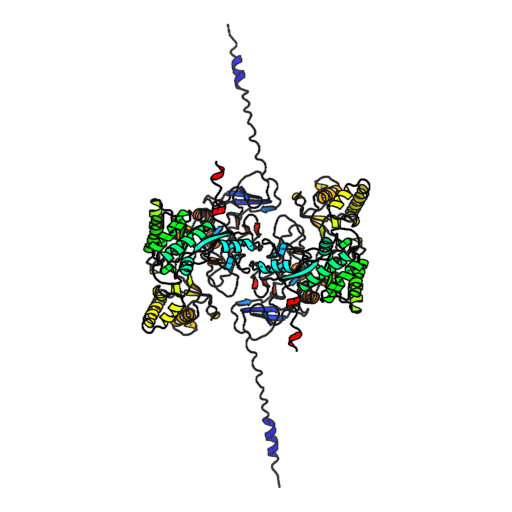1 -32.156 2.82 1 95.62 359 GLU B C 1
ATOM 6777 O O . GLU B 1 359 ? -19.5 -32.25 3.566 1 95.62 359 GLU B O 1
ATOM 6782 N N . ILE B 1 360 ? -18.547 -31.391 1.753 1 96.81 360 ILE B N 1
ATOM 6783 C CA . ILE B 1 360 ? -19.75 -30.703 1.295 1 96.81 360 ILE B CA 1
ATOM 6784 C C . ILE B 1 360 ? -20.828 -31.734 0.957 1 96.81 360 ILE B C 1
ATOM 6786 O O . ILE B 1 360 ? -21.984 -31.594 1.372 1 96.81 360 ILE B O 1
ATOM 6790 N N . ALA B 1 361 ? -20.438 -32.781 0.204 1 96.44 361 ALA B N 1
ATOM 6791 C CA . ALA B 1 361 ? -21.344 -33.844 -0.196 1 96.44 361 ALA B CA 1
ATOM 6792 C C . ALA B 1 361 ? -21.969 -34.5 1.022 1 96.44 361 ALA B C 1
ATOM 6794 O O . ALA B 1 361 ? -23.188 -34.75 1.051 1 96.44 361 ALA B O 1
ATOM 6795 N N . GLN B 1 362 ? -21.172 -34.812 2.01 1 95.62 362 GLN B N 1
ATOM 6796 C CA . GLN B 1 362 ? -21.656 -35.406 3.24 1 95.62 362 GLN B CA 1
ATOM 6797 C C . GLN B 1 362 ? -22.625 -34.5 3.98 1 95.62 362 GLN B C 1
ATOM 6799 O O . GLN B 1 362 ? -23.688 -34.938 4.41 1 95.62 362 GLN B O 1
ATOM 6804 N N . ALA B 1 363 ? -22.25 -33.281 4.113 1 96.31 363 ALA B N 1
ATOM 6805 C CA . ALA B 1 363 ? -23.062 -32.312 4.844 1 96.31 363 ALA B CA 1
ATOM 6806 C C . ALA B 1 363 ? -24.406 -32.094 4.156 1 96.31 363 ALA B C 1
ATOM 6808 O O . ALA B 1 363 ? -25.422 -31.859 4.82 1 96.31 363 ALA B O 1
ATOM 6809 N N . GLU B 1 364 ? -24.453 -32.156 2.816 1 96.38 364 GLU B N 1
ATOM 6810 C CA . GLU B 1 364 ? -25.656 -31.906 2.039 1 96.38 364 GLU B CA 1
ATOM 6811 C C . GLU B 1 364 ? -26.406 -33.219 1.753 1 96.38 364 GLU B C 1
ATOM 6813 O O . GLU B 1 364 ? -27.484 -33.188 1.162 1 96.38 364 GLU B O 1
ATOM 6818 N N . ASN B 1 365 ? -25.906 -34.281 2.117 1 96.88 365 ASN B N 1
ATOM 6819 C CA . ASN B 1 365 ? -26.469 -35.594 1.849 1 96.88 365 ASN B CA 1
ATOM 6820 C C . ASN B 1 365 ? -26.734 -35.812 0.36 1 96.88 365 ASN B C 1
ATOM 6822 O O . ASN B 1 365 ? -27.859 -36.156 -0.029 1 96.88 365 ASN B O 1
ATOM 6826 N N . ARG B 1 366 ? -25.734 -35.469 -0.507 1 96.69 366 ARG B N 1
ATOM 6827 C CA . ARG B 1 366 ? -25.734 -35.625 -1.957 1 96.69 366 ARG B CA 1
ATOM 6828 C C . ARG B 1 366 ? -24.438 -36.281 -2.434 1 96.69 366 ARG B C 1
ATOM 6830 O O . ARG B 1 366 ? -23.391 -36.156 -1.8 1 96.69 366 ARG B O 1
ATOM 6837 N N . PRO B 1 367 ? -24.547 -37.062 -3.549 1 96.31 367 PRO B N 1
ATOM 6838 C CA . PRO B 1 367 ? -23.297 -37.594 -4.102 1 96.31 367 PRO B CA 1
ATOM 6839 C C . PRO B 1 367 ? -22.328 -36.469 -4.504 1 96.31 367 PRO B C 1
ATOM 6841 O O . PRO B 1 367 ? -22.734 -35.438 -5.016 1 96.31 367 PRO B O 1
ATOM 6844 N N . ALA B 1 368 ? -21.047 -36.75 -4.32 1 96.75 368 ALA B N 1
ATOM 6845 C CA . ALA B 1 368 ? -20 -35.75 -4.605 1 96.75 368 ALA B CA 1
ATOM 6846 C C . ALA B 1 368 ? -20.078 -35.281 -6.055 1 96.75 368 ALA B C 1
ATOM 6848 O O . ALA B 1 368 ? -19.844 -34.094 -6.344 1 96.75 368 ALA B O 1
ATOM 6849 N N . VAL B 1 369 ? -20.422 -36.219 -6.941 1 96.5 369 VAL B N 1
ATOM 6850 C CA . VAL B 1 369 ? -20.469 -35.875 -8.359 1 96.5 369 VAL B CA 1
ATOM 6851 C C . VAL B 1 369 ? -21.531 -34.812 -8.617 1 96.5 369 VAL B C 1
ATOM 6853 O O . VAL B 1 369 ? -21.359 -33.938 -9.477 1 96.5 369 VAL B O 1
ATOM 6856 N N . GLU B 1 370 ? -22.578 -34.781 -7.832 1 96.19 370 GLU B N 1
ATOM 6857 C CA . GLU B 1 370 ? -23.641 -33.781 -7.992 1 96.19 370 GLU B CA 1
ATOM 6858 C C . GLU B 1 370 ? -23.172 -32.406 -7.555 1 96.19 370 GLU B C 1
ATOM 6860 O O . GLU B 1 370 ? -23.578 -31.391 -8.133 1 96.19 370 GLU B O 1
ATOM 6865 N N . ILE B 1 371 ? -22.375 -32.375 -6.504 1 97.06 371 ILE B N 1
ATOM 6866 C CA . ILE B 1 371 ? -21.781 -31.125 -6.055 1 97.06 371 ILE B CA 1
ATOM 6867 C C . ILE B 1 371 ? -20.891 -30.562 -7.156 1 97.06 371 ILE B C 1
ATOM 6869 O O . ILE B 1 371 ? -20.984 -29.375 -7.484 1 97.06 371 ILE B O 1
ATOM 6873 N N . VAL B 1 372 ? -20.109 -31.406 -7.746 1 97.56 372 VAL B N 1
ATOM 6874 C CA . VAL B 1 372 ? -19.172 -31.016 -8.797 1 97.56 372 VAL B CA 1
ATOM 6875 C C . VAL B 1 372 ? -19.938 -30.469 -10 1 97.56 372 VAL B C 1
ATOM 6877 O O . VAL B 1 372 ? -19.578 -29.422 -10.539 1 97.56 372 VAL B O 1
ATOM 6880 N N . TYR B 1 373 ? -20.953 -31.141 -10.375 1 95.94 373 TYR B N 1
ATOM 6881 C CA . TYR B 1 373 ? -21.75 -30.734 -11.523 1 95.94 373 TYR B CA 1
ATOM 6882 C C . TYR B 1 373 ? -22.406 -29.375 -11.266 1 95.94 373 TYR B C 1
ATOM 6884 O O . TYR B 1 373 ? -22.469 -28.531 -12.156 1 95.94 373 TYR B O 1
ATOM 6892 N N . GLU B 1 374 ? -22.891 -29.234 -10.094 1 96.06 374 GLU B N 1
ATOM 6893 C CA . GLU B 1 374 ? -23.516 -27.953 -9.742 1 96.06 374 GLU B CA 1
ATOM 6894 C C . GLU B 1 374 ? -22.516 -26.812 -9.867 1 96.06 374 GLU B C 1
ATOM 6896 O O . GLU B 1 374 ? -22.844 -25.75 -10.422 1 96.06 374 GLU B O 1
ATOM 6901 N N . ILE B 1 375 ? -21.328 -27.016 -9.328 1 97.31 375 ILE B N 1
ATOM 6902 C CA . ILE B 1 375 ? -20.297 -25.984 -9.352 1 97.31 375 ILE B CA 1
ATOM 6903 C C . ILE B 1 375 ? -19.953 -25.625 -10.797 1 97.31 375 ILE B C 1
ATOM 6905 O O . ILE B 1 375 ? -19.938 -24.453 -11.172 1 97.31 375 ILE B O 1
ATOM 6909 N N . VAL B 1 376 ? -19.734 -26.609 -11.594 1 95.94 376 VAL B N 1
ATOM 6910 C CA . VAL B 1 376 ? -19.281 -26.391 -12.969 1 95.94 376 VAL B CA 1
ATOM 6911 C C . VAL B 1 376 ? -20.391 -25.734 -13.781 1 95.94 376 VAL B C 1
ATOM 6913 O O . VAL B 1 376 ? -20.125 -24.859 -14.609 1 95.94 376 VAL B O 1
ATOM 6916 N N . ARG B 1 377 ? -21.641 -26.094 -13.562 1 94.81 377 ARG B N 1
ATOM 6917 C CA . ARG B 1 377 ? -22.781 -25.516 -14.273 1 94.81 377 ARG B CA 1
ATOM 6918 C C . ARG B 1 377 ? -22.984 -24.047 -13.906 1 94.81 377 ARG B C 1
ATOM 6920 O O . ARG B 1 377 ? -23.562 -23.281 -14.688 1 94.81 377 ARG B O 1
ATOM 6927 N N . ASN B 1 378 ? -22.516 -23.734 -12.695 1 94.88 378 ASN B N 1
ATOM 6928 C CA . ASN B 1 378 ? -22.703 -22.375 -12.219 1 94.88 378 ASN B CA 1
ATOM 6929 C C . ASN B 1 378 ? -21.406 -21.562 -12.32 1 94.88 378 ASN B C 1
ATOM 6931 O O . ASN B 1 378 ? -21.094 -20.766 -11.43 1 94.88 378 ASN B O 1
ATOM 6935 N N . GLY B 1 379 ? -20.562 -21.828 -13.281 1 92.5 379 GLY B N 1
ATOM 6936 C CA . GLY B 1 379 ? -19.438 -20.969 -13.578 1 92.5 379 GLY B CA 1
ATOM 6937 C C . GLY B 1 379 ? -18.109 -21.531 -13.07 1 92.5 379 GLY B C 1
ATOM 6938 O O . GLY B 1 379 ? -17.078 -20.859 -13.164 1 92.5 379 GLY B O 1
ATOM 6939 N N . ASP B 1 380 ? -18.094 -22.75 -12.484 1 95.44 380 ASP B N 1
ATOM 6940 C CA . ASP B 1 380 ? -16.891 -23.406 -12.016 1 95.44 380 ASP B CA 1
ATOM 6941 C C . ASP B 1 380 ? -16.344 -22.734 -10.758 1 95.44 380 ASP B C 1
ATOM 6943 O O . ASP B 1 380 ? -16.969 -21.812 -10.227 1 95.44 380 ASP B O 1
ATOM 6947 N N . ALA B 1 381 ? -15.305 -23.266 -10.094 1 96.44 381 ALA B N 1
ATOM 6948 C CA . ALA B 1 381 ? -14.68 -22.75 -8.875 1 96.44 381 ALA B CA 1
ATOM 6949 C C . ALA B 1 381 ? -13.164 -22.875 -8.945 1 96.44 381 ALA B C 1
ATOM 6951 O O . ALA B 1 381 ? -12.633 -23.703 -9.688 1 96.44 381 ALA B O 1
ATOM 6952 N N . ASP B 1 382 ? -12.5 -21.938 -8.273 1 96.44 382 ASP B N 1
ATOM 6953 C CA . ASP B 1 382 ? -11.102 -22.203 -7.949 1 96.44 382 ASP B CA 1
ATOM 6954 C C . ASP B 1 382 ? -10.977 -23.281 -6.871 1 96.44 382 ASP B C 1
ATOM 6956 O O . ASP B 1 382 ? -11.695 -23.25 -5.871 1 96.44 382 ASP B O 1
ATOM 6960 N N . ALA B 1 383 ? -10.141 -24.219 -7.121 1 97.5 383 ALA B N 1
ATOM 6961 C CA . ALA B 1 383 ? -10.039 -25.344 -6.195 1 97.5 383 ALA B CA 1
ATOM 6962 C C . ALA B 1 383 ? -8.586 -25.688 -5.898 1 97.5 383 ALA B C 1
ATOM 6964 O O . ALA B 1 383 ? -7.684 -25.281 -6.641 1 97.5 383 ALA B O 1
ATOM 6965 N N . ILE B 1 384 ? -8.336 -26.328 -4.82 1 97.81 384 ILE B N 1
ATOM 6966 C CA . ILE B 1 384 ? -7.043 -26.828 -4.367 1 97.81 384 ILE B CA 1
ATOM 6967 C C . ILE B 1 384 ? -7.027 -28.359 -4.434 1 97.81 384 ILE B C 1
ATOM 6969 O O . ILE B 1 384 ? -7.941 -29.016 -3.932 1 97.81 384 ILE B O 1
ATOM 6973 N N . SER B 1 385 ? -6.082 -28.875 -5.102 1 96.69 385 SER B N 1
ATOM 6974 C CA . SER B 1 385 ? -5.953 -30.328 -5.297 1 96.69 385 SER B CA 1
ATOM 6975 C C . SER B 1 385 ? -4.762 -30.875 -4.531 1 96.69 385 SER B C 1
ATOM 6977 O O . SER B 1 385 ? -3.613 -30.547 -4.824 1 96.69 385 SER B O 1
ATOM 6979 N N . PHE B 1 386 ? -5.031 -31.734 -3.59 1 95.81 386 PHE B N 1
ATOM 6980 C CA . PHE B 1 386 ? -3.975 -32.344 -2.795 1 95.81 386 PHE B CA 1
ATOM 6981 C C . PHE B 1 386 ? -3.449 -33.594 -3.473 1 95.81 386 PHE B C 1
ATOM 6983 O O . PHE B 1 386 ? -3.635 -34.719 -2.967 1 95.81 386 PHE B O 1
ATOM 6990 N N . GLY B 1 387 ? -2.693 -33.375 -4.547 1 93.75 387 GLY B N 1
ATOM 6991 C CA . GLY B 1 387 ? -2.27 -34.5 -5.348 1 93.75 387 GLY B CA 1
ATOM 6992 C C . GLY B 1 387 ? -0.769 -34.719 -5.328 1 93.75 387 GLY B C 1
ATOM 6993 O O . GLY B 1 387 ? -0.26 -35.625 -5.984 1 93.75 387 GLY B O 1
ATOM 6994 N N . MET B 1 388 ? -0.012 -34 -4.555 1 96.19 388 MET B N 1
ATOM 6995 C CA . MET B 1 388 ? 1.445 -34.094 -4.516 1 96.19 388 MET B CA 1
ATOM 6996 C C . MET B 1 388 ? 1.914 -34.719 -3.205 1 96.19 388 MET B C 1
ATOM 6998 O O . MET B 1 388 ? 1.101 -35.031 -2.332 1 96.19 388 MET B O 1
ATOM 7002 N N . ASN B 1 389 ? 3.146 -35.031 -3.117 1 94.5 389 ASN B N 1
ATOM 7003 C CA . ASN B 1 389 ? 3.633 -35.625 -1.866 1 94.5 389 ASN B CA 1
ATOM 7004 C C . ASN B 1 389 ? 4.91 -34.938 -1.396 1 94.5 389 ASN B C 1
ATOM 7006 O O . ASN B 1 389 ? 5.68 -34.406 -2.211 1 94.5 389 ASN B O 1
ATOM 7010 N N . GLU B 1 390 ? 5.156 -35 -0.16 1 97.69 390 GLU B N 1
ATOM 7011 C CA . GLU B 1 390 ? 6.215 -34.25 0.518 1 97.69 390 GLU B CA 1
ATOM 7012 C C . GLU B 1 390 ? 7.594 -34.688 0.034 1 97.69 390 GLU B C 1
ATOM 7014 O O . GLU B 1 390 ? 8.492 -33.875 -0.13 1 97.69 390 GLU B O 1
ATOM 7019 N N . GLU B 1 391 ? 7.793 -35.938 -0.174 1 98.06 391 GLU B N 1
ATOM 7020 C CA . GLU B 1 391 ? 9.086 -36.438 -0.613 1 98.06 391 GLU B CA 1
ATOM 7021 C C . GLU B 1 391 ? 9.484 -35.875 -1.965 1 98.06 391 GLU B C 1
ATOM 7023 O O . GLU B 1 391 ? 10.641 -35.5 -2.166 1 98.06 391 GLU B O 1
ATOM 7028 N N . ASP B 1 392 ? 8.523 -35.812 -2.879 1 98.44 392 ASP B N 1
ATOM 7029 C CA . ASP B 1 392 ? 8.781 -35.219 -4.199 1 98.44 392 ASP B CA 1
ATOM 7030 C C . ASP B 1 392 ? 9.086 -33.75 -4.098 1 98.44 392 ASP B C 1
ATOM 7032 O O . ASP B 1 392 ? 9.945 -33.219 -4.812 1 98.44 392 ASP B O 1
ATOM 7036 N N . VAL B 1 393 ? 8.359 -33.031 -3.223 1 98.62 393 VAL B N 1
ATOM 7037 C CA . VAL B 1 393 ? 8.578 -31.609 -3.031 1 98.62 393 VAL B CA 1
ATOM 7038 C C . VAL B 1 393 ? 10 -31.375 -2.527 1 98.62 393 VAL B C 1
ATOM 7040 O O . VAL B 1 393 ? 10.727 -30.531 -3.068 1 98.62 393 VAL B O 1
ATOM 7043 N N . ARG B 1 394 ? 10.43 -32.125 -1.549 1 98.69 394 ARG B N 1
ATOM 7044 C CA . ARG B 1 394 ? 11.766 -32 -0.965 1 98.69 394 ARG B CA 1
ATOM 7045 C C . ARG B 1 394 ? 12.844 -32.344 -1.99 1 98.69 394 ARG B C 1
ATOM 7047 O O . ARG B 1 394 ? 13.883 -31.688 -2.047 1 98.69 394 ARG B O 1
ATOM 7054 N N . PHE B 1 395 ? 12.602 -33.344 -2.766 1 98.62 395 PHE B N 1
ATOM 7055 C CA . PHE B 1 395 ? 13.555 -33.75 -3.797 1 98.62 395 PHE B CA 1
ATOM 7056 C C . PHE B 1 395 ? 13.758 -32.594 -4.797 1 98.62 395 PHE B C 1
ATOM 7058 O O . PHE B 1 395 ? 14.891 -32.188 -5.07 1 98.62 395 PHE B O 1
ATOM 7065 N N . GLY B 1 396 ? 12.641 -32.125 -5.34 1 98.62 396 GLY B N 1
ATOM 7066 C CA . GLY B 1 396 ? 12.695 -31.094 -6.371 1 98.62 396 GLY B CA 1
ATOM 7067 C C . GLY B 1 396 ? 13.398 -29.828 -5.914 1 98.62 396 GLY B C 1
ATOM 7068 O O . GLY B 1 396 ? 14.156 -29.219 -6.676 1 98.62 396 GLY B O 1
ATOM 7069 N N . MET B 1 397 ? 13.195 -29.438 -4.641 1 98.62 397 MET B N 1
ATOM 7070 C CA . MET B 1 397 ? 13.695 -28.141 -4.184 1 98.62 397 MET B CA 1
ATOM 7071 C C . MET B 1 397 ? 15.211 -28.188 -3.994 1 98.62 397 MET B C 1
ATOM 7073 O O . MET B 1 397 ? 15.852 -27.141 -3.883 1 98.62 397 MET B O 1
ATOM 7077 N N . GLN B 1 398 ? 15.773 -29.344 -3.988 1 98.56 398 GLN B N 1
ATOM 7078 C CA . GLN B 1 398 ? 17.203 -29.484 -3.768 1 98.56 398 GLN B CA 1
ATOM 7079 C C . GLN B 1 398 ? 17.984 -29.375 -5.078 1 98.56 398 GLN B C 1
ATOM 7081 O O . GLN B 1 398 ? 19.203 -29.234 -5.074 1 98.56 398 GLN B O 1
ATOM 7086 N N . LEU B 1 399 ? 17.312 -29.5 -6.211 1 98.69 399 LEU B N 1
ATOM 7087 C CA . LEU B 1 399 ? 17.953 -29.438 -7.516 1 98.69 399 LEU B CA 1
ATOM 7088 C C . LEU B 1 399 ? 18.422 -28.016 -7.82 1 98.69 399 LEU B C 1
ATOM 7090 O O . LEU B 1 399 ? 17.641 -27.062 -7.727 1 98.69 399 LEU B O 1
ATOM 7094 N N . PRO B 1 400 ? 19.656 -27.781 -8.219 1 97.88 400 PRO B N 1
ATOM 7095 C CA . PRO B 1 400 ? 20.234 -26.438 -8.328 1 97.88 400 PRO B CA 1
ATOM 7096 C C . PRO B 1 400 ? 19.656 -25.641 -9.492 1 97.88 400 PRO B C 1
ATOM 7098 O O . PRO B 1 400 ? 19.875 -24.438 -9.586 1 97.88 400 PRO B O 1
ATOM 7101 N N . TRP B 1 401 ? 18.969 -26.297 -10.43 1 98.5 401 TRP B N 1
ATOM 7102 C CA . TRP B 1 401 ? 18.406 -25.641 -11.609 1 98.5 401 TRP B CA 1
ATOM 7103 C C . TRP B 1 401 ? 16.906 -25.422 -11.445 1 98.5 401 TRP B C 1
ATOM 7105 O O . TRP B 1 401 ? 16.219 -25.047 -12.398 1 98.5 401 TRP B O 1
ATOM 7115 N N . VAL B 1 402 ? 16.375 -25.625 -10.219 1 98.88 402 VAL B N 1
ATOM 7116 C CA . VAL B 1 402 ? 14.961 -25.406 -9.922 1 98.88 402 VAL B CA 1
ATOM 7117 C C . VAL B 1 402 ? 14.797 -24.156 -9.07 1 98.88 402 VAL B C 1
ATOM 7119 O O . VAL B 1 402 ? 15.219 -24.125 -7.914 1 98.88 402 VAL B O 1
ATOM 7122 N N . ALA B 1 403 ? 14.188 -23.156 -9.625 1 98.88 403 ALA B N 1
ATOM 7123 C CA . ALA B 1 403 ? 13.914 -21.906 -8.914 1 98.88 403 ALA B CA 1
ATOM 7124 C C . ALA B 1 403 ? 12.688 -22.047 -8.023 1 98.88 403 ALA B C 1
ATOM 7126 O O . ALA B 1 403 ? 11.883 -22.953 -8.195 1 98.88 403 ALA B O 1
ATOM 7127 N N . THR B 1 404 ? 12.617 -21.203 -7.02 1 98.88 404 THR B N 1
ATOM 7128 C CA . THR B 1 404 ? 11.414 -21.094 -6.199 1 98.88 404 THR B CA 1
ATOM 7129 C C . THR B 1 404 ? 10.422 -20.109 -6.832 1 98.88 404 THR B C 1
ATOM 7131 O O . THR B 1 404 ? 10.797 -19.016 -7.238 1 98.88 404 THR B O 1
ATOM 7134 N N . ALA B 1 405 ? 9.18 -20.5 -6.98 1 98.88 405 ALA B N 1
ATOM 7135 C CA . ALA B 1 405 ? 8.125 -19.656 -7.535 1 98.88 405 ALA B CA 1
ATOM 7136 C C . ALA B 1 405 ? 6.777 -19.953 -6.887 1 98.88 405 ALA B C 1
ATOM 7138 O O . ALA B 1 405 ? 6.559 -21.062 -6.395 1 98.88 405 ALA B O 1
ATOM 7139 N N . SER B 1 406 ? 5.906 -19.047 -6.891 1 98.75 406 SER B N 1
ATOM 7140 C CA . SER B 1 406 ? 4.723 -19.172 -6.047 1 98.75 406 SER B CA 1
ATOM 7141 C C . SER B 1 406 ? 3.576 -19.844 -6.809 1 98.75 406 SER B C 1
ATOM 7143 O O . SER B 1 406 ? 2.824 -20.625 -6.238 1 98.75 406 SER B O 1
ATOM 7145 N N . ASP B 1 407 ? 3.479 -19.469 -8.156 1 98.62 407 ASP B N 1
ATOM 7146 C CA . ASP B 1 407 ? 2.297 -19.875 -8.906 1 98.62 407 ASP B CA 1
ATOM 7147 C C . ASP B 1 407 ? 1.021 -19.344 -8.258 1 98.62 407 ASP B C 1
ATOM 7149 O O . ASP B 1 407 ? -0.011 -20.016 -8.266 1 98.62 407 ASP B O 1
ATOM 7153 N N . GLY B 1 408 ? 1.142 -18.266 -7.547 1 98.12 408 GLY B N 1
ATOM 7154 C CA . GLY B 1 408 ? 0.029 -17.609 -6.871 1 98.12 408 GLY B CA 1
ATOM 7155 C C . GLY B 1 408 ? -0.345 -16.281 -7.48 1 98.12 408 GLY B C 1
ATOM 7156 O O . GLY B 1 408 ? -0 -15.992 -8.633 1 98.12 408 GLY B O 1
ATOM 7157 N N . LEU B 1 409 ? -1.134 -15.516 -6.832 1 96.81 409 LEU B N 1
ATOM 7158 C CA . LEU B 1 409 ? -1.487 -14.18 -7.301 1 96.81 409 LEU B CA 1
ATOM 7159 C C . LEU B 1 409 ? -1.689 -13.227 -6.129 1 96.81 409 LEU B C 1
ATOM 7161 O O . LEU B 1 409 ? -1.665 -13.648 -4.969 1 96.81 409 LEU B O 1
ATOM 7165 N N . ALA B 1 410 ? -1.741 -11.969 -6.391 1 98.12 410 ALA B N 1
ATOM 7166 C CA . ALA B 1 410 ? -1.969 -10.945 -5.379 1 98.12 410 ALA B CA 1
ATOM 7167 C C . ALA B 1 410 ? -3.416 -10.961 -4.895 1 98.12 410 ALA B C 1
ATOM 7169 O O . ALA B 1 410 ? -4.344 -11.117 -5.695 1 98.12 410 ALA B O 1
ATOM 7170 N N . TYR B 1 411 ? -3.568 -10.812 -3.561 1 96.56 411 TYR B N 1
ATOM 7171 C CA . TYR B 1 411 ? -4.895 -10.852 -2.951 1 96.56 411 TYR B CA 1
ATOM 7172 C C . TYR B 1 411 ? -5.078 -9.688 -1.981 1 96.56 411 TYR B C 1
ATOM 7174 O O . TYR B 1 411 ? -4.117 -9.234 -1.359 1 96.56 411 TYR B O 1
ATOM 7182 N N . LEU B 1 412 ? -6.27 -9.219 -1.95 1 96.12 412 LEU B N 1
ATOM 7183 C CA . LEU B 1 412 ? -6.75 -8.531 -0.757 1 96.12 412 LEU B CA 1
ATOM 7184 C C . LEU B 1 412 ? -7.363 -9.523 0.23 1 96.12 412 LEU B C 1
ATOM 7186 O O . LEU B 1 412 ? -8.125 -10.406 -0.164 1 96.12 412 LEU B O 1
ATOM 7190 N N . PRO B 1 413 ? -6.996 -9.453 1.497 1 96.5 413 PRO B N 1
ATOM 7191 C CA . PRO B 1 413 ? -7.602 -10.391 2.453 1 96.5 413 PRO B CA 1
ATOM 7192 C C . PRO B 1 413 ? -9.125 -10.312 2.463 1 96.5 413 PRO B C 1
ATOM 7194 O O . PRO B 1 413 ? -9.703 -9.234 2.32 1 96.5 413 PRO B O 1
ATOM 7197 N N . GLY B 1 414 ? -9.781 -11.445 2.613 1 94.12 414 GLY B N 1
ATOM 7198 C CA . GLY B 1 414 ? -11.227 -11.508 2.557 1 94.12 414 GLY B CA 1
ATOM 7199 C C . GLY B 1 414 ? -11.781 -12.891 2.863 1 94.12 414 GLY B C 1
ATOM 7200 O O . GLY B 1 414 ? -11.188 -13.633 3.65 1 94.12 414 GLY B O 1
ATOM 7201 N N . ALA B 1 415 ? -12.922 -13.211 2.242 1 93.81 415 ALA B N 1
ATOM 7202 C CA . ALA B 1 415 ? -13.664 -14.414 2.607 1 93.81 415 ALA B CA 1
ATOM 7203 C C . ALA B 1 415 ? -13.172 -15.625 1.828 1 93.81 415 ALA B C 1
ATOM 7205 O O . ALA B 1 415 ? -13.359 -16.766 2.258 1 93.81 415 ALA B O 1
ATOM 7206 N N . ASP B 1 416 ? -12.531 -15.391 0.644 1 94.31 416 ASP B N 1
ATOM 7207 C CA . ASP B 1 416 ? -12.016 -16.5 -0.151 1 94.31 416 ASP B CA 1
ATOM 7208 C C . ASP B 1 416 ? -10.906 -17.25 0.595 1 94.31 416 ASP B C 1
ATOM 7210 O O . ASP B 1 416 ? -10.352 -16.734 1.566 1 94.31 416 ASP B O 1
ATOM 7214 N N . LYS B 1 417 ? -10.695 -18.484 0.172 1 96.38 417 LYS B N 1
ATOM 7215 C CA . LYS B 1 417 ? -9.648 -19.312 0.754 1 96.38 417 LYS B CA 1
ATOM 7216 C C . LYS B 1 417 ? -8.68 -19.797 -0.316 1 96.38 417 LYS B C 1
ATOM 7218 O O . LYS B 1 417 ? -8.602 -21 -0.588 1 96.38 417 LYS B O 1
ATOM 7223 N N . PRO B 1 418 ? -7.91 -18.859 -0.795 1 96.75 418 PRO B N 1
ATOM 7224 C CA . PRO B 1 418 ? -6.945 -19.266 -1.824 1 96.75 418 PRO B CA 1
ATOM 7225 C C . PRO B 1 418 ? -5.848 -20.172 -1.284 1 96.75 418 PRO B C 1
ATOM 7227 O O . PRO B 1 418 ? -5.715 -20.344 -0.068 1 96.75 418 PRO B O 1
ATOM 7230 N N . HIS B 1 419 ? -5.16 -20.797 -2.209 1 98.12 419 HIS B N 1
ATOM 7231 C CA . HIS B 1 419 ? -3.977 -21.578 -1.849 1 98.12 419 HIS B CA 1
ATOM 7232 C C . HIS B 1 419 ? -2.992 -20.734 -1.043 1 98.12 419 HIS B C 1
ATOM 7234 O O . HIS B 1 419 ? -2.693 -19.594 -1.416 1 98.12 419 HIS B O 1
ATOM 7240 N N . PRO B 1 420 ? -2.469 -21.203 0.066 1 98.31 420 PRO B N 1
ATOM 7241 C CA . PRO B 1 420 ? -1.575 -20.422 0.92 1 98.31 420 PRO B CA 1
ATOM 7242 C C . PRO B 1 420 ? -0.261 -20.062 0.23 1 98.31 420 PRO B C 1
ATOM 7244 O O . PRO B 1 420 ? 0.492 -19.219 0.726 1 98.31 420 PRO B O 1
ATOM 7247 N N . ARG B 1 421 ? 0.022 -20.609 -0.906 1 98.75 421 ARG B N 1
ATOM 7248 C CA . ARG B 1 421 ? 1.266 -20.344 -1.624 1 98.75 421 ARG B CA 1
ATOM 7249 C C . ARG B 1 421 ? 1.371 -18.875 -2.021 1 98.75 421 ARG B C 1
ATOM 7251 O O . ARG B 1 421 ? 2.471 -18.375 -2.246 1 98.75 421 ARG B O 1
ATOM 7258 N N . SER B 1 422 ? 0.245 -18.188 -2.125 1 98.44 422 SER B N 1
ATOM 7259 C CA . SER B 1 422 ? 0.238 -16.766 -2.469 1 98.44 422 SER B CA 1
ATOM 7260 C C . SER B 1 422 ? 0.768 -15.914 -1.32 1 98.44 422 SER B C 1
ATOM 7262 O O . SER B 1 422 ? 1.118 -14.75 -1.515 1 98.44 422 SER B O 1
ATOM 7264 N N . TYR B 1 423 ? 0.89 -16.469 -0.07 1 98.56 423 TYR B N 1
ATOM 7265 C CA . TYR B 1 423 ? 1.293 -15.742 1.123 1 98.56 423 TYR B CA 1
ATOM 7266 C C . TYR B 1 423 ? 2.543 -16.344 1.743 1 98.56 423 TYR B C 1
ATOM 7268 O O . TYR B 1 423 ? 3.143 -15.766 2.65 1 98.56 423 TYR B O 1
ATOM 7276 N N . GLY B 1 424 ? 2.977 -17.516 1.202 1 98.75 424 GLY B N 1
ATOM 7277 C CA . GLY B 1 424 ? 3.914 -18.203 2.078 1 98.75 424 GLY B CA 1
ATOM 7278 C C . GLY B 1 424 ? 5.02 -18.922 1.326 1 98.75 424 GLY B C 1
ATOM 7279 O O . GLY B 1 424 ? 5.91 -19.516 1.938 1 98.75 424 GLY B O 1
ATOM 7280 N N . THR B 1 425 ? 5.094 -18.828 0.034 1 98.88 425 THR B N 1
ATOM 7281 C CA . THR B 1 425 ? 6.008 -19.641 -0.771 1 98.88 425 THR B CA 1
ATOM 7282 C C . THR B 1 425 ? 7.453 -19.406 -0.337 1 98.88 425 THR B C 1
ATOM 7284 O O . THR B 1 425 ? 8.164 -20.359 0 1 98.88 425 THR B O 1
ATOM 7287 N N . PHE B 1 426 ? 7.902 -18.25 -0.217 1 98.94 426 PHE B N 1
ATOM 7288 C CA . PHE B 1 426 ? 9.312 -17.938 -0.003 1 98.94 426 PHE B CA 1
ATOM 7289 C C . PHE B 1 426 ? 9.688 -18.109 1.464 1 98.94 426 PHE B C 1
ATOM 7291 O O . PHE B 1 426 ? 10.703 -18.734 1.779 1 98.94 426 PHE B O 1
ATOM 7298 N N . PRO B 1 427 ? 8.844 -17.656 2.406 1 98.88 427 PRO B N 1
ATOM 7299 C CA . PRO B 1 427 ? 9.156 -17.938 3.807 1 98.88 427 PRO B CA 1
ATOM 7300 C C . PRO B 1 427 ? 9.109 -19.438 4.125 1 98.88 427 PRO B C 1
ATOM 7302 O O . PRO B 1 427 ? 9.844 -19.906 4.996 1 98.88 427 PRO B O 1
ATOM 7305 N N . ARG B 1 428 ? 8.25 -20.172 3.424 1 98.81 428 ARG B N 1
ATOM 7306 C CA . ARG B 1 428 ? 8.227 -21.609 3.645 1 98.81 428 ARG B CA 1
ATOM 7307 C C . ARG B 1 428 ? 9.508 -22.266 3.137 1 98.81 428 ARG B C 1
ATOM 7309 O O . ARG B 1 428 ? 10.094 -23.109 3.824 1 98.81 428 ARG B O 1
ATOM 7316 N N . LYS B 1 429 ? 9.938 -21.922 1.907 1 98.88 429 LYS B N 1
ATOM 7317 C CA . LYS B 1 429 ? 11.188 -22.438 1.353 1 98.88 429 LYS B CA 1
ATOM 7318 C C . LYS B 1 429 ? 12.367 -22.109 2.264 1 98.88 429 LYS B C 1
ATOM 7320 O O . LYS B 1 429 ? 13.148 -23 2.613 1 98.88 429 LYS B O 1
ATOM 7325 N N . ILE B 1 430 ? 12.469 -20.859 2.682 1 98.81 430 ILE B N 1
ATOM 7326 C CA . ILE B 1 430 ? 13.648 -20.375 3.396 1 98.81 430 ILE B CA 1
ATOM 7327 C C . ILE B 1 430 ? 13.523 -20.703 4.883 1 98.81 430 ILE B C 1
ATOM 7329 O O . ILE B 1 430 ? 14.406 -21.344 5.461 1 98.81 430 ILE B O 1
ATOM 7333 N N . GLY B 1 431 ? 12.43 -20.312 5.5 1 98.69 431 GLY B N 1
ATOM 7334 C CA . GLY B 1 431 ? 12.258 -20.469 6.934 1 98.69 431 GLY B CA 1
ATOM 7335 C C . GLY B 1 431 ? 12.031 -21.906 7.359 1 98.69 431 GLY B C 1
ATOM 7336 O O . GLY B 1 431 ? 12.695 -22.406 8.273 1 98.69 431 GLY B O 1
ATOM 7337 N N . HIS B 1 432 ? 11.125 -22.562 6.715 1 98.31 432 HIS B N 1
ATOM 7338 C CA . HIS B 1 432 ? 10.758 -23.922 7.109 1 98.31 432 HIS B CA 1
ATOM 7339 C C . HIS B 1 432 ? 11.75 -24.938 6.555 1 98.31 432 HIS B C 1
ATOM 7341 O O . HIS B 1 432 ? 12.391 -25.672 7.312 1 98.31 432 HIS B O 1
ATOM 7347 N N . TYR B 1 433 ? 11.977 -25 5.273 1 98.81 433 TYR B N 1
ATOM 7348 C CA . TYR B 1 433 ? 12.719 -26.078 4.652 1 98.81 433 TYR B CA 1
ATOM 7349 C C . TYR B 1 433 ? 14.219 -25.875 4.805 1 98.81 433 TYR B C 1
ATOM 7351 O O . TYR B 1 433 ? 14.961 -26.828 5.039 1 98.81 433 TYR B O 1
ATOM 7359 N N . ALA B 1 434 ? 14.688 -24.641 4.617 1 98.75 434 ALA B N 1
ATOM 7360 C CA . ALA B 1 434 ? 16.141 -24.422 4.633 1 98.75 434 ALA B CA 1
ATOM 7361 C C . ALA B 1 434 ? 16.641 -24.25 6.059 1 98.75 434 ALA B C 1
ATOM 7363 O O . ALA B 1 434 ? 17.641 -24.875 6.449 1 98.75 434 ALA B O 1
ATOM 7364 N N . ILE B 1 435 ? 15.984 -23.391 6.852 1 98.44 435 ILE B N 1
ATOM 7365 C CA . ILE B 1 435 ? 16.516 -23.031 8.164 1 98.44 435 ILE B CA 1
ATOM 7366 C C . ILE B 1 435 ? 16.062 -24.078 9.195 1 98.44 435 ILE B C 1
ATOM 7368 O O . ILE B 1 435 ? 16.906 -24.656 9.891 1 98.44 435 ILE B O 1
ATOM 7372 N N . GLN B 1 436 ? 14.812 -24.406 9.297 1 98.12 436 GLN B N 1
ATOM 7373 C CA . GLN B 1 436 ? 14.297 -25.266 10.359 1 98.12 436 GLN B CA 1
ATOM 7374 C C . GLN B 1 436 ? 14.602 -26.734 10.062 1 98.12 436 GLN B C 1
ATOM 7376 O O . GLN B 1 436 ? 15.164 -27.438 10.898 1 98.12 436 GLN B O 1
ATOM 7381 N N . GLU B 1 437 ? 14.281 -27.219 8.812 1 98.25 437 GLU B N 1
ATOM 7382 C CA . GLU B 1 437 ? 14.383 -28.641 8.477 1 98.25 437 GLU B CA 1
ATOM 7383 C C . GLU B 1 437 ? 15.727 -28.953 7.824 1 98.25 437 GLU B C 1
ATOM 7385 O O . GLU B 1 437 ? 16.109 -30.125 7.727 1 98.25 437 GLU B O 1
ATOM 7390 N N . LYS B 1 438 ? 16.422 -27.922 7.352 1 98.31 438 LYS B N 1
ATOM 7391 C CA . LYS B 1 438 ? 17.734 -28.062 6.754 1 98.31 438 LYS B CA 1
ATOM 7392 C C . LYS B 1 438 ? 17.719 -29.016 5.57 1 98.31 438 LYS B C 1
ATOM 7394 O O . LYS B 1 438 ? 18.609 -29.859 5.43 1 98.31 438 LYS B O 1
ATOM 7399 N N . VAL B 1 439 ? 16.609 -28.953 4.848 1 98.5 439 VAL B N 1
ATOM 7400 C CA . VAL B 1 439 ? 16.453 -29.766 3.643 1 98.5 439 VAL B CA 1
ATOM 7401 C C . VAL B 1 439 ? 17.422 -29.281 2.57 1 98.5 439 VAL B C 1
ATOM 7403 O O . VAL B 1 439 ? 17.938 -30.078 1.777 1 98.5 439 VAL B O 1
ATOM 7406 N N . ILE B 1 440 ? 17.688 -28.047 2.471 1 98.12 440 ILE B N 1
ATOM 7407 C CA . ILE B 1 440 ? 18.547 -27.375 1.501 1 98.12 440 ILE B CA 1
ATOM 7408 C C . ILE B 1 440 ? 19.359 -26.297 2.197 1 98.12 440 ILE B C 1
ATOM 7410 O O . ILE B 1 440 ? 18.875 -25.625 3.111 1 98.12 440 ILE B O 1
ATOM 7414 N N . PRO B 1 441 ? 20.672 -26.109 1.828 1 98.25 441 PRO B N 1
ATOM 7415 C CA . PRO B 1 441 ? 21.438 -25.016 2.424 1 98.25 441 PRO B CA 1
ATOM 7416 C C . PRO B 1 441 ? 20.781 -23.641 2.195 1 98.25 441 PRO B C 1
ATOM 7418 O O . PRO B 1 441 ? 20.219 -23.391 1.122 1 98.25 441 PRO B O 1
ATOM 7421 N N . LEU B 1 442 ? 20.891 -22.812 3.197 1 98.56 442 LEU B N 1
ATOM 7422 C CA . LEU B 1 442 ? 20.25 -21.5 3.139 1 98.56 442 LEU B CA 1
ATOM 7423 C C . LEU B 1 442 ? 20.734 -20.719 1.92 1 98.56 442 LEU B C 1
ATOM 7425 O O . LEU B 1 442 ? 19.938 -20.062 1.242 1 98.56 442 LEU B O 1
ATOM 7429 N N . ALA B 1 443 ? 22.031 -20.797 1.618 1 98.75 443 ALA B N 1
ATOM 7430 C CA . ALA B 1 443 ? 22.578 -20.078 0.469 1 98.75 443 ALA B CA 1
ATOM 7431 C C . ALA B 1 443 ? 21.922 -20.547 -0.83 1 98.75 443 ALA B C 1
ATOM 7433 O O . ALA B 1 443 ? 21.625 -19.719 -1.704 1 98.75 443 ALA B O 1
ATOM 7434 N N . GLN B 1 444 ? 21.703 -21.797 -0.946 1 98.56 444 GLN B N 1
ATOM 7435 C CA . GLN B 1 444 ? 21.062 -22.328 -2.137 1 98.56 444 GLN B CA 1
ATOM 7436 C C . GLN B 1 444 ? 19.594 -21.922 -2.197 1 98.56 444 GLN B C 1
ATOM 7438 O O . GLN B 1 444 ? 19.062 -21.641 -3.275 1 98.56 444 GLN B O 1
ATOM 7443 N N . ALA B 1 445 ? 18.922 -21.953 -1.059 1 98.81 445 ALA B N 1
ATOM 7444 C CA . ALA B 1 445 ? 17.531 -21.516 -1.01 1 98.81 445 ALA B CA 1
ATOM 7445 C C . ALA B 1 445 ? 17.391 -20.078 -1.461 1 98.81 445 ALA B C 1
ATOM 7447 O O . ALA B 1 445 ? 16.5 -19.75 -2.256 1 98.81 445 ALA B O 1
ATOM 7448 N N . ILE B 1 446 ? 18.266 -19.234 -0.991 1 98.88 446 ILE B N 1
ATOM 7449 C CA . ILE B 1 446 ? 18.234 -17.828 -1.355 1 98.88 446 ILE B CA 1
ATOM 7450 C C . ILE B 1 446 ? 18.547 -17.672 -2.842 1 98.88 446 ILE B C 1
ATOM 7452 O O . ILE B 1 446 ? 17.891 -16.891 -3.545 1 98.88 446 ILE B O 1
ATOM 7456 N N . ARG B 1 447 ? 19.531 -18.391 -3.346 1 98.88 447 ARG B N 1
ATOM 7457 C CA . ARG B 1 447 ? 19.828 -18.359 -4.773 1 98.88 447 ARG B CA 1
ATOM 7458 C C . ARG B 1 447 ? 18.625 -18.766 -5.605 1 98.88 447 ARG B C 1
ATOM 7460 O O . ARG B 1 447 ? 18.344 -18.156 -6.637 1 98.88 447 ARG B O 1
ATOM 7467 N N . SER B 1 448 ? 17.906 -19.766 -5.191 1 98.88 448 SER B N 1
ATOM 7468 C CA . SER B 1 448 ? 16.75 -20.266 -5.934 1 98.88 448 SER B CA 1
ATOM 7469 C C . SER B 1 448 ? 15.641 -19.203 -5.992 1 98.88 448 SER B C 1
ATOM 7471 O O . SER B 1 448 ? 14.719 -19.312 -6.801 1 98.88 448 SER B O 1
ATOM 7473 N N . CYS B 1 449 ? 15.734 -18.141 -5.148 1 98.81 449 CYS B N 1
ATOM 7474 C CA . CYS B 1 449 ? 14.727 -17.078 -5.066 1 98.81 449 CYS B CA 1
ATOM 7475 C C . CYS B 1 449 ? 15.234 -15.789 -5.691 1 98.81 449 CYS B C 1
ATOM 7477 O O . CYS B 1 449 ? 14.484 -14.82 -5.82 1 98.81 449 CYS B O 1
ATOM 7479 N N . SER B 1 450 ? 16.5 -15.711 -6.055 1 98.75 450 SER B N 1
ATOM 7480 C CA . SER B 1 450 ? 17.062 -14.414 -6.402 1 98.75 450 SER B CA 1
ATOM 7481 C C . SER B 1 450 ? 17.859 -14.484 -7.699 1 98.75 450 SER B C 1
ATOM 7483 O O . SER B 1 450 ? 17.297 -14.352 -8.789 1 98.75 450 SER B O 1
ATOM 7485 N N . SER B 1 451 ? 19.078 -15.023 -7.684 1 98.69 451 SER B N 1
ATOM 7486 C CA . SER B 1 451 ? 19.922 -14.984 -8.875 1 98.69 451 SER B CA 1
ATOM 7487 C C . SER B 1 451 ? 19.5 -16.047 -9.891 1 98.69 451 SER B C 1
ATOM 7489 O O . SER B 1 451 ? 19.625 -15.828 -11.094 1 98.69 451 SER B O 1
ATOM 7491 N N . LEU B 1 452 ? 19.047 -17.188 -9.461 1 98.75 452 LEU B N 1
ATOM 7492 C CA . LEU B 1 452 ? 18.641 -18.203 -10.414 1 98.75 452 LEU B CA 1
ATOM 7493 C C . LEU B 1 452 ? 17.484 -17.719 -11.281 1 98.75 452 LEU B C 1
ATOM 7495 O O . LEU B 1 452 ? 17.578 -17.75 -12.508 1 98.75 452 LEU B O 1
ATOM 7499 N N . PRO B 1 453 ? 16.406 -17.25 -10.641 1 98.81 453 PRO B N 1
ATOM 7500 C CA . PRO B 1 453 ? 15.352 -16.703 -11.516 1 98.81 453 PRO B CA 1
ATOM 7501 C C . PRO B 1 453 ? 15.844 -15.531 -12.359 1 98.81 453 PRO B C 1
ATOM 7503 O O . PRO B 1 453 ? 15.406 -15.359 -13.5 1 98.81 453 PRO B O 1
ATOM 7506 N N . ALA B 1 454 ? 16.703 -14.68 -11.836 1 98.38 454 ALA B N 1
ATOM 7507 C CA . ALA B 1 454 ? 17.281 -13.602 -12.641 1 98.38 454 ALA B CA 1
ATOM 7508 C C . ALA B 1 454 ? 18.031 -14.156 -13.852 1 98.38 454 ALA B C 1
ATOM 7510 O O . ALA B 1 454 ? 17.859 -13.656 -14.969 1 98.38 454 ALA B O 1
ATOM 7511 N N . ASP B 1 455 ? 18.812 -15.188 -13.656 1 97.81 455 ASP B N 1
ATOM 7512 C CA . ASP B 1 455 ? 19.578 -15.828 -14.727 1 97.81 455 ASP B CA 1
ATOM 7513 C C . ASP B 1 455 ? 18.641 -16.453 -15.758 1 97.81 455 ASP B C 1
ATOM 7515 O O . ASP B 1 455 ? 18.891 -16.359 -16.953 1 97.81 455 ASP B O 1
ATOM 7519 N N . ILE B 1 456 ? 17.625 -17.078 -15.273 1 98 456 ILE B N 1
ATOM 7520 C CA . ILE B 1 456 ? 16.672 -17.719 -16.156 1 98 456 ILE B CA 1
ATOM 7521 C C . ILE B 1 456 ? 16 -16.672 -17.047 1 98 456 ILE B C 1
ATOM 7523 O O . ILE B 1 456 ? 15.852 -16.875 -18.266 1 98 456 ILE B O 1
ATOM 7527 N N . LEU B 1 457 ? 15.664 -15.555 -16.484 1 96.12 457 LEU B N 1
ATOM 7528 C CA . LEU B 1 457 ? 15.031 -14.453 -17.219 1 96.12 457 LEU B CA 1
ATOM 7529 C C . LEU B 1 457 ? 16.047 -13.742 -18.109 1 96.12 457 LEU B C 1
ATOM 7531 O O . LEU B 1 457 ? 15.672 -13.172 -19.141 1 96.12 457 LEU B O 1
ATOM 7535 N N . GLY B 1 458 ? 17.203 -13.719 -17.734 1 95.19 458 GLY B N 1
ATOM 7536 C CA . GLY B 1 458 ? 18.219 -12.859 -18.328 1 95.19 458 GLY B CA 1
ATOM 7537 C C . GLY B 1 458 ? 18.234 -11.461 -17.734 1 95.19 458 GLY B C 1
ATOM 7538 O O . GLY B 1 458 ? 18.578 -10.5 -18.422 1 95.19 458 GLY B O 1
ATOM 7539 N N . LEU B 1 459 ? 17.766 -11.352 -16.562 1 95.12 459 LEU B N 1
ATOM 7540 C CA . LEU B 1 459 ? 17.75 -10.086 -15.836 1 95.12 459 LEU B CA 1
ATOM 7541 C C . LEU B 1 459 ? 19.125 -9.805 -15.227 1 95.12 459 LEU B C 1
ATOM 7543 O O . LEU B 1 459 ? 19.469 -10.352 -14.18 1 95.12 459 LEU B O 1
ATOM 7547 N N . ALA B 1 460 ? 19.828 -8.828 -15.719 1 93.06 460 ALA B N 1
ATOM 7548 C CA . ALA B 1 460 ? 21.266 -8.688 -15.438 1 93.06 460 ALA B CA 1
ATOM 7549 C C . ALA B 1 460 ? 21.5 -7.73 -14.273 1 93.06 460 ALA B C 1
ATOM 7551 O O . ALA B 1 460 ? 22.547 -7.762 -13.641 1 93.06 460 ALA B O 1
ATOM 7552 N N . ASP B 1 461 ? 20.547 -6.914 -14 1 96.62 461 ASP B N 1
ATOM 7553 C CA . ASP B 1 461 ? 20.844 -5.848 -13.055 1 96.62 461 ASP B CA 1
ATOM 7554 C C . ASP B 1 461 ? 20.172 -6.098 -11.703 1 96.62 461 ASP B C 1
ATOM 7556 O O . ASP B 1 461 ? 20.062 -5.188 -10.883 1 96.62 461 ASP B O 1
ATOM 7560 N N . ARG B 1 462 ? 19.703 -7.297 -11.492 1 97.25 462 ARG B N 1
ATOM 7561 C CA . ARG B 1 462 ? 19.031 -7.664 -10.25 1 97.25 462 ARG B CA 1
ATOM 7562 C C . ARG B 1 462 ? 19.344 -9.109 -9.867 1 97.25 462 ARG B C 1
ATOM 7564 O O . ARG B 1 462 ? 19.984 -9.828 -10.617 1 97.25 462 ARG B O 1
ATOM 7571 N N . GLY B 1 463 ? 18.922 -9.477 -8.727 1 98.31 463 GLY B N 1
ATOM 7572 C CA . GLY B 1 463 ? 19.016 -10.852 -8.273 1 98.31 463 GLY B CA 1
ATOM 7573 C C . GLY B 1 463 ? 20.297 -11.148 -7.508 1 98.31 463 GLY B C 1
ATOM 7574 O O . GLY B 1 463 ? 20.5 -12.258 -7.008 1 98.31 463 GLY B O 1
ATOM 7575 N N . ARG B 1 464 ? 21.203 -10.148 -7.418 1 98.69 464 ARG B N 1
ATOM 7576 C CA . ARG B 1 464 ? 22.438 -10.242 -6.664 1 98.69 464 ARG B CA 1
ATOM 7577 C C . ARG B 1 464 ? 22.719 -8.953 -5.902 1 98.69 464 ARG B C 1
ATOM 7579 O O . ARG B 1 464 ? 22.219 -7.887 -6.27 1 98.69 464 ARG B O 1
ATOM 7586 N N . LEU B 1 465 ? 23.391 -9.055 -4.773 1 98.75 465 LEU B N 1
ATOM 7587 C CA . LEU B 1 465 ? 23.922 -7.879 -4.098 1 98.75 465 LEU B CA 1
ATOM 7588 C C . LEU B 1 465 ? 25.344 -7.559 -4.582 1 98.75 465 LEU B C 1
ATOM 7590 O O . LEU B 1 465 ? 26.312 -8.125 -4.09 1 98.75 465 LEU B O 1
ATOM 7594 N N . GLN B 1 466 ? 25.391 -6.641 -5.492 1 98.31 466 GLN B N 1
ATOM 7595 C CA . GLN B 1 466 ? 26.641 -6.195 -6.086 1 98.31 466 GLN B CA 1
ATOM 7596 C C . GLN B 1 466 ? 26.594 -4.707 -6.41 1 98.31 466 GLN B C 1
ATOM 7598 O O . GLN B 1 466 ? 25.547 -4.18 -6.801 1 98.31 466 GLN B O 1
ATOM 7603 N N . PRO B 1 467 ? 27.797 -4.062 -6.188 1 98.38 467 PRO B N 1
ATOM 7604 C CA . PRO B 1 467 ? 27.812 -2.65 -6.582 1 98.38 467 PRO B CA 1
ATOM 7605 C C . PRO B 1 467 ? 27.359 -2.43 -8.023 1 98.38 467 PRO B C 1
ATOM 7607 O O . PRO B 1 467 ? 27.734 -3.191 -8.914 1 98.38 467 PRO B O 1
ATOM 7610 N N . GLY B 1 468 ? 26.484 -1.459 -8.203 1 98.12 468 GLY B N 1
ATOM 7611 C CA . GLY B 1 468 ? 26 -1.134 -9.531 1 98.12 468 GLY B CA 1
ATOM 7612 C C . GLY B 1 468 ? 24.625 -1.692 -9.82 1 98.12 468 GLY B C 1
ATOM 7613 O O . GLY B 1 468 ? 23.906 -1.165 -10.664 1 98.12 468 GLY B O 1
ATOM 7614 N N . LEU B 1 469 ? 24.219 -2.717 -9.148 1 98.5 469 LEU B N 1
ATOM 7615 C CA . LEU B 1 469 ? 22.922 -3.336 -9.383 1 98.5 469 LEU B CA 1
ATOM 7616 C C . LEU B 1 469 ? 21.812 -2.576 -8.664 1 98.5 469 LEU B C 1
ATOM 7618 O O . LEU B 1 469 ? 22.094 -1.756 -7.781 1 98.5 469 LEU B O 1
ATOM 7622 N N . VAL B 1 470 ? 20.594 -2.729 -9.125 1 98.62 470 VAL B N 1
ATOM 7623 C CA . VAL B 1 470 ? 19.438 -2.064 -8.547 1 98.62 470 VAL B CA 1
ATOM 7624 C C . VAL B 1 470 ? 19.266 -2.514 -7.094 1 98.62 470 VAL B C 1
ATOM 7626 O O . VAL B 1 470 ? 19.469 -3.686 -6.773 1 98.62 470 VAL B O 1
ATOM 7629 N N . ALA B 1 471 ? 18.922 -1.588 -6.246 1 98.81 471 ALA B N 1
ATOM 7630 C CA . ALA B 1 471 ? 18.781 -1.832 -4.812 1 98.81 471 ALA B CA 1
ATOM 7631 C C . ALA B 1 471 ? 17.453 -2.508 -4.496 1 98.81 471 ALA B C 1
ATOM 7633 O O . ALA B 1 471 ? 16.625 -1.956 -3.762 1 98.81 471 ALA B O 1
ATOM 7634 N N . ASP B 1 472 ? 17.219 -3.648 -5.031 1 98.88 472 ASP B N 1
ATOM 7635 C CA . ASP B 1 472 ? 16.188 -4.578 -4.582 1 98.88 472 ASP B CA 1
ATOM 7636 C C . ASP B 1 472 ? 16.734 -5.516 -3.502 1 98.88 472 ASP B C 1
ATOM 7638 O O . ASP B 1 472 ? 17.531 -6.41 -3.787 1 98.88 472 ASP B O 1
ATOM 7642 N N . ILE B 1 473 ? 16.234 -5.305 -2.254 1 98.94 473 ILE B N 1
ATOM 7643 C CA . ILE B 1 473 ? 16.875 -5.961 -1.121 1 98.94 473 ILE B CA 1
ATOM 7644 C C . ILE B 1 473 ? 15.805 -6.449 -0.139 1 98.94 473 ILE B C 1
ATOM 7646 O O . ILE B 1 473 ? 14.773 -5.805 0.034 1 98.94 473 ILE B O 1
ATOM 7650 N N . VAL B 1 474 ? 16.031 -7.586 0.458 1 98.94 474 VAL B N 1
ATOM 7651 C CA . VAL B 1 474 ? 15.211 -8.062 1.559 1 98.94 474 VAL B CA 1
ATOM 7652 C C . VAL B 1 474 ? 16.078 -8.32 2.787 1 98.94 474 VAL B C 1
ATOM 7654 O O . VAL B 1 474 ? 17.203 -8.797 2.668 1 98.94 474 VAL B O 1
ATOM 7657 N N . VAL B 1 475 ? 15.672 -7.898 3.949 1 98.94 475 VAL B N 1
ATOM 7658 C CA . VAL B 1 475 ? 16.281 -8.156 5.25 1 98.94 475 VAL B CA 1
ATOM 7659 C C . VAL B 1 475 ? 15.328 -8.961 6.121 1 98.94 475 VAL B C 1
ATOM 7661 O O . VAL B 1 475 ? 14.195 -8.547 6.363 1 98.94 475 VAL B O 1
ATOM 7664 N N . ILE B 1 476 ? 15.742 -10.156 6.605 1 98.88 476 ILE B N 1
ATOM 7665 C CA . ILE B 1 476 ? 14.844 -11.016 7.363 1 98.88 476 ILE B CA 1
ATOM 7666 C C . ILE B 1 476 ? 15.508 -11.43 8.68 1 98.88 476 ILE B C 1
ATOM 7668 O O . ILE B 1 476 ? 16.734 -11.438 8.781 1 98.88 476 ILE B O 1
ATOM 7672 N N . ASP B 1 477 ? 14.711 -11.68 9.656 1 98.88 477 ASP B N 1
ATOM 7673 C CA . ASP B 1 477 ? 15.133 -12.359 10.875 1 98.88 477 ASP B CA 1
ATOM 7674 C C . ASP B 1 477 ? 15.055 -13.875 10.711 1 98.88 477 ASP B C 1
ATOM 7676 O O . ASP B 1 477 ? 13.961 -14.445 10.719 1 98.88 477 ASP B O 1
ATOM 7680 N N . PRO B 1 478 ? 16.172 -14.484 10.57 1 98.31 478 PRO B N 1
ATOM 7681 C CA . PRO B 1 478 ? 16.156 -15.914 10.273 1 98.31 478 PRO B CA 1
ATOM 7682 C C . PRO B 1 478 ? 15.508 -16.75 11.375 1 98.31 478 PRO B C 1
ATOM 7684 O O . PRO B 1 478 ? 15.109 -17.891 11.148 1 98.31 478 PRO B O 1
ATOM 7687 N N . GLN B 1 479 ? 15.336 -16.219 12.539 1 97.88 479 GLN B N 1
ATOM 7688 C CA . GLN B 1 479 ? 14.742 -16.953 13.656 1 97.88 479 GLN B CA 1
ATOM 7689 C C . GLN B 1 479 ? 13.227 -16.984 13.547 1 97.88 479 GLN B C 1
ATOM 7691 O O . GLN B 1 479 ? 12.578 -17.922 14.031 1 97.88 479 GLN B O 1
ATOM 7696 N N . THR B 1 480 ? 12.703 -16 12.875 1 98.38 480 THR B N 1
ATOM 7697 C CA . THR B 1 480 ? 11.258 -15.875 12.922 1 98.38 480 THR B CA 1
ATOM 7698 C C . THR B 1 480 ? 10.664 -15.867 11.508 1 98.38 480 THR B C 1
ATOM 7700 O O . THR B 1 480 ? 9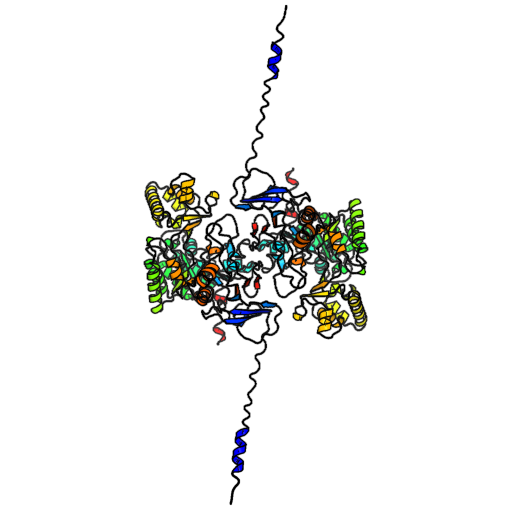.445 -15.906 11.344 1 98.38 480 THR B O 1
ATOM 7703 N N . PHE B 1 481 ? 11.531 -15.859 10.508 1 98.56 481 PHE B N 1
ATOM 7704 C CA . PHE B 1 481 ? 11.016 -15.844 9.141 1 98.56 481 PHE B CA 1
ATOM 7705 C C . PHE B 1 481 ? 10.273 -17.141 8.82 1 98.56 481 PHE B C 1
ATOM 7707 O O . PHE B 1 481 ? 10.898 -18.172 8.617 1 98.56 481 PHE B O 1
ATOM 7714 N N . ARG B 1 482 ? 8.82 -16.984 8.711 1 98.12 482 ARG B N 1
ATOM 7715 C CA . ARG B 1 482 ? 7.977 -18.156 8.578 1 98.12 482 ARG B CA 1
ATOM 7716 C C . ARG B 1 482 ? 6.656 -17.812 7.895 1 98.12 482 ARG B C 1
ATOM 7718 O O . ARG B 1 482 ? 6.117 -16.719 8.094 1 98.12 482 ARG B O 1
ATOM 7725 N N . ASP B 1 483 ? 6.238 -18.812 6.992 1 98.12 483 ASP B N 1
ATOM 7726 C CA . ASP B 1 483 ? 4.855 -18.703 6.531 1 98.12 483 ASP B CA 1
ATOM 7727 C C . ASP B 1 483 ? 3.873 -19 7.66 1 98.12 483 ASP B C 1
ATOM 7729 O O . ASP B 1 483 ? 4.117 -19.891 8.484 1 98.12 483 ASP B O 1
ATOM 7733 N N . THR B 1 484 ? 2.822 -18.219 7.727 1 97.69 484 THR B N 1
ATOM 7734 C CA . THR B 1 484 ? 1.79 -18.453 8.734 1 97.69 484 THR B CA 1
ATOM 7735 C C . THR B 1 484 ? 0.454 -18.781 8.07 1 97.69 484 THR B C 1
ATOM 7737 O O . THR B 1 484 ? -0.472 -19.25 8.727 1 97.69 484 THR B O 1
ATOM 7740 N N . ALA B 1 485 ? 0.395 -18.625 6.781 1 97.62 485 ALA B N 1
ATOM 7741 C CA . ALA B 1 485 ? -0.801 -18.953 6.012 1 97.62 485 ALA B CA 1
ATOM 7742 C C . ALA B 1 485 ? -0.964 -20.469 5.887 1 97.62 485 ALA B C 1
ATOM 7744 O O . ALA B 1 485 ? 0.018 -21.188 5.699 1 97.62 485 ALA B O 1
ATOM 7745 N N . ASP B 1 486 ? -2.162 -20.938 5.98 1 97.06 486 ASP B N 1
ATOM 7746 C CA . ASP B 1 486 ? -2.475 -22.344 5.742 1 97.06 486 ASP B CA 1
ATOM 7747 C C . ASP B 1 486 ? -3.764 -22.484 4.938 1 97.06 486 ASP B C 1
ATOM 7749 O O . ASP B 1 486 ? -4.297 -21.5 4.422 1 97.06 486 ASP B O 1
ATOM 7753 N N . PHE B 1 487 ? -4.234 -23.672 4.738 1 96.12 487 PHE B N 1
ATOM 7754 C CA . PHE B 1 487 ? -5.34 -23.953 3.824 1 96.12 487 PHE B CA 1
ATOM 7755 C C . PHE B 1 487 ? -6.664 -23.5 4.43 1 96.12 487 PHE B C 1
ATOM 7757 O O . PHE B 1 487 ? -7.648 -23.312 3.713 1 96.12 487 PHE B O 1
ATOM 7764 N N . SER B 1 488 ? -6.711 -23.328 5.758 1 94.5 488 SER B N 1
ATOM 7765 C CA . SER B 1 488 ? -7.918 -22.891 6.445 1 94.5 488 SER B CA 1
ATOM 7766 C C . SER B 1 488 ? -7.938 -21.375 6.602 1 94.5 488 SER B C 1
ATOM 7768 O O . SER B 1 488 ? -9 -20.75 6.57 1 94.5 488 SER B O 1
ATOM 7770 N N . ALA B 1 489 ? -6.727 -20.766 6.801 1 95.62 489 ALA B N 1
ATOM 7771 C CA . ALA B 1 489 ? -6.551 -19.328 6.969 1 95.62 489 ALA B CA 1
ATOM 7772 C C . ALA B 1 489 ? -5.43 -18.812 6.074 1 95.62 489 ALA B C 1
ATOM 7774 O O . ALA B 1 489 ? -4.363 -18.422 6.566 1 95.62 489 ALA B O 1
ATOM 7775 N N . PRO B 1 490 ? -5.766 -18.688 4.855 1 96.38 490 PRO B N 1
ATOM 7776 C CA . PRO B 1 490 ? -4.684 -18.406 3.906 1 96.38 490 PRO B CA 1
ATOM 7777 C C . PRO B 1 490 ? -4.25 -16.938 3.912 1 96.38 490 PRO B C 1
ATOM 7779 O O . PRO B 1 490 ? -3.146 -16.609 3.471 1 96.38 490 PRO B O 1
ATOM 7782 N N . HIS B 1 491 ? -5.117 -16 4.422 1 96.94 491 HIS B N 1
ATOM 7783 C CA . HIS B 1 491 ? -4.801 -14.578 4.375 1 96.94 491 HIS B CA 1
ATOM 7784 C C . HIS B 1 491 ? -3.994 -14.156 5.598 1 96.94 491 HIS B C 1
ATOM 7786 O O . HIS B 1 491 ? -4.426 -13.289 6.363 1 96.94 491 HIS B O 1
ATOM 7792 N N . ARG B 1 492 ? -2.828 -14.734 5.758 1 97.62 492 ARG B N 1
ATOM 7793 C CA . ARG B 1 492 ? -1.893 -14.383 6.82 1 97.62 492 ARG B CA 1
ATOM 7794 C C . ARG B 1 492 ? -0.512 -14.07 6.25 1 97.62 492 ARG B C 1
ATOM 7796 O O . ARG B 1 492 ? 0.063 -14.875 5.523 1 97.62 492 ARG B O 1
ATOM 7803 N N . TYR B 1 493 ? -0.072 -12.883 6.559 1 98.06 493 TYR B N 1
ATOM 7804 C CA . TYR B 1 493 ? 1.256 -12.484 6.102 1 98.06 493 TYR B CA 1
ATOM 7805 C C . TYR B 1 493 ? 2.342 -13.242 6.859 1 98.06 493 TYR B C 1
ATOM 7807 O O . TYR B 1 493 ? 2.146 -13.633 8.008 1 98.06 493 TYR B O 1
ATOM 7815 N N . ALA B 1 494 ? 3.432 -13.43 6.207 1 98.06 494 ALA B N 1
ATOM 7816 C CA . ALA B 1 494 ? 4.582 -14.078 6.824 1 98.06 494 ALA B CA 1
ATOM 7817 C C . ALA B 1 494 ? 5.16 -13.227 7.949 1 98.06 494 ALA B C 1
ATOM 7819 O O . ALA B 1 494 ? 4.934 -12.016 7.996 1 98.06 494 ALA B O 1
ATOM 7820 N N . THR B 1 495 ? 5.879 -13.828 8.875 1 98.12 495 THR B N 1
ATOM 7821 C CA . THR B 1 495 ? 6.59 -13.141 9.945 1 98.12 495 THR B CA 1
ATOM 7822 C C . THR B 1 495 ? 8.078 -13.047 9.625 1 98.12 495 THR B C 1
ATOM 7824 O O . THR B 1 495 ? 8.555 -13.656 8.672 1 98.12 495 THR B O 1
ATOM 7827 N N . GLY B 1 496 ? 8.773 -12.219 10.32 1 98.62 496 GLY B N 1
ATOM 7828 C CA . GLY B 1 496 ? 10.227 -12.203 10.305 1 98.62 496 GLY B CA 1
ATOM 7829 C C . GLY B 1 496 ? 10.805 -11.305 9.227 1 98.62 496 GLY B C 1
ATOM 7830 O O . GLY B 1 496 ? 12.016 -11.117 9.148 1 98.62 496 GLY B O 1
ATOM 7831 N N . ILE B 1 497 ? 9.992 -10.781 8.336 1 98.44 497 ILE B N 1
ATOM 7832 C CA . ILE B 1 497 ? 10.438 -9.773 7.375 1 98.44 497 ILE B CA 1
ATOM 7833 C C . ILE B 1 497 ? 10.688 -8.453 8.086 1 98.44 497 ILE B C 1
ATOM 7835 O O . ILE B 1 497 ? 9.852 -7.988 8.867 1 98.44 497 ILE B O 1
ATOM 7839 N N . LYS B 1 498 ? 11.828 -7.82 7.887 1 98.75 498 LYS B N 1
ATOM 7840 C CA . LYS B 1 498 ? 12.141 -6.57 8.57 1 98.75 498 LYS B CA 1
ATOM 7841 C C . LYS B 1 498 ? 12.141 -5.395 7.602 1 98.75 498 LYS B C 1
ATOM 7843 O O . LYS B 1 498 ? 11.508 -4.367 7.867 1 98.75 498 LYS B O 1
ATOM 7848 N N . TYR B 1 499 ? 12.898 -5.535 6.5 1 98.88 499 TYR B N 1
ATOM 7849 C CA . TYR B 1 499 ? 12.977 -4.484 5.492 1 98.88 499 TYR B CA 1
ATOM 7850 C C . TYR B 1 499 ? 12.938 -5.074 4.086 1 98.88 499 TYR B C 1
ATOM 7852 O O . TYR B 1 499 ? 13.523 -6.125 3.828 1 98.88 499 TYR B O 1
ATOM 7860 N N . VAL B 1 500 ? 12.219 -4.457 3.223 1 98.94 500 VAL B N 1
ATOM 7861 C CA . VAL B 1 500 ? 12.242 -4.719 1.786 1 98.94 500 VAL B CA 1
ATOM 7862 C C . VAL B 1 500 ? 12.406 -3.404 1.026 1 98.94 500 VAL B C 1
ATOM 7864 O O . VAL B 1 500 ? 11.633 -2.461 1.23 1 98.94 500 VAL B O 1
ATOM 7867 N N . TYR B 1 501 ? 13.406 -3.324 0.293 1 98.88 501 TYR B N 1
ATOM 7868 C CA . TYR B 1 501 ? 13.609 -2.184 -0.593 1 98.88 501 TYR B CA 1
ATOM 7869 C C . TYR B 1 501 ? 13.352 -2.568 -2.045 1 98.88 501 TYR B C 1
ATOM 7871 O O . TYR B 1 501 ? 13.836 -3.604 -2.512 1 98.88 501 TYR B O 1
ATOM 7879 N N . VAL B 1 502 ? 12.555 -1.839 -2.73 1 98.88 502 VAL B N 1
ATOM 7880 C CA . VAL B 1 502 ? 12.367 -1.927 -4.176 1 98.88 502 VAL B CA 1
ATOM 7881 C C . VAL B 1 502 ? 12.977 -0.704 -4.855 1 98.88 502 VAL B C 1
ATOM 7883 O O . VAL B 1 502 ? 12.508 0.42 -4.664 1 98.88 502 VAL B O 1
ATOM 7886 N N . ALA B 1 503 ? 14.062 -0.899 -5.527 1 98.38 503 ALA B N 1
ATOM 7887 C CA . ALA B 1 503 ? 14.805 0.182 -6.176 1 98.38 503 ALA B CA 1
ATOM 7888 C C . ALA B 1 503 ? 15.164 1.274 -5.176 1 98.38 503 ALA B C 1
ATOM 7890 O O . ALA B 1 503 ? 14.961 2.461 -5.438 1 98.38 503 ALA B O 1
ATOM 7891 N N . GLY B 1 504 ? 15.555 0.851 -4.031 1 98.5 504 GLY B N 1
ATOM 7892 C CA . GLY B 1 504 ? 16.078 1.773 -3.035 1 98.5 504 GLY B CA 1
ATOM 7893 C C . GLY B 1 504 ? 14.992 2.406 -2.186 1 98.5 504 GLY B C 1
ATOM 7894 O O . GLY B 1 504 ? 15.281 3.139 -1.239 1 98.5 504 GLY B O 1
ATOM 7895 N N . LYS B 1 505 ? 13.734 2.17 -2.457 1 98.5 505 LYS B N 1
ATOM 7896 C CA . LYS B 1 505 ? 12.617 2.717 -1.688 1 98.5 505 LYS B CA 1
ATOM 7897 C C . LYS B 1 505 ? 12.07 1.684 -0.707 1 98.5 505 LYS B C 1
ATOM 7899 O O . LYS B 1 505 ? 11.922 0.51 -1.052 1 98.5 505 LYS B O 1
ATOM 7904 N N . PRO B 1 506 ? 11.773 2.043 0.521 1 98.62 506 PRO B N 1
ATOM 7905 C CA . PRO B 1 506 ? 11.289 1.073 1.507 1 98.62 506 PRO B CA 1
ATOM 7906 C C . PRO B 1 506 ? 9.852 0.635 1.249 1 98.62 506 PRO B C 1
ATOM 7908 O O . PRO B 1 506 ? 8.914 1.42 1.444 1 98.62 506 PRO B O 1
ATOM 7911 N N . ALA B 1 507 ? 9.656 -0.569 0.848 1 98.81 507 ALA B N 1
ATOM 7912 C CA . ALA B 1 507 ? 8.336 -1.164 0.672 1 98.81 507 ALA B CA 1
ATOM 7913 C C . ALA B 1 507 ? 7.844 -1.81 1.966 1 98.81 507 ALA B C 1
ATOM 7915 O O . ALA B 1 507 ? 6.641 -1.865 2.223 1 98.81 507 ALA B O 1
ATOM 7916 N N . VAL B 1 508 ? 8.695 -2.385 2.705 1 98.81 508 VAL B N 1
ATOM 7917 C CA . VAL B 1 508 ? 8.5 -2.83 4.078 1 98.81 508 VAL B CA 1
ATOM 7918 C C . VAL B 1 508 ? 9.523 -2.164 4.992 1 98.81 508 VAL B C 1
ATOM 7920 O O . VAL B 1 508 ? 10.719 -2.146 4.684 1 98.81 508 VAL B O 1
ATOM 7923 N N . PHE B 1 509 ? 9.172 -1.583 6.039 1 98.25 509 PHE B N 1
ATOM 7924 C CA . PHE B 1 509 ? 10.023 -0.883 6.988 1 98.25 509 PHE B CA 1
ATOM 7925 C C . PHE B 1 509 ? 9.727 -1.325 8.414 1 98.25 509 PHE B C 1
ATOM 7927 O O . PHE B 1 509 ? 8.617 -1.129 8.914 1 98.25 509 PHE B O 1
ATOM 7934 N N . ASP B 1 510 ? 10.68 -1.969 9.016 1 96.75 510 ASP B N 1
ATOM 7935 C CA . ASP B 1 510 ? 10.57 -2.504 10.375 1 96.75 510 ASP B CA 1
ATOM 7936 C C . ASP B 1 510 ? 9.375 -3.449 10.492 1 96.75 510 ASP B C 1
ATOM 7938 O O . ASP B 1 510 ? 8.57 -3.332 11.422 1 96.75 510 ASP B O 1
ATOM 7942 N N . GLY B 1 511 ? 9.164 -4.203 9.492 1 97.69 511 GLY B N 1
ATOM 7943 C CA . GLY B 1 511 ? 8.195 -5.289 9.516 1 97.69 511 GLY B CA 1
ATOM 7944 C C . GLY B 1 511 ? 6.836 -4.879 8.992 1 97.69 511 GLY B C 1
ATOM 7945 O O . GLY B 1 511 ? 5.941 -5.719 8.852 1 97.69 511 GLY B O 1
ATOM 7946 N N . ALA B 1 512 ? 6.652 -3.631 8.625 1 97.44 512 ALA B N 1
ATOM 7947 C CA . ALA B 1 512 ? 5.332 -3.172 8.195 1 97.44 512 ALA B CA 1
ATOM 7948 C C . ALA B 1 512 ? 5.363 -2.674 6.758 1 97.44 512 ALA B C 1
ATOM 7950 O O . ALA B 1 512 ? 6.277 -1.947 6.363 1 97.44 512 ALA B O 1
ATOM 7951 N N . PRO B 1 513 ? 4.336 -3.088 5.957 1 98.56 513 PRO B N 1
ATOM 7952 C CA . PRO B 1 513 ? 4.25 -2.512 4.613 1 98.56 513 PRO B CA 1
ATOM 7953 C C . PRO B 1 513 ? 4.074 -0.994 4.633 1 98.56 513 PRO B C 1
ATOM 7955 O O . PRO B 1 513 ? 3.365 -0.462 5.488 1 98.56 513 PRO B O 1
ATOM 7958 N N . THR B 1 514 ? 4.707 -0.293 3.658 1 98.56 514 THR B N 1
ATOM 7959 C CA . THR B 1 514 ? 4.691 1.166 3.666 1 98.56 514 THR B CA 1
ATOM 7960 C C . THR B 1 514 ? 3.666 1.7 2.67 1 98.56 514 THR B C 1
ATOM 7962 O O . THR B 1 514 ? 3.318 2.883 2.703 1 98.56 514 THR B O 1
ATOM 7965 N N . GLY B 1 515 ? 3.209 0.783 1.75 1 98.12 515 GLY B N 1
ATOM 7966 C CA . GLY B 1 515 ? 2.283 1.214 0.714 1 98.12 515 GLY B CA 1
ATOM 7967 C C . GLY B 1 515 ? 2.979 1.796 -0.502 1 98.12 515 GLY B C 1
ATOM 7968 O O . GLY B 1 515 ? 2.322 2.182 -1.473 1 98.12 515 GLY B O 1
ATOM 7969 N N . ALA B 1 516 ? 4.309 1.84 -0.55 1 98.5 516 ALA B N 1
ATOM 7970 C CA . ALA B 1 516 ? 5.047 2.43 -1.661 1 98.5 516 ALA B CA 1
ATOM 7971 C C . ALA B 1 516 ? 4.855 1.62 -2.939 1 98.5 516 ALA B C 1
ATOM 7973 O O . ALA B 1 516 ? 5 0.395 -2.934 1 98.5 516 ALA B O 1
ATOM 7974 N N . LEU B 1 517 ? 4.48 2.273 -3.951 1 98.56 517 LEU B N 1
ATOM 7975 C CA . LEU B 1 517 ? 4.465 1.679 -5.281 1 98.56 517 LEU B CA 1
ATOM 7976 C C . LEU B 1 517 ? 5.742 2.012 -6.043 1 98.56 517 LEU B C 1
ATOM 7978 O O . LEU B 1 517 ? 5.719 2.805 -6.988 1 98.56 517 LEU B O 1
ATOM 7982 N N . ALA B 1 518 ? 6.832 1.318 -5.664 1 98.19 518 ALA B N 1
ATOM 7983 C CA . ALA B 1 518 ? 8.172 1.66 -6.141 1 98.19 518 ALA B CA 1
ATOM 7984 C C . ALA B 1 518 ? 8.586 0.754 -7.293 1 98.19 518 ALA B C 1
ATOM 7986 O O . ALA B 1 518 ? 9.688 0.898 -7.836 1 98.19 518 ALA B O 1
ATOM 7987 N N . GLY B 1 519 ? 7.715 -0.212 -7.672 1 98.19 519 GLY B N 1
ATOM 7988 C CA . GLY B 1 519 ? 8.016 -1.117 -8.773 1 98.19 519 GLY B CA 1
ATOM 7989 C C . GLY B 1 519 ? 7.715 -0.525 -10.133 1 98.19 519 GLY B C 1
ATOM 7990 O O . GLY B 1 519 ? 7.086 0.532 -10.234 1 98.19 519 GLY B O 1
ATOM 7991 N N . ARG B 1 520 ? 8.156 -1.173 -11.133 1 97.44 520 ARG B N 1
ATOM 7992 C CA . ARG B 1 520 ? 7.926 -0.771 -12.516 1 97.44 520 ARG B CA 1
ATOM 7993 C C . ARG B 1 520 ? 7.902 -1.982 -13.438 1 97.44 520 ARG B C 1
ATOM 7995 O O . ARG B 1 520 ? 8.32 -3.076 -13.047 1 97.44 520 ARG B O 1
ATOM 8002 N N . ALA B 1 521 ? 7.43 -1.716 -14.617 1 98.44 521 ALA B N 1
ATOM 8003 C CA . ALA B 1 521 ? 7.551 -2.74 -15.656 1 98.44 521 ALA B CA 1
ATOM 8004 C C . ALA B 1 521 ? 8.992 -2.877 -16.125 1 98.44 521 ALA B C 1
ATOM 8006 O O . ALA B 1 521 ? 9.672 -1.877 -16.375 1 98.44 521 ALA B O 1
ATOM 8007 N N . LEU B 1 522 ? 9.469 -4.059 -16.125 1 98.25 522 LEU B N 1
ATOM 8008 C CA . LEU B 1 522 ? 10.812 -4.332 -16.609 1 98.25 522 LEU B CA 1
ATOM 8009 C C . LEU B 1 522 ? 10.789 -4.719 -18.078 1 98.25 522 LEU B C 1
ATOM 8011 O O . LEU B 1 522 ? 10.469 -5.855 -18.422 1 98.25 522 LEU B O 1
ATOM 8015 N N . ASN B 1 523 ? 11.125 -3.789 -18.906 1 96.19 523 ASN B N 1
ATOM 8016 C CA . ASN B 1 523 ? 11.195 -3.994 -20.344 1 96.19 523 ASN B CA 1
ATOM 8017 C C . ASN B 1 523 ? 12.5 -4.672 -20.766 1 96.19 523 ASN B C 1
ATOM 8019 O O . ASN B 1 523 ? 13.586 -4.141 -20.516 1 96.19 523 ASN B O 1
ATOM 8023 N N . ARG B 1 524 ? 12.398 -5.801 -21.312 1 92.5 524 ARG B N 1
ATOM 8024 C CA . ARG B 1 524 ? 13.586 -6.582 -21.656 1 92.5 524 ARG B CA 1
ATOM 8025 C C . ARG B 1 524 ? 14.531 -5.781 -22.531 1 92.5 524 ARG B C 1
ATOM 8027 O O . ARG B 1 524 ? 15.75 -5.906 -22.422 1 92.5 524 ARG B O 1
ATOM 8034 N N . ARG B 1 525 ? 14.102 -4.961 -23.391 1 83.25 525 ARG B N 1
ATOM 8035 C CA . ARG B 1 525 ? 14.922 -4.211 -24.328 1 83.25 525 ARG B CA 1
ATOM 8036 C C . ARG B 1 525 ? 15.695 -3.105 -23.609 1 83.25 525 ARG B C 1
ATOM 8038 O O . ARG B 1 525 ? 16.766 -2.693 -24.078 1 83.25 525 ARG B O 1
ATOM 8045 N N . GLU B 1 526 ? 15.117 -2.668 -22.547 1 74.69 526 GLU B N 1
ATOM 8046 C CA . GLU B 1 526 ? 15.758 -1.601 -21.781 1 74.69 526 GLU B CA 1
ATOM 8047 C C . GLU B 1 526 ? 16.75 -2.166 -20.766 1 74.69 526 GLU B C 1
ATOM 8049 O O . GLU B 1 526 ? 17.641 -1.454 -20.297 1 74.69 526 GLU B O 1
ATOM 8054 N N . ALA B 1 527 ? 16.547 -3.393 -20.406 1 65.31 527 ALA B N 1
ATOM 8055 C CA . ALA B 1 527 ? 17.375 -4.02 -19.391 1 65.31 527 ALA B CA 1
ATOM 8056 C C . ALA B 1 527 ? 18.719 -4.48 -19.984 1 65.31 527 ALA B C 1
ATOM 8058 O O . ALA B 1 527 ? 19.656 -4.781 -19.25 1 65.31 527 ALA B O 1
ATOM 8059 N N . LYS B 1 528 ? 18.922 -4.531 -21.188 1 56.22 528 LYS B N 1
ATOM 8060 C CA . LYS B 1 528 ? 20.156 -4.969 -21.812 1 56.22 528 LYS B CA 1
ATOM 8061 C C . LYS B 1 528 ? 21.156 -3.822 -21.906 1 56.22 528 LYS B C 1
ATOM 8063 O O . LYS B 1 528 ? 20.828 -2.729 -22.375 1 56.22 528 LYS B O 1
ATOM 8068 N N . PRO B 1 529 ? 22.422 -4.02 -21.156 1 46.88 529 PRO B N 1
ATOM 8069 C CA . PRO B 1 529 ? 23.469 -3.014 -21.328 1 46.88 529 PRO B CA 1
ATOM 8070 C C . PRO B 1 529 ? 23.766 -2.717 -22.797 1 46.88 529 PRO B C 1
ATOM 8072 O O . PRO B 1 529 ? 23.562 -3.576 -23.656 1 46.88 529 PRO B O 1
ATOM 8075 N N . ASP B 1 530 ? 23.719 -1.416 -23.172 1 36.69 530 ASP B N 1
ATOM 8076 C CA . ASP B 1 530 ? 24.172 -1.005 -24.484 1 36.69 530 ASP B CA 1
ATOM 8077 C C . ASP B 1 530 ? 25.438 -1.759 -24.891 1 36.69 530 ASP B C 1
ATOM 8079 O O . ASP B 1 530 ? 26.469 -1.656 -24.219 1 36.69 530 ASP B O 1
ATOM 8083 N N . SER B 1 531 ? 25.375 -2.859 -25.453 1 35.59 531 SER B N 1
ATOM 8084 C CA . SER B 1 531 ? 26.594 -3.43 -26.031 1 35.59 531 SER B CA 1
ATOM 8085 C C . SER B 1 531 ? 27.359 -2.389 -26.828 1 35.59 531 SER B C 1
ATOM 8087 O O . SER B 1 531 ? 28.484 -2.648 -27.281 1 35.59 531 SER B O 1
ATOM 8089 N N . THR B 1 532 ? 26.688 -1.382 -27.5 1 31.97 532 THR B N 1
ATOM 8090 C CA . THR B 1 532 ? 27.469 -0.63 -28.484 1 31.97 532 THR B CA 1
ATOM 8091 C C . THR B 1 532 ? 28.453 0.309 -27.781 1 31.97 532 THR B C 1
ATOM 8093 O O . THR B 1 532 ? 29.109 1.128 -28.438 1 31.97 532 THR B O 1
ATOM 8096 N N . SER B 1 533 ? 28.359 0.566 -26.484 1 28.75 533 SER B N 1
ATOM 8097 C CA . SER B 1 533 ? 29.359 1.578 -26.188 1 28.75 533 SER B CA 1
ATOM 8098 C C . SER B 1 533 ? 30.766 1.012 -26.297 1 28.75 533 SER B C 1
ATOM 8100 O O . SER B 1 533 ? 31.734 1.669 -25.922 1 28.75 533 SER B O 1
ATOM 8102 N N . ASN B 1 534 ? 30.938 -0.334 -26.438 1 25.84 534 ASN B N 1
ATOM 8103 C CA . ASN B 1 534 ? 32.344 -0.554 -26.703 1 25.84 534 ASN B CA 1
ATOM 8104 C C . ASN B 1 534 ? 32.719 -0.166 -28.141 1 25.84 534 ASN B C 1
ATOM 8106 O O . ASN B 1 534 ? 33.781 -0.514 -28.625 1 25.84 534 ASN B O 1
ATOM 8110 N N . GLU B 1 535 ? 31.844 0.41 -29.094 1 20.28 535 GLU B N 1
ATOM 8111 C CA . GLU B 1 535 ? 32.75 0.881 -30.156 1 20.28 535 GLU B CA 1
ATOM 8112 C C . GLU B 1 535 ? 33.344 2.244 -29.812 1 20.28 535 GLU B C 1
ATOM 8114 O O . GLU B 1 535 ? 32.625 3.111 -29.266 1 20.28 535 GLU B O 1
#

Solvent-accessible surface area (backbone atoms only — not comparable to full-atom values): 51649 Å² total; per-residue (Å²): 136,86,75,80,77,72,66,67,67,65,67,67,66,69,67,68,73,75,69,67,74,70,73,75,73,73,54,47,66,39,48,37,31,43,35,49,11,34,34,30,43,19,82,44,50,76,65,41,76,22,29,41,31,27,42,68,40,22,23,67,39,63,39,88,72,52,76,49,58,48,63,27,73,44,83,26,67,82,21,38,35,33,26,15,23,32,28,65,29,23,61,33,55,64,32,38,67,30,44,50,23,15,30,32,36,42,38,44,43,43,30,33,28,30,39,21,26,12,46,49,4,41,47,65,54,60,38,51,60,54,38,48,53,27,54,73,48,26,14,28,34,25,34,35,42,24,36,7,44,23,38,43,46,34,74,70,60,45,49,56,80,55,82,72,51,72,66,49,47,50,50,50,38,50,51,49,47,49,21,45,74,47,15,32,46,23,36,15,28,15,27,66,37,83,40,24,50,46,58,49,71,70,62,50,28,59,44,41,36,52,34,27,74,70,71,20,37,41,34,28,33,47,59,33,42,31,83,47,28,60,61,25,51,49,50,50,52,48,41,21,62,76,26,62,30,41,29,29,38,47,60,59,61,27,37,34,79,90,12,58,66,48,45,59,56,44,48,51,53,50,52,50,42,42,74,72,67,47,53,68,39,32,24,28,45,81,60,40,52,49,72,46,45,43,56,72,74,55,46,56,64,80,56,45,47,62,37,69,71,46,22,49,54,43,59,67,29,84,88,45,23,63,58,52,50,51,51,37,46,48,48,53,58,72,33,41,87,78,29,41,45,29,31,15,38,39,83,94,46,51,86,49,39,55,35,36,51,65,57,52,15,60,75,67,72,45,62,47,60,57,54,51,48,51,39,52,68,68,76,38,30,41,21,34,38,31,33,39,49,64,68,57,43,58,54,50,64,56,40,93,59,30,22,42,22,38,71,24,45,52,61,64,76,70,60,65,23,48,70,21,40,35,18,17,31,54,22,34,44,43,26,43,34,15,64,70,64,55,71,33,58,56,34,50,47,47,12,20,24,8,25,46,38,20,60,73,66,62,44,78,52,44,20,37,60,44,62,73,17,42,24,33,29,19,31,32,32,74,89,50,26,27,42,63,26,34,67,87,51,19,82,27,67,29,43,32,46,31,37,24,24,28,50,49,39,58,35,23,56,82,57,36,58,40,37,20,21,55,20,40,54,50,37,45,73,73,62,53,77,74,72,65,70,78,108,139,89,76,82,80,70,69,72,68,65,72,68,65,72,70,71,73,74,70,67,72,69,74,74,73,73,53,49,65,37,47,36,30,43,35,50,11,34,34,29,42,20,82,44,50,75,64,42,76,23,30,41,30,27,42,69,40,20,22,67,40,62,40,86,73,50,75,47,56,46,65,27,72,43,84,26,66,83,23,37,35,32,25,15,21,31,28,66,30,23,61,33,55,64,31,38,69,31,44,51,23,16,30,32,38,40,39,44,43,43,33,35,29,29,38,21,26,12,45,49,5,40,46,65,53,58,36,51,61,53,39,48,54,25,54,73,47,26,14,29,34,24,35,36,41,24,37,5,45,24,38,42,45,33,74,70,61,45,49,57,81,56,82,72,52,73,66,50,46,50,50,50,40,50,50,51,46,49,20,48,73,47,14,31,46,24,35,15,29,16,28,65,36,84,40,23,49,45,58,50,70,68,62,50,28,59,44,40,35,54,35,26,76,68,72,20,36,42,35,28,32,48,60,32,41,31,82,46,27,60,61,25,51,48,51,50,52,48,39,22,62,76,26,61,31,42,29,33,37,48,60,58,60,26,38,31,80,89,14,58,66,49,45,60,58,44,48,51,53,50,51,51,42,41,73,72,67,48,55,68,39,33,23,29,44,83,59,42,52,50,71,46,44,43,57,73,75,55,46,56,65,78,57,45,47,62,36,70,71,48,22,49,53,44,59,68,29,85,87,45,22,62,59,51,49,51,51,35,46,49,49,52,58,72,32,40,87,79,28,42,44,29,31,15,37,39,84,92,46,50,85,49,40,55,34,36,51,66,56,52,16,60,76,67,73,45,60,47,61,56,54,52,50,51,38,51,69,68,77,38,29,40,21,33,37,32,32,40,48,65,68,56,43,59,54,50,66,57,40,92,57,31,22,41,20,37,70,25,45,50,62,66,75,70,62,65,24,49,69,20,39,34,18,18,30,54,23,33,45,41,24,43,36,16,63,71,65,55,71,34,58,56,35,50,46,47,11,21,24,8,24,46,37,20,59,74,64,64,43,77,50,46,19,35,60,43,61,75,17,42,25,33,29,20,30,31,32,74,90,49,25,28,44,61,27,35,67,87,50,21,81,27,66,30,43,31,44,32,35,24,23,28,50,48,40,58,34,22,54,82,55,37,58,40,34,19,21,56,19,39,54,50,38,46,74,74,63,52,76,74,71,66,71,79,109

pLDDT: mean 93.22, std 14.56, range [20.06, 98.94]

Foldseek 3Di:
DPDDVPPPPPPPPPPPPCPVPPPQAPADEAAEKAAFAQEQFLPLDGTDTAIWGHHFQFTADIGDHHHDDYPYYDYQHLWYKYFQFEFAAAAAQPQCLDPQFVLLVLSVLLRHQEYEHLAALDHDLQQQVSQVSCFVVFGNHAYAYAHRNQVLLCVQPNQDLDDDDPVSLVSSLVSLLNNLVSFHLYYEHNCLDTPNVSDDLVSLLSSRLSRVVSQHEYEYPFNDQEPCNQVRLVSQLVSCVSSVHAYEYEAQFHFAPRRAPVSVVSVVVVVVSVVVPHHYFYAHFQDQKDKDWLCSQQFHPVLCRPHLVSNLVQCVDPVRVVVRLVSSLVSCVRCDPVKWKAFQDAVVDLVRALHTLVVVCVVVVHDSSVVQSVQSNVPTTMMMINGGDNVRSLVQLQDLRYAYHQNYHTDDDDSGQDALSSNFRLLCLQQPCCQPVVSYDNSSSLSSGFVSSCVNSVQDQTRGSDGPHGPFMWMFNSVQFGRPADRNRSPDHTPGTQFTDNSNHTCHHGSRGPSDSNYRYRRNVVRDPPPPVVD/DPDDVPPPPPPPPPPPPPPVPPPQAPADEAAEKAAFAFEQFLPLDGTDTAIWGHHFQFTADIGDGHHDDYPYYDYQHLWYKYFQFEFAAAAAQPQCLDPQFVLLVLSVLLRHQEYEHLAALDHDLQQQVSQVSCFVVFGNHAYAYAHRNQVLLCVQPNQDLDDDDPVSLVSSLVSLLNNLVSFHLYYEHNCLDTPNVSDDLVSLLSSRLSRVVSQHEYEYPFNDQEPCNQVRLVSQLVSCVSSVHAYEYEAQFHFAPRRAPVSVVSVVVVVVSVVVPHHYFYAHFQDQKDKDWLCSQQFHDVLCRPHLVSNLVQCVDPVCVVVRLVSSLVSCVRCDPVKWKAFQDAVVDLVRALHTLVVVCVVVVHDSSVVQSVQSNVPTTMMMINGGDNVRSLVQLQDLRYAYHQNYHTDDDDSGQDALSSNFRLLCLQQPCCQPVVSYDNSSSLSSGFVSSCVNSVQDQTRGSDGPHGPFMWMFNSVQFGRPADRNRSPDHTPGTAFTDNSNHTQHHGSRGPSDSNYRYRRNVVRDPPPPVVD

InterPro domains:
  IPR011059 Metal-dependent hydrolase, composite domain superfamily [G3DSA:2.30.40.10] (31-477)
  IPR011059 Metal-dependent hydrolase, composite domain superfamily [SSF51338] (31-508)
  IPR013108 Amidohydrolase 3 [PF07969] (73-268)
  IPR013108 Amidohydrolase 3 [PF07969] (359-507)
  IPR023100 D-aminoacylase, insert domain superfamily [G3DSA:3.30.1490.130] (290-385)
  IPR032466 Metal-dependent hydrolase [SSF51556] (84-463)
  IPR050378 Metallo-dependent Hydrolases Superfamily [PTHR11647] (30-116)

Nearest PDB structures (foldseek):
  1m7j-assembly1_A  TM=9.041E-01  e=1.992E-51  Alcaligenes faecalis
  1v4y-assembly1_A  TM=9.027E-01  e=2.239E-51  Alcaligenes faecalis
  1rk5-assembly1_A  TM=8.947E-01  e=1.112E-51  Alcaligenes faecalis
  3giq-assembly1_A  TM=8.843E-01  e=3.480E-46  Bordetella bronchiseptica
  3d6n-assembly1_A  TM=6.692E-01  e=1.987E-16  Aquifex aeolicus

Organism: NCBI:txid2527985